Protein AF-0000000072983496 (afdb_homodimer)

Radius of gyration: 37.08 Å; Cα contacts (8 Å, |Δi|>4): 1806; chains: 2; bounding box: 84×117×84 Å

Nearest PDB structures (foldseek):
  6rah-assembly1_A  TM=8.069E-01  e=9.815E-28  Thermus thermophilus
  4ayx-assembly1_A  TM=7.684E-01  e=2.845E-24  Homo sapiens
  4k8o-assembly1_A-2  TM=8.943E-01  e=1.335E-17  Rattus norvegicus
  2ixg-assembly1_A  TM=8.931E-01  e=2.858E-17  Rattus norvegicus
  8wi2-assembly1_A  TM=6.973E-01  e=3.850E-21  Homo sapiens

Sequence (1216 aa):
MKKYGLFNNLRWYLTYLRKDEPSLAWTATGLAIDKAAAALLGVFTPALLVGAIVQHATLGEFAWLAGLTGLGLAITSEVDYLLMTHDNVKSTKLRTVIEMDFHQKQWDLDYDQISSGKVQGLAHTAFSKGLSWTYAGAEAIYIYGRGSLIDIATLLVFLATLSTVIPWVFALVLLSAAISYAGLSWYRKWYQTNNVNWNKLSRQQAYISRNAYALENGKDIRMFGMAGWYHTHLDRLLSLQDAWQCRNSLRHFLGTQVGELAGLCRDALVYGSLVIAVTQGSLSIAQFTLMFGMTSGFITLLDQLLKDFSGLQTASIDLQELREFMTLKPRTPARPLTTSEQTQLAQRPVTIHFDHVTFRYPEAKTASLKDVSFTLEAGQKLAIVGVNGAGKSTLARLMMGLLHPTSGTILINGLNADLLPLATRFSLFAPVFQETIVLALSLADNVALTNPPQHQRVESALKDAGLADFVATLPQKAHTPMTRYTRDDGIELSGGQSQKLMLARALYKDAPVLVLDEPTAALDAIAENEVYQEYAQLASGKTSLFISHRLASTRFCDTILFMDHGQVLESGTHDQLIANNGRYAQMYHIQSKYYQPEAKEVPANDNLMKKYGLFNNLRWYLTYLRKDEPSLAWTATGLAIDKAAAALLGVFTPALLVGAIVQHATLGEFAWLAGLTGLGLAITSEVDYLLMTHDNVKSTKLRTVIEMDFHQKQWDLDYDQISSGKVQGLAHTAFSKGLSWTYAGAEAIYIYGRGSLIDIATLLVFLATLSTVIPWVFALVLLSAAISYAGLSWYRKWYQTNNVNWNKLSRQQAYISRNAYALENGKDIRMFGMAGWYHTHLDRLLSLQDAWQCRNSLRHFLGTQVGELAGLCRDALVYGSLVIAVTQGSLSIAQFTLMFGMTSGFITLLDQLLKDFSGLQTASIDLQELREFMTLKPRTPARPLTTSEQTQLAQRPVTIHFDHVTFRYPEAKTASLKDVSFTLEAGQKLAIVGVNGAGKSTLARLMMGLLHPTSGTILINGLNADLLPLATRFSLFAPVFQETIVLALSLADNVALTNPPQHQRVESALKDAGLADFVATLPQKAHTPMTRYTRDDGIELSGGQSQKLMLARALYKDAPVLVLDEPTAALDAIAENEVYQEYAQLASGKTSLFISHRLASTRFCDTILFMDHGQVLESGTHDQLIANNGRYAQMYHIQSKYYQPEAKEVPANDNL

Secondary structure (DSSP, 8-state):
-----HHHHHHHHHHHHHHH-THHHHHHHHHHHHHHHHHHHHHHHHHHHHHHHHTT--HHHHHHHHHHHHHHHHHHHHHHHHHHHHHHHHHHHHHHHHHHHHHHHHHHS-HHHHTSHHHHHHHHHHHHHHTSSTTSHHHHHHHHHHHHHHHHHHHHHHHHHHTTT-HHHHHHHHHHHHHHHHHHHHHHHHHHHHHHHHHHHHHHHHHHHHHHT-HHHHHHHHHTT-HHHHHHHHHHHHHHHHHHHHHHHHHHHHHHHHHHHHHHHHHHHHHHHHHHHHHTTSS-HHHHHHHHHHHHHHHHHHHHHHHHHHHHHHHHHHHHHHHHHHTPPPSS--PPPPHHHHHHHH-SS--EEEEEEEE--TT-SS-SEEEEEEEE-TT-EEEEEESTTSSHHHHHHHHHTSS--SEEEEEETTEEGGGS-HHHHHHTEEEE-SS----SSBHHHHHH-SSS--HHHHHHHHHHTT-HHHHHHSTTGGGPBBSTTT-TTPBPPPHHHHHHHHHHHHHHHT-SEEEEESTTTTS-HHHHHHHHHHHHHHTTTSEEEEEES-GGGGTTSSEEEEEETTEEEEEE-HHHHHHTTSHHHHHHHHHHHTT-TT-------TT-/-----HHHHHHHHHHHHHHH-THHHHHHHHHHHHHHHHHHHHHHHHHHHHHHHHTT--HHHHHHHHHHHHHHHHHHHHHHHHHHHHHHHHHHHHHHHHHHHHHHHHHHS-HHHHTSHHHHHHHHHHHHHHTSSTTSHHHHHHHHHHHHHHHHHHHHHHHHHHTTT-HHHHHHHHHHHHHHHHHHHHHHHHHHHHHHHHHHHHHHHHHHHHHHT-HHHHHHHHHTT-HHHHHHHHHHHHHHHHHHHHHHHHHHHHHHHHHHHHHHHHHHHHHHHHHHHHHTTSS-HHHHHHHHHHHHHHHHHHHHHHHHHHHHHHHHHHHHHHHHHHTPPPSS--PPPPHHHHHHHH-SS--EEEEEEEE--TT-SS-SEEEEEEEE-TT-EEEEEESTTSSHHHHHHHHHTSS--SEEEEEETTEEGGGS-HHHHHHTEEEE-SS----SSBHHHHHH-SSS--HHHHHHHHHHTT-HHHHHHSTTGGGPBBSTTT-TTPBPPPHHHHHHHHHHHHHHHT-SEEEEESTTTTS-HHHHHHHHHHHHHHTTTSEEEEEES-GGGGTTSSEEEEEETTEEEEEE-HHHHHHTTSHHHHHHHHHHHTT-TT-------TT-

Structure (mmCIF, N/CA/C/O backbone):
data_AF-0000000072983496-model_v1
#
loop_
_entity.id
_entity.type
_entity.pdbx_description
1 polymer 'ABC-type multidrug transport system, ATPase and permease component'
#
loop_
_atom_site.group_PDB
_atom_site.id
_atom_site.type_symbol
_atom_site.label_atom_id
_atom_site.label_alt_id
_atom_site.label_comp_id
_atom_site.label_asym_id
_atom_site.label_entity_id
_atom_site.label_seq_id
_atom_site.pdbx_PDB_ins_code
_atom_site.Cartn_x
_atom_site.Cartn_y
_atom_site.Cartn_z
_atom_site.occupancy
_atom_site.B_iso_or_equiv
_atom_site.auth_seq_id
_atom_site.auth_comp_id
_atom_site.auth_asym_id
_atom_site.auth_atom_id
_atom_site.pdbx_PDB_model_num
ATOM 1 N N . MET A 1 1 ? -16.656 -17.844 17.344 1 38.38 1 MET A N 1
ATOM 2 C CA . MET A 1 1 ? -17.906 -17.906 16.578 1 38.38 1 MET A CA 1
ATOM 3 C C . MET A 1 1 ? -17.641 -18.328 15.141 1 38.38 1 MET A C 1
ATOM 5 O O . MET A 1 1 ? -16.781 -17.766 14.469 1 38.38 1 MET A O 1
ATOM 9 N N . LYS A 1 2 ? -18.234 -19.391 14.914 1 46.03 2 LYS A N 1
ATOM 10 C CA . LYS A 1 2 ? -17.938 -20.344 13.852 1 46.03 2 LYS A CA 1
ATOM 11 C C . LYS A 1 2 ? -18.203 -19.734 12.477 1 46.03 2 LYS A C 1
ATOM 13 O O . LYS A 1 2 ? -19.219 -19.094 12.258 1 46.03 2 LYS A O 1
ATOM 18 N N . LYS A 1 3 ? -17.047 -19.797 11.383 1 64.94 3 LYS A N 1
ATOM 19 C CA . LYS A 1 3 ? -16.469 -19.641 10.055 1 64.94 3 LYS A CA 1
ATOM 20 C C . LYS A 1 3 ? -17.281 -20.375 9 1 64.94 3 LYS A C 1
ATOM 22 O O . LYS A 1 3 ? -17.953 -21.359 9.305 1 64.94 3 LYS A O 1
ATOM 27 N N . TYR A 1 4 ? -17.688 -19.781 7.996 1 81.31 4 TYR A N 1
ATOM 28 C CA . TYR A 1 4 ? -18.422 -20.297 6.844 1 81.31 4 TYR A CA 1
ATOM 29 C C . TYR A 1 4 ? -17.812 -21.594 6.336 1 81.31 4 TYR A C 1
ATOM 31 O O . TYR A 1 4 ? -16.594 -21.719 6.219 1 81.31 4 TYR A O 1
ATOM 39 N N . GLY A 1 5 ? -18.719 -22.656 6.332 1 83.44 5 GLY A N 1
ATOM 40 C CA . GLY A 1 5 ? -18.266 -23.906 5.77 1 83.44 5 GLY A CA 1
ATOM 41 C C . GLY A 1 5 ? -17.859 -23.797 4.309 1 83.44 5 GLY A C 1
ATOM 42 O O . GLY A 1 5 ? -18.125 -22.781 3.664 1 83.44 5 GLY A O 1
ATOM 43 N N . LEU A 1 6 ? -17.203 -24.828 3.805 1 87.69 6 LEU A N 1
ATOM 44 C CA . LEU A 1 6 ? -16.75 -24.859 2.418 1 87.69 6 LEU A CA 1
ATOM 45 C C . LEU A 1 6 ? -17.922 -24.719 1.455 1 87.69 6 LEU A C 1
ATOM 47 O O . LEU A 1 6 ? -17.891 -23.906 0.534 1 87.69 6 LEU A O 1
ATOM 51 N N . PHE A 1 7 ? -18.969 -25.5 1.723 1 88.44 7 PHE A N 1
ATOM 52 C CA . PHE A 1 7 ? -20.125 -25.5 0.821 1 88.44 7 PHE A CA 1
ATOM 53 C C . PHE A 1 7 ? -20.844 -24.156 0.859 1 88.44 7 PHE A C 1
ATOM 55 O O . PHE A 1 7 ? -21.359 -23.703 -0.16 1 88.44 7 PHE A O 1
ATOM 62 N N . ASN A 1 8 ? -20.875 -23.625 2.002 1 89.75 8 ASN A N 1
ATOM 63 C CA . ASN A 1 8 ? -21.484 -22.312 2.133 1 89.75 8 ASN A CA 1
ATOM 64 C C . ASN A 1 8 ? -20.719 -21.234 1.36 1 89.75 8 ASN A C 1
ATOM 66 O O . ASN A 1 8 ? -21.328 -20.375 0.718 1 89.75 8 ASN A O 1
ATOM 70 N N . ASN A 1 9 ? -19.438 -21.344 1.424 1 90.75 9 ASN A N 1
ATOM 71 C CA . ASN A 1 9 ? -18.594 -20.391 0.699 1 90.75 9 ASN A CA 1
ATOM 72 C C . ASN A 1 9 ? -18.703 -20.594 -0.811 1 90.75 9 ASN A C 1
ATOM 74 O O . ASN A 1 9 ? -18.688 -19.625 -1.568 1 90.75 9 ASN A O 1
ATOM 78 N N . LEU A 1 10 ? -18.828 -21.812 -1.168 1 90.69 10 LEU A N 1
ATOM 79 C CA . LEU A 1 10 ? -18.984 -22.094 -2.588 1 90.69 10 LEU A CA 1
ATOM 80 C C . LEU A 1 10 ? -20.312 -21.562 -3.109 1 90.69 10 LEU A C 1
ATOM 82 O O . LEU A 1 10 ? -20.375 -21.016 -4.215 1 90.69 10 LEU A O 1
ATOM 86 N N . ARG A 1 11 ? -21.312 -21.75 -2.324 1 89.62 11 ARG A N 1
ATOM 87 C CA . ARG A 1 11 ? -22.625 -21.234 -2.711 1 89.62 11 ARG A CA 1
ATOM 88 C C . ARG A 1 11 ? -22.609 -19.719 -2.844 1 89.62 11 ARG A C 1
ATOM 90 O O . ARG A 1 11 ? -23.219 -19.156 -3.756 1 89.62 11 ARG A O 1
ATOM 97 N N . TRP A 1 12 ? -21.953 -19.156 -1.902 1 91.12 12 TRP A N 1
ATOM 98 C CA . TRP A 1 12 ? -21.812 -17.703 -1.935 1 91.12 12 TRP A CA 1
ATOM 99 C C . TRP A 1 12 ? -21.109 -17.25 -3.211 1 91.12 12 TRP A C 1
ATOM 101 O O . TRP A 1 12 ? -21.562 -16.312 -3.875 1 91.12 12 TRP A O 1
ATOM 111 N N . TYR A 1 13 ? -20.078 -17.875 -3.551 1 90.56 13 TYR A N 1
ATOM 112 C CA . TYR A 1 13 ? -19.328 -17.516 -4.75 1 90.56 13 TYR A CA 1
ATOM 113 C C . TYR A 1 13 ? -20.141 -17.797 -6.008 1 90.56 13 TYR A C 1
ATOM 115 O O . TYR A 1 13 ? -20.109 -17.031 -6.973 1 90.56 13 TYR A O 1
ATOM 123 N N . LEU A 1 14 ? -20.844 -18.906 -5.977 1 89.81 14 LEU A N 1
ATOM 124 C CA . LEU A 1 14 ? -21.656 -19.297 -7.129 1 89.81 14 LEU A CA 1
ATOM 125 C C . LEU A 1 14 ? -22.766 -18.297 -7.367 1 89.81 14 LEU A C 1
ATOM 127 O O . LEU A 1 14 ? -23.188 -18.078 -8.508 1 89.81 14 LEU A O 1
ATOM 131 N N . THR A 1 15 ? -23.219 -17.703 -6.324 1 89.88 15 THR A N 1
ATOM 132 C CA . THR A 1 15 ? -24.234 -16.656 -6.484 1 89.88 15 THR A CA 1
ATOM 133 C C . THR A 1 15 ? -23.672 -15.469 -7.258 1 89.88 15 THR A C 1
ATOM 135 O O . THR A 1 15 ? -24.359 -14.898 -8.109 1 89.88 15 THR A O 1
ATOM 138 N N . TYR A 1 16 ? -22.453 -15.094 -6.988 1 89.75 16 TYR A N 1
ATOM 139 C CA . TYR A 1 16 ? -21.797 -14.023 -7.723 1 89.75 16 TYR A CA 1
ATOM 140 C C . TYR A 1 16 ? -21.547 -14.438 -9.172 1 89.75 16 TYR A C 1
ATOM 142 O O . TYR A 1 16 ? -21.703 -13.625 -10.086 1 89.75 16 TYR A O 1
ATOM 150 N N . LEU A 1 17 ? -21.109 -15.695 -9.273 1 90.62 17 LEU A N 1
ATOM 151 C CA . LEU A 1 17 ? -20.812 -16.219 -10.602 1 90.62 17 LEU A CA 1
ATOM 152 C C . LEU A 1 17 ? -22.062 -16.219 -11.477 1 90.62 17 LEU A C 1
ATOM 154 O O . LEU A 1 17 ? -22 -15.844 -12.648 1 90.62 17 LEU A O 1
ATOM 158 N N . ARG A 1 18 ? -23.188 -16.609 -10.945 1 89.56 18 ARG A N 1
ATOM 159 C CA . ARG A 1 18 ? -24.438 -16.703 -11.688 1 89.56 18 ARG A CA 1
ATOM 160 C C . ARG A 1 18 ? -24.953 -15.312 -12.055 1 89.56 18 ARG A C 1
ATOM 162 O O . ARG A 1 18 ? -25.5 -15.117 -13.141 1 89.56 18 ARG A O 1
ATOM 169 N N . LYS A 1 19 ? -24.719 -14.367 -11.258 1 89.06 19 LYS A N 1
ATOM 170 C CA . LYS A 1 19 ? -25.25 -13.023 -11.445 1 89.06 19 LYS A CA 1
ATOM 171 C C . LYS A 1 19 ? -24.375 -12.227 -12.422 1 89.06 19 LYS A C 1
ATOM 173 O O . LYS A 1 19 ? -24.906 -11.57 -13.32 1 89.06 19 LYS A O 1
ATOM 178 N N . ASP A 1 20 ? -23.094 -12.312 -12.352 1 86.94 20 ASP A N 1
ATOM 179 C CA . ASP A 1 20 ? -22.234 -11.367 -13.055 1 86.94 20 ASP A CA 1
ATOM 180 C C . ASP A 1 20 ? -21.578 -12.016 -14.266 1 86.94 20 ASP A C 1
ATOM 182 O O . ASP A 1 20 ? -21.375 -11.367 -15.297 1 86.94 20 ASP A O 1
ATOM 186 N N . GLU A 1 21 ? -21.141 -13.297 -14.109 1 88.88 21 GLU A N 1
ATOM 187 C CA . GLU A 1 21 ? -20.453 -13.977 -15.203 1 88.88 21 GLU A CA 1
ATOM 188 C C . GLU A 1 21 ? -20.922 -15.422 -15.336 1 88.88 21 GLU A C 1
ATOM 190 O O . GLU A 1 21 ? -20.141 -16.344 -15.133 1 88.88 21 GLU A O 1
ATOM 195 N N . PRO A 1 22 ? -22.062 -15.68 -15.906 1 87.44 22 PRO A N 1
ATOM 196 C CA . PRO A 1 22 ? -22.562 -17.047 -16.016 1 87.44 22 PRO A CA 1
ATOM 197 C C . PRO A 1 22 ? -21.797 -17.875 -17.062 1 87.44 22 PRO A C 1
ATOM 199 O O . PRO A 1 22 ? -21.828 -19.109 -17.031 1 87.44 22 PRO A O 1
ATOM 202 N N . SER A 1 23 ? -21.125 -17.188 -17.938 1 88.44 23 SER A N 1
ATOM 203 C CA . SER A 1 23 ? -20.359 -17.891 -18.953 1 88.44 23 SER A CA 1
ATOM 204 C C . SER A 1 23 ? -19.281 -18.766 -18.328 1 88.44 23 SER A C 1
ATOM 206 O O . SER A 1 23 ? -18.828 -19.734 -18.938 1 88.44 23 SER A O 1
ATOM 208 N N . LEU A 1 24 ? -18.922 -18.469 -17.094 1 90.12 24 LEU A N 1
ATOM 209 C CA . LEU A 1 24 ? -17.875 -19.234 -16.422 1 90.12 24 LEU A CA 1
ATOM 210 C C . LEU A 1 24 ? -18.344 -20.656 -16.109 1 90.12 24 LEU A C 1
ATOM 212 O O . LEU A 1 24 ? -17.531 -21.578 -16.078 1 90.12 24 LEU A O 1
ATOM 216 N N . ALA A 1 25 ? -19.656 -20.812 -15.875 1 86.94 25 ALA A N 1
ATOM 217 C CA . ALA A 1 25 ? -20.172 -22.156 -15.641 1 86.94 25 ALA A CA 1
ATOM 218 C C . ALA A 1 25 ? -20.047 -23.016 -16.906 1 86.94 25 ALA A C 1
ATOM 220 O O . ALA A 1 25 ? -19.703 -24.203 -16.828 1 86.94 25 ALA A O 1
ATOM 221 N N . TRP A 1 26 ? -20.25 -22.359 -17.984 1 87.06 26 TRP A N 1
ATOM 222 C CA . TRP A 1 26 ? -20.188 -23.078 -19.266 1 87.06 26 TRP A CA 1
ATOM 223 C C . TRP A 1 26 ? -18.734 -23.391 -19.625 1 87.06 26 TRP A C 1
ATOM 225 O O . TRP A 1 26 ? -18.453 -24.469 -20.156 1 87.06 26 TRP A O 1
ATOM 235 N N . THR A 1 27 ? -17.953 -22.438 -19.359 1 89.44 27 THR A N 1
ATOM 236 C CA . THR A 1 27 ? -16.562 -22.688 -19.672 1 89.44 27 THR A CA 1
ATOM 237 C C . THR A 1 27 ? -15.977 -23.766 -18.766 1 89.44 27 THR A C 1
ATOM 239 O O . THR A 1 27 ? -15.172 -24.594 -19.203 1 89.44 27 THR A O 1
ATOM 242 N N . ALA A 1 28 ? -16.422 -23.781 -17.547 1 89.44 28 ALA A N 1
ATOM 243 C CA . ALA A 1 28 ? -15.938 -24.812 -16.625 1 89.44 28 ALA A CA 1
ATOM 244 C C . ALA A 1 28 ? -16.406 -26.203 -17.062 1 89.44 28 ALA A C 1
ATOM 246 O O . ALA A 1 28 ? -15.633 -27.156 -17.047 1 89.44 28 ALA A O 1
ATOM 247 N N . THR A 1 29 ? -17.672 -26.344 -17.5 1 88.38 29 THR A N 1
ATOM 248 C CA . THR A 1 29 ? -18.203 -27.609 -17.969 1 88.38 29 THR A CA 1
ATOM 249 C C . THR A 1 29 ? -17.547 -28.031 -19.266 1 88.38 29 THR A C 1
ATOM 251 O O . THR A 1 29 ? -17.234 -29.203 -19.469 1 88.38 29 THR A O 1
ATOM 254 N N . GLY A 1 30 ? -17.406 -27 -20.094 1 89.5 30 GLY A N 1
ATOM 255 C CA . GLY A 1 30 ? -16.719 -27.281 -21.344 1 89.5 30 GLY A CA 1
ATOM 256 C C . GLY A 1 30 ? -15.297 -27.781 -21.125 1 89.5 30 GLY A C 1
ATOM 257 O O . GLY A 1 30 ? -14.844 -28.703 -21.812 1 89.5 30 GLY A O 1
ATOM 258 N N . LEU A 1 31 ? -14.656 -27.219 -20.141 1 90.38 31 LEU A N 1
ATOM 259 C CA . LEU A 1 31 ? -13.297 -27.625 -19.828 1 90.38 31 LEU A CA 1
ATOM 260 C C . LEU A 1 31 ? -13.273 -29.031 -19.234 1 90.38 31 LEU A C 1
ATOM 262 O O . LEU A 1 31 ? -12.359 -29.812 -19.516 1 90.38 31 LEU A O 1
ATOM 266 N N . ALA A 1 32 ? -14.289 -29.297 -18.453 1 88.88 32 ALA A N 1
ATOM 267 C CA . ALA A 1 32 ? -14.367 -30.641 -17.859 1 88.88 32 ALA A CA 1
ATOM 268 C C . ALA A 1 32 ? -14.555 -31.703 -18.938 1 88.88 32 ALA A C 1
ATOM 270 O O . ALA A 1 32 ? -13.875 -32.719 -18.922 1 88.88 32 ALA A O 1
ATOM 271 N N . ILE A 1 33 ? -15.352 -31.422 -19.906 1 88.44 33 ILE A N 1
ATOM 272 C CA . ILE A 1 33 ? -15.633 -32.375 -20.984 1 88.44 33 ILE A CA 1
ATOM 273 C C . ILE A 1 33 ? -14.398 -32.5 -21.875 1 88.44 33 ILE A C 1
ATOM 275 O O . ILE A 1 33 ? -14.039 -33.625 -22.266 1 88.44 33 ILE A O 1
ATOM 279 N N . ASP A 1 34 ? -13.859 -31.406 -22.078 1 89.56 34 ASP A N 1
ATOM 280 C CA . ASP A 1 34 ? -12.688 -31.406 -22.953 1 89.56 34 ASP A CA 1
ATOM 281 C C . ASP A 1 34 ? -11.531 -32.188 -22.328 1 89.56 34 ASP A C 1
ATOM 283 O O . ASP A 1 34 ? -10.867 -32.969 -23.016 1 89.56 34 ASP A O 1
ATOM 287 N N . LYS A 1 35 ? -11.305 -31.969 -21.047 1 86.38 35 LYS A N 1
ATOM 288 C CA . LYS A 1 35 ? -10.188 -32.656 -20.391 1 86.38 35 LYS A CA 1
ATOM 289 C C . LYS A 1 35 ? -10.461 -34.125 -20.234 1 86.38 35 LYS A C 1
ATOM 291 O O . LYS A 1 35 ? -9.531 -34.938 -20.297 1 86.38 35 LYS A O 1
ATOM 296 N N . ALA A 1 36 ? -11.734 -34.469 -20.062 1 84.31 36 ALA A N 1
ATOM 297 C CA . ALA A 1 36 ? -12.102 -35.875 -20.031 1 84.31 36 ALA A CA 1
ATOM 298 C C . ALA A 1 36 ? -11.867 -36.562 -21.375 1 84.31 36 ALA A C 1
ATOM 300 O O . ALA A 1 36 ? -11.352 -37.688 -21.453 1 84.31 36 ALA A O 1
ATOM 301 N N . ALA A 1 37 ? -12.211 -35.812 -22.391 1 85.44 37 ALA A N 1
ATOM 302 C CA . ALA A 1 37 ? -12 -36.312 -23.734 1 85.44 37 ALA A CA 1
ATOM 303 C C . ALA A 1 37 ? -10.516 -36.469 -24.031 1 85.44 37 ALA A C 1
ATOM 305 O O . ALA A 1 37 ? -10.102 -37.469 -24.641 1 85.44 37 ALA A O 1
ATOM 306 N N . ALA A 1 38 ? -9.805 -35.531 -23.609 1 84.31 38 ALA A N 1
ATOM 307 C CA . ALA A 1 38 ? -8.367 -35.594 -23.828 1 84.31 38 ALA A CA 1
ATOM 308 C C . ALA A 1 38 ? -7.734 -36.75 -23.062 1 84.31 38 ALA A C 1
ATOM 310 O O . ALA A 1 38 ? -6.82 -37.406 -23.562 1 84.31 38 ALA A O 1
ATOM 311 N N . ALA A 1 39 ? -8.242 -36.906 -21.875 1 80.5 39 ALA A N 1
ATOM 312 C CA . ALA A 1 39 ? -7.719 -38 -21.062 1 80.5 39 ALA A CA 1
ATOM 313 C C . ALA A 1 39 ? -8.039 -39.375 -21.672 1 80.5 39 ALA A C 1
ATOM 315 O O . ALA A 1 39 ? -7.188 -40.25 -21.688 1 80.5 39 ALA A O 1
ATOM 316 N N . LEU A 1 40 ? -9.211 -39.531 -22.234 1 77.12 40 LEU A N 1
ATOM 317 C CA . LEU A 1 40 ? -9.617 -40.781 -22.875 1 77.12 40 LEU A CA 1
ATOM 318 C C . LEU A 1 40 ? -8.805 -41.062 -24.141 1 77.12 40 LEU A C 1
ATOM 320 O O . LEU A 1 40 ? -8.344 -42.156 -24.375 1 77.12 40 LEU A O 1
ATOM 324 N N . LEU A 1 41 ? -8.672 -39.969 -24.844 1 78.06 41 LEU A N 1
ATOM 325 C CA . LEU A 1 41 ? -7.891 -40.094 -26.078 1 78.06 41 LEU A CA 1
ATOM 326 C C . LEU A 1 41 ? -6.438 -40.438 -25.766 1 78.06 41 LEU A C 1
ATOM 328 O O . LEU A 1 41 ? -5.801 -41.188 -26.5 1 78.06 41 LEU A O 1
ATOM 332 N N . GLY A 1 42 ? -5.93 -39.875 -24.656 1 71.88 42 GLY A N 1
ATOM 333 C CA . GLY A 1 42 ? -4.555 -40.125 -24.25 1 71.88 42 GLY A CA 1
ATOM 334 C C . GLY A 1 42 ? -4.301 -41.562 -23.828 1 71.88 42 GLY A C 1
ATOM 335 O O . GLY A 1 42 ? -3.229 -42.094 -24.094 1 71.88 42 GLY A O 1
ATOM 336 N N . VAL A 1 43 ? -5.32 -42.188 -23.297 1 72 43 VAL A N 1
ATOM 337 C CA . VAL A 1 43 ? -5.168 -43.531 -22.766 1 72 43 VAL A CA 1
ATOM 338 C C . VAL A 1 43 ? -5.465 -44.562 -23.875 1 72 43 VAL A C 1
ATOM 340 O O . VAL A 1 43 ? -4.793 -45.594 -23.969 1 72 43 VAL A O 1
ATOM 343 N N . PHE A 1 44 ? -6.367 -44.25 -24.766 1 70.75 44 PHE A N 1
ATOM 344 C CA . PHE A 1 44 ? -6.832 -45.219 -25.734 1 70.75 44 PHE A CA 1
ATOM 345 C C . PHE A 1 44 ? -5.938 -45.219 -26.969 1 70.75 44 PHE A C 1
ATOM 347 O O . PHE A 1 44 ? -5.809 -46.25 -27.656 1 70.75 44 PHE A O 1
ATOM 354 N N . THR A 1 45 ? -5.324 -44.125 -27.188 1 74.44 45 THR A N 1
ATOM 355 C CA . THR A 1 45 ? -4.559 -44 -28.422 1 74.44 45 THR A CA 1
ATOM 356 C C . THR A 1 45 ? -3.402 -45 -28.438 1 74.44 45 THR A C 1
ATOM 358 O O . THR A 1 45 ? -3.254 -45.75 -29.391 1 74.44 45 THR A O 1
ATOM 361 N N . PRO A 1 46 ? -2.561 -45.031 -27.328 1 65.19 46 PRO A N 1
ATOM 362 C CA . PRO A 1 46 ? -1.47 -46 -27.344 1 65.19 46 PRO A CA 1
ATOM 363 C C . PRO A 1 46 ? -1.97 -47.438 -27.422 1 65.19 46 PRO A C 1
ATOM 365 O O . PRO A 1 46 ? -1.377 -48.281 -28.109 1 65.19 46 PRO A O 1
ATOM 368 N N . ALA A 1 47 ? -3.051 -47.75 -26.797 1 66.44 47 ALA A N 1
ATOM 369 C CA . ALA A 1 47 ? -3.6 -49.094 -26.797 1 66.44 47 ALA A CA 1
ATOM 370 C C . ALA A 1 47 ? -4.098 -49.5 -28.188 1 66.44 47 ALA A C 1
ATOM 372 O O . ALA A 1 47 ? -3.902 -50.625 -28.625 1 66.44 47 ALA A O 1
ATOM 373 N N . LEU A 1 48 ? -4.719 -48.562 -28.828 1 69.88 48 LEU A N 1
ATOM 374 C CA . LEU A 1 48 ? -5.238 -48.812 -30.172 1 69.88 48 LEU A CA 1
ATOM 375 C C . LEU A 1 48 ? -4.102 -48.969 -31.172 1 69.88 48 LEU A C 1
ATOM 377 O O . LEU A 1 48 ? -4.168 -49.844 -32.062 1 69.88 48 LEU A O 1
ATOM 381 N N . LEU A 1 49 ? -3.08 -48.281 -30.953 1 70.62 49 LEU A N 1
ATOM 382 C CA . LEU A 1 49 ? -1.947 -48.344 -31.875 1 70.62 49 LEU A CA 1
ATOM 383 C C . LEU A 1 49 ? -1.165 -49.656 -31.688 1 70.62 49 LEU A C 1
ATOM 385 O O . LEU A 1 49 ? -0.783 -50.281 -32.656 1 70.62 49 LEU A O 1
ATOM 389 N N . VAL A 1 50 ? -0.958 -50.031 -30.406 1 64.5 50 VAL A N 1
ATOM 390 C CA . VAL A 1 50 ? -0.247 -51.281 -30.109 1 64.5 50 VAL A CA 1
ATOM 391 C C . VAL A 1 50 ? -1.074 -52.469 -30.578 1 64.5 50 VAL A C 1
ATOM 393 O O . VAL A 1 50 ? -0.53 -53.438 -31.125 1 64.5 50 VAL A O 1
ATOM 396 N N . GLY A 1 51 ? -2.354 -52.375 -30.359 1 64.94 51 GLY A N 1
ATOM 397 C CA . GLY A 1 51 ? -3.227 -53.438 -30.828 1 64.94 51 GLY A CA 1
ATOM 398 C C . GLY A 1 51 ? -3.211 -53.594 -32.344 1 64.94 51 GLY A C 1
ATOM 399 O O . GLY A 1 51 ? -3.191 -54.719 -32.844 1 64.94 51 GLY A O 1
ATOM 400 N N . ALA A 1 52 ? -3.07 -52.5 -33 1 70.38 52 ALA A N 1
ATOM 401 C CA . ALA A 1 52 ? -3.035 -52.531 -34.469 1 70.38 52 ALA A CA 1
ATOM 402 C C . ALA A 1 52 ? -1.727 -53.156 -34.969 1 70.38 52 ALA A C 1
ATOM 404 O O . ALA A 1 52 ? -1.703 -53.812 -36 1 70.38 52 ALA A O 1
ATOM 405 N N . ILE A 1 53 ? -0.718 -53 -34.219 1 65.56 53 ILE A N 1
ATOM 406 C CA . ILE A 1 53 ? 0.579 -53.531 -34.594 1 65.56 53 ILE A CA 1
ATOM 407 C C . ILE A 1 53 ? 0.577 -55.062 -34.375 1 65.56 53 ILE A C 1
ATOM 409 O O . ILE A 1 53 ? 1.058 -55.781 -35.25 1 65.56 53 ILE A O 1
ATOM 413 N N . VAL A 1 54 ? -0.033 -55.406 -33.25 1 63 54 VAL A N 1
ATOM 414 C CA . VAL A 1 54 ? -0.04 -56.844 -32.938 1 63 54 VAL A CA 1
ATOM 415 C C . VAL A 1 54 ? -0.939 -57.594 -33.906 1 63 54 VAL A C 1
ATOM 417 O O . VAL A 1 54 ? -0.645 -58.719 -34.281 1 63 54 VAL A O 1
ATOM 420 N N . GLN A 1 55 ? -1.981 -56.875 -34.312 1 64.5 55 GLN A N 1
ATOM 421 C CA . GLN A 1 55 ? -2.92 -57.562 -35.219 1 64.5 55 GLN A CA 1
ATOM 422 C C . GLN A 1 55 ? -2.477 -57.438 -36.656 1 64.5 55 GLN A C 1
ATOM 424 O O . GLN A 1 55 ? -3.221 -57.781 -37.594 1 64.5 55 GLN A O 1
ATOM 429 N N . HIS A 1 56 ? -1.243 -56.969 -36.906 1 63.47 56 HIS A N 1
ATOM 430 C CA . HIS A 1 56 ? -0.639 -56.844 -38.219 1 63.47 56 HIS A CA 1
ATOM 431 C C . HIS A 1 56 ? -1.501 -56 -39.125 1 63.47 56 HIS A C 1
ATOM 433 O O . HIS A 1 56 ? -1.784 -56.406 -40.281 1 63.47 56 HIS A O 1
ATOM 439 N N . ALA A 1 57 ? -2.031 -55 -38.531 1 65.88 57 ALA A N 1
ATOM 440 C CA . ALA A 1 57 ? -2.834 -54.094 -39.344 1 65.88 57 ALA A CA 1
ATOM 441 C C . ALA A 1 57 ? -2.002 -53.469 -40.469 1 65.88 57 ALA A C 1
ATOM 443 O O . ALA A 1 57 ? -0.771 -53.438 -40.375 1 65.88 57 ALA A O 1
ATOM 444 N N . THR A 1 58 ? -2.674 -53.188 -41.656 1 68.94 58 THR A N 1
ATOM 445 C CA . THR A 1 58 ? -2.014 -52.562 -42.781 1 68.94 58 THR A CA 1
ATOM 446 C C . THR A 1 58 ? -1.527 -51.156 -42.438 1 68.94 58 THR A C 1
ATOM 448 O O . THR A 1 58 ? -1.982 -50.562 -41.438 1 68.94 58 THR A O 1
ATOM 451 N N . LEU A 1 59 ? -0.51 -50.75 -43.094 1 70.75 59 LEU A N 1
ATOM 452 C CA . LEU A 1 59 ? 0.085 -49.438 -42.906 1 70.75 59 LEU A CA 1
ATOM 453 C C . LEU A 1 59 ? -0.97 -48.344 -43 1 70.75 59 LEU A C 1
ATOM 455 O O . LEU A 1 59 ? -0.917 -47.344 -42.281 1 70.75 59 LEU A O 1
ATOM 459 N N . GLY A 1 60 ? -1.847 -48.562 -43.938 1 68.75 60 GLY A N 1
ATOM 460 C CA . GLY A 1 60 ? -2.898 -47.594 -44.125 1 68.75 60 GLY A CA 1
ATOM 461 C C . GLY A 1 60 ? -3.816 -47.469 -42.906 1 68.75 60 GLY A C 1
ATOM 462 O O . GLY A 1 60 ? -4.172 -46.344 -42.5 1 68.75 60 GLY A O 1
ATOM 463 N N . GLU A 1 61 ? -4.102 -48.562 -42.312 1 75.25 61 GLU A N 1
ATOM 464 C CA . GLU A 1 61 ? -4.984 -48.562 -41.156 1 75.25 61 GLU A CA 1
ATOM 465 C C . GLU A 1 61 ? -4.301 -47.938 -39.938 1 75.25 61 GLU A C 1
ATOM 467 O O . GLU A 1 61 ? -4.926 -47.219 -39.188 1 75.25 61 GLU A O 1
ATOM 472 N N . PHE A 1 62 ? -3.115 -48.188 -39.938 1 72.56 62 PHE A N 1
ATOM 473 C CA . PHE A 1 62 ? -2.34 -47.625 -38.844 1 72.56 62 PHE A CA 1
ATOM 474 C C . PHE A 1 62 ? -2.24 -46.094 -38.969 1 72.56 62 PHE A C 1
ATOM 476 O O . PHE A 1 62 ? -2.389 -45.375 -38 1 72.56 62 PHE A O 1
ATOM 483 N N . ALA A 1 63 ? -2.049 -45.656 -40.219 1 73.12 63 ALA A N 1
ATOM 484 C CA . ALA A 1 63 ? -1.922 -44.219 -40.469 1 73.12 63 ALA A CA 1
ATOM 485 C C . ALA A 1 63 ? -3.23 -43.5 -40.156 1 73.12 63 ALA A C 1
ATOM 487 O O . ALA A 1 63 ? -3.225 -42.406 -39.625 1 73.12 63 ALA A O 1
ATOM 488 N N . TRP A 1 64 ? -4.254 -44.156 -40.469 1 76.31 64 TRP A N 1
ATOM 489 C CA . TRP A 1 64 ? -5.559 -43.562 -40.219 1 76.31 64 TRP A CA 1
ATOM 490 C C . TRP A 1 64 ? -5.855 -43.469 -38.719 1 76.31 64 TRP A C 1
ATOM 492 O O . TRP A 1 64 ? -6.387 -42.469 -38.25 1 76.31 64 TRP A O 1
ATOM 502 N N . LEU A 1 65 ? -5.48 -44.438 -38.031 1 77.38 65 LEU A N 1
ATOM 503 C CA . LEU A 1 65 ? -5.734 -44.469 -36.594 1 77.38 65 LEU A CA 1
ATOM 504 C C . LEU A 1 65 ? -4.848 -43.469 -35.875 1 77.38 65 LEU A C 1
ATOM 506 O O . LEU A 1 65 ? -5.312 -42.719 -35 1 77.38 65 LEU A O 1
ATOM 510 N N . ALA A 1 66 ? -3.691 -43.406 -36.281 1 74.06 66 ALA A N 1
ATOM 511 C CA . ALA A 1 66 ? -2.764 -42.469 -35.656 1 74.06 66 ALA A CA 1
ATOM 512 C C . ALA A 1 66 ? -3.152 -41.031 -36 1 74.06 66 ALA A C 1
ATOM 514 O O . ALA A 1 66 ? -3.061 -40.125 -35.156 1 74.06 66 ALA A O 1
ATOM 515 N N . GLY A 1 67 ? -3.561 -40.812 -37.312 1 74.44 67 GLY A N 1
ATOM 516 C CA . GLY A 1 67 ? -3.971 -39.469 -37.719 1 74.44 67 GLY A CA 1
ATOM 517 C C . GLY A 1 67 ? -5.223 -38.969 -37.031 1 74.44 67 GLY A C 1
ATOM 518 O O . GLY A 1 67 ? -5.285 -37.844 -36.594 1 74.44 67 GLY A O 1
ATOM 519 N N . LEU A 1 68 ? -6.098 -39.906 -36.875 1 78.5 68 LEU A N 1
ATOM 520 C CA . LEU A 1 68 ? -7.363 -39.531 -36.25 1 78.5 68 LEU A CA 1
ATOM 521 C C . LEU A 1 68 ? -7.184 -39.25 -34.781 1 78.5 68 LEU A C 1
ATOM 523 O O . LEU A 1 68 ? -7.738 -38.281 -34.25 1 78.5 68 LEU A O 1
ATOM 527 N N . THR A 1 69 ? -6.43 -40.062 -34.094 1 78.69 69 THR A N 1
ATOM 528 C CA . THR A 1 69 ? -6.227 -39.844 -32.656 1 78.69 69 THR A CA 1
ATOM 529 C C . THR A 1 69 ? -5.336 -38.625 -32.438 1 78.69 69 THR A C 1
ATOM 531 O O . THR A 1 69 ? -5.539 -37.875 -31.469 1 78.69 69 THR A O 1
ATOM 534 N N . GLY A 1 70 ? -4.398 -38.438 -33.312 1 74.38 70 GLY A N 1
ATOM 535 C CA . GLY A 1 70 ? -3.574 -37.25 -33.188 1 74.38 70 GLY A CA 1
ATOM 536 C C . GLY A 1 70 ? -4.355 -35.969 -33.406 1 74.38 70 GLY A C 1
ATOM 537 O O . GLY A 1 70 ? -4.172 -35 -32.656 1 74.38 70 GLY A O 1
ATOM 538 N N . LEU A 1 71 ? -5.184 -36.062 -34.438 1 78.25 71 LEU A N 1
ATOM 539 C CA . LEU A 1 71 ? -6.035 -34.906 -34.688 1 78.25 71 LEU A CA 1
ATOM 540 C C . LEU A 1 71 ? -6.984 -34.656 -33.5 1 78.25 71 LEU A C 1
ATOM 542 O O . LEU A 1 71 ? -7.27 -33.5 -33.156 1 78.25 71 LEU A O 1
ATOM 546 N N . GLY A 1 72 ? -7.496 -35.719 -32.938 1 81.25 72 GLY A N 1
ATOM 547 C CA . GLY A 1 72 ? -8.344 -35.562 -31.781 1 81.25 72 GLY A CA 1
ATOM 548 C C . GLY A 1 72 ? -7.629 -34.906 -30.609 1 81.25 72 GLY A C 1
ATOM 549 O O . GLY A 1 72 ? -8.188 -34.031 -29.953 1 81.25 72 GLY A O 1
ATOM 550 N N . LEU A 1 73 ? -6.445 -35.281 -30.406 1 79.81 73 LEU A N 1
ATOM 551 C CA . LEU A 1 73 ? -5.672 -34.688 -29.312 1 79.81 73 LEU A CA 1
ATOM 552 C C . LEU A 1 73 ? -5.336 -33.25 -29.594 1 79.81 73 LEU A C 1
ATOM 554 O O . LEU A 1 73 ? -5.332 -32.406 -28.672 1 79.81 73 LEU A O 1
ATOM 558 N N . ALA A 1 74 ? -5.082 -32.938 -30.844 1 77 74 ALA A N 1
ATOM 559 C CA . ALA A 1 74 ? -4.793 -31.562 -31.219 1 77 74 ALA A CA 1
ATOM 560 C C . ALA A 1 74 ? -6.016 -30.672 -31.016 1 77 74 ALA A C 1
ATOM 562 O O . ALA A 1 74 ? -5.891 -29.547 -30.516 1 77 74 ALA A O 1
ATOM 563 N N . ILE A 1 75 ? -7.086 -31.219 -31.359 1 83.38 75 ILE A N 1
ATOM 564 C CA . ILE A 1 75 ? -8.32 -30.453 -31.219 1 83.38 75 ILE A CA 1
ATOM 565 C C . ILE A 1 75 ? -8.609 -30.203 -29.75 1 83.38 75 ILE A C 1
ATOM 567 O O . ILE A 1 75 ? -8.977 -29.094 -29.344 1 83.38 75 ILE A O 1
ATOM 571 N N . THR A 1 76 ? -8.445 -31.188 -28.953 1 85.81 76 THR A N 1
ATOM 572 C CA . THR A 1 76 ? -8.719 -31.016 -27.531 1 85.81 76 THR A CA 1
ATOM 573 C C . THR A 1 76 ? -7.754 -30.016 -26.906 1 85.81 76 THR A C 1
ATOM 575 O O . THR A 1 76 ? -8.125 -29.25 -26.016 1 85.81 76 THR A O 1
ATOM 578 N N . SER A 1 77 ? -6.59 -30 -27.375 1 79.94 77 SER A N 1
ATOM 579 C CA . SER A 1 77 ? -5.605 -29.062 -26.844 1 79.94 77 SER A CA 1
ATOM 580 C C . SER A 1 77 ? -5.961 -27.625 -27.203 1 79.94 77 SER A C 1
ATOM 582 O O . SER A 1 77 ? -5.809 -26.719 -26.391 1 79.94 77 SER A O 1
ATOM 584 N N . GLU A 1 78 ? -6.414 -27.469 -28.438 1 78.5 78 GLU A N 1
ATOM 585 C CA . GLU A 1 78 ? -6.805 -26.141 -28.875 1 78.5 78 GLU A CA 1
ATOM 586 C C . GLU A 1 78 ? -8.047 -25.656 -28.141 1 78.5 78 GLU A C 1
ATOM 588 O O . GLU A 1 78 ? -8.141 -24.484 -27.766 1 78.5 78 GLU A O 1
ATOM 593 N N . VAL A 1 79 ? -8.938 -26.578 -28 1 85.06 79 VAL A N 1
ATOM 594 C CA . VAL A 1 79 ? -10.164 -26.219 -27.281 1 85.06 79 VAL A CA 1
ATOM 595 C C . VAL A 1 79 ? -9.844 -25.891 -25.828 1 85.06 79 VAL A C 1
ATOM 597 O O . VAL A 1 79 ? -10.398 -24.938 -25.266 1 85.06 79 VAL A O 1
ATOM 600 N N . ASP A 1 80 ? -8.977 -26.594 -25.219 1 85.62 80 ASP A N 1
ATOM 601 C CA . ASP A 1 80 ? -8.562 -26.344 -23.844 1 85.62 80 ASP A CA 1
ATOM 602 C C . ASP A 1 80 ? -7.961 -24.938 -23.703 1 85.62 80 ASP A C 1
ATOM 604 O O . ASP A 1 80 ? -8.289 -24.219 -22.75 1 85.62 80 ASP A O 1
ATOM 608 N N . TYR A 1 81 ? -7.203 -24.688 -24.609 1 75.81 81 TYR A N 1
ATOM 609 C CA . TYR A 1 81 ? -6.527 -23.391 -24.562 1 75.81 81 TYR A CA 1
ATOM 610 C C . TYR A 1 81 ? -7.523 -22.25 -24.703 1 75.81 81 TYR A C 1
ATOM 612 O O . TYR A 1 81 ? -7.465 -21.266 -23.953 1 75.81 81 TYR A O 1
ATOM 620 N N . LEU A 1 82 ? -8.383 -22.406 -25.688 1 79.5 82 LEU A N 1
ATOM 621 C CA . LEU A 1 82 ? -9.367 -21.344 -25.922 1 79.5 82 LEU A CA 1
ATOM 622 C C . LEU A 1 82 ? -10.281 -21.188 -24.703 1 79.5 82 LEU A C 1
ATOM 624 O O . LEU A 1 82 ? -10.539 -20.062 -24.266 1 79.5 82 LEU A O 1
ATOM 628 N N . LEU A 1 83 ? -10.672 -22.266 -24.219 1 86.62 83 LEU A N 1
ATOM 629 C CA . LEU A 1 83 ? -11.57 -22.219 -23.078 1 86.62 83 LEU A CA 1
ATOM 630 C C . LEU A 1 83 ? -10.859 -21.672 -21.844 1 86.62 83 LEU A C 1
ATOM 632 O O . LEU A 1 83 ? -11.445 -20.906 -21.062 1 86.62 83 LEU A O 1
ATOM 636 N N . MET A 1 84 ? -9.641 -21.984 -21.656 1 84.19 84 MET A N 1
ATOM 637 C CA . MET A 1 84 ? -8.883 -21.547 -20.484 1 84.19 84 MET A CA 1
ATOM 638 C C . MET A 1 84 ? -8.602 -20.047 -20.547 1 84.19 84 MET A C 1
ATOM 640 O O . MET A 1 84 ? -8.625 -19.375 -19.516 1 84.19 84 MET A O 1
ATOM 644 N N . THR A 1 85 ? -8.336 -19.609 -21.75 1 77.81 85 THR A N 1
ATOM 645 C CA . THR A 1 85 ? -8.086 -18.172 -21.891 1 77.81 85 THR A CA 1
ATOM 646 C C . THR A 1 85 ? -9.328 -17.359 -21.547 1 77.81 85 THR A C 1
ATOM 648 O O . THR A 1 85 ? -9.258 -16.375 -20.828 1 77.81 85 THR A O 1
ATOM 651 N N . HIS A 1 86 ? -10.383 -17.844 -22.109 1 82.44 86 HIS A N 1
ATOM 652 C CA . HIS A 1 86 ? -11.641 -17.172 -21.781 1 82.44 86 HIS A CA 1
ATOM 653 C C . HIS A 1 86 ? -11.961 -17.281 -20.297 1 82.44 86 HIS A C 1
ATOM 655 O O . HIS A 1 86 ? -12.414 -16.297 -19.688 1 82.44 86 HIS A O 1
ATOM 661 N N . ASP A 1 87 ? -11.703 -18.375 -19.703 1 86.94 87 ASP A N 1
ATOM 662 C CA . ASP A 1 87 ? -12 -18.625 -18.297 1 86.94 87 ASP A CA 1
ATOM 663 C C . ASP A 1 87 ? -11.148 -17.75 -17.375 1 86.94 87 ASP A C 1
ATOM 665 O O . ASP A 1 87 ? -11.641 -17.219 -16.391 1 86.94 87 ASP A O 1
ATOM 669 N N . ASN A 1 88 ? -9.961 -17.594 -17.734 1 82.44 88 ASN A N 1
ATOM 670 C CA . ASN A 1 88 ? -9.062 -16.812 -16.906 1 82.44 88 ASN A CA 1
ATOM 671 C C . ASN A 1 88 ? -9.438 -15.328 -16.922 1 82.44 88 ASN A C 1
ATOM 673 O O . ASN A 1 88 ? -9.414 -14.672 -15.875 1 82.44 88 ASN A O 1
ATOM 677 N N . VAL A 1 89 ? -9.82 -14.859 -18.078 1 78.62 89 VAL A N 1
ATOM 678 C CA . VAL A 1 89 ? -10.203 -13.453 -18.219 1 78.62 89 VAL A CA 1
ATOM 679 C C . VAL A 1 89 ? -11.492 -13.195 -17.438 1 78.62 89 VAL A C 1
ATOM 681 O O . VAL A 1 89 ? -11.586 -12.219 -16.688 1 78.62 89 VAL A O 1
ATOM 684 N N . LYS A 1 90 ? -12.391 -14.07 -17.609 1 85.12 90 LYS A N 1
ATOM 685 C CA . LYS A 1 90 ? -13.695 -13.844 -16.984 1 85.12 90 LYS A CA 1
ATOM 686 C C . LYS A 1 90 ? -13.633 -14.078 -15.477 1 85.12 90 LYS A C 1
ATOM 688 O O . LYS A 1 90 ? -14.344 -13.422 -14.711 1 85.12 90 LYS A O 1
ATOM 693 N N . SER A 1 91 ? -12.812 -15.016 -15.07 1 88.25 91 SER A N 1
ATOM 694 C CA . SER A 1 91 ? -12.664 -15.242 -13.633 1 88.25 91 SER A CA 1
ATOM 695 C C . SER A 1 91 ? -12.047 -14.039 -12.938 1 88.25 91 SER A C 1
ATOM 697 O O . SER A 1 91 ? -12.43 -13.695 -11.82 1 88.25 91 SER A O 1
ATOM 699 N N . THR A 1 92 ? -11.141 -13.414 -13.594 1 83.06 92 THR A N 1
ATOM 700 C CA . THR A 1 92 ? -10.516 -12.219 -13.031 1 83.06 92 THR A CA 1
ATOM 701 C C . THR A 1 92 ? -11.523 -11.07 -12.977 1 83.06 92 THR A C 1
ATOM 703 O O . THR A 1 92 ? -11.508 -10.266 -12.039 1 83.06 92 THR A O 1
ATOM 706 N N . LYS A 1 93 ? -12.312 -11.008 -14.008 1 84.19 93 LYS A N 1
ATOM 707 C CA . LYS A 1 93 ? -13.352 -9.977 -14.016 1 84.19 93 LYS A CA 1
ATOM 708 C C . LYS A 1 93 ? -14.305 -10.156 -12.836 1 84.19 93 LYS A C 1
ATOM 710 O O . LYS A 1 93 ? -14.742 -9.172 -12.234 1 84.19 93 LYS A O 1
ATOM 715 N N . LEU A 1 94 ? -14.625 -11.359 -12.562 1 88.31 94 LEU A N 1
ATOM 716 C CA . LEU A 1 94 ? -15.508 -11.625 -11.438 1 88.31 94 LEU A CA 1
ATOM 717 C C . LEU A 1 94 ? -14.859 -11.203 -10.125 1 88.31 94 LEU A C 1
ATOM 719 O O . LEU A 1 94 ? -15.523 -10.68 -9.234 1 88.31 94 LEU A O 1
ATOM 723 N N . ARG A 1 95 ? -13.609 -11.492 -9.969 1 88.25 95 ARG A N 1
ATOM 724 C CA . ARG A 1 95 ? -12.898 -11.047 -8.773 1 88.25 95 ARG A CA 1
ATOM 725 C C . ARG A 1 95 ? -12.953 -9.531 -8.641 1 88.25 95 ARG A C 1
ATOM 727 O O . ARG A 1 95 ? -13.102 -9 -7.543 1 88.25 95 ARG A O 1
ATOM 734 N N . THR A 1 96 ? -12.898 -8.852 -9.75 1 84.5 96 THR A N 1
ATOM 735 C CA . THR A 1 96 ? -12.938 -7.391 -9.758 1 84.5 96 THR A CA 1
ATOM 736 C C . THR A 1 96 ? -14.312 -6.887 -9.32 1 84.5 96 THR A C 1
ATOM 738 O O . THR A 1 96 ? -14.414 -5.859 -8.648 1 84.5 96 THR A O 1
ATOM 741 N N . VAL A 1 97 ? -15.281 -7.594 -9.719 1 88.56 97 VAL A N 1
ATOM 742 C CA . VAL A 1 97 ? -16.625 -7.215 -9.312 1 88.56 97 VAL A CA 1
ATOM 743 C C . VAL A 1 97 ? -16.781 -7.359 -7.801 1 88.56 97 VAL A C 1
ATOM 745 O O . VAL A 1 97 ? -17.359 -6.496 -7.141 1 88.56 97 VAL A O 1
ATOM 748 N N . ILE A 1 98 ? -16.266 -8.406 -7.242 1 90.75 98 ILE A N 1
ATOM 749 C CA . ILE A 1 98 ? -16.328 -8.625 -5.801 1 90.75 98 ILE A CA 1
ATOM 750 C C . ILE A 1 98 ? -15.508 -7.562 -5.082 1 90.75 98 ILE A C 1
ATOM 752 O O . ILE A 1 98 ? -15.898 -7.086 -4.012 1 90.75 98 ILE A O 1
ATOM 756 N N . GLU A 1 99 ? -14.398 -7.254 -5.68 1 87.88 99 GLU A N 1
ATOM 757 C CA . GLU A 1 99 ? -13.555 -6.207 -5.117 1 87.88 99 GLU A CA 1
ATOM 758 C C . GLU A 1 99 ? -14.289 -4.867 -5.074 1 87.88 99 GLU A C 1
ATOM 760 O O . GLU A 1 99 ? -14.188 -4.129 -4.094 1 87.88 99 GLU A O 1
ATOM 765 N N . MET A 1 100 ? -15.023 -4.586 -6.121 1 86.75 100 MET A N 1
ATOM 766 C CA . MET A 1 100 ? -15.797 -3.346 -6.168 1 86.75 100 MET A CA 1
ATOM 767 C C . MET A 1 100 ? -16.891 -3.35 -5.105 1 86.75 100 MET A C 1
ATOM 769 O O . MET A 1 100 ? -17.156 -2.32 -4.484 1 86.75 100 MET A O 1
ATOM 773 N N . ASP A 1 101 ? -17.453 -4.477 -4.969 1 89.75 101 ASP A N 1
ATOM 774 C CA . ASP A 1 101 ? -18.469 -4.602 -3.924 1 89.75 101 ASP A CA 1
ATOM 775 C C . ASP A 1 101 ? -17.844 -4.426 -2.539 1 89.75 101 ASP A C 1
ATOM 777 O O . ASP A 1 101 ? -18.469 -3.859 -1.641 1 89.75 101 ASP A O 1
ATOM 781 N N . PHE A 1 102 ? -16.688 -4.969 -2.338 1 91.06 102 PHE A N 1
ATOM 782 C CA . PHE A 1 102 ? -15.961 -4.82 -1.086 1 91.06 102 PHE A CA 1
ATOM 783 C C . PHE A 1 102 ? -15.688 -3.354 -0.783 1 91.06 102 PHE A C 1
ATOM 785 O O . PHE A 1 102 ? -15.898 -2.896 0.343 1 91.06 102 PHE A O 1
ATOM 792 N N . HIS A 1 103 ? -15.336 -2.684 -1.809 1 85.88 103 HIS A N 1
ATOM 793 C CA . HIS A 1 103 ? -15.055 -1.26 -1.651 1 85.88 103 HIS A CA 1
ATOM 794 C C . HIS A 1 103 ? -16.328 -0.477 -1.368 1 85.88 103 HIS A C 1
ATOM 796 O O . HIS A 1 103 ? -16.328 0.45 -0.555 1 85.88 103 HIS A O 1
ATOM 802 N N . GLN A 1 104 ? -17.344 -0.836 -2.037 1 86.38 104 GLN A N 1
ATOM 803 C CA . GLN A 1 104 ? -18.625 -0.188 -1.792 1 86.38 104 GLN A CA 1
ATOM 804 C C . GLN A 1 104 ? -19.109 -0.44 -0.366 1 86.38 104 GLN A C 1
ATOM 806 O O . GLN A 1 104 ? -19.688 0.443 0.263 1 86.38 104 GLN A O 1
ATOM 811 N N . LYS A 1 105 ? -18.844 -1.617 0.109 1 89.31 105 LYS A N 1
ATOM 812 C CA . LYS A 1 105 ? -19.234 -1.961 1.474 1 89.31 105 LYS A CA 1
ATOM 813 C C . LYS A 1 105 ? -18.516 -1.081 2.488 1 89.31 105 LYS A C 1
ATOM 815 O O . LYS A 1 105 ? -19.078 -0.717 3.52 1 89.31 105 LYS A O 1
ATOM 820 N N . GLN A 1 106 ? -17.328 -0.771 2.234 1 87.5 106 GLN A N 1
ATOM 821 C CA . GLN A 1 106 ? -16.562 0.109 3.113 1 87.5 106 GLN A CA 1
ATOM 822 C C . GLN A 1 106 ? -17.203 1.487 3.209 1 87.5 106 GLN A C 1
ATOM 824 O O . GLN A 1 106 ? -17.172 2.123 4.262 1 87.5 106 GLN A O 1
ATOM 829 N N . TRP A 1 107 ? -17.844 1.869 2.139 1 85.19 107 TRP A N 1
ATOM 830 C CA . TRP A 1 107 ? -18.484 3.178 2.107 1 85.19 107 TRP A CA 1
ATOM 831 C C . TRP A 1 107 ? -19.875 3.119 2.748 1 85.19 107 TRP A C 1
ATOM 833 O O . TRP A 1 107 ? -20.391 4.133 3.23 1 85.19 107 TRP A O 1
ATOM 843 N N . ASP A 1 108 ? -20.406 1.949 2.74 1 85.56 108 ASP A N 1
ATOM 844 C CA . ASP A 1 108 ? -21.75 1.785 3.307 1 85.56 108 ASP A CA 1
ATOM 845 C C . ASP A 1 108 ? -21.688 1.718 4.832 1 85.56 108 ASP A C 1
ATOM 847 O O . ASP A 1 108 ? -22.672 2.039 5.508 1 85.56 108 ASP A O 1
ATOM 851 N N . LEU A 1 109 ? -20.562 1.322 5.367 1 88.75 109 LEU A N 1
ATOM 852 C CA . LEU A 1 109 ? -20.406 1.231 6.812 1 88.75 109 LEU A CA 1
ATOM 853 C C . LEU A 1 109 ? -20.203 2.613 7.426 1 88.75 109 LEU A C 1
ATOM 855 O O . LEU A 1 109 ? -19.672 3.516 6.77 1 88.75 109 LEU A O 1
ATOM 859 N N . ASP A 1 110 ? -20.672 2.727 8.633 1 89.44 110 ASP A N 1
ATOM 860 C CA . ASP A 1 110 ? -20.5 3.988 9.344 1 89.44 110 ASP A CA 1
ATOM 861 C C . ASP A 1 110 ? -19.031 4.297 9.586 1 89.44 110 ASP A C 1
ATOM 863 O O . ASP A 1 110 ? -18.219 3.387 9.789 1 89.44 110 ASP A O 1
ATOM 867 N N . TYR A 1 111 ? -18.75 5.531 9.523 1 87.38 111 TYR A N 1
ATOM 868 C CA . TYR A 1 111 ? -17.375 5.969 9.68 1 87.38 111 TYR A CA 1
ATOM 869 C C . TYR A 1 111 ? -16.797 5.488 11.008 1 87.38 111 TYR A C 1
ATOM 871 O O . TYR A 1 111 ? -15.625 5.102 11.078 1 87.38 111 TYR A O 1
ATOM 879 N N . ASP A 1 112 ? -17.578 5.555 12.031 1 85.81 112 ASP A N 1
ATOM 880 C CA . ASP A 1 112 ? -17.109 5.148 13.352 1 85.81 112 ASP A CA 1
ATOM 881 C C . ASP A 1 112 ? -16.797 3.654 13.391 1 85.81 112 ASP A C 1
ATOM 883 O O . ASP A 1 112 ? -15.906 3.219 14.117 1 85.81 112 ASP A O 1
ATOM 887 N N . GLN A 1 113 ? -17.547 2.896 12.641 1 84.88 113 GLN A N 1
ATOM 888 C CA . GLN A 1 113 ? -17.328 1.455 12.578 1 84.88 113 GLN A CA 1
ATOM 889 C C . GLN A 1 113 ? -16.031 1.126 11.859 1 84.88 113 GLN A C 1
ATOM 891 O O . GLN A 1 113 ? -15.242 0.297 12.328 1 84.88 113 GLN A O 1
ATOM 896 N N . ILE A 1 114 ? -15.844 1.779 10.766 1 84.5 114 ILE A N 1
ATOM 897 C CA . ILE A 1 114 ? -14.688 1.461 9.938 1 84.5 114 ILE A CA 1
ATOM 898 C C . ILE A 1 114 ? -13.422 2.012 10.594 1 84.5 114 ILE A C 1
ATOM 900 O O . ILE A 1 114 ? -12.32 1.515 10.344 1 84.5 114 ILE A O 1
ATOM 904 N N . SER A 1 115 ? -13.586 2.99 11.398 1 80.44 115 SER A N 1
ATOM 905 C CA . SER A 1 115 ? -12.43 3.607 12.047 1 80.44 115 SER A CA 1
ATOM 906 C C . SER A 1 115 ? -11.945 2.768 13.227 1 80.44 115 SER A C 1
ATOM 908 O O . SER A 1 115 ? -10.852 2.994 13.75 1 80.44 115 SER A O 1
ATOM 910 N N . SER A 1 116 ? -12.711 1.795 13.555 1 79.38 116 SER A N 1
ATOM 911 C CA . SER A 1 116 ? -12.297 0.913 14.641 1 79.38 116 SER A CA 1
ATOM 912 C C . SER A 1 116 ? -11.156 -0.003 14.211 1 79.38 116 SER A C 1
ATOM 914 O O . SER A 1 116 ? -11.086 -0.409 13.047 1 79.38 116 SER A O 1
ATOM 916 N N . GLY A 1 117 ? -10.219 -0.225 15.094 1 73.56 117 GLY A N 1
ATOM 917 C CA . GLY A 1 117 ? -9.078 -1.076 14.797 1 73.56 117 GLY A CA 1
ATOM 918 C C . GLY A 1 117 ? -9.477 -2.484 14.391 1 73.56 117 GLY A C 1
ATOM 919 O O . GLY A 1 117 ? -8.867 -3.072 13.5 1 73.56 117 GLY A O 1
ATOM 920 N N . LYS A 1 118 ? -10.461 -2.984 14.984 1 79.94 118 LYS A N 1
ATOM 921 C CA . LYS A 1 118 ? -10.898 -4.348 14.703 1 79.94 118 LYS A CA 1
ATOM 922 C C . LYS A 1 118 ? -11.438 -4.469 13.273 1 79.94 118 LYS A C 1
ATOM 924 O O . LYS A 1 118 ? -11.086 -5.406 12.555 1 79.94 118 LYS A O 1
ATOM 929 N N . VAL A 1 119 ? -12.289 -3.521 12.938 1 84.5 119 VAL A N 1
ATOM 930 C CA . VAL A 1 119 ? -12.891 -3.582 11.609 1 84.5 119 VAL A CA 1
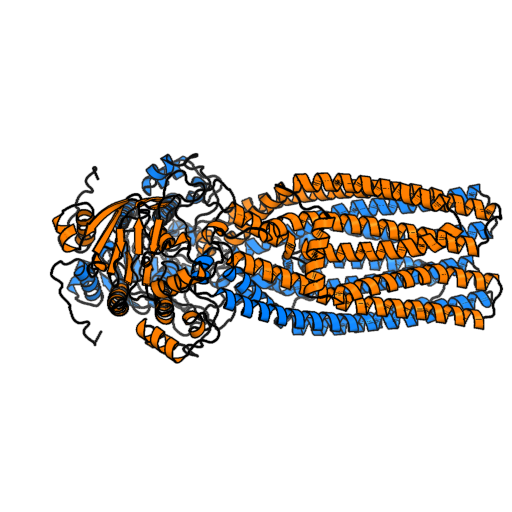ATOM 931 C C . VAL A 1 119 ? -11.844 -3.268 10.547 1 84.5 119 VAL A C 1
ATOM 933 O O . VAL A 1 119 ? -11.867 -3.834 9.453 1 84.5 119 VAL A O 1
ATOM 936 N N . GLN A 1 120 ? -10.922 -2.426 10.859 1 80.19 120 GLN A N 1
ATOM 937 C CA . GLN A 1 120 ? -9.836 -2.133 9.93 1 80.19 120 GLN A CA 1
ATOM 938 C C . GLN A 1 120 ? -8.953 -3.361 9.711 1 80.19 120 GLN A C 1
ATOM 940 O O . GLN A 1 120 ? -8.516 -3.621 8.586 1 80.19 120 GLN A O 1
ATOM 945 N N . GLY A 1 121 ? -8.688 -3.996 10.82 1 78.75 121 GLY A N 1
ATOM 946 C CA . GLY A 1 121 ? -7.922 -5.227 10.703 1 78.75 121 GLY A CA 1
ATOM 947 C C . GLY A 1 121 ? -8.625 -6.285 9.875 1 78.75 121 GLY A C 1
ATOM 948 O O . GLY A 1 121 ? -7.996 -6.957 9.047 1 78.75 121 GLY A O 1
ATOM 949 N N . LEU A 1 122 ? -9.875 -6.363 10.133 1 86 122 LEU A N 1
ATOM 950 C CA . LEU A 1 122 ? -10.68 -7.312 9.375 1 86 122 LEU A CA 1
ATOM 951 C C . LEU A 1 122 ? -10.695 -6.949 7.891 1 86 122 LEU A C 1
ATOM 953 O O . LEU A 1 122 ? -10.586 -7.824 7.031 1 86 122 LEU A O 1
ATOM 957 N N . ALA A 1 123 ? -10.859 -5.672 7.617 1 87.38 123 ALA A N 1
ATOM 958 C CA . ALA A 1 123 ? -10.891 -5.207 6.234 1 87.38 123 ALA A CA 1
ATOM 959 C C . ALA A 1 123 ? -9.562 -5.473 5.535 1 87.38 123 ALA A C 1
ATOM 961 O O . ALA A 1 123 ? -9.531 -5.891 4.375 1 87.38 123 ALA A O 1
ATOM 962 N N . HIS A 1 124 ? -8.555 -5.277 6.219 1 78.56 124 HIS A N 1
ATOM 963 C CA . HIS A 1 124 ? -7.23 -5.5 5.645 1 78.56 124 HIS A CA 1
ATOM 964 C C . HIS A 1 124 ? -7.008 -6.977 5.336 1 78.56 124 HIS A C 1
ATOM 966 O O . HIS A 1 124 ? -6.531 -7.324 4.254 1 78.56 124 HIS A O 1
ATOM 972 N N . THR A 1 125 ? -7.281 -7.809 6.262 1 83.38 125 THR A N 1
ATOM 973 C CA . THR A 1 125 ? -7.102 -9.242 6.074 1 83.38 125 THR A CA 1
ATOM 974 C C . THR A 1 125 ? -8.016 -9.766 4.973 1 83.38 125 THR A C 1
ATOM 976 O O . THR A 1 125 ? -7.613 -10.617 4.172 1 83.38 125 THR A O 1
ATOM 979 N N . ALA A 1 126 ? -9.227 -9.227 5.039 1 88.75 126 ALA A N 1
ATOM 980 C CA . ALA A 1 126 ? -10.195 -9.633 4.027 1 88.75 126 ALA A CA 1
ATOM 981 C C . ALA A 1 126 ? -9.688 -9.305 2.623 1 88.75 126 ALA A C 1
ATOM 983 O O . ALA A 1 126 ? -9.82 -10.125 1.706 1 88.75 126 ALA A O 1
ATOM 984 N N . PHE A 1 127 ? -9.117 -8.211 2.492 1 86.56 127 PHE A N 1
ATOM 985 C CA . PHE A 1 127 ? -8.633 -7.812 1.175 1 86.56 127 PHE A CA 1
ATOM 986 C C . PHE A 1 127 ? -7.367 -8.578 0.809 1 86.56 127 PHE A C 1
ATOM 988 O O . PHE A 1 127 ? -7.242 -9.086 -0.308 1 86.56 127 PHE A O 1
ATOM 995 N N . SER A 1 128 ? -6.41 -8.688 1.69 1 80.12 128 SER A N 1
ATOM 996 C CA . SER A 1 128 ? -5.109 -9.289 1.43 1 80.12 128 SER A CA 1
ATOM 997 C C . SER A 1 128 ? -5.238 -10.773 1.127 1 80.12 128 SER A C 1
ATOM 999 O O . SER A 1 128 ? -4.613 -11.281 0.191 1 80.12 128 SER A O 1
ATOM 1001 N N . LYS A 1 129 ? -6.102 -11.43 1.782 1 82.69 129 LYS A N 1
ATOM 1002 C CA . LYS A 1 129 ? -6.219 -12.875 1.63 1 82.69 129 LYS A CA 1
ATOM 1003 C C . LYS A 1 129 ? -7.336 -13.234 0.656 1 82.69 129 LYS A C 1
ATOM 1005 O O . LYS A 1 129 ? -7.293 -14.289 0.016 1 82.69 129 LYS A O 1
ATOM 1010 N N . GLY A 1 130 ? -8.273 -12.367 0.577 1 86.25 130 GLY A N 1
ATOM 1011 C CA . GLY A 1 130 ? -9.453 -12.734 -0.185 1 86.25 130 GLY A CA 1
ATOM 1012 C C . GLY A 1 130 ? -9.43 -12.219 -1.612 1 86.25 130 GLY A C 1
ATOM 1013 O O . GLY A 1 130 ? -9.945 -12.875 -2.521 1 86.25 130 GLY A O 1
ATOM 1014 N N . LEU A 1 131 ? -8.758 -11.047 -1.825 1 86.31 131 LEU A N 1
ATOM 1015 C CA . LEU A 1 131 ? -9.016 -10.406 -3.109 1 86.31 131 LEU A CA 1
ATOM 1016 C C . LEU A 1 131 ? -7.715 -9.914 -3.744 1 86.31 131 LEU A C 1
ATOM 1018 O O . LEU A 1 131 ? -7.703 -9.508 -4.906 1 86.31 131 LEU A O 1
ATOM 1022 N N . SER A 1 132 ? -6.543 -9.938 -3.141 1 76.69 132 SER A N 1
ATOM 1023 C CA . SER A 1 132 ? -5.336 -9.211 -3.537 1 76.69 132 SER A CA 1
ATOM 1024 C C . SER A 1 132 ? -4.691 -9.844 -4.766 1 76.69 132 SER A C 1
ATOM 1026 O O . SER A 1 132 ? -3.975 -9.172 -5.512 1 76.69 132 SER A O 1
ATOM 1028 N N . TRP A 1 133 ? -4.906 -11.141 -4.945 1 72.5 133 TRP A N 1
ATOM 1029 C CA . TRP A 1 133 ? -4.25 -11.789 -6.078 1 72.5 133 TRP A CA 1
ATOM 1030 C C . TRP A 1 133 ? -5.07 -12.977 -6.574 1 72.5 133 TRP A C 1
ATOM 1032 O O . TRP A 1 133 ? -6.094 -13.32 -5.98 1 72.5 133 TRP A O 1
ATOM 1042 N N . THR A 1 134 ? -4.664 -13.484 -7.652 1 72.62 134 THR A N 1
ATOM 1043 C CA . THR A 1 134 ? -5.414 -14.508 -8.375 1 72.62 134 THR A CA 1
ATOM 1044 C C . THR A 1 134 ? -5.617 -15.742 -7.504 1 72.62 134 THR A C 1
ATOM 1046 O O . THR A 1 134 ? -6.691 -16.359 -7.527 1 72.62 134 THR A O 1
ATOM 1049 N N . TYR A 1 135 ? -4.609 -16.031 -6.746 1 71.25 135 TYR A N 1
ATOM 1050 C CA . TYR A 1 135 ? -4.738 -17.266 -5.965 1 71.25 135 TYR A CA 1
ATOM 1051 C C . TYR A 1 135 ? -5.09 -16.953 -4.516 1 71.25 135 TYR A C 1
ATOM 1053 O O . TYR A 1 135 ? -4.812 -17.75 -3.615 1 71.25 135 TYR A O 1
ATOM 1061 N N . ALA A 1 136 ? -5.699 -15.758 -4.617 1 74.94 136 ALA A N 1
ATOM 1062 C CA . ALA A 1 136 ? -6.27 -15.391 -3.322 1 74.94 136 ALA A CA 1
ATOM 1063 C C . ALA A 1 136 ? -7.688 -15.93 -3.176 1 74.94 136 ALA A C 1
ATOM 1065 O O . ALA A 1 136 ? -8.344 -16.234 -4.172 1 74.94 136 ALA A O 1
ATOM 1066 N N . GLY A 1 137 ? -8.281 -16.188 -2.078 1 81.88 137 GLY A N 1
ATOM 1067 C CA . GLY A 1 137 ? -9.523 -16.719 -1.544 1 81.88 137 GLY A CA 1
ATOM 1068 C C . GLY A 1 137 ? -10.641 -16.75 -2.564 1 81.88 137 GLY A C 1
ATOM 1069 O O . GLY A 1 137 ? -11.062 -17.812 -3.002 1 81.88 137 GLY A O 1
ATOM 1070 N N . ALA A 1 138 ? -11.023 -15.516 -3.189 1 88.5 138 ALA A N 1
ATOM 1071 C CA . ALA A 1 138 ? -12.227 -15.445 -4.012 1 88.5 138 ALA A CA 1
ATOM 1072 C C . ALA A 1 138 ? -12.008 -16.109 -5.367 1 88.5 138 ALA A C 1
ATOM 1074 O O . ALA A 1 138 ? -12.789 -16.969 -5.777 1 88.5 138 ALA A O 1
ATOM 1075 N N . GLU A 1 139 ? -10.969 -15.758 -6.031 1 88.5 139 GLU A N 1
ATOM 1076 C CA . GLU A 1 139 ? -10.719 -16.359 -7.336 1 88.5 139 GLU A CA 1
ATOM 1077 C C . GLU A 1 139 ? -10.141 -17.766 -7.188 1 88.5 139 GLU A C 1
ATOM 1079 O O . GLU A 1 139 ? -10.359 -18.625 -8.039 1 88.5 139 GLU A O 1
ATOM 1084 N N . ALA A 1 140 ? -9.422 -17.953 -6.105 1 90.06 140 ALA A N 1
ATOM 1085 C CA . ALA A 1 140 ? -8.836 -19.266 -5.852 1 90.06 140 ALA A CA 1
ATOM 1086 C C . ALA A 1 140 ? -9.914 -20.328 -5.68 1 90.06 140 ALA A C 1
ATOM 1088 O O . ALA A 1 140 ? -9.742 -21.469 -6.117 1 90.06 140 ALA A O 1
ATOM 1089 N N . ILE A 1 141 ? -11 -19.984 -5.055 1 90.75 141 ILE A N 1
ATOM 1090 C CA . ILE A 1 141 ? -12.086 -20.938 -4.848 1 90.75 141 ILE A CA 1
ATOM 1091 C C . ILE A 1 141 ? -12.641 -21.391 -6.195 1 90.75 141 ILE A C 1
ATOM 1093 O O . ILE A 1 141 ? -13.023 -22.547 -6.359 1 90.75 141 ILE A O 1
ATOM 1097 N N . TYR A 1 142 ? -12.68 -20.5 -7.102 1 90.56 142 TYR A N 1
ATOM 1098 C CA . TYR A 1 142 ? -13.156 -20.859 -8.438 1 90.56 142 TYR A CA 1
ATOM 1099 C C . TYR A 1 142 ? -12.141 -21.734 -9.164 1 90.56 142 TYR A C 1
ATOM 1101 O O . TYR A 1 142 ? -12.508 -22.75 -9.758 1 90.56 142 TYR A O 1
ATOM 1109 N N . ILE A 1 143 ? -10.883 -21.328 -9.117 1 89.81 143 ILE A N 1
ATOM 1110 C CA . ILE A 1 143 ? -9.844 -22.031 -9.852 1 89.81 143 ILE A CA 1
ATOM 1111 C C . ILE A 1 143 ? -9.734 -23.469 -9.344 1 89.81 143 ILE A C 1
ATOM 1113 O O . ILE A 1 143 ? -9.766 -24.422 -10.125 1 89.81 143 ILE A O 1
ATOM 1117 N N . TYR A 1 144 ? -9.672 -23.578 -8.039 1 90.81 144 TYR A N 1
ATOM 1118 C CA . TYR A 1 144 ? -9.531 -24.922 -7.461 1 90.81 144 TYR A CA 1
ATOM 1119 C C . TYR A 1 144 ? -10.852 -25.688 -7.539 1 90.81 144 TYR A C 1
ATOM 1121 O O . TYR A 1 144 ? -10.852 -26.906 -7.656 1 90.81 144 TYR A O 1
ATOM 1129 N N . GLY A 1 145 ? -11.969 -24.938 -7.484 1 89.56 145 GLY A N 1
ATOM 1130 C CA . GLY A 1 145 ? -13.258 -25.578 -7.684 1 89.56 145 GLY A CA 1
ATOM 1131 C C . GLY A 1 145 ? -13.43 -26.156 -9.078 1 89.56 145 GLY A C 1
ATOM 1132 O O . GLY A 1 145 ? -13.883 -27.281 -9.242 1 89.56 145 GLY A O 1
ATOM 1133 N N . ARG A 1 146 ? -13.102 -25.344 -10 1 89.88 146 ARG A N 1
ATOM 1134 C CA . ARG A 1 146 ? -13.141 -25.812 -11.383 1 89.88 146 ARG A CA 1
ATOM 1135 C C . ARG A 1 146 ? -12.203 -27 -11.594 1 89.88 146 ARG A C 1
ATOM 1137 O O . ARG A 1 146 ? -12.57 -27.969 -12.258 1 89.88 146 ARG A O 1
ATOM 1144 N N . GLY A 1 147 ? -10.984 -26.828 -11.008 1 89.75 147 GLY A N 1
ATOM 1145 C CA . GLY A 1 147 ? -10.047 -27.938 -11.102 1 89.75 147 GLY A CA 1
ATOM 1146 C C . GLY A 1 147 ? -10.586 -29.219 -10.516 1 89.75 147 GLY A C 1
ATOM 1147 O O . GLY A 1 147 ? -10.445 -30.297 -11.117 1 89.75 147 GLY A O 1
ATOM 1148 N N . SER A 1 148 ? -11.242 -29.109 -9.422 1 89.69 148 SER A N 1
ATOM 1149 C CA . SER A 1 148 ? -11.836 -30.281 -8.773 1 89.69 148 SER A CA 1
ATOM 1150 C C . SER A 1 148 ? -12.953 -30.875 -9.625 1 89.69 148 SER A C 1
ATOM 1152 O O . SER A 1 148 ? -13.109 -32.094 -9.695 1 89.69 148 SER A O 1
ATOM 1154 N N . LEU A 1 149 ? -13.703 -30.016 -10.25 1 87.62 149 LEU A N 1
ATOM 1155 C CA . LEU A 1 149 ? -14.781 -30.469 -11.125 1 87.62 149 LEU A CA 1
ATOM 1156 C C . LEU A 1 149 ? -14.227 -31.234 -12.32 1 87.62 149 LEU A C 1
ATOM 1158 O O . LEU A 1 149 ? -14.75 -32.281 -12.672 1 87.62 149 LEU A O 1
ATOM 1162 N N . ILE A 1 150 ? -13.266 -30.703 -12.891 1 89.75 150 ILE A N 1
ATOM 1163 C CA . ILE A 1 150 ? -12.625 -31.344 -14.039 1 89.75 150 ILE A CA 1
ATOM 1164 C C . ILE A 1 150 ? -12.062 -32.688 -13.633 1 89.75 150 ILE A C 1
ATOM 1166 O O . ILE A 1 150 ? -12.258 -33.688 -14.328 1 89.75 150 ILE A O 1
ATOM 1170 N N . ASP A 1 151 ? -11.422 -32.688 -12.438 1 87.75 151 ASP A N 1
ATOM 1171 C CA . ASP A 1 151 ? -10.789 -33.906 -11.961 1 87.75 151 ASP A CA 1
ATOM 1172 C C . ASP A 1 151 ? -11.828 -34.969 -11.641 1 87.75 151 ASP A C 1
ATOM 1174 O O . ASP A 1 151 ? -11.656 -36.125 -11.977 1 87.75 151 ASP A O 1
ATOM 1178 N N . ILE A 1 152 ? -12.883 -34.594 -11.055 1 86.62 152 ILE A N 1
ATOM 1179 C CA . ILE A 1 152 ? -13.945 -35.5 -10.688 1 86.62 152 ILE A CA 1
ATOM 1180 C C . ILE A 1 152 ? -14.602 -36.062 -11.953 1 86.62 152 ILE A C 1
ATOM 1182 O O . ILE A 1 152 ? -14.852 -37.281 -12.055 1 86.62 152 ILE A O 1
ATOM 1186 N N . ALA A 1 153 ? -14.867 -35.219 -12.906 1 86.06 153 ALA A N 1
ATOM 1187 C CA . ALA A 1 153 ? -15.492 -35.656 -14.156 1 86.06 153 ALA A CA 1
ATOM 1188 C C . ALA A 1 153 ? -14.609 -36.625 -14.914 1 86.06 153 ALA A C 1
ATOM 1190 O O . ALA A 1 153 ? -15.086 -37.656 -15.422 1 86.06 153 ALA A O 1
ATOM 1191 N N . THR A 1 154 ? -13.383 -36.312 -14.945 1 83.75 154 THR A N 1
ATOM 1192 C CA . THR A 1 154 ? -12.445 -37.188 -15.648 1 83.75 154 THR A CA 1
ATOM 1193 C C . THR A 1 154 ? -12.281 -38.5 -14.914 1 83.75 154 THR A C 1
ATOM 1195 O O . THR A 1 154 ? -12.148 -39.562 -15.547 1 83.75 154 THR A O 1
ATOM 1198 N N . LEU A 1 155 ? -12.273 -38.406 -13.586 1 82.56 155 LEU A N 1
ATOM 1199 C CA . LEU A 1 155 ? -12.164 -39.594 -12.773 1 82.56 155 LEU A CA 1
ATOM 1200 C C . LEU A 1 155 ? -13.359 -40.531 -12.992 1 82.56 155 LEU A C 1
ATOM 1202 O O . LEU A 1 155 ? -13.203 -41.75 -13.039 1 82.56 155 LEU A O 1
ATOM 1206 N N . LEU A 1 156 ? -14.492 -39.938 -13.102 1 80.38 156 LEU A N 1
ATOM 1207 C CA . LEU A 1 156 ? -15.703 -40.719 -13.32 1 80.38 156 LEU A CA 1
ATOM 1208 C C . LEU A 1 156 ? -15.648 -41.438 -14.672 1 80.38 156 LEU A C 1
ATOM 1210 O O . LEU A 1 156 ? -16.078 -42.594 -14.789 1 80.38 156 LEU A O 1
ATOM 1214 N N . VAL A 1 157 ? -15.133 -40.75 -15.641 1 77.56 157 VAL A N 1
ATOM 1215 C CA . VAL A 1 157 ? -15.008 -41.344 -16.969 1 77.56 157 VAL A CA 1
ATOM 1216 C C . VAL A 1 157 ? -14.023 -42.5 -16.906 1 77.56 157 VAL A C 1
ATOM 1218 O O . VAL A 1 157 ? -14.258 -43.562 -17.516 1 77.56 157 VAL A O 1
ATOM 1221 N N . PHE A 1 158 ? -12.93 -42.312 -16.156 1 75.81 158 PHE A N 1
ATOM 1222 C CA . PHE A 1 158 ? -11.93 -43.375 -16.016 1 75.81 158 PHE A CA 1
ATOM 1223 C C . PHE A 1 158 ? -12.492 -44.562 -15.234 1 75.81 158 PHE A C 1
ATOM 1225 O O . PHE A 1 158 ? -12.211 -45.719 -15.555 1 75.81 158 PHE A O 1
ATOM 1232 N N . LEU A 1 159 ? -13.227 -44.188 -14.188 1 74.69 159 LEU A N 1
ATOM 1233 C CA . LEU A 1 159 ? -13.828 -45.219 -13.367 1 74.69 159 LEU A CA 1
ATOM 1234 C C . LEU A 1 159 ? -14.805 -46.062 -14.195 1 74.69 159 LEU A C 1
ATOM 1236 O O . LEU A 1 159 ? -14.883 -47.281 -14.023 1 74.69 159 LEU A O 1
ATOM 1240 N N . ALA A 1 160 ? -15.492 -45.438 -15.039 1 71.88 160 ALA A N 1
ATOM 1241 C CA . ALA A 1 160 ? -16.453 -46.125 -15.883 1 71.88 160 ALA A CA 1
ATOM 1242 C C . ALA A 1 160 ? -15.758 -47.062 -16.875 1 71.88 160 ALA A C 1
ATOM 1244 O O . ALA A 1 160 ? -16.266 -48.125 -17.188 1 71.88 160 ALA A O 1
ATOM 1245 N N . THR A 1 161 ? -14.555 -46.75 -17.172 1 68.31 161 THR A N 1
ATOM 1246 C CA . THR A 1 161 ? -13.82 -47.531 -18.156 1 68.31 161 THR A CA 1
ATOM 1247 C C . THR A 1 161 ? -13.031 -48.656 -17.469 1 68.31 161 THR A C 1
ATOM 1249 O O . THR A 1 161 ? -12.969 -49.781 -17.953 1 68.31 161 THR A O 1
ATOM 1252 N N . LEU A 1 162 ? -12.328 -48.281 -16.219 1 64.81 162 LEU A N 1
ATOM 1253 C CA . LEU A 1 162 ? -11.453 -49.219 -15.523 1 64.81 162 LEU A CA 1
ATOM 1254 C C . LEU A 1 162 ? -12.273 -50.281 -14.766 1 64.81 162 LEU A C 1
ATOM 1256 O O . LEU A 1 162 ? -11.828 -51.406 -14.578 1 64.81 162 LEU A O 1
ATOM 1260 N N . SER A 1 163 ? -13.383 -49.812 -14.148 1 60.91 163 SER A N 1
ATOM 1261 C CA . SER A 1 163 ? -14.188 -50.719 -13.336 1 60.91 163 SER A CA 1
ATOM 1262 C C . SER A 1 163 ? -14.547 -52 -14.117 1 60.91 163 SER A C 1
ATOM 1264 O O . SER A 1 163 ? -14.688 -53.062 -13.531 1 60.91 163 SER A O 1
ATOM 1266 N N . THR A 1 164 ? -14.484 -51.938 -15.367 1 58.53 164 THR A N 1
ATOM 1267 C CA . THR A 1 164 ? -14.836 -53.094 -16.172 1 58.53 164 THR A CA 1
ATOM 1268 C C . THR A 1 164 ? -13.672 -54.094 -16.219 1 58.53 164 THR A C 1
ATOM 1270 O O . THR A 1 164 ? -13.883 -55.281 -16.422 1 58.53 164 THR A O 1
ATOM 1273 N N . VAL A 1 165 ? -12.508 -53.531 -15.812 1 59.97 165 VAL A N 1
ATOM 1274 C CA . VAL A 1 165 ? -11.398 -54.438 -16.062 1 59.97 165 VAL A CA 1
ATOM 1275 C C . VAL A 1 165 ? -10.914 -55.062 -14.742 1 59.97 165 VAL A C 1
ATOM 1277 O O . VAL A 1 165 ? -10.797 -56.281 -14.617 1 59.97 165 VAL A O 1
ATOM 1280 N N . ILE A 1 166 ? -10.461 -54.219 -13.641 1 65.69 166 ILE A N 1
ATOM 1281 C CA . ILE A 1 166 ? -9.945 -54.781 -12.398 1 65.69 166 ILE A CA 1
ATOM 1282 C C . ILE A 1 166 ? -10.477 -53.969 -11.211 1 65.69 166 ILE A C 1
ATOM 1284 O O . ILE A 1 166 ? -9.914 -52.938 -10.852 1 65.69 166 ILE A O 1
ATOM 1288 N N . PRO A 1 167 ? -11.484 -54.438 -10.555 1 69.38 167 PRO A N 1
ATOM 1289 C CA . PRO A 1 167 ? -12.117 -53.688 -9.453 1 69.38 167 PRO A CA 1
ATOM 1290 C C . PRO A 1 167 ? -11.172 -53.469 -8.273 1 69.38 167 PRO A C 1
ATOM 1292 O O . PRO A 1 167 ? -11.281 -52.469 -7.574 1 69.38 167 PRO A O 1
ATOM 1295 N N . TRP A 1 168 ? -10.18 -54.375 -8.109 1 74.56 168 TRP A N 1
ATOM 1296 C CA . TRP A 1 168 ? -9.32 -54.25 -6.934 1 74.56 168 TRP A CA 1
ATOM 1297 C C . TRP A 1 168 ? -8.383 -53.062 -7.07 1 74.56 168 TRP A C 1
ATOM 1299 O O . TRP A 1 168 ? -7.961 -52.469 -6.07 1 74.56 168 TRP A O 1
ATOM 1309 N N . VAL A 1 169 ? -8.086 -52.656 -8.25 1 73.06 169 VAL A N 1
ATOM 1310 C CA . VAL A 1 169 ? -7.23 -51.5 -8.492 1 73.06 169 VAL A CA 1
ATOM 1311 C C . VAL A 1 169 ? -7.926 -50.25 -7.996 1 73.06 169 VAL A C 1
ATOM 1313 O O . VAL A 1 169 ? -7.289 -49.344 -7.41 1 73.06 169 VAL A O 1
ATOM 1316 N N . PHE A 1 170 ? -9.195 -50.25 -8.023 1 73.06 170 PHE A N 1
ATOM 1317 C CA . PHE A 1 170 ? -9.969 -49.094 -7.598 1 73.06 170 PHE A CA 1
ATOM 1318 C C . PHE A 1 170 ? -9.922 -48.938 -6.082 1 73.06 170 PHE A C 1
ATOM 1320 O O . PHE A 1 170 ? -9.797 -47.844 -5.57 1 73.06 170 PHE A O 1
ATOM 1327 N N . ALA A 1 171 ? -10.031 -50.031 -5.457 1 76.06 171 ALA A N 1
ATOM 1328 C CA . ALA A 1 171 ? -10.008 -49.969 -3.996 1 76.06 171 ALA A CA 1
ATOM 1329 C C . ALA A 1 171 ? -8.656 -49.5 -3.484 1 76.06 171 ALA A C 1
ATOM 1331 O O . ALA A 1 171 ? -8.594 -48.75 -2.508 1 76.06 171 ALA A O 1
ATOM 1332 N N . LEU A 1 172 ? -7.629 -49.844 -4.125 1 77.38 172 LEU A N 1
ATOM 1333 C CA . LEU A 1 172 ? -6.293 -49.438 -3.697 1 77.38 172 LEU A CA 1
ATOM 1334 C C . LEU A 1 172 ? -6.07 -47.969 -3.965 1 77.38 172 LEU A C 1
ATOM 1336 O O . LEU A 1 172 ? -5.406 -47.281 -3.182 1 77.38 172 LEU A O 1
ATOM 1340 N N . VAL A 1 173 ? -6.625 -47.5 -5 1 75.56 173 VAL A N 1
ATOM 1341 C CA . VAL A 1 173 ? -6.48 -46.094 -5.348 1 75.56 173 VAL A CA 1
ATOM 1342 C C . VAL A 1 173 ? -7.242 -45.25 -4.344 1 75.56 173 VAL A C 1
ATOM 1344 O O . VAL A 1 173 ? -6.754 -44.188 -3.928 1 75.56 173 VAL A O 1
ATOM 1347 N N . LEU A 1 174 ? -8.367 -45.688 -3.955 1 76.44 174 LEU A N 1
ATOM 1348 C CA . LEU A 1 174 ? -9.156 -44.938 -2.98 1 76.44 174 LEU A CA 1
ATOM 1349 C C . LEU A 1 174 ? -8.469 -44.906 -1.622 1 76.44 174 LEU A C 1
ATOM 1351 O O . LEU A 1 174 ? -8.531 -43.906 -0.909 1 76.44 174 LEU A O 1
ATOM 1355 N N . LEU A 1 175 ? -7.887 -46.062 -1.373 1 82.69 175 LEU A N 1
ATOM 1356 C CA . LEU A 1 175 ? -7.184 -46.125 -0.098 1 82.69 175 LEU A CA 1
ATOM 1357 C C . LEU A 1 175 ? -5.996 -45.156 -0.072 1 82.69 175 LEU A C 1
ATOM 1359 O O . LEU A 1 175 ? -5.77 -44.469 0.927 1 82.69 175 LEU A O 1
ATOM 1363 N N . SER A 1 176 ? -5.262 -45.156 -1.078 1 82.44 176 SER A N 1
ATOM 1364 C CA . SER A 1 176 ? -4.129 -44.25 -1.149 1 82.44 176 SER A CA 1
ATOM 1365 C C . SER A 1 176 ? -4.59 -42.812 -1.116 1 82.44 176 SER A C 1
ATOM 1367 O O . SER A 1 176 ? -3.914 -41.938 -0.544 1 82.44 176 SER A O 1
ATOM 1369 N N . ALA A 1 177 ? -5.695 -42.531 -1.733 1 80.56 177 ALA A N 1
ATOM 1370 C CA . ALA A 1 177 ? -6.258 -41.188 -1.733 1 80.56 177 ALA A CA 1
ATOM 1371 C C . ALA A 1 177 ? -6.684 -40.75 -0.328 1 80.56 177 ALA A C 1
ATOM 1373 O O . ALA A 1 177 ? -6.527 -39.594 0.055 1 80.56 177 ALA A O 1
ATOM 1374 N N . ALA A 1 178 ? -7.207 -41.688 0.299 1 84.56 178 ALA A N 1
ATOM 1375 C CA . ALA A 1 178 ? -7.645 -41.406 1.666 1 84.56 178 ALA A CA 1
ATOM 1376 C C . ALA A 1 178 ? -6.453 -41.094 2.566 1 84.56 178 ALA A C 1
ATOM 1378 O O . ALA A 1 178 ? -6.535 -40.219 3.416 1 84.56 178 ALA A O 1
ATOM 1379 N N . ILE A 1 179 ? -5.414 -41.812 2.389 1 86.75 179 ILE A N 1
ATOM 1380 C CA . ILE A 1 179 ? -4.211 -41.594 3.182 1 86.75 179 ILE A CA 1
ATOM 1381 C C . ILE A 1 179 ? -3.627 -40.219 2.836 1 86.75 179 ILE A C 1
ATOM 1383 O O . ILE A 1 179 ? -3.219 -39.469 3.725 1 86.75 179 ILE A O 1
ATOM 1387 N N . SER A 1 180 ? -3.629 -39.906 1.566 1 84.56 180 SER A N 1
ATOM 1388 C CA . SER A 1 180 ? -3.135 -38.625 1.124 1 84.56 180 SER A CA 1
ATOM 1389 C C . SER A 1 180 ? -3.986 -37.469 1.684 1 84.56 180 SER A C 1
ATOM 1391 O O . SER A 1 180 ? -3.459 -36.438 2.09 1 84.56 180 SER A O 1
ATOM 1393 N N . TYR A 1 181 ? -5.242 -37.688 1.698 1 83.75 181 TYR A N 1
ATOM 1394 C CA . TYR A 1 181 ? -6.152 -36.656 2.23 1 83.75 181 TYR A CA 1
ATOM 1395 C C . TYR A 1 181 ? -5.922 -36.469 3.721 1 83.75 181 TYR A C 1
ATOM 1397 O O . TYR A 1 181 ? -5.961 -35.312 4.207 1 83.75 181 TYR A O 1
ATOM 1405 N N . ALA A 1 182 ? -5.75 -37.594 4.34 1 86.88 182 ALA A N 1
ATOM 1406 C CA . ALA A 1 182 ? -5.516 -37.5 5.777 1 86.88 182 ALA A CA 1
ATOM 1407 C C . ALA A 1 182 ? -4.246 -36.719 6.082 1 86.88 182 ALA A C 1
ATOM 1409 O O . ALA A 1 182 ? -4.207 -35.938 7.031 1 86.88 182 ALA A O 1
ATOM 1410 N N . GLY A 1 183 ? -3.229 -37 5.344 1 86.19 183 GLY A N 1
ATOM 1411 C CA . GLY A 1 183 ? -2.004 -36.219 5.512 1 86.19 183 GLY A CA 1
ATOM 1412 C C . GLY A 1 183 ? -2.199 -34.75 5.289 1 86.19 183 GLY A C 1
ATOM 1413 O O . GLY A 1 183 ? -1.735 -33.938 6.086 1 86.19 183 GLY A O 1
ATOM 1414 N N . LEU A 1 184 ? -2.928 -34.375 4.328 1 84.81 184 LEU A N 1
ATOM 1415 C CA . LEU A 1 184 ? -3.146 -32.969 3.986 1 84.81 184 LEU A CA 1
ATOM 1416 C C . LEU A 1 184 ? -4.102 -32.312 4.973 1 84.81 184 LEU A C 1
ATOM 1418 O O . LEU A 1 184 ? -4 -31.109 5.238 1 84.81 184 LEU A O 1
ATOM 1422 N N . SER A 1 185 ? -5.02 -33.094 5.449 1 85.25 185 SER A N 1
ATOM 1423 C CA . SER A 1 185 ? -5.941 -32.562 6.449 1 85.25 185 SER A CA 1
ATOM 1424 C C . SER A 1 185 ? -5.207 -32.188 7.727 1 85.25 185 SER A C 1
ATOM 1426 O O . SER A 1 185 ? -5.566 -31.203 8.383 1 85.25 185 SER A O 1
ATOM 1428 N N . TRP A 1 186 ? -4.211 -33.062 7.988 1 86.94 186 TRP A N 1
ATOM 1429 C CA . TRP A 1 186 ? -3.379 -32.719 9.141 1 86.94 186 TRP A CA 1
ATOM 1430 C C . TRP A 1 186 ? -2.678 -31.391 8.945 1 86.94 186 TRP A C 1
ATOM 1432 O O . TRP A 1 186 ? -2.633 -30.562 9.867 1 86.94 186 TRP A O 1
ATOM 1442 N N . TYR A 1 187 ? -2.135 -31.047 7.855 1 86.19 187 TYR A N 1
ATOM 1443 C CA . TYR A 1 187 ? -1.504 -29.766 7.531 1 86.19 187 TYR A CA 1
ATOM 1444 C C . TYR A 1 187 ? -2.508 -28.625 7.613 1 86.19 187 TYR A C 1
ATOM 1446 O O . TYR A 1 187 ? -2.213 -27.562 8.18 1 86.19 187 TYR A O 1
ATOM 1454 N N . ARG A 1 188 ? -3.67 -28.906 7.117 1 80.75 188 ARG A N 1
ATOM 1455 C CA . ARG A 1 188 ? -4.676 -27.859 7.051 1 80.75 188 ARG A CA 1
ATOM 1456 C C . ARG A 1 188 ? -5.105 -27.422 8.445 1 80.75 188 ARG A C 1
ATOM 1458 O O . ARG A 1 188 ? -5.336 -26.234 8.695 1 80.75 188 ARG A O 1
ATOM 1465 N N . LYS A 1 189 ? -5.258 -28.359 9.234 1 84.69 189 LYS A N 1
ATOM 1466 C CA . LYS A 1 189 ? -5.625 -28.031 10.609 1 84.69 189 LYS A CA 1
ATOM 1467 C C . LYS A 1 189 ? -4.543 -27.188 11.281 1 84.69 189 LYS A C 1
ATOM 1469 O O . LYS A 1 189 ? -4.848 -26.25 12.008 1 84.69 189 LYS A O 1
ATOM 1474 N N . TRP A 1 190 ? -3.367 -27.562 11.016 1 85.19 190 TRP A N 1
ATOM 1475 C CA . TRP A 1 190 ? -2.252 -26.797 11.547 1 85.19 190 TRP A CA 1
ATOM 1476 C C . TRP A 1 190 ? -2.232 -25.391 10.953 1 85.19 190 TRP A C 1
ATOM 1478 O O . TRP A 1 190 ? -1.995 -24.406 11.664 1 85.19 190 TRP A O 1
ATOM 1488 N N . TYR A 1 191 ? -2.455 -25.297 9.688 1 81.12 191 TYR A N 1
ATOM 1489 C CA . TYR A 1 191 ? -2.449 -24.016 8.984 1 81.12 191 TYR A CA 1
ATOM 1490 C C . TYR A 1 191 ? -3.539 -23.094 9.523 1 81.12 191 TYR A C 1
ATOM 1492 O O . TYR A 1 191 ? -3.305 -21.906 9.727 1 81.12 191 TYR A O 1
ATOM 1500 N N . GLN A 1 192 ? -4.656 -23.625 9.734 1 78.62 192 GLN A N 1
ATOM 1501 C CA . GLN A 1 192 ? -5.789 -22.844 10.203 1 78.62 192 GLN A CA 1
ATOM 1502 C C . GLN A 1 192 ? -5.52 -22.25 11.586 1 78.62 192 GLN A C 1
ATOM 1504 O O . GLN A 1 192 ? -5.895 -21.125 11.875 1 78.62 192 GLN A O 1
ATOM 1509 N N . THR A 1 193 ? -4.832 -22.969 12.391 1 80.5 193 THR A N 1
ATOM 1510 C CA . THR A 1 193 ? -4.598 -22.516 13.758 1 80.5 193 THR A CA 1
ATOM 1511 C C . THR A 1 193 ? -3.445 -21.516 13.812 1 80.5 193 THR A C 1
ATOM 1513 O O . THR A 1 193 ? -3.465 -20.594 14.625 1 80.5 193 THR A O 1
ATOM 1516 N N . ASN A 1 194 ? -2.48 -21.688 12.953 1 80.94 194 ASN A N 1
ATOM 1517 C CA . ASN A 1 194 ? -1.27 -20.891 13.07 1 80.94 194 ASN A CA 1
ATOM 1518 C C . ASN A 1 194 ? -1.271 -19.719 12.07 1 80.94 194 ASN A C 1
ATOM 1520 O O . ASN A 1 194 ? -0.391 -18.859 12.117 1 80.94 194 ASN A O 1
ATOM 1524 N N . ASN A 1 195 ? -2.279 -19.672 11.281 1 78.75 195 ASN A N 1
ATOM 1525 C CA . ASN A 1 195 ? -2.354 -18.641 10.258 1 78.75 195 ASN A CA 1
ATOM 1526 C C . ASN A 1 195 ? -2.584 -17.266 10.875 1 78.75 195 ASN A C 1
ATOM 1528 O O . ASN A 1 195 ? -2.264 -16.234 10.266 1 78.75 195 ASN A O 1
ATOM 1532 N N . VAL A 1 196 ? -3.086 -17.188 12.047 1 75.56 196 VAL A N 1
ATOM 1533 C CA . VAL A 1 196 ? -3.355 -15.93 12.742 1 75.56 196 VAL A CA 1
ATOM 1534 C C . VAL A 1 196 ? -2.043 -15.219 13.047 1 75.56 196 VAL A C 1
ATOM 1536 O O . VAL A 1 196 ? -1.955 -13.992 12.945 1 75.56 196 VAL A O 1
ATOM 1539 N N . ASN A 1 197 ? -1.069 -16.016 13.328 1 76.19 197 ASN A N 1
ATOM 1540 C CA . ASN A 1 197 ? 0.23 -15.422 13.648 1 76.19 197 ASN A CA 1
ATOM 1541 C C . ASN A 1 197 ? 0.886 -14.805 12.414 1 76.19 197 ASN A C 1
ATOM 1543 O O . ASN A 1 197 ? 1.513 -13.75 12.508 1 76.19 197 ASN A O 1
ATOM 1547 N N . TRP A 1 198 ? 0.699 -15.43 11.289 1 77.69 198 TRP A N 1
ATOM 1548 C CA . TRP A 1 198 ? 1.237 -14.914 10.039 1 77.69 198 TRP A CA 1
ATOM 1549 C C . TRP A 1 198 ? 0.578 -13.594 9.672 1 77.69 198 TRP A C 1
ATOM 1551 O O . TRP A 1 198 ? 1.244 -12.672 9.188 1 77.69 198 TRP A O 1
ATOM 1561 N N . ASN A 1 199 ? -0.647 -13.547 9.992 1 74.5 199 ASN A N 1
ATOM 1562 C CA . ASN A 1 199 ? -1.387 -12.344 9.641 1 74.5 199 ASN A CA 1
ATOM 1563 C C . ASN A 1 199 ? -0.91 -11.141 10.453 1 74.5 199 ASN A C 1
ATOM 1565 O O . ASN A 1 199 ? -0.81 -10.031 9.922 1 74.5 199 ASN A O 1
ATOM 1569 N N . LYS A 1 200 ? -0.604 -11.422 11.672 1 76.25 200 LYS A N 1
ATOM 1570 C CA . LYS A 1 200 ? -0.109 -10.352 12.523 1 76.25 200 LYS A CA 1
ATOM 1571 C C . LYS A 1 200 ? 1.256 -9.852 12.055 1 76.25 200 LYS A C 1
ATOM 1573 O O . LYS A 1 200 ? 1.494 -8.648 11.992 1 76.25 200 LYS A O 1
ATOM 1578 N N . LEU A 1 201 ? 2.105 -10.805 11.719 1 79.12 201 LEU A N 1
ATOM 1579 C CA . LEU A 1 201 ? 3.443 -10.453 11.258 1 79.12 201 LEU A CA 1
ATOM 1580 C C . LEU A 1 201 ? 3.381 -9.719 9.922 1 79.12 201 LEU A C 1
ATOM 1582 O O . LEU A 1 201 ? 4.125 -8.766 9.695 1 79.12 201 LEU A O 1
ATOM 1586 N N . SER A 1 202 ? 2.467 -10.133 9.109 1 79.38 202 SER A N 1
ATOM 1587 C CA . SER A 1 202 ? 2.316 -9.523 7.793 1 79.38 202 SER A CA 1
ATOM 1588 C C . SER A 1 202 ? 1.816 -8.086 7.898 1 79.38 202 SER A C 1
ATOM 1590 O O . SER A 1 202 ? 2.244 -7.219 7.137 1 79.38 202 SER A O 1
ATOM 1592 N N . ARG A 1 203 ? 0.999 -7.875 8.852 1 75.69 203 ARG A N 1
ATOM 1593 C CA . ARG A 1 203 ? 0.479 -6.531 9.07 1 75.69 203 ARG A CA 1
ATOM 1594 C C . ARG A 1 203 ? 1.576 -5.59 9.562 1 75.69 203 ARG A C 1
ATOM 1596 O O . ARG A 1 203 ? 1.654 -4.441 9.125 1 75.69 203 ARG A O 1
ATOM 1603 N N . GLN A 1 204 ? 2.336 -6.102 10.445 1 78.31 204 GLN A N 1
ATOM 1604 C CA . GLN A 1 204 ? 3.438 -5.305 10.969 1 78.31 204 GLN A CA 1
ATOM 1605 C C . GLN A 1 204 ? 4.457 -4.984 9.883 1 78.31 204 GLN A C 1
ATOM 1607 O O . GLN A 1 204 ? 4.953 -3.859 9.805 1 78.31 204 GLN A O 1
ATOM 1612 N N . GLN A 1 205 ? 4.719 -5.953 9.086 1 80.12 205 GLN A N 1
ATOM 1613 C CA . GLN A 1 205 ? 5.66 -5.754 7.992 1 80.12 205 GLN A CA 1
ATOM 1614 C C . GLN A 1 205 ? 5.133 -4.727 6.996 1 80.12 205 GLN A C 1
ATOM 1616 O O . GLN A 1 205 ? 5.887 -3.875 6.516 1 80.12 205 GLN A O 1
ATOM 1621 N N . ALA A 1 206 ? 3.883 -4.84 6.75 1 75.12 206 ALA A N 1
ATOM 1622 C CA . ALA A 1 206 ? 3.275 -3.912 5.801 1 75.12 206 ALA A CA 1
ATOM 1623 C C . ALA A 1 206 ? 3.326 -2.48 6.324 1 75.12 206 ALA A C 1
ATOM 1625 O O . ALA A 1 206 ? 3.576 -1.541 5.566 1 75.12 206 ALA A O 1
ATOM 1626 N N . TYR A 1 207 ? 3.16 -2.361 7.578 1 76.25 207 TYR A N 1
ATOM 1627 C CA . TYR A 1 207 ? 3.205 -1.044 8.203 1 76.25 207 TYR A CA 1
ATOM 1628 C C . TYR A 1 207 ? 4.605 -0.448 8.117 1 76.25 207 TYR A C 1
ATOM 1630 O O . TYR A 1 207 ? 4.77 0.717 7.75 1 76.25 207 TYR A O 1
ATOM 1638 N N . ILE A 1 208 ? 5.555 -1.262 8.469 1 77.5 208 ILE A N 1
ATOM 1639 C CA . ILE A 1 208 ? 6.93 -0.772 8.5 1 77.5 208 ILE A CA 1
ATOM 1640 C C . ILE A 1 208 ? 7.395 -0.444 7.082 1 77.5 208 ILE A C 1
ATOM 1642 O O . ILE A 1 208 ? 8.039 0.582 6.855 1 77.5 208 ILE A O 1
ATOM 1646 N N . SER A 1 209 ? 7.008 -1.26 6.164 1 76.81 209 SER A N 1
ATOM 1647 C CA . SER A 1 209 ? 7.426 -1.046 4.781 1 76.81 209 SER A CA 1
ATOM 1648 C C . SER A 1 209 ? 6.773 0.202 4.191 1 76.81 209 SER A C 1
ATOM 1650 O O . SER A 1 209 ? 7.402 0.938 3.432 1 76.81 209 SER A O 1
ATOM 1652 N N . ARG A 1 210 ? 5.617 0.437 4.59 1 72.44 210 ARG A N 1
ATOM 1653 C CA . ARG A 1 210 ? 4.895 1.597 4.078 1 72.44 210 ARG A CA 1
ATOM 1654 C C . ARG A 1 210 ? 5.438 2.889 4.68 1 72.44 210 ARG A C 1
ATOM 1656 O O . ARG A 1 210 ? 5.602 3.887 3.973 1 72.44 210 ARG A O 1
ATOM 1663 N N . ASN A 1 211 ? 5.727 2.812 5.902 1 75.19 211 ASN A N 1
ATOM 1664 C CA . ASN A 1 211 ? 6.141 4.027 6.598 1 75.19 211 ASN A CA 1
ATOM 1665 C C . ASN A 1 211 ? 7.621 4.32 6.383 1 75.19 211 ASN A C 1
ATOM 1667 O O . ASN A 1 211 ? 8.023 5.48 6.289 1 75.19 211 ASN A O 1
ATOM 1671 N N . ALA A 1 212 ? 8.414 3.281 6.34 1 76.12 212 ALA A N 1
ATOM 1672 C CA . ALA A 1 212 ? 9.859 3.451 6.238 1 76.12 212 ALA A CA 1
ATOM 1673 C C . ALA A 1 212 ? 10.25 4.008 4.871 1 76.12 212 ALA A C 1
ATOM 1675 O O . ALA A 1 212 ? 11.242 4.73 4.75 1 76.12 212 ALA A O 1
ATOM 1676 N N . TYR A 1 213 ? 9.453 3.811 3.926 1 73.75 213 TYR A N 1
ATOM 1677 C CA . TYR A 1 213 ? 9.922 4.184 2.598 1 73.75 213 TYR A CA 1
ATOM 1678 C C . TYR A 1 213 ? 8.961 5.164 1.932 1 73.75 213 TYR A C 1
ATOM 1680 O O . TYR A 1 213 ? 9.047 5.402 0.725 1 73.75 213 TYR A O 1
ATOM 1688 N N . ALA A 1 214 ? 8.133 5.66 2.83 1 73.06 214 ALA A N 1
ATOM 1689 C CA . ALA A 1 214 ? 7.285 6.75 2.359 1 73.06 214 ALA A CA 1
ATOM 1690 C C . ALA A 1 214 ? 8.078 8.047 2.219 1 73.06 214 ALA A C 1
ATOM 1692 O O . ALA A 1 214 ? 8.93 8.352 3.061 1 73.06 214 ALA A O 1
ATOM 1693 N N . LEU A 1 215 ? 7.867 8.742 1.198 1 71.75 215 LEU A N 1
ATOM 1694 C CA . LEU A 1 215 ? 8.586 9.984 0.929 1 71.75 215 LEU A CA 1
ATOM 1695 C C . LEU A 1 215 ? 8.359 10.992 2.047 1 71.75 215 LEU A C 1
ATOM 1697 O O . LEU A 1 215 ? 9.273 11.734 2.412 1 71.75 215 LEU A O 1
ATOM 1701 N N . GLU A 1 216 ? 7.172 10.977 2.566 1 71 216 GLU A N 1
ATOM 1702 C CA . GLU A 1 216 ? 6.816 11.945 3.596 1 71 216 GLU A CA 1
ATOM 1703 C C . GLU A 1 216 ? 7.664 11.758 4.852 1 71 216 GLU A C 1
ATOM 1705 O O . GLU A 1 216 ? 7.934 12.719 5.574 1 71 216 GLU A O 1
ATOM 1710 N N . ASN A 1 217 ? 8.109 10.523 5.074 1 78.56 217 ASN A N 1
ATOM 1711 C CA . ASN A 1 217 ? 8.891 10.211 6.266 1 78.56 217 ASN A CA 1
ATOM 1712 C C . ASN A 1 217 ? 10.391 10.266 5.984 1 78.56 217 ASN A C 1
ATOM 1714 O O . ASN A 1 217 ? 11.203 10.156 6.902 1 78.56 217 ASN A O 1
ATOM 1718 N N . GLY A 1 218 ? 10.719 10.477 4.766 1 80.69 218 GLY A N 1
ATOM 1719 C CA . GLY A 1 218 ? 12.109 10.414 4.348 1 80.69 218 GLY A CA 1
ATOM 1720 C C . GLY A 1 218 ? 12.977 11.469 5.008 1 80.69 218 GLY A C 1
ATOM 1721 O O . GLY A 1 218 ? 14.125 11.203 5.363 1 80.69 218 GLY A O 1
ATOM 1722 N N . LYS A 1 219 ? 12.398 12.617 5.211 1 85.81 219 LYS A N 1
ATOM 1723 C CA . LYS A 1 219 ? 13.18 13.695 5.809 1 85.81 219 LYS A CA 1
ATOM 1724 C C . LYS A 1 219 ? 13.547 13.375 7.254 1 85.81 219 LYS A C 1
ATOM 1726 O O . LYS A 1 219 ? 14.695 13.562 7.664 1 85.81 219 LYS A O 1
ATOM 1731 N N . ASP A 1 220 ? 12.531 12.844 7.984 1 84.19 220 ASP A N 1
ATOM 1732 C CA . ASP A 1 220 ? 12.766 12.531 9.391 1 84.19 220 ASP A CA 1
ATOM 1733 C C . ASP A 1 220 ? 13.742 11.367 9.539 1 84.19 220 ASP A C 1
ATOM 1735 O O . ASP A 1 220 ? 14.625 11.398 10.398 1 84.19 220 ASP A O 1
ATOM 1739 N N . ILE A 1 221 ? 13.594 10.445 8.695 1 84.56 221 ILE A N 1
ATOM 1740 C CA . ILE A 1 221 ? 14.422 9.25 8.781 1 84.56 221 ILE A CA 1
ATOM 1741 C C . ILE A 1 221 ? 15.883 9.617 8.531 1 84.56 221 ILE A C 1
ATOM 1743 O O . ILE A 1 221 ? 16.781 9.109 9.211 1 84.56 221 ILE A O 1
ATOM 1747 N N . ARG A 1 222 ? 16.078 10.508 7.68 1 87.06 222 ARG A N 1
ATOM 1748 C CA . ARG A 1 222 ? 17.438 10.938 7.352 1 87.06 222 ARG A CA 1
ATOM 1749 C C . ARG A 1 222 ? 18.016 11.828 8.453 1 87.06 222 ARG A C 1
ATOM 1751 O O . ARG A 1 222 ? 19.156 11.648 8.867 1 87.06 222 ARG A O 1
ATOM 1758 N N . MET A 1 223 ? 17.188 12.695 8.891 1 88.25 223 MET A N 1
ATOM 1759 C CA . MET A 1 223 ? 17.641 13.672 9.875 1 88.25 223 MET A CA 1
ATOM 1760 C C . MET A 1 223 ? 17.969 13 11.203 1 88.25 223 MET A C 1
ATOM 1762 O O . MET A 1 223 ? 18.891 13.43 11.914 1 88.25 223 MET A O 1
ATOM 1766 N N . PHE A 1 224 ? 17.281 11.938 11.492 1 86.94 224 PHE A N 1
ATOM 1767 C CA . PHE A 1 224 ? 17.469 11.32 12.797 1 86.94 224 PHE A CA 1
ATOM 1768 C C . PHE A 1 224 ? 18.203 9.984 12.664 1 86.94 224 PHE A C 1
ATOM 1770 O O . PHE A 1 224 ? 18.359 9.258 13.648 1 86.94 224 PHE A O 1
ATOM 1777 N N . GLY A 1 225 ? 18.641 9.688 11.516 1 80.81 225 GLY A N 1
ATOM 1778 C CA . GLY A 1 225 ? 19.406 8.477 11.305 1 80.81 225 GLY A CA 1
ATOM 1779 C C . GLY A 1 225 ? 18.641 7.207 11.648 1 80.81 225 GLY A C 1
ATOM 1780 O O . GLY A 1 225 ? 19.172 6.328 12.336 1 80.81 225 GLY A O 1
ATOM 1781 N N . MET A 1 226 ? 17.375 7.184 11.242 1 82 226 MET A N 1
ATOM 1782 C CA . MET A 1 226 ? 16.5 6.074 11.609 1 82 226 MET A CA 1
ATOM 1783 C C . MET A 1 226 ? 16.609 4.938 10.602 1 82 226 MET A C 1
ATOM 1785 O O . MET A 1 226 ? 16 3.883 10.773 1 82 226 MET A O 1
ATOM 1789 N N . ALA A 1 227 ? 17.406 5.09 9.625 1 80.56 227 ALA A N 1
ATOM 1790 C CA . ALA A 1 227 ? 17.516 4.074 8.586 1 80.56 227 ALA A CA 1
ATOM 1791 C C . ALA A 1 227 ? 17.953 2.734 9.164 1 80.56 227 ALA A C 1
ATOM 1793 O O . ALA A 1 227 ? 17.422 1.684 8.797 1 80.56 227 ALA A O 1
ATOM 1794 N N . GLY A 1 228 ? 18.953 2.809 10.055 1 78.5 228 GLY A N 1
ATOM 1795 C CA . GLY A 1 228 ? 19.438 1.585 10.68 1 78.5 228 GLY A CA 1
ATOM 1796 C C . GLY A 1 228 ? 18.391 0.894 11.531 1 78.5 228 GLY A C 1
ATOM 1797 O O . GLY A 1 228 ? 18.297 -0.336 11.539 1 78.5 228 GLY A O 1
ATOM 1798 N N . TRP A 1 229 ? 17.641 1.701 12.125 1 78.62 229 TRP A N 1
ATOM 1799 C CA . TRP A 1 229 ? 16.562 1.156 12.953 1 78.62 229 TRP A CA 1
ATOM 1800 C C . TRP A 1 229 ? 15.539 0.428 12.102 1 78.62 229 TRP A C 1
ATOM 1802 O O . TRP A 1 229 ? 15.141 -0.697 12.422 1 78.62 229 TRP A O 1
ATOM 1812 N N . TYR A 1 230 ? 15.086 1.053 11.07 1 78.94 230 TYR A N 1
ATOM 1813 C CA . TYR A 1 230 ? 14.117 0.437 10.172 1 78.94 230 TYR A CA 1
ATOM 1814 C C . TYR A 1 230 ? 14.68 -0.833 9.547 1 78.94 230 TYR A C 1
ATOM 1816 O O . TYR A 1 230 ? 13.969 -1.827 9.398 1 78.94 230 TYR A O 1
ATOM 1824 N N . HIS A 1 231 ? 15.938 -0.774 9.266 1 80.56 231 HIS A N 1
ATOM 1825 C CA . HIS A 1 231 ? 16.578 -1.932 8.648 1 80.56 231 HIS A CA 1
ATOM 1826 C C . HIS A 1 231 ? 16.609 -3.119 9.609 1 80.56 231 HIS A C 1
ATOM 1828 O O . HIS A 1 231 ? 16.297 -4.246 9.211 1 80.56 231 HIS A O 1
ATOM 1834 N N . THR A 1 232 ? 16.938 -2.842 10.797 1 81.19 232 THR A N 1
ATOM 1835 C CA . THR A 1 232 ? 17.047 -3.912 11.781 1 81.19 232 THR A CA 1
ATOM 1836 C C . THR A 1 232 ? 15.672 -4.488 12.109 1 81.19 232 THR A C 1
ATOM 1838 O O . THR A 1 232 ? 15.508 -5.703 12.211 1 81.19 232 THR A O 1
ATOM 1841 N N . HIS A 1 233 ? 14.75 -3.607 12.273 1 80.12 233 HIS A N 1
ATOM 1842 C CA . HIS A 1 233 ? 13.406 -4.07 12.602 1 80.12 233 HIS A CA 1
ATOM 1843 C C . HIS A 1 233 ? 12.781 -4.824 11.43 1 80.12 233 HIS A C 1
ATOM 1845 O O . HIS A 1 233 ? 12.102 -5.832 11.625 1 80.12 233 HIS A O 1
ATOM 1851 N N . LEU A 1 234 ? 12.984 -4.344 10.273 1 83.12 234 LEU A N 1
ATOM 1852 C CA . LEU A 1 234 ? 12.461 -5.031 9.102 1 83.12 234 LEU A CA 1
ATOM 1853 C C . LEU A 1 234 ? 13.148 -6.379 8.914 1 83.12 234 LEU A C 1
ATOM 1855 O O . LEU A 1 234 ? 12.492 -7.367 8.57 1 83.12 234 LEU A O 1
ATOM 1859 N N . ASP A 1 235 ? 14.43 -6.383 9.109 1 82.5 235 ASP A N 1
ATOM 1860 C CA . ASP A 1 235 ? 15.18 -7.629 9 1 82.5 235 ASP A CA 1
ATOM 1861 C C . ASP A 1 235 ? 14.656 -8.672 9.984 1 82.5 235 ASP A C 1
ATOM 1863 O O . ASP A 1 235 ? 14.539 -9.852 9.648 1 82.5 235 ASP A O 1
ATOM 1867 N N . ARG A 1 236 ? 14.398 -8.211 11.117 1 83.12 236 ARG A N 1
ATOM 1868 C CA . ARG A 1 236 ? 13.875 -9.109 12.133 1 83.12 236 ARG A CA 1
ATOM 1869 C C . ARG A 1 236 ? 12.5 -9.648 11.734 1 83.12 236 ARG A C 1
ATOM 1871 O O . ARG A 1 236 ? 12.234 -10.844 11.867 1 83.12 236 ARG A O 1
ATOM 1878 N N . LEU A 1 237 ? 11.695 -8.781 11.305 1 83.81 237 LEU A N 1
ATOM 1879 C CA . LEU A 1 237 ? 10.352 -9.195 10.898 1 83.81 237 LEU A CA 1
ATOM 1880 C C . LEU A 1 237 ? 10.414 -10.156 9.719 1 83.81 237 LEU A C 1
ATOM 1882 O O . LEU A 1 237 ? 9.672 -11.141 9.672 1 83.81 237 LEU A O 1
ATOM 1886 N N . LEU A 1 238 ? 11.273 -9.906 8.805 1 82.62 238 LEU A N 1
ATOM 1887 C CA . LEU A 1 238 ? 11.438 -10.781 7.648 1 82.62 238 LEU A CA 1
ATOM 1888 C C . LEU A 1 238 ? 11.977 -12.141 8.07 1 82.62 238 LEU A C 1
ATOM 1890 O O . LEU A 1 238 ? 11.562 -13.172 7.531 1 82.62 238 LEU A O 1
ATOM 1894 N N . SER A 1 239 ? 12.859 -12.094 9.008 1 82.69 239 SER A N 1
ATOM 1895 C CA . SER A 1 239 ? 13.398 -13.352 9.5 1 82.69 239 SER A CA 1
ATOM 1896 C C . SER A 1 239 ? 12.328 -14.18 10.195 1 82.69 239 SER A C 1
ATOM 1898 O O . SER A 1 239 ? 12.305 -15.406 10.062 1 82.69 239 SER A O 1
ATOM 1900 N N . LEU A 1 240 ? 11.484 -13.531 10.906 1 85.12 240 LEU A N 1
ATOM 1901 C CA . LEU A 1 240 ? 10.391 -14.234 11.57 1 85.12 240 LEU A CA 1
ATOM 1902 C C . LEU A 1 240 ? 9.414 -14.797 10.539 1 85.12 240 LEU A C 1
ATOM 1904 O O . LEU A 1 240 ? 8.898 -15.906 10.703 1 85.12 240 LEU A O 1
ATOM 1908 N N . GLN A 1 241 ? 9.188 -14.055 9.562 1 82.69 241 GLN A N 1
ATOM 1909 C CA . GLN A 1 241 ? 8.297 -14.523 8.5 1 82.69 241 GLN A CA 1
ATOM 1910 C C . GLN A 1 241 ? 8.914 -15.703 7.754 1 82.69 241 GLN A C 1
ATOM 1912 O O . GLN A 1 241 ? 8.203 -16.641 7.383 1 82.69 241 GLN A O 1
ATOM 1917 N N . ASP A 1 242 ? 10.211 -15.602 7.562 1 76.88 242 ASP A N 1
ATOM 1918 C CA . ASP A 1 242 ? 10.906 -16.703 6.902 1 76.88 242 ASP A CA 1
ATOM 1919 C C . ASP A 1 242 ? 10.852 -17.969 7.742 1 76.88 242 ASP A C 1
ATOM 1921 O O . ASP A 1 242 ? 10.68 -19.062 7.207 1 76.88 242 ASP A O 1
ATOM 1925 N N . ALA A 1 243 ? 11.047 -17.781 8.969 1 81.62 243 ALA A N 1
ATOM 1926 C CA . ALA A 1 243 ? 10.977 -18.938 9.867 1 81.62 243 ALA A CA 1
ATOM 1927 C C . ALA A 1 243 ? 9.594 -19.578 9.828 1 81.62 243 ALA A C 1
ATOM 1929 O O . ALA A 1 243 ? 9.469 -20.812 9.836 1 81.62 243 ALA A O 1
ATOM 1930 N N . TRP A 1 244 ? 8.594 -18.734 9.836 1 82.81 244 TRP A N 1
ATOM 1931 C CA . TRP A 1 244 ? 7.23 -19.25 9.727 1 82.81 244 TRP A CA 1
ATOM 1932 C C . TRP A 1 244 ? 7.031 -19.969 8.391 1 82.81 244 TRP A C 1
ATOM 1934 O O . TRP A 1 244 ? 6.422 -21.031 8.336 1 82.81 244 TRP A O 1
ATOM 1944 N N . GLN A 1 245 ? 7.516 -19.406 7.379 1 77.62 245 GLN A N 1
ATOM 1945 C CA . GLN A 1 245 ? 7.367 -20 6.055 1 77.62 245 GLN A CA 1
ATOM 1946 C C . GLN A 1 245 ? 8.086 -21.344 5.973 1 77.62 245 GLN A C 1
ATOM 1948 O O . GLN A 1 245 ? 7.602 -22.281 5.32 1 77.62 245 GLN A O 1
ATOM 1953 N N . CYS A 1 246 ? 9.25 -21.391 6.547 1 77.62 246 CYS A N 1
ATOM 1954 C CA . CYS A 1 246 ? 9.984 -22.656 6.578 1 77.62 246 CYS A CA 1
ATOM 1955 C C . CYS A 1 246 ? 9.188 -23.734 7.316 1 77.62 246 CYS A C 1
ATOM 1957 O O . CYS A 1 246 ? 9.078 -24.859 6.844 1 77.62 246 CYS A O 1
ATOM 1959 N N . ARG A 1 247 ? 8.656 -23.375 8.43 1 82.5 247 ARG A N 1
ATOM 1960 C CA . ARG A 1 247 ? 7.855 -24.312 9.195 1 82.5 247 ARG A CA 1
ATOM 1961 C C . ARG A 1 247 ? 6.605 -24.734 8.43 1 82.5 247 ARG A C 1
ATOM 1963 O O . ARG A 1 247 ? 6.207 -25.891 8.453 1 82.5 247 ARG A O 1
ATOM 1970 N N . ASN A 1 248 ? 6 -23.734 7.801 1 82.19 248 ASN A N 1
ATOM 1971 C CA . ASN A 1 248 ? 4.82 -24 6.98 1 82.19 248 ASN A CA 1
ATOM 1972 C C . ASN A 1 248 ? 5.141 -24.938 5.824 1 82.19 248 ASN A C 1
ATOM 1974 O O . ASN A 1 248 ? 4.406 -25.891 5.57 1 82.19 248 ASN A O 1
ATOM 1978 N N . SER A 1 249 ? 6.219 -24.656 5.172 1 77.19 249 SER A N 1
ATOM 1979 C CA . SER A 1 249 ? 6.613 -25.469 4.027 1 77.19 249 SER A CA 1
ATOM 1980 C C . SER A 1 249 ? 6.977 -26.891 4.461 1 77.19 249 SER A C 1
ATOM 1982 O O . SER A 1 249 ? 6.66 -27.859 3.766 1 77.19 249 SER A O 1
ATOM 1984 N N . LEU A 1 250 ? 7.672 -27.016 5.562 1 79.06 250 LEU A N 1
ATOM 1985 C CA . LEU A 1 250 ? 8.039 -28.328 6.074 1 79.06 250 LEU A CA 1
ATOM 1986 C C . LEU A 1 250 ? 6.801 -29.141 6.438 1 79.06 250 LEU A C 1
ATOM 1988 O O . LEU A 1 250 ? 6.715 -30.328 6.121 1 79.06 250 LEU A O 1
ATOM 1992 N N . ARG A 1 251 ? 5.914 -28.516 7.137 1 82.88 251 ARG A N 1
ATOM 1993 C CA . ARG A 1 251 ? 4.688 -29.203 7.504 1 82.88 251 ARG A CA 1
ATOM 1994 C C . ARG A 1 251 ? 3.887 -29.594 6.27 1 82.88 251 ARG A C 1
ATOM 1996 O O . ARG A 1 251 ? 3.299 -30.672 6.215 1 82.88 251 ARG A O 1
ATOM 2003 N N . HIS A 1 252 ? 3.787 -28.734 5.297 1 81.81 252 HIS A N 1
ATOM 2004 C CA . HIS A 1 252 ? 3.125 -29.047 4.035 1 81.81 252 HIS A CA 1
ATOM 2005 C C . HIS A 1 252 ? 3.818 -30.203 3.32 1 81.81 252 HIS A C 1
ATOM 2007 O O . HIS A 1 252 ? 3.154 -31.094 2.783 1 81.81 252 HIS A O 1
ATOM 2013 N N . PHE A 1 253 ? 5.047 -30.203 3.406 1 77.81 253 PHE A N 1
ATOM 2014 C CA . PHE A 1 253 ? 5.852 -31.25 2.803 1 77.81 253 PHE A CA 1
ATOM 2015 C C . PHE A 1 253 ? 5.562 -32.594 3.459 1 77.81 253 PHE A C 1
ATOM 2017 O O . PHE A 1 253 ? 5.324 -33.594 2.77 1 77.81 253 PHE A O 1
ATOM 2024 N N . LEU A 1 254 ? 5.594 -32.562 4.703 1 82.75 254 LEU A N 1
ATOM 2025 C CA . LEU A 1 254 ? 5.355 -33.812 5.434 1 82.75 254 LEU A CA 1
ATOM 2026 C C . LEU A 1 254 ? 3.949 -34.344 5.172 1 82.75 254 LEU A C 1
ATOM 2028 O O . LEU A 1 254 ? 3.746 -35.531 5.039 1 82.75 254 LEU A O 1
ATOM 2032 N N . GLY A 1 255 ? 3.055 -33.406 5.16 1 82.31 255 GLY A N 1
ATOM 2033 C CA . GLY A 1 255 ? 1.694 -33.812 4.84 1 82.31 255 GLY A CA 1
ATOM 2034 C C . GLY A 1 255 ? 1.555 -34.406 3.445 1 82.31 255 GLY A C 1
ATOM 2035 O O . GLY A 1 255 ? 0.852 -35.375 3.248 1 82.31 255 GLY A O 1
ATOM 2036 N N . THR A 1 256 ? 2.238 -33.844 2.43 1 80.31 256 THR A N 1
ATOM 2037 C CA . THR A 1 256 ? 2.178 -34.312 1.048 1 80.31 256 THR A CA 1
ATOM 2038 C C . THR A 1 256 ? 2.963 -35.594 0.879 1 80.31 256 THR A C 1
ATOM 2040 O O . THR A 1 256 ? 2.58 -36.469 0.088 1 80.31 256 THR A O 1
ATOM 2043 N N . GLN A 1 257 ? 4.035 -35.781 1.643 1 79.75 257 GLN A N 1
ATOM 2044 C CA . GLN A 1 257 ? 4.898 -36.938 1.544 1 79.75 257 GLN A CA 1
ATOM 2045 C C . GLN A 1 257 ? 4.164 -38.219 1.982 1 79.75 257 GLN A C 1
ATOM 2047 O O . GLN A 1 257 ? 4.402 -39.281 1.44 1 79.75 257 GLN A O 1
ATOM 2052 N N . VAL A 1 258 ? 3.342 -38.062 2.941 1 83.81 258 VAL A N 1
ATOM 2053 C CA . VAL A 1 258 ? 2.564 -39.219 3.391 1 83.81 258 VAL A CA 1
ATOM 2054 C C . VAL A 1 258 ? 1.718 -39.75 2.236 1 83.81 258 VAL A C 1
ATOM 2056 O O . VAL A 1 258 ? 1.633 -40.938 2.029 1 83.81 258 VAL A O 1
ATOM 2059 N N . GLY A 1 259 ? 1.175 -38.844 1.536 1 79.25 259 GLY A N 1
ATOM 2060 C CA . GLY A 1 259 ? 0.38 -39.25 0.386 1 79.25 259 GLY A CA 1
ATOM 2061 C C . GLY A 1 259 ? 1.214 -39.812 -0.746 1 79.25 259 GLY A C 1
ATOM 2062 O O . GLY A 1 259 ? 0.808 -40.781 -1.399 1 79.25 259 GLY A O 1
ATOM 2063 N N . GLU A 1 260 ? 2.352 -39.219 -0.975 1 75.69 260 GLU A N 1
ATOM 2064 C CA . GLU A 1 260 ? 3.229 -39.688 -2.053 1 75.69 260 GLU A 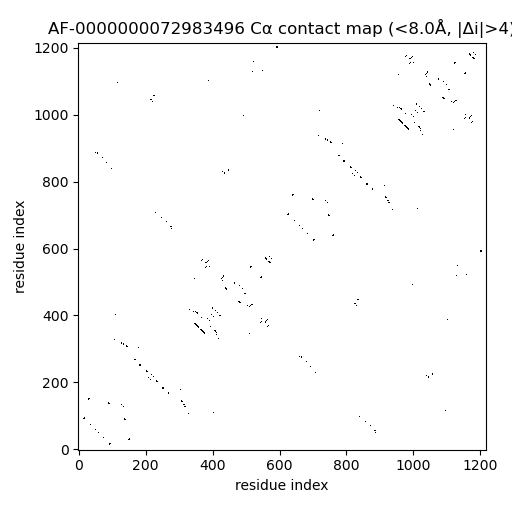CA 1
ATOM 2065 C C . GLU A 1 260 ? 3.762 -41.094 -1.779 1 75.69 260 GLU A C 1
ATOM 2067 O O . GLU A 1 260 ? 3.855 -41.906 -2.691 1 75.69 260 GLU A O 1
ATOM 2072 N N . LEU A 1 261 ? 4.121 -41.375 -0.528 1 78.31 261 LEU A N 1
ATOM 2073 C CA . LEU A 1 261 ? 4.609 -42.688 -0.155 1 78.31 261 LEU A CA 1
ATOM 2074 C C . LEU A 1 261 ? 3.508 -43.75 -0.29 1 78.31 261 LEU A C 1
ATOM 2076 O O . LEU A 1 261 ? 3.756 -44.844 -0.752 1 78.31 261 LEU A O 1
ATOM 2080 N N . ALA A 1 262 ? 2.391 -43.312 0.138 1 81 262 ALA A N 1
ATOM 2081 C CA . ALA A 1 262 ? 1.257 -44.219 -0.049 1 81 262 ALA A CA 1
ATOM 2082 C C . ALA A 1 262 ? 1.001 -44.469 -1.53 1 81 262 ALA A C 1
ATOM 2084 O O . ALA A 1 262 ? 0.613 -45.562 -1.915 1 81 262 ALA A O 1
ATOM 2085 N N . GLY A 1 263 ? 1.214 -43.438 -2.311 1 77.44 263 GLY A N 1
ATOM 2086 C CA . GLY A 1 263 ? 1.056 -43.594 -3.75 1 77.44 263 GLY A CA 1
ATOM 2087 C C . GLY A 1 263 ? 2.074 -44.531 -4.375 1 77.44 263 GLY A C 1
ATOM 2088 O O . GLY A 1 263 ? 1.742 -45.281 -5.273 1 77.44 263 GLY A O 1
ATOM 2089 N N . LEU A 1 264 ? 3.275 -44.5 -3.891 1 73.81 264 LEU A N 1
ATOM 2090 C CA . LEU A 1 264 ? 4.316 -45.375 -4.391 1 73.81 264 LEU A CA 1
ATOM 2091 C C . LEU A 1 264 ? 3.988 -46.844 -4.074 1 73.81 264 LEU A C 1
ATOM 2093 O O . LEU A 1 264 ? 4.18 -47.719 -4.914 1 73.81 264 LEU A O 1
ATOM 2097 N N . CYS A 1 265 ? 3.562 -47 -2.836 1 76.88 265 CYS A N 1
ATOM 2098 C CA . CYS A 1 265 ? 3.168 -48.344 -2.449 1 76.88 265 CYS A CA 1
ATOM 2099 C C . CYS A 1 265 ? 2.01 -48.844 -3.303 1 76.88 265 CYS A C 1
ATOM 2101 O O . CYS A 1 265 ? 2.01 -50 -3.752 1 76.88 265 CYS A O 1
ATOM 2103 N N . ARG A 1 266 ? 1.094 -47.969 -3.506 1 78.75 266 ARG A N 1
ATOM 2104 C CA . ARG A 1 266 ? -0.043 -48.312 -4.359 1 78.75 266 ARG A CA 1
ATOM 2105 C C . ARG A 1 266 ? 0.414 -48.656 -5.77 1 78.75 266 ARG A C 1
ATOM 2107 O O . ARG A 1 266 ? -0.014 -49.688 -6.332 1 78.75 266 ARG A O 1
ATOM 2114 N N . ASP A 1 267 ? 1.278 -47.844 -6.363 1 74.5 267 ASP A N 1
ATOM 2115 C CA . ASP A 1 267 ? 1.759 -48.062 -7.723 1 74.5 267 ASP A CA 1
ATOM 2116 C C . ASP A 1 267 ? 2.506 -49.375 -7.832 1 74.5 267 ASP A C 1
ATOM 2118 O O . ASP A 1 267 ? 2.334 -50.125 -8.805 1 74.5 267 ASP A O 1
ATOM 2122 N N . ALA A 1 268 ? 3.277 -49.656 -6.809 1 72.25 268 ALA A N 1
ATOM 2123 C CA . ALA A 1 268 ? 4.027 -50.906 -6.797 1 72.25 268 ALA A CA 1
ATOM 2124 C C . ALA A 1 268 ? 3.086 -52.094 -6.781 1 72.25 268 ALA A C 1
ATOM 2126 O O . ALA A 1 268 ? 3.305 -53.094 -7.5 1 72.25 268 ALA A O 1
ATOM 2127 N N . LEU A 1 269 ? 2.078 -52 -6.027 1 76.44 269 LEU A N 1
ATOM 2128 C CA . LEU A 1 269 ? 1.139 -53.125 -5.887 1 76.44 269 LEU A CA 1
ATOM 2129 C C . LEU A 1 269 ? 0.314 -53.281 -7.156 1 76.44 269 LEU A C 1
ATOM 2131 O O . LEU A 1 269 ? 0.082 -54.406 -7.598 1 76.44 269 LEU A O 1
ATOM 2135 N N . VAL A 1 270 ? -0.072 -52.188 -7.715 1 76.81 270 VAL A N 1
ATOM 2136 C CA . VAL A 1 270 ? -0.93 -52.25 -8.891 1 76.81 270 VAL A CA 1
ATOM 2137 C C . VAL A 1 270 ? -0.125 -52.75 -10.094 1 76.81 270 VAL A C 1
ATOM 2139 O O . VAL A 1 270 ? -0.545 -53.656 -10.797 1 76.81 270 VAL A O 1
ATOM 2142 N N . TYR A 1 271 ? 0.999 -52.125 -10.414 1 74.25 271 TYR A N 1
ATOM 2143 C CA . TYR A 1 271 ? 1.806 -52.531 -11.562 1 74.25 271 TYR A CA 1
ATOM 2144 C C . TYR A 1 271 ? 2.357 -53.938 -11.367 1 74.25 271 TYR A C 1
ATOM 2146 O O . TYR A 1 271 ? 2.475 -54.688 -12.336 1 74.25 271 TYR A O 1
ATOM 2154 N N . GLY A 1 272 ? 2.705 -54.312 -10.078 1 72.25 272 GLY A N 1
ATOM 2155 C CA . GLY A 1 272 ? 3.113 -55.656 -9.797 1 72.25 272 GLY A CA 1
ATOM 2156 C C . GLY A 1 272 ? 2.041 -56.688 -10.117 1 72.25 272 GLY A C 1
ATOM 2157 O O . GLY A 1 272 ? 2.328 -57.719 -10.719 1 72.25 272 GLY A O 1
ATOM 2158 N N . SER A 1 273 ? 0.836 -56.375 -9.812 1 75 273 SER A N 1
ATOM 2159 C CA . SER A 1 273 ? -0.274 -57.281 -10.078 1 75 273 SER A CA 1
ATOM 2160 C C . SER A 1 273 ? -0.546 -57.406 -11.57 1 75 273 SER A C 1
ATOM 2162 O O . SER A 1 273 ? -0.892 -58.5 -12.055 1 75 273 SER A O 1
ATOM 2164 N N . LEU A 1 274 ? -0.36 -56.344 -12.336 1 75.38 274 LEU A N 1
ATOM 2165 C CA . LEU A 1 274 ? -0.587 -56.375 -13.773 1 75.38 274 LEU A CA 1
ATOM 2166 C C . LEU A 1 274 ? 0.482 -57.219 -14.477 1 75.38 274 LEU A C 1
ATOM 2168 O O . LEU A 1 274 ? 0.184 -57.938 -15.43 1 75.38 274 LEU A O 1
ATOM 2172 N N . VAL A 1 275 ? 1.651 -57.094 -13.992 1 72.56 275 VAL A N 1
ATOM 2173 C CA . VAL A 1 275 ? 2.748 -57.844 -14.586 1 72.56 275 VAL A CA 1
ATOM 2174 C C . VAL A 1 275 ? 2.539 -59.344 -14.336 1 72.56 275 VAL A C 1
ATOM 2176 O O . VAL A 1 275 ? 2.771 -60.156 -15.227 1 72.56 275 VAL A O 1
ATOM 2179 N N . ILE A 1 276 ? 2.121 -59.688 -13.141 1 73.56 276 ILE A N 1
ATOM 2180 C CA . ILE A 1 276 ? 1.856 -61.094 -12.812 1 73.56 276 ILE A CA 1
ATOM 2181 C C . ILE A 1 276 ? 0.722 -61.625 -13.68 1 73.56 276 ILE A C 1
ATOM 2183 O O . ILE A 1 276 ? 0.775 -62.75 -14.156 1 73.56 276 ILE A O 1
ATOM 2187 N N . ALA A 1 277 ? -0.198 -60.75 -14 1 75.19 277 ALA A N 1
ATOM 2188 C CA . ALA A 1 277 ? -1.344 -61.156 -14.805 1 75.19 277 ALA A CA 1
ATOM 2189 C C . ALA A 1 277 ? -0.936 -61.406 -16.266 1 75.19 277 ALA A C 1
ATOM 2191 O O . ALA A 1 277 ? -1.472 -62.312 -16.922 1 75.19 277 ALA A O 1
ATOM 2192 N N . VAL A 1 278 ? -0.025 -60.781 -16.75 1 72.81 278 VAL A N 1
ATOM 2193 C CA . VAL A 1 278 ? 0.449 -60.938 -18.125 1 72.81 278 VAL A CA 1
ATOM 2194 C C . VAL A 1 278 ? 1.304 -62.219 -18.219 1 72.81 278 VAL A C 1
ATOM 2196 O O . VAL A 1 278 ? 1.21 -62.938 -19.188 1 72.81 278 VAL A O 1
ATOM 2199 N N . THR A 1 279 ? 2.164 -62.438 -17.172 1 72 279 THR A N 1
ATOM 2200 C CA . THR A 1 279 ? 3.047 -63.594 -17.203 1 72 279 THR A CA 1
ATOM 2201 C C . THR A 1 279 ? 2.248 -64.875 -17.047 1 72 279 THR A C 1
ATOM 2203 O O . THR A 1 279 ? 2.652 -65.938 -17.562 1 72 279 THR A O 1
ATOM 2206 N N . GLN A 1 280 ? 1.153 -64.688 -16.422 1 74.81 280 GLN A N 1
ATOM 2207 C CA . GLN A 1 280 ? 0.314 -65.875 -16.25 1 74.81 280 GLN A CA 1
ATOM 2208 C C . GLN A 1 280 ? -0.617 -66.062 -17.438 1 74.81 280 GLN A C 1
ATOM 2210 O O . GLN A 1 280 ? -1.32 -67.062 -17.516 1 74.81 280 GLN A O 1
ATOM 2215 N N . GLY A 1 281 ? -0.555 -65.188 -18.484 1 71.75 281 GLY A N 1
ATOM 2216 C CA . GLY A 1 281 ? -1.311 -65.312 -19.719 1 71.75 281 GLY A CA 1
ATOM 2217 C C . GLY A 1 281 ? -2.734 -64.812 -19.609 1 71.75 281 GLY A C 1
ATOM 2218 O O . GLY A 1 281 ? -3.547 -65 -20.516 1 71.75 281 GLY A O 1
ATOM 2219 N N . SER A 1 282 ? -3.043 -64.25 -18.594 1 73.88 282 SER A N 1
ATOM 2220 C CA . SER A 1 282 ? -4.426 -63.812 -18.406 1 73.88 282 SER A CA 1
ATOM 2221 C C . SER A 1 282 ? -4.68 -62.5 -19.094 1 73.88 282 SER A C 1
ATOM 2223 O O . SER A 1 282 ? -5.82 -62.156 -19.422 1 73.88 282 SER A O 1
ATOM 2225 N N . LEU A 1 283 ? -3.648 -61.719 -19.422 1 73.06 283 LEU A N 1
ATOM 2226 C CA . LEU A 1 283 ? -3.791 -60.406 -20.062 1 73.06 283 LEU A CA 1
ATOM 2227 C C . LEU A 1 283 ? -2.91 -60.312 -21.297 1 73.06 283 LEU A C 1
ATOM 2229 O O . LEU A 1 283 ? -1.762 -60.75 -21.297 1 73.06 283 LEU A O 1
ATOM 2233 N N . SER A 1 284 ? -3.57 -59.812 -22.359 1 69.75 284 SER A N 1
ATOM 2234 C CA . SER A 1 284 ? -2.787 -59.562 -23.562 1 69.75 284 SER A CA 1
ATOM 2235 C C . SER A 1 284 ? -1.893 -58.344 -23.391 1 69.75 284 SER A C 1
ATOM 2237 O O . SER A 1 284 ? -2.059 -57.562 -22.453 1 69.75 284 SER A O 1
ATOM 2239 N N . ILE A 1 285 ? -0.918 -58.219 -24.25 1 63.72 285 ILE A N 1
ATOM 2240 C CA . ILE A 1 285 ? 0.003 -57.094 -24.203 1 63.72 285 ILE A CA 1
ATOM 2241 C C . ILE A 1 285 ? -0.768 -55.781 -24.422 1 63.72 285 ILE A C 1
ATOM 2243 O O . ILE A 1 285 ? -0.471 -54.75 -23.797 1 63.72 285 ILE A O 1
ATOM 2247 N N . ALA A 1 286 ? -1.72 -55.875 -25.359 1 63.25 286 ALA A N 1
ATOM 2248 C CA . ALA A 1 286 ? -2.557 -54.688 -25.625 1 63.25 286 ALA A CA 1
ATOM 2249 C C . ALA A 1 286 ? -3.363 -54.312 -24.375 1 63.25 286 ALA A C 1
ATOM 2251 O O . ALA A 1 286 ? -3.469 -53.125 -24.031 1 63.25 286 ALA A O 1
ATOM 2252 N N . GLN A 1 287 ? -3.85 -55.344 -23.703 1 69.75 287 GLN A N 1
ATOM 2253 C CA . GLN A 1 287 ? -4.633 -55.094 -22.5 1 69.75 287 GLN A CA 1
ATOM 2254 C C . GLN A 1 287 ? -3.754 -54.594 -21.359 1 69.75 287 GLN A C 1
ATOM 2256 O O . GLN A 1 287 ? -4.18 -53.75 -20.578 1 69.75 287 GLN A O 1
ATOM 2261 N N . PHE A 1 288 ? -2.551 -55.094 -21.344 1 67.62 288 PHE A N 1
ATOM 2262 C CA . PHE A 1 288 ? -1.602 -54.625 -20.344 1 67.62 288 PHE A CA 1
ATOM 2263 C C . PHE A 1 288 ? -1.313 -53.125 -20.547 1 67.62 288 PHE A C 1
ATOM 2265 O O . PHE A 1 288 ? -1.322 -52.375 -19.578 1 67.62 288 PHE A O 1
ATOM 2272 N N . THR A 1 289 ? -1.087 -52.781 -21.781 1 64.25 289 THR A N 1
ATOM 2273 C CA . THR A 1 289 ? -0.766 -51.375 -22.078 1 64.25 289 THR A CA 1
ATOM 2274 C C . THR A 1 289 ? -1.941 -50.469 -21.734 1 64.25 289 THR A C 1
ATOM 2276 O O . THR A 1 289 ? -1.751 -49.375 -21.188 1 64.25 289 THR A O 1
ATOM 2279 N N . LEU A 1 290 ? -3.021 -50.906 -22.016 1 67.75 290 LEU A N 1
ATOM 2280 C CA . LEU A 1 290 ? -4.227 -50.156 -21.703 1 67.75 290 LEU A CA 1
ATOM 2281 C C . LEU A 1 290 ? -4.402 -49.969 -20.203 1 67.75 290 LEU A C 1
ATOM 2283 O O . LEU A 1 290 ? -4.703 -48.875 -19.719 1 67.75 290 LEU A O 1
ATOM 2287 N N . MET A 1 291 ? -4.211 -51.094 -19.547 1 69.62 291 MET A N 1
ATOM 2288 C CA . MET A 1 291 ? -4.41 -51.062 -18.109 1 69.62 291 MET A CA 1
ATOM 2289 C C . MET A 1 291 ? -3.334 -50.219 -17.422 1 69.62 291 MET A C 1
ATOM 2291 O O . MET A 1 291 ? -3.609 -49.531 -16.453 1 69.62 291 MET A O 1
ATOM 2295 N N . PHE A 1 292 ? -2.168 -50.25 -17.922 1 66.81 292 PHE A N 1
ATOM 2296 C CA . PHE A 1 292 ? -1.08 -49.438 -17.406 1 66.81 292 PHE A CA 1
ATOM 2297 C C . PHE A 1 292 ? -1.376 -47.938 -17.609 1 66.81 292 PHE A C 1
ATOM 2299 O O . PHE A 1 292 ? -1.222 -47.156 -16.688 1 66.81 292 PHE A O 1
ATOM 2306 N N . GLY A 1 293 ? -1.714 -47.562 -18.797 1 66.44 293 GLY A N 1
ATOM 2307 C CA . GLY A 1 293 ? -2.049 -46.188 -19.094 1 66.44 293 GLY A CA 1
ATOM 2308 C C . GLY A 1 293 ? -3.209 -45.656 -18.266 1 66.44 293 GLY A C 1
ATOM 2309 O O . GLY A 1 293 ? -3.164 -44.531 -17.766 1 66.44 293 GLY A O 1
ATOM 2310 N N . MET A 1 294 ? -4.148 -46.469 -18.109 1 70.94 294 MET A N 1
ATOM 2311 C CA . MET A 1 294 ? -5.332 -46.062 -17.359 1 70.94 294 MET A CA 1
ATOM 2312 C C . MET A 1 294 ? -4.996 -45.875 -15.883 1 70.94 294 MET A C 1
ATOM 2314 O O . MET A 1 294 ? -5.473 -44.938 -15.242 1 70.94 294 MET A O 1
ATOM 2318 N N . THR A 1 295 ? -4.254 -46.875 -15.398 1 71.31 295 THR A N 1
ATOM 2319 C CA . THR A 1 295 ? -3.871 -46.781 -14 1 71.31 295 THR A CA 1
ATOM 2320 C C . THR A 1 295 ? -3.012 -45.531 -13.758 1 71.31 295 THR A C 1
ATOM 2322 O O . THR A 1 295 ? -3.209 -44.812 -12.773 1 71.31 295 THR A O 1
ATOM 2325 N N . SER A 1 296 ? -2.055 -45.312 -14.625 1 70.94 296 SER A N 1
ATOM 2326 C CA . SER A 1 296 ? -1.218 -44.125 -14.508 1 70.94 296 SER A CA 1
ATOM 2327 C C . SER A 1 296 ? -2.053 -42.844 -14.594 1 70.94 296 SER A C 1
ATOM 2329 O O . SER A 1 296 ? -1.841 -41.906 -13.828 1 70.94 296 SER A O 1
ATOM 2331 N N . GLY A 1 297 ? -2.939 -42.812 -15.57 1 72.69 297 GLY A N 1
ATOM 2332 C CA . GLY A 1 297 ? -3.844 -41.688 -15.695 1 72.69 297 GLY A CA 1
ATOM 2333 C C . GLY A 1 297 ? -4.707 -41.469 -14.461 1 72.69 297 GLY A C 1
ATOM 2334 O O . GLY A 1 297 ? -4.898 -40.344 -14.023 1 72.69 297 GLY A O 1
ATOM 2335 N N . PHE A 1 298 ? -5.098 -42.531 -13.93 1 74 298 PHE A N 1
ATOM 2336 C CA . PHE A 1 298 ? -5.949 -42.5 -12.75 1 74 298 PHE A CA 1
ATOM 2337 C C . PHE A 1 298 ? -5.188 -41.938 -11.555 1 74 298 PHE A C 1
ATOM 2339 O O . PHE A 1 298 ? -5.711 -41.094 -10.812 1 74 298 PHE A O 1
ATOM 2346 N N . ILE A 1 299 ? -4.062 -42.438 -11.367 1 73.44 299 ILE A N 1
ATOM 2347 C CA . ILE A 1 299 ? -3.234 -42 -10.258 1 73.44 299 ILE A CA 1
ATOM 2348 C C . ILE A 1 299 ? -2.973 -40.5 -10.375 1 73.44 299 ILE A C 1
ATOM 2350 O O . ILE A 1 299 ? -3.121 -39.75 -9.398 1 73.44 299 ILE A O 1
ATOM 2354 N N . THR A 1 300 ? -2.605 -40.062 -11.531 1 74.12 300 THR A N 1
ATOM 2355 C CA . THR A 1 300 ? -2.34 -38.656 -11.781 1 74.12 300 THR A CA 1
ATOM 2356 C C . THR A 1 300 ? -3.584 -37.812 -11.5 1 74.12 300 THR A C 1
ATOM 2358 O O . THR A 1 300 ? -3.496 -36.75 -10.883 1 74.12 300 THR A O 1
ATOM 2361 N N . LEU A 1 301 ? -4.648 -38.25 -11.938 1 80.25 301 LEU A N 1
ATOM 2362 C CA . LEU A 1 301 ? -5.914 -37.531 -11.75 1 80.25 301 LEU A CA 1
ATOM 2363 C C . LEU A 1 301 ? -6.277 -37.469 -10.273 1 80.25 301 LEU A C 1
ATOM 2365 O O . LEU A 1 301 ? -6.789 -36.438 -9.812 1 80.25 301 LEU A O 1
ATOM 2369 N N . LEU A 1 302 ? -6.078 -38.5 -9.633 1 77.81 302 LEU A N 1
ATOM 2370 C CA . LEU A 1 302 ? -6.402 -38.531 -8.211 1 77.81 302 LEU A CA 1
ATOM 2371 C C . LEU A 1 302 ? -5.516 -37.562 -7.441 1 77.81 302 LEU A C 1
ATOM 2373 O O . LEU A 1 302 ? -5.988 -36.844 -6.539 1 77.81 302 LEU A O 1
ATOM 2377 N N . ASP A 1 303 ? -4.273 -37.594 -7.746 1 74.81 303 ASP A N 1
ATOM 2378 C CA . ASP A 1 303 ? -3.35 -36.656 -7.117 1 74.81 303 ASP A CA 1
ATOM 2379 C C . ASP A 1 303 ? -3.762 -35.219 -7.395 1 74.81 303 ASP A C 1
ATOM 2381 O O . ASP A 1 303 ? -3.715 -34.375 -6.496 1 74.81 303 ASP A O 1
ATOM 2385 N N . GLN A 1 304 ? -4.094 -34.969 -8.594 1 82.31 304 GLN A N 1
ATOM 2386 C CA . GLN A 1 304 ? -4.551 -33.625 -8.969 1 82.31 304 GLN A CA 1
ATOM 2387 C C . GLN A 1 304 ? -5.816 -33.25 -8.203 1 82.31 304 GLN A C 1
ATOM 2389 O O . GLN A 1 304 ? -5.965 -32.094 -7.773 1 82.31 304 GLN A O 1
ATOM 2394 N N . LEU A 1 305 ? -6.688 -34.156 -8.094 1 85.44 305 LEU A N 1
ATOM 2395 C CA . LEU A 1 305 ? -7.93 -33.906 -7.371 1 85.44 305 LEU A CA 1
ATOM 2396 C C . LEU A 1 305 ? -7.648 -33.562 -5.914 1 85.44 305 LEU A C 1
ATOM 2398 O O . LEU A 1 305 ? -8.258 -32.656 -5.367 1 85.44 305 LEU A O 1
ATOM 2402 N N . LEU A 1 306 ? -6.766 -34.344 -5.355 1 80.31 306 LEU A N 1
ATOM 2403 C CA . LEU A 1 306 ? -6.434 -34.062 -3.959 1 80.31 306 LEU A CA 1
ATOM 2404 C C . LEU A 1 306 ? -5.809 -32.688 -3.801 1 80.31 306 LEU A C 1
ATOM 2406 O O . LEU A 1 306 ? -6.113 -31.969 -2.846 1 80.31 306 LEU A O 1
ATOM 2410 N N . LYS A 1 307 ? -4.953 -32.344 -4.73 1 80.25 307 LYS A N 1
ATOM 2411 C CA . LYS A 1 307 ? -4.324 -31.031 -4.715 1 80.25 307 LYS A CA 1
ATOM 2412 C C . LYS A 1 307 ? -5.359 -29.922 -4.895 1 80.25 307 LYS A C 1
ATOM 2414 O O . LYS A 1 307 ? -5.367 -28.938 -4.152 1 80.25 307 LYS A O 1
ATOM 2419 N N . ASP A 1 308 ? -6.207 -30.062 -5.84 1 87.19 308 ASP A N 1
ATOM 2420 C CA . ASP A 1 308 ? -7.234 -29.062 -6.117 1 87.19 308 ASP A CA 1
ATOM 2421 C C . ASP A 1 308 ? -8.211 -28.938 -4.945 1 87.19 308 ASP A C 1
ATOM 2423 O O . ASP A 1 308 ? -8.641 -27.828 -4.602 1 87.19 308 ASP A O 1
ATOM 2427 N N . PHE A 1 309 ? -8.445 -30.094 -4.434 1 85.56 309 PHE A N 1
ATOM 2428 C CA . PHE A 1 309 ? -9.375 -30.078 -3.309 1 85.56 309 PHE A CA 1
ATOM 2429 C C . PHE A 1 309 ? -8.742 -29.391 -2.098 1 85.56 309 PHE A C 1
ATOM 2431 O O . PHE A 1 309 ? -9.414 -28.672 -1.37 1 85.56 309 PHE A O 1
ATOM 2438 N N . SER A 1 310 ? -7.559 -29.703 -1.857 1 82.19 310 SER A N 1
ATOM 2439 C CA . SER A 1 310 ? -6.848 -29.031 -0.777 1 82.19 310 SER A CA 1
ATOM 2440 C C . SER A 1 310 ? -6.781 -27.516 -1.015 1 82.19 310 SER A C 1
ATOM 2442 O O . SER A 1 310 ? -6.941 -26.734 -0.08 1 82.19 310 SER A O 1
ATOM 2444 N N . GLY A 1 311 ? -6.504 -27.188 -2.248 1 85 311 GLY A N 1
ATOM 2445 C CA . GLY A 1 311 ? -6.512 -25.766 -2.604 1 85 311 GLY A CA 1
ATOM 2446 C C . GLY A 1 311 ? -7.859 -25.109 -2.375 1 85 311 GLY A C 1
ATOM 2447 O O . GLY A 1 311 ? -7.922 -23.969 -1.894 1 85 311 GLY A O 1
ATOM 2448 N N . LEU A 1 312 ? -8.836 -25.844 -2.658 1 88.94 312 LEU A N 1
ATOM 2449 C CA . LEU A 1 312 ? -10.203 -25.359 -2.473 1 88.94 312 LEU A CA 1
ATOM 2450 C C . LEU A 1 312 ? -10.492 -25.109 -0.995 1 88.94 312 LEU A C 1
ATOM 2452 O O . LEU A 1 312 ? -11.109 -24.109 -0.636 1 88.94 312 LEU A O 1
ATOM 2456 N N . GLN A 1 313 ? -10.039 -25.984 -0.222 1 86 313 GLN A N 1
ATOM 2457 C CA . GLN A 1 313 ? -10.273 -25.844 1.212 1 86 313 GLN A CA 1
ATOM 2458 C C . GLN A 1 313 ? -9.5 -24.672 1.786 1 86 313 GLN A C 1
ATOM 2460 O O . GLN A 1 313 ? -10.023 -23.922 2.625 1 86 313 GLN A O 1
ATOM 2465 N N . THR A 1 314 ? -8.344 -24.547 1.349 1 81.75 314 THR A N 1
ATOM 2466 C CA . THR A 1 314 ? -7.535 -23.422 1.803 1 81.75 314 THR A CA 1
ATOM 2467 C C . THR A 1 314 ? -8.148 -22.094 1.354 1 81.75 314 THR A C 1
ATOM 2469 O O . THR A 1 314 ? -8.188 -21.125 2.119 1 81.75 314 THR A O 1
ATOM 2472 N N . ALA A 1 315 ? -8.602 -22.031 0.129 1 88.31 315 ALA A N 1
ATOM 2473 C CA . ALA A 1 315 ? -9.266 -20.844 -0.392 1 88.31 315 ALA A CA 1
ATOM 2474 C C . ALA A 1 315 ? -10.508 -20.5 0.425 1 88.31 315 ALA A C 1
ATOM 2476 O O . ALA A 1 315 ? -10.828 -19.328 0.623 1 88.31 315 ALA A O 1
ATOM 2477 N N . SER A 1 316 ? -11.156 -21.531 0.867 1 88.62 316 SER A N 1
ATOM 2478 C CA . SER A 1 316 ? -12.352 -21.328 1.673 1 88.62 316 SER A CA 1
ATOM 2479 C C . SER A 1 316 ? -12.023 -20.672 3.012 1 88.62 316 SER A C 1
ATOM 2481 O O . SER A 1 316 ? -12.781 -19.844 3.502 1 88.62 316 SER A O 1
ATOM 2483 N N . ILE A 1 317 ? -10.945 -21.062 3.545 1 83.25 317 ILE A N 1
ATOM 2484 C CA . ILE A 1 317 ? -10.516 -20.469 4.805 1 83.25 317 ILE A CA 1
ATOM 2485 C C . ILE A 1 317 ? -10.156 -19 4.594 1 83.25 317 ILE A C 1
ATOM 2487 O O . ILE A 1 317 ? -10.492 -18.156 5.418 1 83.25 317 ILE A O 1
ATOM 2491 N N . ASP A 1 318 ? -9.539 -18.719 3.473 1 85.31 318 ASP A N 1
ATOM 2492 C CA . ASP A 1 318 ? -9.094 -17.359 3.174 1 85.31 318 ASP A CA 1
ATOM 2493 C C . ASP A 1 318 ? -10.281 -16.438 2.898 1 85.31 318 ASP A C 1
ATOM 2495 O O . ASP A 1 318 ? -10.172 -15.219 3.018 1 85.31 318 ASP A O 1
ATOM 2499 N N . LEU A 1 319 ? -11.406 -17.016 2.615 1 89.81 319 LEU A N 1
ATOM 2500 C CA . LEU A 1 319 ? -12.586 -16.25 2.256 1 89.81 319 LEU A CA 1
ATOM 2501 C C . LEU A 1 319 ? -13.398 -15.883 3.496 1 89.81 319 LEU A C 1
ATOM 2503 O O . LEU A 1 319 ? -14.273 -15.016 3.441 1 89.81 319 LEU A O 1
ATOM 2507 N N . GLN A 1 320 ? -13.055 -16.469 4.59 1 88.25 320 GLN A N 1
ATOM 2508 C CA . GLN A 1 320 ? -13.867 -16.312 5.793 1 88.25 320 GLN A CA 1
ATOM 2509 C C . GLN A 1 320 ? -13.914 -14.844 6.234 1 88.25 320 GLN A C 1
ATOM 2511 O O . GLN A 1 320 ? -14.984 -14.328 6.555 1 88.25 320 GLN A O 1
ATOM 2516 N N . GLU A 1 321 ? -12.773 -14.203 6.246 1 88.19 321 GLU A N 1
ATOM 2517 C CA . GLU A 1 321 ? -12.727 -12.812 6.684 1 88.19 321 GLU A CA 1
ATOM 2518 C C . GLU A 1 321 ? -13.438 -11.891 5.695 1 88.19 321 GLU A C 1
ATOM 2520 O O . GLU A 1 321 ? -14.062 -10.906 6.094 1 88.19 321 GLU A O 1
ATOM 2525 N N . LEU A 1 322 ? -13.32 -12.18 4.465 1 92.44 322 LEU A N 1
ATOM 2526 C CA . LEU A 1 322 ? -14.023 -11.398 3.455 1 92.44 322 LEU A CA 1
ATOM 2527 C C . LEU A 1 322 ? -15.531 -11.508 3.643 1 92.44 322 LEU A C 1
ATOM 2529 O O . LEU A 1 322 ? -16.25 -10.508 3.58 1 92.44 322 LEU A O 1
ATOM 2533 N N . ARG A 1 323 ? -15.984 -12.68 3.912 1 92.69 323 ARG A N 1
ATOM 2534 C CA . ARG A 1 323 ? -17.406 -12.898 4.113 1 92.69 323 ARG A CA 1
ATOM 2535 C C . ARG A 1 323 ? -17.891 -12.219 5.391 1 92.69 323 ARG A C 1
ATOM 2537 O O . ARG A 1 323 ? -19 -11.68 5.434 1 92.69 323 ARG A O 1
ATOM 2544 N N . GLU A 1 324 ? -17.094 -12.359 6.379 1 91.5 324 GLU A N 1
ATOM 2545 C CA . GLU A 1 324 ? -17.422 -11.688 7.633 1 91.5 324 GLU A CA 1
ATOM 2546 C C . GLU A 1 324 ? -17.547 -10.18 7.434 1 91.5 324 GLU A C 1
ATOM 2548 O O . GLU A 1 324 ? -18.453 -9.547 7.961 1 91.5 324 GLU A O 1
ATOM 2553 N N . PHE A 1 325 ? -16.672 -9.609 6.711 1 92.88 325 PHE A N 1
ATOM 2554 C CA . PHE A 1 325 ? -16.688 -8.172 6.441 1 92.88 325 PHE A CA 1
ATOM 2555 C C . PHE A 1 325 ? -17.906 -7.793 5.613 1 92.88 325 PHE A C 1
ATOM 2557 O O . PHE A 1 325 ? -18.547 -6.777 5.883 1 92.88 325 PHE A O 1
ATOM 2564 N N . MET A 1 326 ? -18.219 -8.586 4.664 1 92.44 326 MET A N 1
ATOM 2565 C CA . MET A 1 326 ? -19.312 -8.289 3.748 1 92.44 326 MET A CA 1
ATOM 2566 C C . MET A 1 326 ? -20.656 -8.414 4.457 1 92.44 326 MET A C 1
ATOM 2568 O O . MET A 1 326 ? -21.656 -7.828 4.023 1 92.44 326 MET A O 1
ATOM 2572 N N . THR A 1 327 ? -20.703 -9.094 5.551 1 90.5 327 THR A N 1
ATOM 2573 C CA . THR A 1 327 ? -21.953 -9.312 6.254 1 90.5 327 THR A CA 1
ATOM 2574 C C . THR A 1 327 ? -22.156 -8.266 7.355 1 90.5 327 THR A C 1
ATOM 2576 O O . THR A 1 327 ? -23.203 -8.219 7.996 1 90.5 327 THR A O 1
ATOM 2579 N N . LEU A 1 328 ? -21.156 -7.457 7.512 1 91.12 328 LEU A N 1
ATOM 2580 C CA . LEU A 1 328 ? -21.297 -6.406 8.516 1 91.12 328 LEU A CA 1
ATOM 2581 C C . LEU A 1 328 ? -22.453 -5.48 8.172 1 91.12 328 LEU A C 1
ATOM 2583 O O . LEU A 1 328 ? -22.672 -5.152 7.004 1 91.12 328 LEU A O 1
ATOM 2587 N N . LYS A 1 329 ? -23.219 -5.168 9.172 1 89.44 329 LYS A N 1
ATOM 2588 C CA . LYS A 1 329 ? -24.344 -4.262 8.969 1 89.44 329 LYS A CA 1
ATOM 2589 C C . LYS A 1 329 ? -24.031 -2.857 9.461 1 89.44 329 LYS A C 1
ATOM 2591 O O . LYS A 1 329 ? -23.359 -2.693 10.492 1 89.44 329 LYS A O 1
ATOM 2596 N N . PRO A 1 330 ? -24.438 -1.939 8.617 1 88.62 330 PRO A N 1
ATOM 2597 C CA . PRO A 1 330 ? -24.266 -0.568 9.102 1 88.62 330 PRO A CA 1
ATOM 2598 C C . PRO A 1 330 ? -25.062 -0.28 10.367 1 88.62 330 PRO A C 1
ATOM 2600 O O . PRO A 1 330 ? -26.109 -0.895 10.594 1 88.62 330 PRO A O 1
ATOM 2603 N N . ARG A 1 331 ? -24.562 0.532 11.18 1 84.19 331 ARG A N 1
ATOM 2604 C CA . ARG A 1 331 ? -25.234 0.924 12.406 1 84.19 331 ARG A CA 1
ATOM 2605 C C . ARG A 1 331 ? -26.484 1.74 12.109 1 84.19 331 ARG A C 1
ATOM 2607 O O . ARG A 1 331 ? -27.516 1.587 12.781 1 84.19 331 ARG A O 1
ATOM 2614 N N . THR A 1 332 ? -26.359 2.609 11.109 1 84.38 332 THR A N 1
ATOM 2615 C CA . THR A 1 332 ? -27.484 3.465 10.742 1 84.38 332 THR A CA 1
ATOM 2616 C C . THR A 1 332 ? -28.344 2.793 9.68 1 84.38 332 THR A C 1
ATOM 2618 O O . THR A 1 332 ? -27.828 2.338 8.648 1 84.38 332 THR A O 1
ATOM 2621 N N . PRO A 1 333 ? -29.547 2.615 9.961 1 76.56 333 PRO A N 1
ATOM 2622 C CA . PRO A 1 333 ? -30.422 1.948 9 1 76.56 333 PRO A CA 1
ATOM 2623 C C . PRO A 1 333 ? -30.656 2.777 7.738 1 76.56 333 PRO A C 1
ATOM 2625 O O . PRO A 1 333 ? -30.672 4.008 7.801 1 76.56 333 PRO A O 1
ATOM 2628 N N . ALA A 1 334 ? -30.719 2.154 6.641 1 78.31 334 ALA A N 1
ATOM 2629 C CA . ALA A 1 334 ? -31 2.799 5.363 1 78.31 334 ALA A CA 1
ATOM 2630 C C . ALA A 1 334 ? -32.5 2.939 5.156 1 78.31 334 ALA A C 1
ATOM 2632 O O . ALA A 1 334 ? -33.125 2.096 4.512 1 78.31 334 ALA A O 1
ATOM 2633 N N . ARG A 1 335 ? -33.156 3.734 6.043 1 81.56 335 ARG A N 1
ATOM 2634 C CA . ARG A 1 335 ? -34.594 3.908 5.859 1 81.56 335 ARG A CA 1
ATOM 2635 C C . ARG A 1 335 ? -34.906 5.207 5.121 1 81.56 335 ARG A C 1
ATOM 2637 O O . ARG A 1 335 ? -34.219 6.203 5.297 1 81.56 335 ARG A O 1
ATOM 2644 N N . PRO A 1 336 ? -35.812 5.066 4.184 1 86.81 336 PRO A N 1
ATOM 2645 C CA . PRO A 1 336 ? -36.219 6.309 3.521 1 86.81 336 PRO A CA 1
ATOM 2646 C C . PRO A 1 336 ? -36.906 7.289 4.473 1 86.81 336 PRO A C 1
ATOM 2648 O O . PRO A 1 336 ? -37.531 6.875 5.445 1 86.81 336 PRO A O 1
ATOM 2651 N N . LEU A 1 337 ? -36.719 8.492 4.18 1 89.38 337 LEU A N 1
ATOM 2652 C CA . LEU A 1 337 ? -37.375 9.531 4.98 1 89.38 337 LEU A CA 1
ATOM 2653 C C . LEU A 1 337 ? -38.875 9.586 4.707 1 89.38 337 LEU A C 1
ATOM 2655 O O . LEU A 1 337 ? -39.312 9.414 3.564 1 89.38 337 LEU A O 1
ATOM 2659 N N . THR A 1 338 ? -39.594 9.797 5.75 1 90.94 338 THR A N 1
ATOM 2660 C CA . THR A 1 338 ? -41.031 10.062 5.574 1 90.94 338 THR A CA 1
ATOM 2661 C C . THR A 1 338 ? -41.25 11.469 5.016 1 90.94 338 THR A C 1
ATOM 2663 O O . THR A 1 338 ? -40.344 12.312 5.07 1 90.94 338 THR A O 1
ATOM 2666 N N . THR A 1 339 ? -42.375 11.703 4.457 1 92.25 339 THR A N 1
ATOM 2667 C CA . THR A 1 339 ? -42.688 13.008 3.877 1 92.25 339 THR A CA 1
ATOM 2668 C C . THR A 1 339 ? -42.625 14.102 4.938 1 92.25 339 THR A C 1
ATOM 2670 O O . THR A 1 339 ? -42.188 15.211 4.656 1 92.25 339 THR A O 1
ATOM 2673 N N . SER A 1 340 ? -43.031 13.734 6.078 1 92 340 SER A N 1
ATOM 2674 C CA . SER A 1 340 ? -43 14.703 7.172 1 92 340 SER A CA 1
ATOM 2675 C C . SER A 1 340 ? -41.562 15.039 7.562 1 92 340 SER A C 1
ATOM 2677 O O . SER A 1 340 ? -41.25 16.203 7.816 1 92 340 SER A O 1
ATOM 2679 N N . GLU A 1 341 ? -40.781 14.062 7.566 1 91.44 341 GLU A N 1
ATOM 2680 C CA . GLU A 1 341 ? -39.375 14.266 7.91 1 91.44 341 GLU A CA 1
ATOM 2681 C C . GLU A 1 341 ? -38.656 15.086 6.84 1 91.44 341 GLU A C 1
ATOM 2683 O O . GLU A 1 341 ? -37.812 15.914 7.156 1 91.44 341 GLU A O 1
ATOM 2688 N N . GLN A 1 342 ? -39.031 14.883 5.625 1 91.62 342 GLN A N 1
ATOM 2689 C CA . GLN A 1 342 ? -38.438 15.617 4.516 1 91.62 342 GLN A CA 1
ATOM 2690 C C . GLN A 1 342 ? -38.781 17.094 4.594 1 91.62 342 GLN A C 1
ATOM 2692 O O . GLN A 1 342 ? -37.906 17.953 4.363 1 91.62 342 GLN A O 1
ATOM 2697 N N . THR A 1 343 ? -40 17.328 4.934 1 91.69 343 THR A N 1
ATOM 2698 C CA . THR A 1 343 ? -40.469 18.719 5.035 1 91.69 343 THR A CA 1
ATOM 2699 C C . THR A 1 343 ? -39.781 19.422 6.207 1 91.69 343 THR A C 1
ATOM 2701 O O . THR A 1 343 ? -39.406 20.594 6.105 1 91.69 343 THR A O 1
ATOM 2704 N N . GLN A 1 344 ? -39.625 18.75 7.211 1 91.88 344 GLN A N 1
ATOM 2705 C CA . GLN A 1 344 ? -39 19.328 8.391 1 91.88 344 GLN A CA 1
ATOM 2706 C C . GLN A 1 344 ? -37.5 19.609 8.141 1 91.88 344 GLN A C 1
ATOM 2708 O O . GLN A 1 344 ? -37 20.625 8.57 1 91.88 344 GLN A O 1
ATOM 2713 N N . LEU A 1 345 ? -36.906 18.734 7.438 1 91.19 345 LEU A N 1
ATOM 2714 C CA . LEU A 1 345 ? -35.5 18.859 7.176 1 91.19 345 LEU A CA 1
ATOM 2715 C C . LEU A 1 345 ? -35.219 19.906 6.098 1 91.19 345 LEU A C 1
ATOM 2717 O O . LEU A 1 345 ? -34.125 20.422 5.98 1 91.19 345 LEU A O 1
ATOM 2721 N N . ALA A 1 346 ? -36.281 20.172 5.285 1 90.31 346 ALA A N 1
ATOM 2722 C CA . ALA A 1 346 ? -36.156 21.156 4.203 1 90.31 346 ALA A CA 1
ATOM 2723 C C . ALA A 1 346 ? -36.219 22.578 4.742 1 90.31 346 ALA A C 1
ATOM 2725 O O . ALA A 1 346 ? -35.812 23.516 4.059 1 90.31 346 ALA A O 1
ATOM 2726 N N . GLN A 1 347 ? -36.562 22.656 6.027 1 89.06 347 GLN A N 1
ATOM 2727 C CA . GLN A 1 347 ? -36.625 23.984 6.629 1 89.06 347 GLN A CA 1
ATOM 2728 C C . GLN A 1 347 ? -35.219 24.578 6.77 1 89.06 347 GLN A C 1
ATOM 2730 O O . GLN A 1 347 ? -34.312 23.922 7.27 1 89.06 347 GLN A O 1
ATOM 2735 N N . ARG A 1 348 ? -35.125 25.844 6.234 1 87.31 348 ARG A N 1
ATOM 2736 C CA . ARG A 1 348 ? -33.844 26.578 6.312 1 87.31 348 ARG A CA 1
ATOM 2737 C C . ARG A 1 348 ? -34.031 27.906 7.02 1 87.31 348 ARG A C 1
ATOM 2739 O O . ARG A 1 348 ? -35.094 28.562 6.871 1 87.31 348 ARG A O 1
ATOM 2746 N N . PRO A 1 349 ? -33.094 28.328 7.84 1 90.06 349 PRO A N 1
ATOM 2747 C CA . PRO A 1 349 ? -31.859 27.703 8.266 1 90.06 349 PRO A CA 1
ATOM 2748 C C . PRO A 1 349 ? -32.094 26.547 9.242 1 90.06 349 PRO A C 1
ATOM 2750 O O . PRO A 1 349 ? -33.188 26.406 9.789 1 90.06 349 PRO A O 1
ATOM 2753 N N . VAL A 1 350 ? -31.109 25.688 9.492 1 94.69 350 VAL A N 1
ATOM 2754 C CA . VAL A 1 350 ? -31.203 24.438 10.234 1 94.69 350 VAL A CA 1
ATOM 2755 C C . VAL A 1 350 ? -30.891 24.688 11.711 1 94.69 350 VAL A C 1
ATOM 2757 O O . VAL A 1 350 ? -30.016 25.5 12.039 1 94.69 350 VAL A O 1
ATOM 2760 N N . THR A 1 351 ? -31.672 24.062 12.602 1 96.75 351 THR A N 1
ATOM 2761 C CA . THR A 1 351 ? -31.422 24.094 14.039 1 96.75 351 THR A CA 1
ATOM 2762 C C . THR A 1 351 ? -30.844 22.766 14.508 1 96.75 351 THR A C 1
ATOM 2764 O O . THR A 1 351 ? -31.312 21.703 14.094 1 96.75 351 THR A O 1
ATOM 2767 N N . ILE A 1 352 ? -29.812 22.766 15.297 1 97.62 352 ILE A N 1
ATOM 2768 C CA . ILE A 1 352 ? -29.203 21.562 15.836 1 97.62 352 ILE A CA 1
ATOM 2769 C C . ILE A 1 352 ? -29.156 21.641 17.359 1 97.62 352 ILE A C 1
ATOM 2771 O O . ILE A 1 352 ? -28.672 22.609 17.922 1 97.62 352 ILE A O 1
ATOM 2775 N N . HIS A 1 353 ? -29.656 20.625 17.984 1 97.62 353 HIS A N 1
ATOM 2776 C CA . HIS A 1 353 ? -29.734 20.594 19.438 1 97.62 353 HIS A CA 1
ATOM 2777 C C . HIS A 1 353 ? -29 19.391 20 1 97.62 353 HIS A C 1
ATOM 2779 O O . HIS A 1 353 ? -29.266 18.25 19.625 1 97.62 353 HIS A O 1
ATOM 2785 N N . PHE A 1 354 ? -27.969 19.625 20.797 1 97.81 354 PHE A N 1
ATOM 2786 C CA . PHE A 1 354 ? -27.297 18.594 21.578 1 97.81 354 PHE A CA 1
ATOM 2787 C C . PHE A 1 354 ? -27.969 18.422 22.953 1 97.81 354 PHE A C 1
ATOM 2789 O O . PHE A 1 354 ? -28.078 19.391 23.703 1 97.81 354 PHE A O 1
ATOM 2796 N N . ASP A 1 355 ? -28.422 17.25 23.203 1 97.44 355 ASP A N 1
ATOM 2797 C CA . ASP A 1 355 ? -29.109 16.969 24.469 1 97.44 355 ASP A CA 1
ATOM 2798 C C . ASP A 1 355 ? -28.312 15.945 25.297 1 97.44 355 ASP A C 1
ATOM 2800 O O . ASP A 1 355 ? -28.469 14.734 25.094 1 97.44 355 ASP A O 1
ATOM 2804 N N . HIS A 1 356 ? -27.531 16.422 26.297 1 96.94 356 HIS A N 1
ATOM 2805 C CA . HIS A 1 356 ? -26.75 15.602 27.219 1 96.94 356 HIS A CA 1
ATOM 2806 C C . HIS A 1 356 ? -25.938 14.547 26.469 1 96.94 356 HIS A C 1
ATOM 2808 O O . HIS A 1 356 ? -26.016 13.359 26.781 1 96.94 356 HIS A O 1
ATOM 2814 N N . VAL A 1 357 ? -25.266 14.984 25.5 1 97.19 357 VAL A N 1
ATOM 2815 C CA . VAL A 1 357 ? -24.531 14.094 24.609 1 97.19 357 VAL A CA 1
ATOM 2816 C C . VAL A 1 357 ? -23.203 13.703 25.266 1 97.19 357 VAL A C 1
ATOM 2818 O O . VAL A 1 357 ? -22.438 14.562 25.719 1 97.19 357 VAL A O 1
ATOM 2821 N N . THR A 1 358 ? -22.969 12.445 25.375 1 96.75 358 THR A N 1
ATOM 2822 C CA . THR A 1 358 ? -21.703 11.859 25.828 1 96.75 358 THR A CA 1
ATOM 2823 C C . THR A 1 358 ? -21.141 10.922 24.766 1 96.75 358 THR A C 1
ATOM 2825 O O . THR A 1 358 ? -21.875 10.203 24.109 1 96.75 358 THR A O 1
ATOM 2828 N N . PHE A 1 359 ? -19.891 11.055 24.547 1 94.56 359 PHE A N 1
ATOM 2829 C CA . PHE A 1 359 ? -19.25 10.195 23.547 1 94.56 359 PHE A CA 1
ATOM 2830 C C . PHE A 1 359 ? -17.922 9.664 24.062 1 94.56 359 PHE A C 1
ATOM 2832 O O . PHE A 1 359 ? -17.094 10.422 24.578 1 94.56 359 PHE A O 1
ATOM 2839 N N . ARG A 1 360 ? -17.797 8.445 23.938 1 88.62 360 ARG A N 1
ATOM 2840 C CA . ARG A 1 360 ? -16.562 7.746 24.25 1 88.62 360 ARG A CA 1
ATOM 2841 C C . ARG A 1 360 ? -16.078 6.914 23.062 1 88.62 360 ARG A C 1
ATOM 2843 O O . ARG A 1 360 ? -16.828 6.09 22.531 1 88.62 360 ARG A O 1
ATOM 2850 N N . TYR A 1 361 ? -14.898 7.262 22.578 1 78.25 361 TYR A N 1
ATOM 2851 C CA . TYR A 1 361 ? -14.336 6.438 21.516 1 78.25 361 TYR A CA 1
ATOM 2852 C C . TYR A 1 361 ? -14.242 4.977 21.953 1 78.25 361 TYR A C 1
ATOM 2854 O O . TYR A 1 361 ? -14.055 4.684 23.141 1 78.25 361 TYR A O 1
ATOM 2862 N N . PRO A 1 362 ? -14.211 4.133 20.844 1 70.06 362 PRO A N 1
ATOM 2863 C CA . PRO A 1 362 ? -14.117 2.717 21.203 1 70.06 362 PRO A CA 1
ATOM 2864 C C . PRO A 1 362 ? -12.805 2.373 21.906 1 70.06 362 PRO A C 1
ATOM 2866 O O . PRO A 1 362 ? -11.742 2.877 21.531 1 70.06 362 PRO A O 1
ATOM 2869 N N . GLU A 1 363 ? -12.734 1.847 22.984 1 62.78 363 GLU A N 1
ATOM 2870 C CA . GLU A 1 363 ? -11.609 1.315 23.75 1 62.78 363 GLU A CA 1
ATOM 2871 C C . GLU A 1 363 ? -10.992 2.387 24.641 1 62.78 363 GLU A C 1
ATOM 2873 O O . GLU A 1 363 ? -10 2.135 25.328 1 62.78 363 GLU A O 1
ATOM 2878 N N . ALA A 1 364 ? -11.516 3.646 24.422 1 68.56 364 ALA A N 1
ATOM 2879 C CA . ALA A 1 364 ? -11.016 4.688 25.328 1 68.56 364 ALA A CA 1
ATOM 2880 C C . ALA A 1 364 ? -11.594 4.52 26.734 1 68.56 364 ALA A C 1
ATOM 2882 O O . ALA A 1 364 ? -12.719 4.055 26.891 1 68.56 364 ALA A O 1
ATOM 2883 N N . LYS A 1 365 ? -10.758 4.754 27.672 1 70.12 365 LYS A N 1
ATOM 2884 C CA . LYS A 1 365 ? -11.195 4.641 29.062 1 70.12 365 LYS A CA 1
ATOM 2885 C C . LYS A 1 365 ? -12.047 5.84 29.469 1 70.12 365 LYS A C 1
ATOM 2887 O O . LYS A 1 365 ? -12.969 5.707 30.281 1 70.12 365 LYS A O 1
ATOM 2892 N N . THR A 1 366 ? -11.711 7.008 28.906 1 77.69 366 THR A N 1
ATOM 2893 C CA . THR A 1 366 ? -12.422 8.227 29.281 1 77.69 366 THR A CA 1
ATOM 2894 C C . THR A 1 366 ? -13.219 8.781 28.109 1 77.69 366 THR A C 1
ATOM 2896 O O . THR A 1 366 ? -12.828 8.602 26.953 1 77.69 366 THR A O 1
ATOM 2899 N N . ALA A 1 367 ? -14.273 9.422 28.484 1 87.56 367 ALA A N 1
ATOM 2900 C CA . ALA A 1 367 ? -15.125 10.016 27.453 1 87.56 367 ALA A CA 1
ATOM 2901 C C . ALA A 1 367 ? -14.484 11.281 26.891 1 87.56 367 ALA A C 1
ATOM 2903 O O . ALA A 1 367 ? -13.883 12.062 27.609 1 87.56 367 ALA A O 1
ATOM 2904 N N . SER A 1 368 ? -14.57 11.422 25.609 1 87.56 368 SER A N 1
ATOM 2905 C CA . SER A 1 368 ? -14.07 12.617 24.938 1 87.56 368 SER A CA 1
ATOM 2906 C C . SER A 1 368 ? -15.039 13.781 25.094 1 87.56 368 SER A C 1
ATOM 2908 O O . SER A 1 368 ? -14.625 14.945 25.078 1 87.56 368 SER A O 1
ATOM 2910 N N . LEU A 1 369 ? -16.312 13.492 25.109 1 93.94 369 LEU A N 1
ATOM 2911 C CA . LEU A 1 369 ? -17.359 14.445 25.438 1 93.94 369 LEU A CA 1
ATOM 2912 C C . LEU A 1 369 ? -18.203 13.961 26.609 1 93.94 369 LEU A C 1
ATOM 2914 O O . LEU A 1 369 ? -18.562 12.781 26.672 1 93.94 369 LEU A O 1
ATOM 2918 N N . LYS A 1 370 ? -18.453 14.836 27.531 1 95.44 370 LYS A N 1
ATOM 2919 C CA . LYS A 1 370 ? -19.188 14.469 28.734 1 95.44 370 LYS A CA 1
ATOM 2920 C C . LYS A 1 370 ? -20.406 15.359 28.938 1 95.44 370 LYS A C 1
ATOM 2922 O O . LYS A 1 370 ? -20.281 16.516 29.359 1 95.44 370 LYS A O 1
ATOM 2927 N N . ASP A 1 371 ? -21.516 14.844 28.703 1 95.62 371 ASP A N 1
ATOM 2928 C CA . ASP A 1 371 ? -22.781 15.477 29.031 1 95.62 371 ASP A CA 1
ATOM 2929 C C . ASP A 1 371 ? -22.875 16.875 28.422 1 95.62 371 ASP A C 1
ATOM 2931 O O . ASP A 1 371 ? -23.125 17.844 29.125 1 95.62 371 ASP A O 1
ATOM 2935 N N . VAL A 1 372 ? -22.734 16.984 27.188 1 96.62 372 VAL A N 1
ATOM 2936 C CA . VAL A 1 372 ? -22.719 18.266 26.484 1 96.62 372 VAL A CA 1
ATOM 2937 C C . VAL A 1 372 ? -24.125 18.609 25.984 1 96.62 372 VAL A C 1
ATOM 2939 O O . VAL A 1 372 ? -24.766 17.797 25.328 1 96.62 372 VAL A O 1
ATOM 2942 N N . SER A 1 373 ? -24.578 19.75 26.391 1 96.88 373 SER A N 1
ATOM 2943 C CA . SER A 1 373 ? -25.875 20.219 25.938 1 96.88 373 SER A CA 1
ATOM 2944 C C . SER A 1 373 ? -25.797 21.672 25.438 1 96.88 373 SER A C 1
ATOM 2946 O O . SER A 1 373 ? -25.219 22.516 26.109 1 96.88 373 SER A O 1
ATOM 2948 N N . PHE A 1 374 ? -26.266 21.953 24.234 1 96.62 374 PHE A N 1
ATOM 2949 C CA . PHE A 1 374 ? -26.375 23.297 23.688 1 96.62 374 PHE A CA 1
ATOM 2950 C C . PHE A 1 374 ? -27.234 23.297 22.422 1 96.62 374 PHE A C 1
ATOM 2952 O O . PHE A 1 374 ? -27.609 22.234 21.922 1 96.62 374 PHE A O 1
ATOM 2959 N N . THR A 1 375 ? -27.641 24.438 22 1 96.56 375 THR A N 1
ATOM 2960 C CA . THR A 1 375 ? -28.453 24.562 20.797 1 96.56 375 THR A CA 1
ATOM 2961 C C . THR A 1 375 ? -27.797 25.516 19.797 1 96.56 375 THR A C 1
ATOM 2963 O O . THR A 1 375 ? -27.422 26.641 20.172 1 96.56 37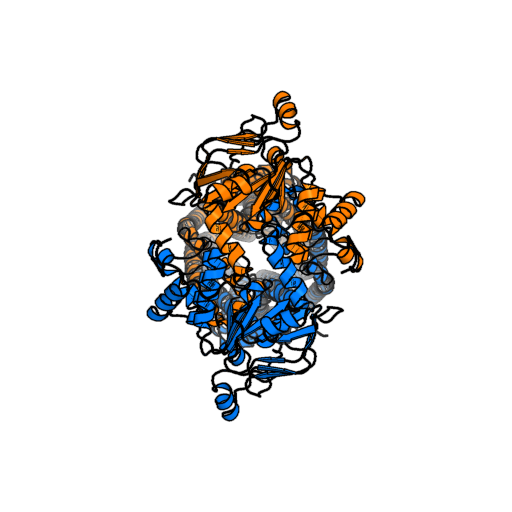5 THR A O 1
ATOM 2966 N N . LEU A 1 376 ? -27.516 25.047 18.656 1 96.75 376 LEU A N 1
ATOM 2967 C CA . LEU A 1 376 ? -27.188 25.891 17.516 1 96.75 376 LEU A CA 1
ATOM 2968 C C . LEU A 1 376 ? -28.453 26.312 16.766 1 96.75 376 LEU A C 1
ATOM 2970 O O . LEU A 1 376 ? -29.031 25.516 16.031 1 96.75 376 LEU A O 1
ATOM 2974 N N . GLU A 1 377 ? -28.797 27.547 16.984 1 95.06 377 GLU A N 1
ATOM 2975 C CA . GLU A 1 377 ? -30.062 28.062 16.453 1 95.06 377 GLU A CA 1
ATOM 2976 C C . GLU A 1 377 ? -29.969 28.281 14.938 1 95.06 377 GLU A C 1
ATOM 2978 O O . GLU A 1 377 ? -28.875 28.453 14.398 1 95.06 377 GLU A O 1
ATOM 2983 N N . ALA A 1 378 ? -31.156 28.328 14.312 1 94.44 378 ALA A N 1
ATOM 2984 C CA . ALA A 1 378 ? -31.25 28.547 12.867 1 94.44 378 ALA A CA 1
ATOM 2985 C C . ALA A 1 378 ? -30.641 29.875 12.477 1 94.44 378 ALA A C 1
ATOM 2987 O O . ALA A 1 378 ? -31.031 30.922 12.984 1 94.44 378 ALA A O 1
ATOM 2988 N N . GLY A 1 379 ? -29.578 29.766 11.633 1 92.69 379 GLY A N 1
ATOM 2989 C CA . GLY A 1 379 ? -28.953 30.969 11.109 1 92.69 379 GLY A CA 1
ATOM 2990 C C . GLY A 1 379 ? -27.906 31.547 12.039 1 92.69 379 GLY A C 1
ATOM 2991 O O . GLY A 1 379 ? -27.297 32.562 11.734 1 92.69 379 GLY A O 1
ATOM 2992 N N . GLN A 1 380 ? -27.703 30.875 13.133 1 93.81 380 GLN A N 1
ATOM 2993 C CA . GLN A 1 380 ? -26.766 31.344 14.148 1 93.81 380 GLN A CA 1
ATOM 2994 C C . GLN A 1 380 ? -25.328 30.984 13.773 1 93.81 380 GLN A C 1
ATOM 2996 O O . GLN A 1 380 ? -25.078 29.922 13.195 1 93.81 380 GLN A O 1
ATOM 3001 N N . LYS A 1 381 ? -24.469 31.891 14.07 1 93.5 381 LYS A N 1
ATOM 3002 C CA . LYS A 1 381 ? -23.031 31.625 13.992 1 93.5 381 LYS A CA 1
ATOM 3003 C C . LYS A 1 381 ? -22.469 31.234 15.367 1 93.5 381 LYS A C 1
ATOM 3005 O O . LYS A 1 381 ? -22.328 32.094 16.234 1 93.5 381 LYS A O 1
ATOM 3010 N N . LEU A 1 382 ? -22.172 29.984 15.492 1 94.88 382 LEU A N 1
ATOM 3011 C CA . LEU A 1 382 ? -21.672 29.453 16.766 1 94.88 382 LEU A CA 1
ATOM 3012 C C . LEU A 1 382 ? -20.172 29.156 16.672 1 94.88 382 LEU A C 1
ATOM 3014 O O . LEU A 1 382 ? -19.703 28.578 15.688 1 94.88 382 LEU A O 1
ATOM 3018 N N . ALA A 1 383 ? -19.438 29.609 17.656 1 93.81 383 ALA A N 1
ATOM 3019 C CA . ALA A 1 383 ? -18.016 29.281 17.75 1 93.81 383 ALA A CA 1
ATOM 3020 C C . ALA A 1 383 ? -17.75 28.312 18.906 1 93.81 383 ALA A C 1
ATOM 3022 O O . ALA A 1 383 ? -18.359 28.422 19.969 1 93.81 383 ALA A O 1
ATOM 3023 N N . ILE A 1 384 ? -17.016 27.344 18.625 1 93.88 384 ILE A N 1
ATOM 3024 C CA . ILE A 1 384 ? -16.5 26.469 19.656 1 93.88 384 ILE A CA 1
ATOM 3025 C C . ILE A 1 384 ? -15 26.688 19.844 1 93.88 384 ILE A C 1
ATOM 3027 O O . ILE A 1 384 ? -14.219 26.531 18.891 1 93.88 384 ILE A O 1
ATOM 3031 N N . VAL A 1 385 ? -14.672 27.109 21.031 1 90.19 385 VAL A N 1
ATOM 3032 C CA . VAL A 1 385 ? -13.273 27.391 21.328 1 90.19 385 VAL A CA 1
ATOM 3033 C C . VAL A 1 385 ? -12.836 26.609 22.562 1 90.19 385 VAL A C 1
ATOM 3035 O O . VAL A 1 385 ? -13.672 26.188 23.359 1 90.19 385 VAL A O 1
ATOM 3038 N N . GLY A 1 386 ? -11.641 26.391 22.656 1 84.31 386 GLY A N 1
ATOM 3039 C CA . GLY A 1 386 ? -11.094 25.656 23.781 1 84.31 386 GLY A CA 1
ATOM 3040 C C . GLY A 1 386 ? -9.672 25.188 23.562 1 84.31 386 GLY A C 1
ATOM 3041 O O . GLY A 1 386 ? -9.086 25.438 22.5 1 84.31 386 GLY A O 1
ATOM 3042 N N . VAL A 1 387 ? -9.164 24.578 24.562 1 77.38 387 VAL A N 1
ATOM 3043 C CA . VAL A 1 387 ? -7.785 24.109 24.516 1 77.38 387 VAL A CA 1
ATOM 3044 C C . VAL A 1 387 ? -7.707 22.859 23.641 1 77.38 387 VAL A C 1
ATOM 3046 O O . VAL A 1 387 ? -8.734 22.281 23.266 1 77.38 387 VAL A O 1
ATOM 3049 N N . ASN A 1 388 ? -6.508 22.531 23.25 1 73.06 388 ASN A N 1
ATOM 3050 C CA . ASN A 1 388 ? -6.312 21.312 22.484 1 73.06 388 ASN A CA 1
ATOM 3051 C C . ASN A 1 388 ? -6.801 20.078 23.25 1 73.06 388 ASN A C 1
ATOM 3053 O O . ASN A 1 388 ? -6.559 19.953 24.453 1 73.06 388 ASN A O 1
ATOM 3057 N N . GLY A 1 389 ? -7.504 19.234 22.547 1 74.06 389 GLY A N 1
ATOM 3058 C CA . GLY A 1 389 ? -7.996 18.016 23.172 1 74.06 389 GLY A CA 1
ATOM 3059 C C . GLY A 1 389 ? -9.305 18.219 23.922 1 74.06 389 GLY A C 1
ATOM 3060 O O . GLY A 1 389 ? -9.773 17.297 24.609 1 74.06 389 GLY A O 1
ATOM 3061 N N . ALA A 1 390 ? -9.844 19.375 23.781 1 79.56 390 ALA A N 1
ATOM 3062 C CA . ALA A 1 390 ? -11.055 19.688 24.531 1 79.56 390 ALA A CA 1
ATOM 3063 C C . ALA A 1 390 ? -12.258 18.953 23.953 1 79.56 390 ALA A C 1
ATOM 3065 O O . ALA A 1 390 ? -13.328 18.906 24.562 1 79.56 390 ALA A O 1
ATOM 3066 N N . GLY A 1 391 ? -12.141 18.312 22.797 1 86.19 391 GLY A N 1
ATOM 3067 C CA . GLY A 1 391 ? -13.234 17.562 22.203 1 86.19 391 GLY A CA 1
ATOM 3068 C C . GLY A 1 391 ? -13.93 18.312 21.094 1 86.19 391 GLY A C 1
ATOM 3069 O O . GLY A 1 391 ? -15.008 17.922 20.641 1 86.19 391 GLY A O 1
ATOM 3070 N N . LYS A 1 392 ? -13.422 19.391 20.609 1 89 392 LYS A N 1
ATOM 3071 C CA . LYS A 1 392 ? -14.039 20.266 19.625 1 89 392 LYS A CA 1
ATOM 3072 C C . LYS A 1 392 ? -14.297 19.516 18.312 1 89 392 LYS A C 1
ATOM 3074 O O . LYS A 1 392 ? -15.406 19.562 17.781 1 89 392 LYS A O 1
ATOM 3079 N N . SER A 1 393 ? -13.242 18.812 17.844 1 85.75 393 SER A N 1
ATOM 3080 C CA . SER A 1 393 ? -13.375 18.078 16.578 1 85.75 393 SER A CA 1
ATOM 3081 C C . SER A 1 393 ? -14.344 16.906 16.719 1 85.75 393 SER A C 1
ATOM 3083 O O . SER A 1 393 ? -15.055 16.562 15.781 1 85.75 393 SER A O 1
ATOM 3085 N N . THR A 1 394 ? -14.328 16.266 17.891 1 89.56 394 THR A N 1
ATOM 3086 C CA . THR A 1 394 ? -15.266 15.188 18.172 1 89.56 394 THR A CA 1
ATOM 3087 C C . THR A 1 394 ? -16.703 15.688 18.094 1 89.56 394 THR A C 1
ATOM 3089 O O . THR A 1 394 ? -17.578 15.016 17.547 1 89.56 394 THR A O 1
ATOM 3092 N N . LEU A 1 395 ? -16.859 16.844 18.672 1 94.12 395 LEU A N 1
ATOM 3093 C CA . LEU A 1 395 ? -18.188 17.453 18.656 1 94.12 395 LEU A CA 1
ATOM 3094 C C . LEU A 1 395 ? -18.656 17.703 17.234 1 94.12 395 LEU A C 1
ATOM 3096 O O . LEU A 1 395 ? -19.812 17.406 16.891 1 94.12 395 LEU A O 1
ATOM 3100 N N . ALA A 1 396 ? -17.812 18.25 16.422 1 93.19 396 ALA A N 1
ATOM 3101 C CA . ALA A 1 396 ? -18.156 18.516 15.023 1 93.19 396 ALA A CA 1
ATOM 3102 C C . ALA A 1 396 ? -18.484 17.219 14.281 1 93.19 396 ALA A C 1
ATOM 3104 O O . ALA A 1 396 ? -19.422 17.188 13.492 1 93.19 396 ALA A O 1
ATOM 3105 N N . ARG A 1 397 ? -17.766 16.188 14.523 1 92.75 397 ARG A N 1
ATOM 3106 C CA . ARG A 1 397 ? -17.969 14.914 13.852 1 92.75 397 ARG A CA 1
ATOM 3107 C C . ARG A 1 397 ? -19.297 14.281 14.281 1 92.75 397 ARG A C 1
ATOM 3109 O O . ARG A 1 397 ? -19.953 13.625 13.477 1 92.75 397 ARG A O 1
ATOM 3116 N N . LEU A 1 398 ? -19.625 14.469 15.547 1 95.25 398 LEU A N 1
ATOM 3117 C CA . LEU A 1 398 ? -20.906 14 16.047 1 95.25 398 LEU A CA 1
ATOM 3118 C C . LEU A 1 398 ? -22.062 14.766 15.383 1 95.25 398 LEU A C 1
ATOM 3120 O O . LEU A 1 398 ? -23.062 14.164 14.984 1 95.25 398 LEU A O 1
ATOM 3124 N N . MET A 1 399 ? -21.844 16.031 15.297 1 95.75 399 MET A N 1
ATOM 3125 C CA . MET A 1 399 ? -22.859 16.891 14.695 1 95.75 399 MET A CA 1
ATOM 3126 C C . MET A 1 399 ? -23.141 16.484 13.258 1 95.75 399 MET A C 1
ATOM 3128 O O . MET A 1 399 ? -24.297 16.406 12.844 1 95.75 399 MET A O 1
ATOM 3132 N N . MET A 1 400 ? -22.141 16.094 12.531 1 95.5 400 MET A N 1
ATOM 3133 C CA . MET A 1 400 ? -22.266 15.82 11.102 1 95.5 400 MET A CA 1
ATOM 3134 C C . MET A 1 400 ? -22.656 14.375 10.844 1 95.5 400 MET A C 1
ATOM 3136 O O . MET A 1 400 ? -23 14.008 9.719 1 95.5 400 MET A O 1
ATOM 3140 N N . GLY A 1 401 ? -22.547 13.531 11.812 1 93.56 401 GLY A N 1
ATOM 3141 C CA . GLY A 1 401 ? -22.984 12.148 11.672 1 93.56 401 GLY A CA 1
ATOM 3142 C C . GLY A 1 401 ? -21.844 11.188 11.383 1 93.56 401 GLY A C 1
ATOM 3143 O O . GLY A 1 401 ? -22.078 10.023 11.055 1 93.56 401 GLY A O 1
ATOM 3144 N N . LEU A 1 402 ? -20.656 11.656 11.477 1 92.31 402 LEU A N 1
ATOM 3145 C CA . LEU A 1 402 ? -19.5 10.789 11.289 1 92.31 402 LEU A CA 1
ATOM 3146 C C . LEU A 1 402 ? -19.297 9.875 12.5 1 92.31 402 LEU A C 1
ATOM 3148 O O . LEU A 1 402 ? -18.703 8.805 12.383 1 92.31 402 LEU A O 1
ATOM 3152 N N . LEU A 1 403 ? -19.703 10.359 13.68 1 92.5 403 LEU A N 1
ATOM 3153 C CA . LEU A 1 403 ? -19.703 9.594 14.922 1 92.5 403 LEU A CA 1
ATOM 3154 C C . LEU A 1 403 ? -21.109 9.508 15.508 1 92.5 403 LEU A C 1
ATOM 3156 O O . LEU A 1 403 ? -21.984 10.32 15.172 1 92.5 403 LEU A O 1
ATOM 3160 N N . HIS A 1 404 ? -21.281 8.547 16.359 1 92.88 404 HIS A N 1
ATOM 3161 C CA . HIS A 1 404 ? -22.547 8.383 17.062 1 92.88 404 HIS A CA 1
ATOM 3162 C C . HIS A 1 404 ? -22.359 8.484 18.578 1 92.88 404 HIS A C 1
ATOM 3164 O O . HIS A 1 404 ? -21.438 7.891 19.125 1 92.88 404 HIS A O 1
ATOM 3170 N N . PRO A 1 405 ? -23.219 9.227 19.125 1 94.69 405 PRO A N 1
ATOM 3171 C CA . PRO A 1 405 ? -23.094 9.414 20.578 1 94.69 405 PRO A CA 1
ATOM 3172 C C . PRO A 1 405 ? -23.25 8.117 21.359 1 94.69 405 PRO A C 1
ATOM 3174 O O . PRO A 1 405 ? -24.016 7.238 20.953 1 94.69 405 PRO A O 1
ATOM 3177 N N . THR A 1 406 ? -22.516 8.008 22.469 1 93.5 406 THR A N 1
ATOM 3178 C CA . THR A 1 406 ? -22.656 6.887 23.391 1 93.5 406 THR A CA 1
ATOM 3179 C C . THR A 1 406 ? -23.938 7.016 24.219 1 93.5 406 THR A C 1
ATOM 3181 O O . THR A 1 406 ? -24.641 6.027 24.453 1 93.5 406 THR A O 1
ATOM 3184 N N . SER A 1 407 ? -24.156 8.188 24.656 1 94.94 407 SER A N 1
ATOM 3185 C CA . SER A 1 407 ? -25.406 8.531 25.344 1 94.94 407 SER A CA 1
ATOM 3186 C C . SER A 1 407 ? -25.859 9.938 24.984 1 94.94 407 SER A C 1
ATOM 3188 O O . SER A 1 407 ? -25.062 10.75 24.5 1 94.94 407 SER A O 1
ATOM 3190 N N . GLY A 1 408 ? -27.125 10.164 25.094 1 96.25 408 GLY A N 1
ATOM 3191 C CA . GLY A 1 408 ? -27.688 11.445 24.688 1 96.25 408 GLY A CA 1
ATOM 3192 C C . GLY A 1 408 ? -28.203 11.445 23.25 1 96.25 408 GLY A C 1
ATOM 3193 O O . GLY A 1 408 ? -28.25 10.398 22.609 1 96.25 408 GLY A O 1
ATOM 3194 N N . THR A 1 409 ? -28.703 12.617 22.859 1 96.38 409 THR A N 1
ATOM 3195 C CA . THR A 1 409 ? -29.297 12.664 21.531 1 96.38 409 THR A CA 1
ATOM 3196 C C . THR A 1 409 ? -28.984 13.992 20.844 1 96.38 409 THR A C 1
ATOM 3198 O O . THR A 1 409 ? -28.844 15.016 21.516 1 96.38 409 THR A O 1
ATOM 3201 N N . ILE A 1 410 ? -28.859 13.953 19.609 1 97.12 410 ILE A N 1
ATOM 3202 C CA . ILE A 1 410 ? -28.703 15.141 18.766 1 97.12 410 ILE A CA 1
ATOM 3203 C C . ILE A 1 410 ? -29.938 15.305 17.875 1 97.12 410 ILE A C 1
ATOM 3205 O O . ILE A 1 410 ? -30.391 14.344 17.25 1 97.12 410 ILE A O 1
ATOM 3209 N N . LEU A 1 411 ? -30.484 16.453 17.922 1 97.31 411 LEU A N 1
ATOM 3210 C CA . LEU A 1 411 ? -31.672 16.734 17.109 1 97.31 411 LEU A CA 1
ATOM 3211 C C . LEU A 1 411 ? -31.344 17.75 16.016 1 97.31 411 LEU A C 1
ATOM 3213 O O . LEU A 1 411 ? -30.656 18.734 16.25 1 97.31 411 LEU A O 1
ATOM 3217 N N . ILE A 1 412 ? -31.812 17.484 14.828 1 96.69 412 ILE A N 1
ATOM 3218 C CA . ILE A 1 412 ? -31.719 18.406 13.695 1 96.69 412 ILE A CA 1
ATOM 3219 C C . ILE A 1 412 ? -33.125 18.812 13.242 1 96.69 412 ILE A C 1
ATOM 3221 O O . ILE A 1 412 ? -33.875 17.984 12.75 1 96.69 412 ILE A O 1
ATOM 3225 N N . ASN A 1 413 ? -33.375 20.047 13.406 1 96.31 413 ASN A N 1
ATOM 3226 C CA . ASN A 1 413 ? -34.75 20.531 13.156 1 96.31 413 ASN A CA 1
ATOM 3227 C C . ASN A 1 413 ? -35.781 19.703 13.906 1 96.31 413 ASN A C 1
ATOM 3229 O O . ASN A 1 413 ? -36.781 19.312 13.328 1 96.31 413 ASN A O 1
ATOM 3233 N N . GLY A 1 414 ? -35.344 19.266 15.07 1 93.94 414 GLY A N 1
ATOM 3234 C CA . GLY A 1 414 ? -36.281 18.547 15.945 1 93.94 414 GLY A CA 1
ATOM 3235 C C . GLY A 1 414 ? -36.281 17.047 15.703 1 93.94 414 GLY A C 1
ATOM 3236 O O . GLY A 1 414 ? -36.906 16.297 16.453 1 93.94 414 GLY A O 1
ATOM 3237 N N . LEU A 1 415 ? -35.688 16.609 14.695 1 94.31 415 LEU A N 1
ATOM 3238 C CA . LEU A 1 415 ? -35.625 15.18 14.375 1 94.31 415 LEU A CA 1
ATOM 3239 C C . LEU A 1 415 ? -34.406 14.523 14.984 1 94.31 415 LEU A C 1
ATOM 3241 O O . LEU A 1 415 ? -33.312 15.125 15.008 1 94.31 415 LEU A O 1
ATOM 3245 N N . ASN A 1 416 ? -34.594 13.328 15.398 1 93.19 416 ASN A N 1
ATOM 3246 C CA . ASN A 1 416 ? -33.438 12.578 15.938 1 93.19 416 ASN A CA 1
ATOM 3247 C C . ASN A 1 416 ? -32.438 12.258 14.852 1 93.19 416 ASN A C 1
ATOM 3249 O O . ASN A 1 416 ? -32.688 11.484 13.945 1 93.19 416 ASN A O 1
ATOM 3253 N N . ALA A 1 417 ? -31.25 12.805 15.008 1 93.06 417 ALA A N 1
ATOM 3254 C CA . ALA A 1 417 ? -30.203 12.703 13.992 1 93.06 417 ALA A CA 1
ATOM 3255 C C . ALA A 1 417 ? -29.781 11.25 13.781 1 93.06 417 ALA A C 1
ATOM 3257 O O . ALA A 1 417 ? -29.375 10.875 12.688 1 93.06 417 ALA A O 1
ATOM 3258 N N . ASP A 1 418 ? -29.891 10.43 14.805 1 88.38 418 ASP A N 1
ATOM 3259 C CA . ASP A 1 418 ? -29.453 9.047 14.742 1 88.38 418 ASP A CA 1
ATOM 3260 C C . ASP A 1 418 ? -30.359 8.219 13.836 1 88.38 418 ASP A C 1
ATOM 3262 O O . ASP A 1 418 ? -29.969 7.137 13.375 1 88.38 418 ASP A O 1
ATOM 3266 N N . LEU A 1 419 ? -31.516 8.758 13.609 1 85.94 419 LEU A N 1
ATOM 3267 C CA . LEU A 1 419 ? -32.5 8.016 12.812 1 85.94 419 LEU A CA 1
ATOM 3268 C C . LEU A 1 419 ? -32.5 8.492 11.367 1 85.94 419 LEU A C 1
ATOM 3270 O O . LEU A 1 419 ? -33.156 7.902 10.516 1 85.94 419 LEU A O 1
ATOM 3274 N N . LEU A 1 420 ? -31.75 9.516 11.062 1 89.81 420 LEU A N 1
ATOM 3275 C CA . LEU A 1 420 ? -31.656 10.016 9.695 1 89.81 420 LEU A CA 1
ATOM 3276 C C . LEU A 1 420 ? -30.672 9.188 8.883 1 89.81 420 LEU A C 1
ATOM 3278 O O . LEU A 1 420 ? -29.641 8.766 9.391 1 89.81 420 LEU A O 1
ATOM 3282 N N . PRO A 1 421 ? -31.062 8.961 7.652 1 89.44 421 PRO A N 1
ATOM 3283 C CA . PRO A 1 421 ? -30.047 8.352 6.785 1 89.44 421 PRO A CA 1
ATOM 3284 C C . PRO A 1 421 ? -28.781 9.188 6.691 1 89.44 421 PRO A C 1
ATOM 3286 O O . PRO A 1 421 ? -28.844 10.414 6.613 1 89.44 421 PRO A O 1
ATOM 3289 N N . LEU A 1 422 ? -27.688 8.531 6.668 1 90 422 LEU A N 1
ATOM 3290 C CA . LEU A 1 422 ? -26.391 9.219 6.734 1 90 422 LEU A CA 1
ATOM 3291 C C . LEU A 1 422 ? -26.188 10.117 5.523 1 90 422 LEU A C 1
ATOM 3293 O O . LEU A 1 422 ? -25.656 11.219 5.648 1 90 422 LEU A O 1
ATOM 3297 N N . ALA A 1 423 ? -26.641 9.625 4.402 1 87.44 423 ALA A N 1
ATOM 3298 C CA . ALA A 1 423 ? -26.484 10.422 3.191 1 87.44 423 ALA A CA 1
ATOM 3299 C C . ALA A 1 423 ? -27.219 11.758 3.316 1 87.44 423 ALA A C 1
ATOM 3301 O O . ALA A 1 423 ? -26.703 12.797 2.875 1 87.44 423 ALA A O 1
ATOM 3302 N N . THR A 1 424 ? -28.359 11.68 3.902 1 90 424 THR A N 1
ATOM 3303 C CA . THR A 1 424 ? -29.141 12.883 4.121 1 90 424 THR A CA 1
ATOM 3304 C C . THR A 1 424 ? -28.469 13.797 5.145 1 90 424 THR A C 1
ATOM 3306 O O . THR A 1 424 ? -28.422 15.016 4.957 1 90 424 THR A O 1
ATOM 3309 N N . ARG A 1 425 ? -28.031 13.25 6.141 1 92.31 425 ARG A N 1
ATOM 3310 C CA . ARG A 1 425 ? -27.359 14.023 7.172 1 92.31 425 ARG A CA 1
ATOM 3311 C C . ARG A 1 425 ? -26.094 14.68 6.625 1 92.31 425 ARG A C 1
ATOM 3313 O O . ARG A 1 425 ? -25.844 15.859 6.887 1 92.31 425 ARG A O 1
ATOM 3320 N N . PHE A 1 426 ? -25.391 13.938 5.871 1 92.94 426 PHE A N 1
ATOM 3321 C CA . PHE A 1 426 ? -24.156 14.461 5.285 1 92.94 426 PHE A CA 1
ATOM 3322 C C . PHE A 1 426 ? -24.453 15.609 4.332 1 92.94 426 PHE A C 1
ATOM 3324 O O . PHE A 1 426 ? -23.672 16.562 4.23 1 92.94 426 PHE A O 1
ATOM 3331 N N . SER A 1 427 ? -25.578 15.523 3.662 1 91.44 427 SER A N 1
ATOM 3332 C CA . SER A 1 427 ? -25.938 16.531 2.672 1 91.44 427 SER A CA 1
ATOM 3333 C C . SER A 1 427 ? -26.266 17.875 3.336 1 91.44 427 SER A C 1
ATOM 3335 O O . SER A 1 427 ? -26.25 18.906 2.682 1 91.44 427 SER A O 1
ATOM 3337 N N . LEU A 1 428 ? -26.469 17.859 4.605 1 94.06 428 LEU A N 1
ATOM 3338 C CA . LEU A 1 428 ? -26.844 19.062 5.332 1 94.06 428 LEU A CA 1
ATOM 3339 C C . LEU A 1 428 ? -25.625 19.906 5.672 1 94.06 428 LEU A C 1
ATOM 3341 O O . LEU A 1 428 ? -25.75 21.078 6.035 1 94.06 428 LEU A O 1
ATOM 3345 N N . PHE A 1 429 ? -24.484 19.328 5.516 1 95.38 429 PHE A N 1
ATOM 3346 C CA . PHE A 1 429 ? -23.297 19.984 6.039 1 95.38 429 PHE A CA 1
ATOM 3347 C C . PHE A 1 429 ? -22.281 20.219 4.934 1 95.38 429 PHE A C 1
ATOM 3349 O O . PHE A 1 429 ? -22.109 19.375 4.043 1 95.38 429 PHE A O 1
ATOM 3356 N N . ALA A 1 430 ? -21.641 21.312 4.93 1 93 430 ALA A N 1
ATOM 3357 C CA . ALA A 1 430 ? -20.469 21.641 4.129 1 93 430 ALA A CA 1
ATOM 3358 C C . ALA A 1 430 ? -19.25 21.906 5.02 1 93 430 ALA A C 1
ATOM 3360 O O . ALA A 1 430 ? -19.047 23.047 5.461 1 93 430 ALA A O 1
ATOM 3361 N N . PRO A 1 431 ? -18.453 20.891 5.215 1 92.44 431 PRO A N 1
ATOM 3362 C CA . PRO A 1 431 ? -17.344 21.062 6.156 1 92.44 431 PRO A CA 1
ATOM 3363 C C . PRO A 1 431 ? -16.047 21.5 5.477 1 92.44 431 PRO A C 1
ATOM 3365 O O . PRO A 1 431 ? -15.844 21.234 4.293 1 92.44 431 PRO A O 1
ATOM 3368 N N . VAL A 1 432 ? -15.305 22.234 6.188 1 89 432 VAL A N 1
ATOM 3369 C CA . VAL A 1 432 ? -13.891 22.484 5.91 1 89 432 VAL A CA 1
ATOM 3370 C C . VAL A 1 432 ? -13.039 21.938 7.055 1 89 432 VAL A C 1
ATOM 3372 O O . VAL A 1 432 ? -12.953 22.562 8.117 1 89 432 VAL A O 1
ATOM 3375 N N . PHE A 1 433 ? -12.461 20.812 6.754 1 85.19 433 PHE A N 1
ATOM 3376 C CA . PHE A 1 433 ? -11.695 20.141 7.793 1 85.19 433 PHE A CA 1
ATOM 3377 C C . PHE A 1 433 ? -10.297 20.734 7.906 1 85.19 433 PHE A C 1
ATOM 3379 O O . PHE A 1 433 ? -9.844 21.438 7.004 1 85.19 433 PHE A O 1
ATOM 3386 N N . GLN A 1 434 ? -9.727 20.391 9.039 1 73 434 GLN A N 1
ATOM 3387 C CA . GLN A 1 434 ? -8.344 20.797 9.266 1 73 434 GLN A CA 1
ATOM 3388 C C . GLN A 1 434 ? -7.402 20.141 8.266 1 73 434 GLN A C 1
ATOM 3390 O O . GLN A 1 434 ? -6.531 20.797 7.695 1 73 434 GLN A O 1
ATOM 3395 N N . GLU A 1 435 ? -7.605 18.859 8.086 1 72.81 435 GLU A N 1
ATOM 3396 C CA . GLU A 1 435 ? -6.793 18.109 7.133 1 72.81 435 GLU A CA 1
ATOM 3397 C C . GLU A 1 435 ? -7.312 18.297 5.707 1 72.81 435 GLU A C 1
ATOM 3399 O O . GLU A 1 435 ? -8.516 18.234 5.469 1 72.81 435 GLU A O 1
ATOM 3404 N N . THR A 1 436 ? -6.395 18.656 4.809 1 72.56 436 THR A N 1
ATOM 3405 C CA . THR A 1 436 ? -6.77 18.891 3.42 1 72.56 436 THR A CA 1
ATOM 3406 C C . THR A 1 436 ? -6.449 17.672 2.557 1 72.56 436 THR A C 1
ATOM 3408 O O . THR A 1 436 ? -5.41 17.031 2.742 1 72.56 436 THR A O 1
ATOM 3411 N N . ILE A 1 437 ? -7.352 17.281 1.73 1 76.12 437 ILE A N 1
ATOM 3412 C CA . ILE A 1 437 ? -7.109 16.188 0.8 1 76.12 437 ILE A CA 1
ATOM 3413 C C . ILE A 1 437 ? -7.258 16.688 -0.636 1 76.12 437 ILE A C 1
ATOM 3415 O O . ILE A 1 437 ? -8.344 17.109 -1.042 1 76.12 437 ILE A O 1
ATOM 3419 N N . VAL A 1 438 ? -6.18 16.734 -1.334 1 82.62 438 VAL A N 1
ATOM 3420 C CA . VAL A 1 438 ? -6.195 17.094 -2.746 1 82.62 438 VAL A CA 1
ATOM 3421 C C . VAL A 1 438 ? -6.094 15.844 -3.609 1 82.62 438 VAL A C 1
ATOM 3423 O O . VAL A 1 438 ? -5.156 15.055 -3.469 1 82.62 438 VAL A O 1
ATOM 3426 N N . LEU A 1 439 ? -7.062 15.625 -4.461 1 79.69 439 LEU A N 1
ATOM 3427 C CA . LEU A 1 439 ? -7.086 14.453 -5.324 1 79.69 439 LEU A CA 1
ATOM 3428 C C . LEU A 1 439 ? -6.281 14.695 -6.598 1 79.69 439 LEU A C 1
ATOM 3430 O O . LEU A 1 439 ? -6.148 15.836 -7.039 1 79.69 439 LEU A O 1
ATOM 3434 N N . ALA A 1 440 ? -5.68 13.617 -7.113 1 79.38 440 ALA A N 1
ATOM 3435 C CA . ALA A 1 440 ? -4.941 13.719 -8.367 1 79.38 440 ALA A CA 1
ATOM 3436 C C . ALA A 1 440 ? -5.895 13.852 -9.555 1 79.38 440 ALA A C 1
ATOM 3438 O O . ALA A 1 440 ? -5.957 12.969 -10.414 1 79.38 440 ALA A O 1
ATOM 3439 N N . LEU A 1 441 ? -6.605 14.891 -9.562 1 82.12 441 LEU A N 1
ATOM 3440 C CA . LEU A 1 441 ? -7.57 15.273 -10.586 1 82.12 441 LEU A CA 1
ATOM 3441 C C . LEU A 1 441 ? -7.418 16.75 -10.953 1 82.12 441 LEU A C 1
ATOM 3443 O O . LEU A 1 441 ? -6.566 17.438 -10.406 1 82.12 441 LEU A O 1
ATOM 3447 N N . SER A 1 442 ? -8.25 17.109 -11.844 1 88.06 442 SER A N 1
ATOM 3448 C CA . SER A 1 442 ? -8.234 18.516 -12.188 1 88.06 442 SER A CA 1
ATOM 3449 C C . SER A 1 442 ? -8.695 19.391 -11.023 1 88.06 442 SER A C 1
ATOM 3451 O O . SER A 1 442 ? -9.352 18.891 -10.102 1 88.06 442 SER A O 1
ATOM 3453 N N . LEU A 1 443 ? -8.305 20.578 -11.07 1 91.62 443 LEU A N 1
ATOM 3454 C CA . LEU A 1 443 ? -8.742 21.5 -10.039 1 91.62 443 LEU A CA 1
ATOM 3455 C C . LEU A 1 443 ? -10.266 21.562 -9.984 1 91.62 443 LEU A C 1
ATOM 3457 O O . LEU A 1 443 ? -10.852 21.609 -8.898 1 91.62 443 LEU A O 1
ATOM 3461 N N . ALA A 1 444 ? -10.852 21.562 -11.133 1 91.69 444 ALA A N 1
ATOM 3462 C CA . ALA A 1 444 ? -12.312 21.609 -11.227 1 91.69 444 ALA A CA 1
ATOM 3463 C C . ALA A 1 444 ? -12.938 20.391 -10.562 1 91.69 444 ALA A C 1
ATOM 3465 O O . ALA A 1 444 ? -13.938 20.5 -9.844 1 91.69 444 ALA A O 1
ATOM 3466 N N . ASP A 1 445 ? -12.359 19.297 -10.742 1 87.19 445 ASP A N 1
ATOM 3467 C CA . ASP A 1 445 ? -12.867 18.047 -10.172 1 87.19 445 ASP A CA 1
ATOM 3468 C C . ASP A 1 445 ? -12.664 18.016 -8.656 1 87.19 445 ASP A C 1
ATOM 3470 O O . ASP A 1 445 ? -13.477 17.453 -7.926 1 87.19 445 ASP A O 1
ATOM 3474 N N . ASN A 1 446 ? -11.594 18.625 -8.281 1 89 446 ASN A N 1
ATOM 3475 C CA . ASN A 1 446 ? -11.336 18.703 -6.848 1 89 446 ASN A CA 1
ATOM 3476 C C . ASN A 1 446 ? -12.375 19.562 -6.137 1 89 446 ASN A C 1
ATOM 3478 O O . ASN A 1 446 ? -12.68 19.344 -4.969 1 89 446 ASN A O 1
ATOM 3482 N N . VAL A 1 447 ? -12.875 20.484 -6.867 1 91.19 447 VAL A N 1
ATOM 3483 C CA . VAL A 1 447 ? -13.867 21.391 -6.289 1 91.19 447 VAL A CA 1
ATOM 3484 C C . VAL A 1 447 ? -15.242 20.719 -6.305 1 91.19 447 VAL A C 1
ATOM 3486 O O . VAL A 1 447 ? -15.93 20.672 -5.285 1 91.19 447 VAL A O 1
ATOM 3489 N N . ALA A 1 448 ? -15.617 20.203 -7.414 1 87.12 448 ALA A N 1
ATOM 3490 C CA . ALA A 1 448 ? -16.969 19.672 -7.602 1 87.12 448 ALA A CA 1
ATOM 3491 C C . ALA A 1 448 ? -17.109 18.312 -6.945 1 87.12 448 ALA A C 1
ATOM 3493 O O . ALA A 1 448 ? -18.156 17.984 -6.383 1 87.12 448 ALA A O 1
ATOM 3494 N N . LEU A 1 449 ? -16.109 17.469 -7 1 77.19 449 LEU A N 1
ATOM 3495 C CA . LEU A 1 449 ? -16.078 16.094 -6.531 1 77.19 449 LEU A CA 1
ATOM 3496 C C . LEU A 1 449 ? -17.281 15.305 -7.07 1 77.19 449 LEU A C 1
ATOM 3498 O O . LEU A 1 449 ? -17.844 14.477 -6.359 1 77.19 449 LEU A O 1
ATOM 3502 N N . THR A 1 450 ? -17.938 15.836 -8.109 1 71.88 450 THR A N 1
ATOM 3503 C CA . THR A 1 450 ? -19.062 15.211 -8.789 1 71.88 450 THR A CA 1
ATOM 3504 C C . THR A 1 450 ? -18.75 15.023 -10.273 1 71.88 450 THR A C 1
ATOM 3506 O O . THR A 1 450 ? -17.812 15.633 -10.805 1 71.88 450 THR A O 1
ATOM 3509 N N . ASN A 1 451 ? -19.266 14 -10.789 1 66.69 451 ASN A N 1
ATOM 3510 C CA . ASN A 1 451 ? -19.078 13.773 -12.219 1 66.69 451 ASN A CA 1
ATOM 3511 C C . ASN A 1 451 ? -20.391 13.977 -12.984 1 66.69 451 ASN A C 1
ATOM 3513 O O . ASN A 1 451 ? -21.344 13.219 -12.805 1 66.69 451 ASN A O 1
ATOM 3517 N N . PRO A 1 452 ? -20.375 15.195 -13.711 1 74.88 452 PRO A N 1
ATOM 3518 C CA . PRO A 1 452 ? -19.391 16.188 -14.148 1 74.88 452 PRO A CA 1
ATOM 3519 C C . PRO A 1 452 ? -19.453 17.484 -13.344 1 74.88 452 PRO A C 1
ATOM 3521 O O . PRO A 1 452 ? -20.531 17.875 -12.883 1 74.88 452 PRO A O 1
ATOM 3524 N N . PRO A 1 453 ? -18.375 18.141 -13.258 1 82.25 453 PRO A N 1
ATOM 3525 C CA . PRO A 1 453 ? -18.391 19.438 -12.555 1 82.25 453 PRO A CA 1
ATOM 3526 C C . PRO A 1 453 ? -19.156 20.516 -13.32 1 82.25 453 PRO A C 1
ATOM 3528 O O . PRO A 1 453 ? -19.109 20.547 -14.555 1 82.25 453 PRO A O 1
ATOM 3531 N N . GLN A 1 454 ? -20.031 21.203 -12.664 1 89.12 454 GLN A N 1
ATOM 3532 C CA . GLN A 1 454 ? -20.641 22.375 -13.266 1 89.12 454 GLN A CA 1
ATOM 3533 C C . GLN A 1 454 ? -19.641 23.531 -13.344 1 89.12 454 GLN A C 1
ATOM 3535 O O . GLN A 1 454 ? -19.391 24.203 -12.344 1 89.12 454 GLN A O 1
ATOM 3540 N N . HIS A 1 455 ? -19.281 23.859 -14.453 1 89.19 455 HIS A N 1
ATOM 3541 C CA . HIS A 1 455 ? -18.141 24.734 -14.688 1 89.19 455 HIS A CA 1
ATOM 3542 C C . HIS A 1 455 ? -18.391 26.125 -14.086 1 89.19 455 HIS A C 1
ATOM 3544 O O . HIS A 1 455 ? -17.5 26.688 -13.453 1 89.19 455 HIS A O 1
ATOM 3550 N N . GLN A 1 456 ? -19.562 26.641 -14.305 1 91.75 456 GLN A N 1
ATOM 3551 C CA . GLN A 1 456 ? -19.844 27.969 -13.812 1 91.75 456 GLN A CA 1
ATOM 3552 C C . GLN A 1 456 ? -19.797 28.031 -12.289 1 91.75 456 GLN A C 1
ATOM 3554 O O . GLN A 1 456 ? -19.281 28.984 -11.711 1 91.75 456 GLN A O 1
ATOM 3559 N N . ARG A 1 457 ? -20.312 27.047 -11.664 1 92.56 457 ARG A N 1
ATOM 3560 C CA . ARG A 1 457 ? -20.328 26.984 -10.203 1 92.56 457 ARG A CA 1
ATOM 3561 C C . ARG A 1 457 ? -18.922 26.797 -9.656 1 92.56 457 ARG A C 1
ATOM 3563 O O . ARG A 1 457 ? -18.578 27.312 -8.594 1 92.56 457 ARG A O 1
ATOM 3570 N N . VAL A 1 458 ? -18.172 26.047 -10.422 1 94.12 458 VAL A N 1
ATOM 3571 C CA . VAL A 1 458 ? -16.797 25.812 -10.023 1 94.12 458 VAL A CA 1
ATOM 3572 C C . VAL A 1 458 ? -16.016 27.125 -10.062 1 94.12 458 VAL A C 1
ATOM 3574 O O . VAL A 1 458 ? -15.281 27.438 -9.117 1 94.12 458 VAL A O 1
ATOM 3577 N N . GLU A 1 459 ? -16.219 27.812 -11.102 1 93 459 GLU A N 1
ATOM 3578 C CA . GLU A 1 459 ? -15.508 29.078 -11.258 1 93 459 GLU A CA 1
ATOM 3579 C C . GLU A 1 459 ? -15.906 30.078 -10.164 1 93 459 GLU A C 1
ATOM 3581 O O . GLU A 1 459 ? -15.055 30.781 -9.625 1 93 459 GLU A O 1
ATOM 3586 N N . SER A 1 460 ? -17.125 30.094 -9.898 1 91.44 460 SER A N 1
ATOM 3587 C CA . SER A 1 460 ? -17.625 30.984 -8.852 1 91.44 460 SER A CA 1
ATOM 3588 C C . SER A 1 460 ? -17.062 30.594 -7.484 1 91.44 460 SER A C 1
ATOM 3590 O O . SER A 1 460 ? -16.656 31.469 -6.707 1 91.44 460 SER A O 1
ATOM 3592 N N . ALA A 1 461 ? -17.094 29.344 -7.207 1 91.62 461 ALA A N 1
ATOM 3593 C CA . ALA A 1 461 ? -16.578 28.859 -5.926 1 91.62 461 ALA A CA 1
ATOM 3594 C C . ALA A 1 461 ? -15.094 29.172 -5.773 1 91.62 461 ALA A C 1
ATOM 3596 O O . ALA A 1 461 ? -14.641 29.562 -4.691 1 91.62 461 ALA A O 1
ATOM 3597 N N . LEU A 1 462 ? -14.391 29 -6.859 1 92.75 462 LEU A N 1
ATOM 3598 C CA . LEU A 1 462 ? -12.961 29.297 -6.84 1 92.75 462 LEU A CA 1
ATOM 3599 C C . LEU A 1 462 ? -12.711 30.781 -6.621 1 92.75 462 LEU A C 1
ATOM 3601 O O . LEU A 1 462 ? -11.805 31.156 -5.871 1 92.75 462 LEU A O 1
ATOM 3605 N N . LYS A 1 463 ? -13.492 31.531 -7.238 1 89.06 463 LYS A N 1
ATOM 3606 C CA . LYS A 1 463 ? -13.383 32.969 -7.082 1 89.06 463 LYS A CA 1
ATOM 3607 C C . LYS A 1 463 ? -13.719 33.406 -5.656 1 89.06 463 LYS A C 1
ATOM 3609 O O . LYS A 1 463 ? -12.969 34.156 -5.043 1 89.06 463 LYS A O 1
ATOM 3614 N N . ASP A 1 464 ? -14.758 32.844 -5.145 1 85.69 464 ASP A N 1
ATOM 3615 C CA . ASP A 1 464 ? -15.211 33.219 -3.803 1 85.69 464 ASP A CA 1
ATOM 3616 C C . ASP A 1 464 ? -14.211 32.75 -2.744 1 85.69 464 ASP A C 1
ATOM 3618 O O . ASP A 1 464 ? -14.102 33.375 -1.681 1 85.69 464 ASP A O 1
ATOM 3622 N N . ALA A 1 465 ? -13.508 31.719 -3.055 1 86.88 465 ALA A N 1
ATOM 3623 C CA . ALA A 1 465 ? -12.516 31.188 -2.119 1 86.88 465 ALA A CA 1
ATOM 3624 C C . ALA A 1 465 ? -11.188 31.922 -2.268 1 86.88 465 ALA A C 1
ATOM 3626 O O . ALA A 1 465 ? -10.219 31.609 -1.564 1 86.88 465 ALA A O 1
ATOM 3627 N N . GLY A 1 466 ? -11.094 32.812 -3.189 1 81.56 466 GLY A N 1
ATOM 3628 C CA . GLY A 1 466 ? -9.883 33.625 -3.359 1 81.56 466 GLY A CA 1
ATOM 3629 C C . GLY A 1 466 ? -8.828 32.938 -4.199 1 81.56 466 GLY A C 1
ATOM 3630 O O . GLY A 1 466 ? -7.633 33.188 -4.035 1 81.56 466 GLY A O 1
ATOM 3631 N N . LEU A 1 467 ? -9.195 32 -5.074 1 86.69 467 LEU A N 1
ATOM 3632 C CA . LEU A 1 467 ? -8.227 31.234 -5.855 1 86.69 467 LEU A CA 1
ATOM 3633 C C . LEU A 1 467 ? -8.242 31.672 -7.316 1 86.69 467 LEU A C 1
ATOM 3635 O O . LEU A 1 467 ? -7.551 31.078 -8.148 1 86.69 467 LEU A O 1
ATOM 3639 N N . ALA A 1 468 ? -8.945 32.688 -7.617 1 87.5 468 ALA A N 1
ATOM 3640 C CA . ALA A 1 468 ? -9.094 33.125 -9 1 87.5 468 ALA A CA 1
ATOM 3641 C C . ALA A 1 468 ? -7.742 33.469 -9.617 1 87.5 468 ALA A C 1
ATOM 3643 O O . ALA A 1 468 ? -7.449 33.062 -10.75 1 87.5 468 ALA A O 1
ATOM 3644 N N . ASP A 1 469 ? -6.961 34.188 -8.852 1 84.12 469 ASP A N 1
ATOM 3645 C CA . ASP A 1 469 ? -5.648 34.594 -9.344 1 84.12 469 ASP A CA 1
ATOM 3646 C C . ASP A 1 469 ? -4.734 33.375 -9.547 1 84.12 469 ASP A C 1
ATOM 3648 O O . ASP A 1 469 ? -3.979 33.344 -10.516 1 84.12 469 ASP A O 1
ATOM 3652 N N . PHE A 1 470 ? -4.785 32.5 -8.609 1 82.81 470 PHE A N 1
ATOM 3653 C CA . PHE A 1 470 ? -3.984 31.281 -8.719 1 82.81 470 PHE A CA 1
ATOM 3654 C C . PHE A 1 470 ? -4.398 30.469 -9.938 1 82.81 470 PHE A C 1
ATOM 3656 O O . PHE A 1 470 ? -3.545 29.984 -10.68 1 82.81 470 PHE A O 1
ATOM 3663 N N . VAL A 1 471 ? -5.688 30.359 -10.242 1 90 471 VAL A N 1
ATOM 3664 C CA . VAL A 1 471 ? -6.227 29.578 -11.359 1 90 471 VAL A CA 1
ATOM 3665 C C . VAL A 1 471 ? -5.75 30.188 -12.68 1 90 471 VAL A C 1
ATOM 3667 O O . VAL A 1 471 ? -5.473 29.453 -13.633 1 90 471 VAL A O 1
ATOM 3670 N N . ALA A 1 472 ? -5.645 31.453 -12.703 1 88.12 472 ALA A N 1
ATOM 3671 C CA . ALA A 1 472 ? -5.23 32.156 -13.906 1 88.12 472 ALA A CA 1
ATOM 3672 C C . ALA A 1 472 ? -3.779 31.844 -14.258 1 88.12 472 ALA A C 1
ATOM 3674 O O . ALA A 1 472 ? -3.387 31.906 -15.43 1 88.12 472 ALA A O 1
ATOM 3675 N N . THR A 1 473 ? -2.99 31.422 -13.297 1 83.75 473 THR A N 1
ATOM 3676 C CA . THR A 1 473 ? -1.578 31.125 -13.523 1 83.75 473 THR A CA 1
ATOM 3677 C C . THR A 1 473 ? -1.385 29.688 -13.984 1 83.75 473 THR A C 1
ATOM 3679 O O . THR A 1 473 ? -0.321 29.328 -14.492 1 83.75 473 THR A O 1
ATOM 3682 N N . LEU A 1 474 ? -2.344 28.922 -13.867 1 87.19 474 LEU A N 1
ATOM 3683 C CA . LEU A 1 474 ? -2.223 27.516 -14.195 1 87.19 474 LEU A CA 1
ATOM 3684 C C . LEU A 1 474 ? -2.318 27.281 -15.695 1 87.19 474 LEU A C 1
ATOM 3686 O O . LEU A 1 474 ? -3.094 27.953 -16.391 1 87.19 474 LEU A O 1
ATOM 3690 N N . PRO A 1 475 ? -1.53 26.375 -16.234 1 84.94 475 PRO A N 1
ATOM 3691 C CA . PRO A 1 475 ? -1.492 26.141 -17.672 1 84.94 475 PRO A CA 1
ATOM 3692 C C . PRO A 1 475 ? -2.863 25.797 -18.266 1 84.94 475 PRO A C 1
ATOM 3694 O O . PRO A 1 475 ? -3.205 26.266 -19.359 1 84.94 475 PRO A O 1
ATOM 3697 N N . GLN A 1 476 ? -3.656 25.031 -17.594 1 90.19 476 GLN A N 1
ATOM 3698 C CA . GLN A 1 476 ? -4.973 24.641 -18.078 1 90.19 476 GLN A CA 1
ATOM 3699 C C . GLN A 1 476 ? -6.074 25.156 -17.156 1 90.19 476 GLN A C 1
ATOM 3701 O O . GLN A 1 476 ? -7.137 24.531 -17.031 1 90.19 476 GLN A O 1
ATOM 3706 N N . LYS A 1 477 ? -5.707 26.141 -16.438 1 91.19 477 LYS A N 1
ATOM 3707 C CA . LYS A 1 477 ? -6.664 26.766 -15.531 1 91.19 477 LYS A CA 1
ATOM 3708 C C . LYS A 1 477 ? -7.336 25.719 -14.641 1 91.19 477 LYS A C 1
ATOM 3710 O O . LYS A 1 477 ? -6.656 24.906 -14.016 1 91.19 477 LYS A O 1
ATOM 3715 N N . ALA A 1 478 ? -8.695 25.672 -14.656 1 90.38 478 ALA A N 1
ATOM 3716 C CA . ALA A 1 478 ? -9.406 24.781 -13.742 1 90.38 478 ALA A CA 1
ATOM 3717 C C . ALA A 1 478 ? -9.25 23.328 -14.172 1 90.38 478 ALA A C 1
ATOM 3719 O O . ALA A 1 478 ? -9.523 22.422 -13.383 1 90.38 478 ALA A O 1
ATOM 3720 N N . HIS A 1 479 ? -8.68 23.141 -15.281 1 88.5 479 HIS A N 1
ATOM 3721 C CA . HIS A 1 479 ? -8.523 21.781 -15.781 1 88.5 479 HIS A CA 1
ATOM 3722 C C . HIS A 1 479 ? -7.117 21.25 -15.523 1 88.5 479 HIS A C 1
ATOM 3724 O O . HIS A 1 479 ? -6.812 20.109 -15.852 1 88.5 479 HIS A O 1
ATOM 3730 N N . THR A 1 480 ? -6.387 22.016 -14.875 1 89.38 480 THR A N 1
ATOM 3731 C CA . THR A 1 480 ? -5.023 21.594 -14.562 1 89.38 480 THR A CA 1
ATOM 3732 C C . THR A 1 480 ? -5.027 20.438 -13.57 1 89.38 480 THR A C 1
ATOM 3734 O O . THR A 1 480 ? -5.711 20.5 -12.539 1 89.38 480 THR A O 1
ATOM 3737 N N . PRO A 1 481 ? -4.305 19.375 -13.953 1 86.38 481 PRO A N 1
ATOM 3738 C CA . PRO A 1 481 ? -4.215 18.25 -13 1 86.38 481 PRO A CA 1
ATOM 3739 C C . PRO A 1 481 ? -3.447 18.609 -11.734 1 86.38 481 PRO A C 1
ATOM 3741 O O . PRO A 1 481 ? -2.457 19.344 -11.797 1 86.38 481 PRO A O 1
ATOM 3744 N N . MET A 1 482 ? -4.031 18.047 -10.641 1 85.56 482 MET A N 1
ATOM 3745 C CA . MET A 1 482 ? -3.389 18.312 -9.359 1 85.56 482 MET A CA 1
ATOM 3746 C C . MET A 1 482 ? -2.545 17.125 -8.914 1 85.56 482 MET A C 1
ATOM 3748 O O . MET A 1 482 ? -2.85 15.977 -9.258 1 85.56 482 MET A O 1
ATOM 3752 N N . THR A 1 483 ? -1.475 17.359 -8.242 1 76.19 483 THR A N 1
ATOM 3753 C CA . THR A 1 483 ? -0.536 16.406 -7.652 1 76.19 483 THR A CA 1
ATOM 3754 C C . THR A 1 483 ? 0.252 15.68 -8.734 1 76.19 483 THR A C 1
ATOM 3756 O O . THR A 1 483 ? -0.214 15.547 -9.867 1 76.19 483 THR A O 1
ATOM 3759 N N . ARG A 1 484 ? 1.407 15.172 -8.5 1 65.44 484 ARG A N 1
ATOM 3760 C CA . ARG A 1 484 ? 2.293 14.523 -9.461 1 65.44 484 ARG A CA 1
ATOM 3761 C C . ARG A 1 484 ? 2.25 13.008 -9.312 1 65.44 484 ARG A C 1
ATOM 3763 O O . ARG A 1 484 ? 3.078 12.297 -9.883 1 65.44 484 ARG A O 1
ATOM 3770 N N . TYR A 1 485 ? 1.286 12.555 -8.609 1 65 485 TYR A N 1
ATOM 3771 C CA . TYR A 1 485 ? 1.242 11.117 -8.344 1 65 485 TYR A CA 1
ATOM 3772 C C . TYR A 1 485 ? 0.841 10.344 -9.602 1 65 485 TYR A C 1
ATOM 3774 O O . TYR A 1 485 ? 1.324 9.234 -9.836 1 65 485 TYR A O 1
ATOM 3782 N N . THR A 1 486 ? -0.118 10.891 -10.352 1 69.25 486 THR A N 1
ATOM 3783 C CA . THR A 1 486 ? -0.669 10.18 -11.5 1 69.25 486 THR A CA 1
ATOM 3784 C C . THR A 1 486 ? -0.13 10.766 -12.805 1 69.25 486 THR A C 1
ATOM 3786 O O . THR A 1 486 ? -0.06 10.07 -13.812 1 69.25 486 THR A O 1
ATOM 3789 N N . ARG A 1 487 ? 0.113 12.117 -12.75 1 71.25 487 ARG A N 1
ATOM 3790 C CA . ARG A 1 487 ? 0.594 12.812 -13.938 1 71.25 487 ARG A CA 1
ATOM 3791 C C . ARG A 1 487 ? 1.857 13.609 -13.633 1 71.25 487 ARG A C 1
ATOM 3793 O O . ARG A 1 487 ? 1.941 14.281 -12.602 1 71.25 487 ARG A O 1
ATOM 3800 N N . ASP A 1 488 ? 2.748 13.438 -14.547 1 66.44 488 ASP A N 1
ATOM 3801 C CA . ASP A 1 488 ? 4.016 14.133 -14.359 1 66.44 488 ASP A CA 1
ATOM 3802 C C . ASP A 1 488 ? 3.82 15.648 -14.383 1 66.44 488 ASP A C 1
ATOM 3804 O O . ASP A 1 488 ? 4.609 16.391 -13.797 1 66.44 488 ASP A O 1
ATOM 3808 N N . ASP A 1 489 ? 2.742 16.047 -15 1 70.56 489 ASP A N 1
ATOM 3809 C CA . ASP A 1 489 ? 2.514 17.484 -15.156 1 70.56 489 ASP A CA 1
ATOM 3810 C C . ASP A 1 489 ? 1.591 18.016 -14.062 1 70.56 489 ASP A C 1
ATOM 3812 O O . ASP A 1 489 ? 1.098 19.141 -14.148 1 70.56 489 ASP A O 1
ATOM 3816 N N . GLY A 1 490 ? 1.377 17.219 -13.086 1 78.75 490 GLY A N 1
ATOM 3817 C CA . GLY A 1 490 ? 0.527 17.656 -11.992 1 78.75 490 GLY A CA 1
ATOM 3818 C C . GLY A 1 490 ? 1.173 18.719 -11.125 1 78.75 490 GLY A C 1
ATOM 3819 O O . GLY A 1 490 ? 2.389 18.719 -10.922 1 78.75 490 GLY A O 1
ATOM 3820 N N . ILE A 1 491 ? 0.299 19.688 -10.719 1 77.06 491 ILE A N 1
ATOM 3821 C CA . ILE A 1 491 ? 0.791 20.812 -9.922 1 77.06 491 ILE A CA 1
ATOM 3822 C C . ILE A 1 491 ? 0.502 20.547 -8.445 1 77.06 491 ILE A C 1
ATOM 3824 O O . ILE A 1 491 ? -0.575 20.062 -8.094 1 77.06 491 ILE A O 1
ATOM 3828 N N . GLU A 1 492 ? 1.438 20.812 -7.582 1 75.06 492 GLU A N 1
ATOM 3829 C CA . GLU A 1 492 ? 1.264 20.719 -6.133 1 75.06 492 GLU A CA 1
ATOM 3830 C C . GLU A 1 492 ? 0.841 22.062 -5.539 1 75.06 492 GLU A C 1
ATOM 3832 O O . GLU A 1 492 ? 1.393 23.094 -5.895 1 75.06 492 GLU A O 1
ATOM 3837 N N . LEU A 1 493 ? -0.189 22 -4.688 1 76.94 493 LEU A N 1
ATOM 3838 C CA . LEU A 1 493 ? -0.689 23.203 -4.043 1 76.94 493 LEU A CA 1
ATOM 3839 C C . LEU A 1 493 ? 0.078 23.5 -2.756 1 76.94 493 LEU A C 1
ATOM 3841 O O . LEU A 1 493 ? 0.543 22.578 -2.086 1 76.94 493 LEU A O 1
ATOM 3845 N N . SER A 1 494 ? 0.193 24.766 -2.486 1 67.31 494 SER A N 1
ATOM 3846 C CA . SER A 1 494 ? 0.7 25.156 -1.175 1 67.31 494 SER A CA 1
ATOM 3847 C C . SER A 1 494 ? -0.329 24.891 -0.082 1 67.31 494 SER A C 1
ATOM 3849 O O . SER A 1 494 ? -1.489 24.594 -0.375 1 67.31 494 SER A O 1
ATOM 3851 N N . GLY A 1 495 ? 0.077 24.906 1.185 1 68.88 495 GLY A N 1
ATOM 3852 C CA . GLY A 1 495 ? -0.845 24.719 2.293 1 68.88 495 GLY A CA 1
ATOM 3853 C C . GLY A 1 495 ? -2.031 25.656 2.254 1 68.88 495 GLY A C 1
ATOM 3854 O O . GLY A 1 495 ? -3.178 25.234 2.41 1 68.88 495 GLY A O 1
ATOM 3855 N N . GLY A 1 496 ? -1.738 26.969 2.033 1 70.75 496 GLY A N 1
ATOM 3856 C CA . GLY A 1 496 ? -2.797 27.969 1.946 1 70.75 496 GLY A CA 1
ATOM 3857 C C . GLY A 1 496 ? -3.732 27.734 0.773 1 70.75 496 GLY A C 1
ATOM 3858 O O . GLY A 1 496 ? -4.945 27.922 0.896 1 70.75 496 GLY A O 1
ATOM 3859 N N . GLN A 1 497 ? -3.105 27.359 -0.367 1 76.25 497 GLN A N 1
ATOM 3860 C CA . GLN A 1 497 ? -3.912 27.078 -1.548 1 76.25 497 GLN A CA 1
ATOM 3861 C C . GLN A 1 497 ? -4.809 25.859 -1.318 1 76.25 497 GLN A C 1
ATOM 3863 O O . GLN A 1 497 ? -5.957 25.844 -1.767 1 76.25 497 GLN A O 1
ATOM 3868 N N . SER A 1 498 ? -4.285 24.922 -0.611 1 83.06 498 SER A N 1
ATOM 3869 C CA . SER A 1 498 ? -5.059 23.719 -0.313 1 83.06 498 SER A CA 1
ATOM 3870 C C . SER A 1 498 ? -6.254 24.047 0.579 1 83.06 498 SER A C 1
ATOM 3872 O O . SER A 1 498 ? -7.336 23.484 0.395 1 83.06 498 SER A O 1
ATOM 3874 N N . GLN A 1 499 ? -6 24.906 1.503 1 80.56 499 GLN A N 1
ATOM 3875 C CA . GLN A 1 499 ? -7.086 25.312 2.395 1 80.56 499 GLN A CA 1
ATOM 3876 C C . GLN A 1 499 ? -8.172 26.062 1.636 1 80.56 499 GLN A C 1
ATOM 3878 O O . GLN A 1 499 ? -9.367 25.859 1.886 1 80.56 499 GLN A O 1
ATOM 3883 N N . LYS A 1 500 ? -7.73 26.984 0.782 1 82.5 500 LYS A N 1
ATOM 3884 C CA . LYS A 1 500 ? -8.688 27.719 -0.04 1 82.5 500 LYS A CA 1
ATOM 3885 C C . LYS A 1 500 ? -9.469 26.781 -0.954 1 82.5 500 LYS A C 1
ATOM 3887 O O . LYS A 1 500 ? -10.641 27.016 -1.236 1 82.5 500 LYS A O 1
ATOM 3892 N N . LEU A 1 501 ? -8.773 25.797 -1.395 1 89.5 501 LEU A N 1
ATOM 3893 C CA . LEU A 1 501 ? -9.445 24.797 -2.209 1 89.5 501 LEU A CA 1
ATOM 3894 C C . LEU A 1 501 ? -10.539 24.078 -1.409 1 89.5 501 LEU A C 1
ATOM 3896 O O . LEU A 1 501 ? -11.609 23.781 -1.938 1 89.5 501 LEU A O 1
ATOM 3900 N N . MET A 1 502 ? -10.234 23.781 -0.16 1 89.06 502 MET A N 1
ATOM 3901 C CA . MET A 1 502 ? -11.25 23.156 0.695 1 89.06 502 MET A CA 1
ATOM 3902 C C . MET A 1 502 ? -12.445 24.078 0.875 1 89.06 502 MET A C 1
ATOM 3904 O O . MET A 1 502 ? -13.586 23.625 0.938 1 89.06 502 MET A O 1
ATOM 3908 N N . LEU A 1 503 ? -12.133 25.312 0.989 1 87.06 503 LEU A N 1
ATOM 3909 C CA . LEU A 1 503 ? -13.211 26.281 1.094 1 87.06 503 LEU A CA 1
ATOM 3910 C C . LEU A 1 503 ? -14.055 26.297 -0.178 1 87.06 503 LEU A C 1
ATOM 3912 O O . LEU A 1 503 ? -15.281 26.375 -0.112 1 87.06 503 LEU A O 1
ATOM 3916 N N . ALA A 1 504 ? -13.367 26.297 -1.299 1 90.69 504 ALA A N 1
ATOM 3917 C CA . ALA A 1 504 ? -14.078 26.25 -2.572 1 90.69 504 ALA A CA 1
ATOM 3918 C C . ALA A 1 504 ? -15 25.047 -2.65 1 90.69 504 ALA A C 1
ATOM 3920 O O . ALA A 1 504 ? -16.109 25.125 -3.176 1 90.69 504 ALA A O 1
ATOM 3921 N N . ARG A 1 505 ? -14.539 24 -2.127 1 91.19 505 ARG A N 1
ATOM 3922 C CA . ARG A 1 505 ? -15.328 22.766 -2.088 1 91.19 505 ARG A CA 1
ATOM 3923 C C . ARG A 1 505 ? -16.594 22.953 -1.261 1 91.19 505 ARG A C 1
ATOM 3925 O O . ARG A 1 505 ? -17.672 22.516 -1.668 1 91.19 505 ARG A O 1
ATOM 3932 N N . ALA A 1 506 ? -16.422 23.5 -0.155 1 90.06 506 ALA A N 1
ATOM 3933 C CA . ALA A 1 506 ? -17.562 23.734 0.739 1 90.06 506 ALA A CA 1
ATOM 3934 C C . ALA A 1 506 ? -18.562 24.688 0.106 1 90.06 506 ALA A C 1
ATOM 3936 O O . ALA A 1 506 ? -19.781 24.484 0.239 1 90.06 506 ALA A O 1
ATOM 3937 N N . LEU A 1 507 ? -18.062 25.672 -0.578 1 89.06 507 LEU A N 1
ATOM 3938 C CA . LEU A 1 507 ? -18.922 26.641 -1.237 1 89.06 507 LEU A CA 1
ATOM 3939 C C . LEU A 1 507 ? -19.688 26 -2.393 1 89.06 507 LEU A C 1
ATOM 3941 O O . LEU A 1 507 ? -20.859 26.312 -2.621 1 89.06 507 LEU A O 1
ATOM 3945 N N . TYR A 1 508 ? -18.984 25.203 -3.084 1 91.81 508 TYR A N 1
ATOM 3946 C CA . TYR A 1 508 ? -19.625 24.516 -4.195 1 91.81 508 TYR A CA 1
ATOM 3947 C C . TYR A 1 508 ? -20.75 23.609 -3.703 1 91.81 508 TYR A C 1
ATOM 3949 O O . TYR A 1 508 ? -21.812 23.531 -4.328 1 91.81 508 TYR A O 1
ATOM 3957 N N . LYS A 1 509 ? -20.484 22.859 -2.611 1 89.81 509 LYS A N 1
ATOM 3958 C CA . LYS A 1 509 ? -21.5 21.984 -2.043 1 89.81 509 LYS A CA 1
ATOM 3959 C C . LYS A 1 509 ? -22.734 22.766 -1.612 1 89.81 509 LYS A C 1
ATOM 3961 O O . LYS A 1 509 ? -23.859 22.266 -1.728 1 89.81 509 LYS A O 1
ATOM 3966 N N . ASP A 1 510 ? -22.5 24 -1.081 1 89 510 ASP A N 1
ATOM 3967 C CA . ASP A 1 510 ? -23.562 24.922 -0.715 1 89 510 ASP A CA 1
ATOM 3968 C C . ASP A 1 510 ? -24.594 24.25 0.183 1 89 510 ASP A C 1
ATOM 3970 O O . ASP A 1 510 ? -25.797 24.297 -0.105 1 89 510 ASP A O 1
ATOM 3974 N N . ALA A 1 511 ? -24.203 23.641 1.291 1 92.44 511 ALA A N 1
ATOM 3975 C CA . ALA A 1 511 ? -25.094 23 2.256 1 92.44 511 ALA A CA 1
ATOM 3976 C C . ALA A 1 511 ? -25.625 24.016 3.26 1 92.44 511 ALA A C 1
ATOM 3978 O O . ALA A 1 511 ? -25.047 25.094 3.436 1 92.44 511 ALA A O 1
ATOM 3979 N N . PRO A 1 512 ? -26.719 23.672 3.895 1 93.25 512 PRO A N 1
ATOM 3980 C CA . PRO A 1 512 ? -27.359 24.609 4.812 1 93.25 512 PRO A CA 1
ATOM 3981 C C . PRO A 1 512 ? -26.516 24.891 6.055 1 93.25 512 PRO A C 1
ATOM 3983 O O . PRO A 1 512 ? -26.672 25.938 6.688 1 93.25 512 PRO A O 1
ATOM 3986 N N . VAL A 1 513 ? -25.688 24.016 6.414 1 95.44 513 VAL A N 1
ATOM 3987 C CA . VAL A 1 513 ? -24.875 24.203 7.602 1 95.44 513 VAL A CA 1
ATOM 3988 C C . VAL A 1 513 ? -23.391 24.234 7.219 1 95.44 513 VAL A C 1
ATOM 3990 O O . VAL A 1 513 ? -22.891 23.281 6.625 1 95.44 513 VAL A O 1
ATOM 3993 N N . LEU A 1 514 ? -22.75 25.281 7.527 1 93.81 514 LEU A N 1
ATOM 3994 C CA . LEU A 1 514 ? -21.328 25.438 7.262 1 93.81 514 LEU A CA 1
ATOM 3995 C C . LEU A 1 514 ? -20.5 25.109 8.508 1 93.81 514 LEU A C 1
ATOM 3997 O O . LEU A 1 514 ? -20.781 25.641 9.594 1 93.81 514 LEU A O 1
ATOM 4001 N N . VAL A 1 515 ? -19.578 24.188 8.359 1 93.56 515 VAL A N 1
ATOM 4002 C CA . VAL A 1 515 ? -18.75 23.797 9.484 1 93.56 515 VAL A CA 1
ATOM 4003 C C . VAL A 1 515 ? -17.281 24.062 9.148 1 93.56 515 VAL A C 1
ATOM 4005 O O . VAL A 1 515 ? -16.75 23.516 8.188 1 93.56 515 VAL A O 1
ATOM 4008 N N . LEU A 1 516 ? -16.656 24.875 9.93 1 90.25 516 LEU A N 1
ATOM 4009 C CA . LEU A 1 516 ? -15.227 25.156 9.781 1 90.25 516 LEU A CA 1
ATOM 4010 C C . LEU A 1 516 ? -14.438 24.594 10.953 1 90.25 516 LEU A C 1
ATOM 4012 O O . LEU A 1 516 ? -14.5 25.109 12.062 1 90.25 516 LEU A O 1
ATOM 4016 N N . ASP A 1 517 ? -13.727 23.547 10.68 1 87.88 517 ASP A N 1
ATOM 4017 C CA . ASP A 1 517 ? -12.938 22.891 11.727 1 87.88 517 ASP A CA 1
ATOM 4018 C C . ASP A 1 517 ? -11.461 23.266 11.602 1 87.88 517 ASP A C 1
ATOM 4020 O O . ASP A 1 517 ? -10.688 22.562 10.945 1 87.88 517 ASP A O 1
ATOM 4024 N N . GLU A 1 518 ? -11.023 24.281 12.273 1 79.81 518 GLU A N 1
ATOM 4025 C CA . GLU A 1 518 ? -9.672 24.828 12.297 1 79.81 518 GLU A CA 1
ATOM 4026 C C . GLU A 1 518 ? -9.109 24.969 10.883 1 79.81 518 GLU A C 1
ATOM 4028 O O . GLU A 1 518 ? -8 24.5 10.609 1 79.81 518 GLU A O 1
ATOM 4033 N N . PRO A 1 519 ? -9.75 25.594 9.992 1 72.19 519 PRO A N 1
ATOM 4034 C CA . PRO A 1 519 ? -9.367 25.641 8.578 1 72.19 519 PRO A CA 1
ATOM 4035 C C . PRO A 1 519 ? -8.133 26.5 8.32 1 72.19 519 PRO A C 1
ATOM 4037 O O . PRO A 1 519 ? -7.609 26.516 7.199 1 72.19 519 PRO A O 1
ATOM 4040 N N . THR A 1 520 ? -7.633 27.188 9.312 1 67.25 520 THR A N 1
ATOM 4041 C CA . THR A 1 520 ? -6.582 28.172 9.047 1 67.25 520 THR A CA 1
ATOM 4042 C C . THR A 1 520 ? -5.301 27.797 9.789 1 67.25 520 THR A C 1
ATOM 4044 O O . THR A 1 520 ? -4.422 28.641 9.977 1 67.25 520 THR A O 1
ATOM 4047 N N . ALA A 1 521 ? -5.281 26.547 10.18 1 64.06 521 ALA A N 1
ATOM 4048 C CA . ALA A 1 521 ? -4.152 26.125 11.008 1 64.06 521 ALA A CA 1
ATOM 4049 C C . ALA A 1 521 ? -2.832 26.312 10.266 1 64.06 521 ALA A C 1
ATOM 4051 O O . ALA A 1 521 ? -1.81 26.625 10.875 1 64.06 521 ALA A O 1
ATOM 4052 N N . ALA A 1 522 ? -2.957 26.266 8.922 1 62.53 522 ALA A N 1
ATOM 4053 C CA . ALA A 1 522 ? -1.727 26.312 8.141 1 62.53 522 ALA A CA 1
ATOM 4054 C C . ALA A 1 522 ? -1.539 27.688 7.504 1 62.53 522 ALA A C 1
ATOM 4056 O O . ALA A 1 522 ? -0.566 27.922 6.781 1 62.53 522 ALA A O 1
ATOM 4057 N N . LEU A 1 523 ? -2.451 28.625 7.883 1 69.56 523 LEU A N 1
ATOM 4058 C CA . LEU A 1 523 ? -2.43 29.938 7.223 1 69.56 523 LEU A CA 1
ATOM 4059 C C . LEU A 1 523 ? -1.748 30.969 8.102 1 69.56 523 LEU A C 1
ATOM 4061 O O . LEU A 1 523 ? -1.788 30.875 9.328 1 69.56 523 LEU A O 1
ATOM 4065 N N . ASP A 1 524 ? -1.115 31.844 7.43 1 65.94 524 ASP A N 1
ATOM 4066 C CA . ASP A 1 524 ? -0.581 33 8.156 1 65.94 524 ASP A CA 1
ATOM 4067 C C . ASP A 1 524 ? -1.7 33.938 8.602 1 65.94 524 ASP A C 1
ATOM 4069 O O . ASP A 1 524 ? -2.848 33.781 8.172 1 65.94 524 ASP A O 1
ATOM 4073 N N . ALA A 1 525 ? -1.357 34.812 9.438 1 63 525 ALA A N 1
ATOM 4074 C CA . ALA A 1 525 ? -2.342 35.656 10.102 1 63 525 ALA A CA 1
ATOM 4075 C C . ALA A 1 525 ? -3.129 36.469 9.086 1 63 525 ALA A C 1
ATOM 4077 O O . ALA A 1 525 ? -4.336 36.656 9.242 1 63 525 ALA A O 1
ATOM 4078 N N . ILE A 1 526 ? -2.4 36.906 8.07 1 63.94 526 ILE A N 1
ATOM 4079 C CA . ILE A 1 526 ? -3.064 37.75 7.078 1 63.94 526 ILE A CA 1
ATOM 4080 C C . ILE A 1 526 ? -4.062 36.906 6.285 1 63.94 526 ILE A C 1
ATOM 4082 O O . ILE A 1 526 ? -5.219 37.312 6.113 1 63.94 526 ILE A O 1
ATOM 4086 N N . ALA A 1 527 ? -3.566 35.844 5.859 1 69.38 527 ALA A N 1
ATOM 4087 C CA . ALA A 1 527 ? -4.434 34.938 5.102 1 69.38 527 ALA A CA 1
ATOM 4088 C C . ALA A 1 527 ? -5.59 34.438 5.965 1 69.38 527 ALA A C 1
ATOM 4090 O O . ALA A 1 527 ? -6.711 34.281 5.473 1 69.38 527 ALA A O 1
ATOM 4091 N N . GLU A 1 528 ? -5.254 34.156 7.172 1 71.75 528 GLU A N 1
ATOM 4092 C CA . GLU A 1 528 ? -6.281 33.688 8.102 1 71.75 528 GLU A CA 1
ATOM 4093 C C . GLU A 1 528 ? -7.41 34.719 8.227 1 71.75 528 GLU A C 1
ATOM 4095 O O . GLU A 1 528 ? -8.586 34.344 8.203 1 71.75 528 GLU A O 1
ATOM 4100 N N . ASN A 1 529 ? -7.004 35.938 8.344 1 66.75 529 ASN A N 1
ATOM 4101 C CA . ASN A 1 529 ? -8 36.969 8.469 1 66.75 529 ASN A CA 1
ATOM 4102 C C . ASN A 1 529 ? -8.867 37.094 7.219 1 66.75 529 ASN A C 1
ATOM 4104 O O . ASN A 1 529 ? -10.078 37.312 7.316 1 66.75 529 ASN A O 1
ATOM 4108 N N . GLU A 1 530 ? -8.211 37.031 6.168 1 70.56 530 GLU A N 1
ATOM 4109 C CA . GLU A 1 530 ? -8.945 37.094 4.906 1 70.56 530 GLU A CA 1
ATOM 4110 C C . GLU A 1 530 ? -9.953 35.938 4.801 1 70.56 530 GLU A C 1
ATOM 4112 O O . GLU A 1 530 ? -11.094 36.156 4.383 1 70.56 530 GLU A O 1
ATOM 4117 N N . VAL A 1 531 ? -9.484 34.875 5.215 1 73.69 531 VAL A N 1
ATOM 4118 C CA . VAL A 1 531 ? -10.328 33.688 5.109 1 73.69 531 VAL A CA 1
ATOM 4119 C C . VAL A 1 531 ? -11.516 33.812 6.059 1 73.69 531 VAL A C 1
ATOM 4121 O O . VAL A 1 531 ? -12.641 33.469 5.699 1 73.69 531 VAL A O 1
ATOM 4124 N N . TYR A 1 532 ? -11.297 34.312 7.25 1 73.12 532 TYR A N 1
ATOM 4125 C CA . TYR A 1 532 ? -12.383 34.406 8.211 1 73.12 532 TYR A CA 1
ATOM 4126 C C . TYR A 1 532 ? -13.391 35.469 7.793 1 73.12 532 TYR A C 1
ATOM 4128 O O . TYR A 1 532 ? -14.594 35.344 8.031 1 73.12 532 TYR A O 1
ATOM 4136 N N . GLN A 1 533 ? -12.836 36.562 7.223 1 72.06 533 GLN A N 1
ATOM 4137 C CA . GLN A 1 533 ? -13.75 37.562 6.699 1 72.06 533 GLN A CA 1
ATOM 4138 C C . GLN A 1 533 ? -14.609 37 5.574 1 72.06 533 GLN A C 1
ATOM 4140 O O . GLN A 1 533 ? -15.812 37.281 5.508 1 72.06 533 GLN A O 1
ATOM 4145 N N . GLU A 1 534 ? -13.93 36.344 4.777 1 74.81 534 GLU A N 1
ATOM 4146 C CA . GLU A 1 534 ? -14.648 35.688 3.686 1 74.81 534 GLU A CA 1
ATOM 4147 C C . GLU A 1 534 ? -15.656 34.656 4.215 1 74.81 534 GLU A C 1
ATOM 4149 O O . GLU A 1 534 ? -16.781 34.594 3.711 1 74.81 534 GLU A O 1
ATOM 4154 N N . TYR A 1 535 ? -15.273 34 5.215 1 77.25 535 TYR A N 1
ATOM 4155 C CA . TYR A 1 535 ? -16.156 33.031 5.832 1 77.25 535 TYR A CA 1
ATOM 4156 C C . TYR A 1 535 ? -17.375 33.688 6.453 1 77.25 535 TYR A C 1
ATOM 4158 O O . TYR A 1 535 ? -18.484 33.125 6.391 1 77.25 535 TYR A O 1
ATOM 4166 N N . ALA A 1 536 ? -17.109 34.812 7.066 1 76.69 536 ALA A N 1
ATOM 4167 C CA . ALA A 1 536 ? -18.203 35.531 7.695 1 76.69 536 ALA A CA 1
ATOM 4168 C C . ALA A 1 536 ? -19.25 35.906 6.66 1 76.69 536 ALA A C 1
ATOM 4170 O O . ALA A 1 536 ? -20.453 35.844 6.93 1 76.69 536 ALA A O 1
ATOM 4171 N N . GLN A 1 537 ? -18.719 36.25 5.582 1 77.12 537 GLN A N 1
ATOM 4172 C CA . GLN A 1 537 ? -19.625 36.625 4.504 1 77.12 537 GLN A CA 1
ATOM 4173 C C . GLN A 1 537 ? -20.375 35.406 3.951 1 77.12 537 GLN A C 1
ATOM 4175 O O . GLN A 1 537 ? -21.562 35.5 3.668 1 77.12 537 GLN A O 1
ATOM 4180 N N . LEU A 1 538 ? -19.641 34.375 3.887 1 77.19 538 LEU A N 1
ATOM 4181 C CA . LEU A 1 538 ? -20.219 33.156 3.33 1 77.19 538 LEU A CA 1
ATOM 4182 C C . LEU A 1 538 ? -21.25 32.562 4.277 1 77.19 538 LEU A C 1
ATOM 4184 O O . LEU A 1 538 ? -22.172 31.875 3.838 1 77.19 538 LEU A O 1
ATOM 4188 N N . ALA A 1 539 ? -21.047 32.781 5.496 1 80.44 539 ALA A N 1
ATOM 4189 C CA . ALA A 1 539 ? -21.922 32.219 6.523 1 80.44 539 ALA A CA 1
ATOM 4190 C C . ALA A 1 539 ? -23.219 33.031 6.621 1 80.44 539 ALA A C 1
ATOM 4192 O O . ALA A 1 539 ? -24.156 32.594 7.312 1 80.44 539 ALA A O 1
ATOM 4193 N N . SER A 1 540 ? -23.266 34.094 5.91 1 79.94 540 SER A N 1
ATOM 4194 C CA . SER A 1 540 ? -24.453 34.906 6.004 1 79.94 540 SER A CA 1
ATOM 4195 C C . SER A 1 540 ? -25.703 34.125 5.594 1 79.94 540 SER A C 1
ATOM 4197 O O . SER A 1 540 ? -25.75 33.562 4.504 1 79.94 540 SER A O 1
ATOM 4199 N N . GLY A 1 541 ? -26.688 34.031 6.434 1 80.81 541 GLY A N 1
ATOM 4200 C CA . GLY A 1 541 ? -27.953 33.375 6.172 1 80.81 541 GLY A CA 1
ATOM 4201 C C . GLY A 1 541 ? -27.891 31.859 6.414 1 80.81 541 GLY A C 1
ATOM 4202 O O . GLY A 1 541 ? -28.859 31.156 6.168 1 80.81 541 GLY A O 1
ATOM 4203 N N . LYS A 1 542 ? -26.766 31.375 6.797 1 89.56 542 LYS A N 1
ATOM 4204 C CA . LYS A 1 542 ? -26.594 29.953 7.059 1 89.56 542 LYS A CA 1
ATOM 4205 C C . LYS A 1 542 ? -26.266 29.703 8.523 1 89.56 542 LYS A C 1
ATOM 4207 O O . LYS A 1 542 ? -25.781 30.594 9.227 1 89.56 542 LYS A O 1
ATOM 4212 N N . THR A 1 543 ? -26.75 28.531 8.969 1 94.31 543 THR A N 1
ATOM 4213 C CA . THR A 1 543 ? -26.25 28.078 10.258 1 94.31 543 THR A CA 1
ATOM 4214 C C . THR A 1 543 ? -24.781 27.672 10.164 1 94.31 543 THR A C 1
ATOM 4216 O O . THR A 1 543 ? -24.391 26.938 9.258 1 94.31 543 THR A O 1
ATOM 4219 N N . SER A 1 544 ? -23.969 28.234 11.023 1 93.69 544 SER A N 1
ATOM 4220 C CA . SER A 1 544 ? -22.547 28.016 10.859 1 93.69 544 SER A CA 1
ATOM 4221 C C . SER A 1 544 ? -21.875 27.656 12.188 1 93.69 544 SER A C 1
ATOM 4223 O O . SER A 1 544 ? -22.266 28.188 13.234 1 93.69 544 SER A O 1
ATOM 4225 N N . LEU A 1 545 ? -20.984 26.703 12.109 1 94.06 545 LEU A N 1
ATOM 4226 C CA . LEU A 1 545 ? -20.156 26.297 13.242 1 94.06 545 LEU A CA 1
ATOM 4227 C C . LEU A 1 545 ? -18.688 26.578 12.977 1 94.06 545 LEU A C 1
ATOM 4229 O O . LEU A 1 545 ? -18.125 26.141 11.969 1 94.06 545 LEU A O 1
ATOM 4233 N N . PHE A 1 546 ? -18.125 27.375 13.867 1 91.19 546 PHE A N 1
ATOM 4234 C CA . PHE A 1 546 ? -16.703 27.719 13.766 1 91.19 546 PHE A CA 1
ATOM 4235 C C . PHE A 1 546 ? -15.922 27.125 14.922 1 91.19 546 PHE A C 1
ATOM 4237 O O . PHE A 1 546 ? -16.219 27.406 16.094 1 91.19 546 PHE A O 1
ATOM 4244 N N . ILE A 1 547 ? -15 26.266 14.562 1 90 547 ILE A N 1
ATOM 4245 C CA . ILE A 1 547 ? -14.125 25.703 15.578 1 90 547 ILE A CA 1
ATOM 4246 C C . ILE A 1 547 ? -12.727 26.312 15.445 1 90 547 ILE A C 1
ATOM 4248 O O . ILE A 1 547 ? -12.148 26.328 14.359 1 90 547 ILE A O 1
ATOM 4252 N N . SER A 1 548 ? -12.227 26.875 16.5 1 80.69 548 SER A N 1
ATOM 4253 C CA . SER A 1 548 ? -10.898 27.469 16.469 1 80.69 548 SER A CA 1
ATOM 4254 C C . SER A 1 548 ? -10.242 27.438 17.844 1 80.69 548 SER A C 1
ATOM 4256 O O . SER A 1 548 ? -10.938 27.359 18.859 1 80.69 548 SER A O 1
ATOM 4258 N N . HIS A 1 549 ? -9.023 27.438 17.859 1 74.06 549 HIS A N 1
ATOM 4259 C CA . HIS A 1 549 ? -8.289 27.641 19.094 1 74.06 549 HIS A CA 1
ATOM 4260 C C . HIS A 1 549 ? -7.805 29.078 19.219 1 74.06 549 HIS A C 1
ATOM 4262 O O . HIS A 1 549 ? -7.289 29.484 20.266 1 74.06 549 HIS A O 1
ATOM 4268 N N . ARG A 1 550 ? -8.078 29.781 18.203 1 73.31 550 ARG A N 1
ATOM 4269 C CA . ARG A 1 550 ? -7.754 31.203 18.203 1 73.31 550 ARG A CA 1
ATOM 4270 C C . ARG A 1 550 ? -8.992 32.062 18.469 1 73.31 550 ARG A C 1
ATOM 4272 O O . ARG A 1 550 ? -9.82 32.25 17.578 1 73.31 550 ARG A O 1
ATOM 4279 N N . LEU A 1 551 ? -9.008 32.688 19.562 1 77.31 551 LEU A N 1
ATOM 4280 C CA . LEU A 1 551 ? -10.211 33.312 20.078 1 77.31 551 LEU A CA 1
ATOM 4281 C C . LEU A 1 551 ? -10.539 34.562 19.281 1 77.31 551 LEU A C 1
ATOM 4283 O O . LEU A 1 551 ? -11.711 34.938 19.141 1 77.31 551 LEU A O 1
ATOM 4287 N N . ALA A 1 552 ? -9.562 35.219 18.734 1 72.44 552 ALA A N 1
ATOM 4288 C CA . ALA A 1 552 ? -9.773 36.469 18.016 1 72.44 552 ALA A CA 1
ATOM 4289 C C . ALA A 1 552 ? -10.57 36.219 16.734 1 72.44 552 ALA A C 1
ATOM 4291 O O . ALA A 1 552 ? -11.336 37.094 16.312 1 72.44 552 ALA A O 1
ATOM 4292 N N . SER A 1 553 ? -10.492 35.125 16.266 1 73.56 553 SER A N 1
ATOM 4293 C CA . SER A 1 553 ? -11.117 34.812 14.984 1 73.56 553 SER A CA 1
ATOM 4294 C C . SER A 1 553 ? -12.594 34.469 15.156 1 73.56 553 SER A C 1
ATOM 4296 O O . SER A 1 553 ? -13.336 34.375 14.172 1 73.56 553 SER A O 1
ATOM 4298 N N . THR A 1 554 ? -13.023 34.344 16.359 1 79.19 554 THR A N 1
ATOM 4299 C CA . THR A 1 554 ? -14.398 33.906 16.562 1 79.19 554 THR A CA 1
ATOM 4300 C C . THR A 1 554 ? -15.227 35.031 17.203 1 79.19 554 THR A C 1
ATOM 4302 O O . THR A 1 554 ? -16.359 34.812 17.625 1 79.19 554 THR A O 1
ATOM 4305 N N . ARG A 1 555 ? -14.688 36.188 17.219 1 82.38 555 ARG A N 1
ATOM 4306 C CA . ARG A 1 555 ? -15.352 37.312 17.875 1 82.38 555 ARG A CA 1
ATOM 4307 C C . ARG A 1 555 ? -16.641 37.688 17.156 1 82.38 555 ARG A C 1
ATOM 4309 O O . ARG A 1 555 ? -17.578 38.219 17.766 1 82.38 555 ARG A O 1
ATOM 4316 N N . PHE A 1 556 ? -16.734 37.375 15.875 1 80.75 556 PHE A N 1
ATOM 4317 C CA . PHE A 1 556 ? -17.875 37.781 15.062 1 80.75 556 PHE A CA 1
ATOM 4318 C C . PHE A 1 556 ? -19.047 36.844 15.25 1 80.75 556 PHE A C 1
ATOM 4320 O O . PHE A 1 556 ? -20.156 37.125 14.781 1 80.75 556 PHE A O 1
ATOM 4327 N N . CYS A 1 557 ? -18.828 35.812 15.969 1 90.38 557 CYS A N 1
ATOM 4328 C CA . CYS A 1 557 ? -19.891 34.812 16.141 1 90.38 557 CYS A CA 1
ATOM 4329 C C . CYS A 1 557 ? -20.922 35.312 17.141 1 90.38 557 CYS A C 1
ATOM 4331 O O . CYS A 1 557 ? -20.609 36.094 18.047 1 90.38 557 CYS A O 1
ATOM 4333 N N . ASP A 1 558 ? -22.172 34.812 16.984 1 92.62 558 ASP A N 1
ATOM 4334 C CA . ASP A 1 558 ? -23.281 35.188 17.844 1 92.62 558 ASP A CA 1
ATOM 4335 C C . ASP A 1 558 ? -23.109 34.562 19.234 1 92.62 558 ASP A C 1
ATOM 4337 O O . ASP A 1 558 ? -23.516 35.188 20.234 1 92.62 558 ASP A O 1
ATOM 4341 N N . THR A 1 559 ? -22.625 33.469 19.25 1 94.69 559 THR A N 1
ATOM 4342 C CA . THR A 1 559 ? -22.406 32.75 20.5 1 94.69 559 THR A CA 1
ATOM 4343 C C . THR A 1 559 ? -21.094 31.969 20.453 1 94.69 559 THR A C 1
ATOM 4345 O O . THR A 1 559 ? -20.719 31.438 19.406 1 94.69 559 THR A O 1
ATOM 4348 N N . ILE A 1 560 ? -20.406 31.984 21.562 1 95.38 560 ILE A N 1
ATOM 4349 C CA . ILE A 1 560 ? -19.156 31.25 21.703 1 95.38 560 ILE A CA 1
ATOM 4350 C C . ILE A 1 560 ? -19.266 30.234 22.828 1 95.38 560 ILE A C 1
ATOM 4352 O O . ILE A 1 560 ? -19.703 30.562 23.938 1 95.38 560 ILE A O 1
ATOM 4356 N N . LEU A 1 561 ? -18.969 29.031 22.516 1 95.56 561 LEU A N 1
ATOM 4357 C CA . LEU A 1 561 ? -18.891 27.969 23.516 1 95.56 561 LEU A CA 1
ATOM 4358 C C . LEU A 1 561 ? -17.438 27.672 23.875 1 95.56 561 LEU A C 1
ATOM 4360 O O . LEU A 1 561 ? -16.641 27.328 22.984 1 95.56 561 LEU A O 1
ATOM 4364 N N . PHE A 1 562 ? -17.109 27.812 25.109 1 94.69 562 PHE A N 1
ATOM 4365 C CA . PHE A 1 562 ? -15.781 27.453 25.578 1 94.69 562 PHE A CA 1
ATOM 4366 C C . PHE A 1 562 ? -15.789 26.031 26.156 1 94.69 562 PHE A C 1
ATOM 4368 O O . PHE A 1 562 ? -16.5 25.766 27.125 1 94.69 562 PHE A O 1
ATOM 4375 N N . MET A 1 563 ? -14.953 25.234 25.531 1 92.69 563 MET A N 1
ATOM 4376 C CA . MET A 1 563 ? -14.922 23.828 25.938 1 92.69 563 MET A CA 1
ATOM 4377 C C . MET A 1 563 ? -13.594 23.5 26.625 1 92.69 563 MET A C 1
ATOM 4379 O O . MET A 1 563 ? -12.539 23.984 26.203 1 92.69 563 MET A O 1
ATOM 4383 N N . ASP A 1 564 ? -13.727 22.688 27.609 1 89.44 564 ASP A N 1
ATOM 4384 C CA . ASP A 1 564 ? -12.57 22.156 28.328 1 89.44 564 ASP A CA 1
ATOM 4385 C C . ASP A 1 564 ? -12.836 20.734 28.812 1 89.44 564 ASP A C 1
ATOM 4387 O O . ASP A 1 564 ? -13.898 20.438 29.359 1 89.44 564 ASP A O 1
ATOM 4391 N N . HIS A 1 565 ? -11.891 19.875 28.594 1 87.06 565 HIS A N 1
ATOM 4392 C CA . HIS A 1 565 ? -11.922 18.484 29.031 1 87.06 565 HIS A CA 1
ATOM 4393 C C . HIS A 1 565 ? -13.25 17.828 28.672 1 87.06 565 HIS A C 1
ATOM 4395 O O . HIS A 1 565 ? -13.883 17.172 29.516 1 87.06 565 HIS A O 1
ATOM 4401 N N . GLY A 1 566 ? -13.789 18.156 27.547 1 91.31 566 GLY A N 1
ATOM 4402 C CA . GLY A 1 566 ? -14.953 17.484 27 1 91.31 566 GLY A CA 1
ATOM 4403 C C . GLY A 1 566 ? -16.266 18.078 27.484 1 91.31 566 GLY A C 1
ATOM 4404 O O . GLY A 1 566 ? -17.328 17.484 27.281 1 91.31 566 GLY A O 1
ATOM 4405 N N . GLN A 1 567 ? -16.188 19.203 28.172 1 94.06 567 GLN A N 1
ATOM 4406 C CA . GLN A 1 567 ? -17.391 19.844 28.703 1 94.06 567 GLN A CA 1
ATOM 4407 C C . GLN A 1 567 ? -17.453 21.297 28.266 1 94.06 567 GLN A C 1
ATOM 4409 O O . GLN A 1 567 ? -16.438 21.922 28.016 1 94.06 567 GLN A O 1
ATOM 4414 N N . VAL A 1 568 ? -18.672 21.75 28.172 1 94.5 568 VAL A N 1
ATOM 4415 C CA . VAL A 1 568 ? -18.875 23.172 27.922 1 94.5 568 VAL A CA 1
ATOM 4416 C C . VAL A 1 568 ? -18.828 23.938 29.234 1 94.5 568 VAL A C 1
ATOM 4418 O O . VAL A 1 568 ? -19.703 23.766 30.094 1 94.5 568 VAL A O 1
ATOM 4421 N N . LEU A 1 569 ? -17.922 24.812 29.359 1 93.75 569 LEU A N 1
ATOM 4422 C CA . LEU A 1 569 ? -17.719 25.531 30.609 1 93.75 569 LEU A CA 1
ATOM 4423 C C . LEU A 1 569 ? -18.422 26.875 30.594 1 93.75 569 LEU A C 1
ATOM 4425 O O . LEU A 1 569 ? -18.906 27.344 31.625 1 93.75 569 LEU A O 1
ATOM 4429 N N . GLU A 1 570 ? -18.219 27.562 29.484 1 94.94 570 GLU A N 1
ATOM 4430 C CA . GLU A 1 570 ? -18.781 28.891 29.328 1 94.94 570 GLU A CA 1
ATOM 4431 C C . GLU A 1 570 ? -19.5 29.047 27.984 1 94.94 570 GLU A C 1
ATOM 4433 O O . GLU A 1 570 ? -19.141 28.375 27.016 1 94.94 570 GLU A O 1
ATOM 4438 N N . SER A 1 571 ? -20.578 29.859 28 1 95 571 SER A N 1
ATOM 4439 C CA . SER A 1 571 ? -21.312 30.156 26.781 1 95 571 SER A CA 1
ATOM 4440 C C . SER A 1 571 ? -21.812 31.594 26.766 1 95 571 SER A C 1
ATOM 4442 O O . SER A 1 571 ? -22.234 32.125 27.781 1 95 571 SER A O 1
ATOM 4444 N N . GLY A 1 572 ? -21.609 32.25 25.672 1 94.38 572 GLY A N 1
ATOM 4445 C CA . GLY A 1 572 ? -22.062 33.625 25.516 1 94.38 572 GLY A CA 1
ATOM 4446 C C . GLY A 1 572 ? -21.375 34.375 24.391 1 94.38 572 GLY A C 1
ATOM 4447 O O . GLY A 1 572 ? -20.734 33.75 23.547 1 94.38 572 GLY A O 1
ATOM 4448 N N . THR A 1 573 ? -21.609 35.594 24.234 1 94.31 573 THR A N 1
ATOM 4449 C CA . THR A 1 573 ? -20.922 36.406 23.266 1 94.31 573 THR A CA 1
ATOM 4450 C C . THR A 1 573 ? -19.5 36.719 23.734 1 94.31 573 THR A C 1
ATOM 4452 O O . THR A 1 573 ? -19.172 36.531 24.906 1 94.31 573 THR A O 1
ATOM 4455 N N . HIS A 1 574 ? -18.734 37.219 22.844 1 91.5 574 HIS A N 1
ATOM 4456 C CA . HIS A 1 574 ? -17.359 37.594 23.188 1 91.5 574 HIS A CA 1
ATOM 4457 C C . HIS A 1 574 ? -17.344 38.562 24.359 1 91.5 574 HIS A C 1
ATOM 4459 O O . HIS A 1 574 ? -16.625 38.344 25.344 1 91.5 574 HIS A O 1
ATOM 4465 N N . ASP A 1 575 ? -18.219 39.531 24.312 1 92.25 575 ASP A N 1
ATOM 4466 C CA . ASP A 1 575 ? -18.25 40.594 25.328 1 92.25 575 ASP A CA 1
ATOM 4467 C C . ASP A 1 575 ? -18.719 40.062 26.672 1 92.25 575 ASP A C 1
ATOM 4469 O O . ASP A 1 575 ? -18.172 40.406 27.719 1 92.25 575 ASP A O 1
ATOM 4473 N N . GLN A 1 576 ? -19.641 39.188 26.578 1 94.5 576 GLN A N 1
ATOM 4474 C CA . GLN A 1 576 ? -20.172 38.562 27.797 1 94.5 576 GLN A CA 1
ATOM 4475 C C . GLN A 1 576 ? -19.125 37.688 28.469 1 94.5 576 GLN A C 1
ATOM 4477 O O . GLN A 1 576 ? -18.969 37.688 29.688 1 94.5 576 GLN A O 1
ATOM 4482 N N . LEU A 1 577 ? -18.422 37 27.656 1 93.94 577 LEU A N 1
ATOM 4483 C CA . LEU A 1 577 ? -17.438 36.031 28.188 1 93.94 577 LEU A CA 1
ATOM 4484 C C . LEU A 1 577 ? -16.234 36.781 28.75 1 93.94 577 LEU A C 1
ATOM 4486 O O . LEU A 1 577 ? -15.625 36.312 29.719 1 93.94 577 LEU A O 1
ATOM 4490 N N . ILE A 1 578 ? -15.891 37.875 28.125 1 91.94 578 ILE A N 1
ATOM 4491 C CA . ILE A 1 578 ? -14.797 38.688 28.641 1 91.94 578 ILE A CA 1
ATOM 4492 C C . ILE A 1 578 ? -15.203 39.312 29.984 1 91.94 578 ILE A C 1
ATOM 4494 O O . ILE A 1 578 ? -14.406 39.344 30.922 1 91.94 578 ILE A O 1
ATOM 4498 N N . ALA A 1 579 ? -16.422 39.719 30.062 1 93.31 579 ALA A N 1
ATOM 4499 C CA . ALA A 1 579 ? -16.938 40.375 31.266 1 93.31 579 ALA A CA 1
ATOM 4500 C C . ALA A 1 579 ? -17.016 39.375 32.406 1 93.31 579 ALA A C 1
ATOM 4502 O O . ALA A 1 579 ? -16.828 39.75 33.594 1 93.31 579 ALA A O 1
ATOM 4503 N N . ASN A 1 580 ? -17.25 38.219 32.094 1 93.38 580 ASN A N 1
ATOM 4504 C CA . ASN A 1 580 ? -17.375 37.156 33.094 1 93.38 580 ASN A CA 1
ATOM 4505 C C . ASN A 1 580 ? -16.031 36.781 33.688 1 93.38 580 ASN A C 1
ATOM 4507 O O . ASN A 1 580 ? -15.969 36.125 34.75 1 93.38 580 ASN A O 1
ATOM 4511 N N . ASN A 1 581 ? -14.93 37.125 33.125 1 90.25 581 ASN A N 1
ATOM 4512 C CA . ASN A 1 581 ? -13.555 36.906 33.594 1 90.25 581 ASN A CA 1
ATOM 4513 C C . ASN A 1 581 ? -13.297 35.438 33.938 1 90.25 581 ASN A C 1
ATOM 4515 O O . ASN A 1 581 ? -12.703 35.156 34.969 1 90.25 581 ASN A O 1
ATOM 4519 N N . GLY A 1 582 ? -13.867 34.656 33.188 1 91.25 582 GLY A N 1
ATOM 4520 C CA . GLY A 1 582 ? -13.648 33.219 33.375 1 91.25 582 GLY A CA 1
ATOM 4521 C C . GLY A 1 582 ? -12.461 32.688 32.594 1 91.25 582 GLY A C 1
ATOM 4522 O O . GLY A 1 582 ? -11.461 33.406 32.438 1 91.25 582 GLY A O 1
ATOM 4523 N N . ARG A 1 583 ? -12.531 31.438 32.219 1 88.75 583 ARG A N 1
ATOM 4524 C CA . ARG A 1 583 ? -11.43 30.781 31.516 1 88.75 583 ARG A CA 1
ATOM 4525 C C . ARG A 1 583 ? -11.258 31.359 30.109 1 88.75 583 ARG A C 1
ATOM 4527 O O . ARG A 1 583 ? -10.133 31.438 29.594 1 88.75 583 ARG A O 1
ATOM 4534 N N . TYR A 1 584 ? -12.32 31.656 29.531 1 90.25 584 TYR A N 1
ATOM 4535 C CA . TYR A 1 584 ? -12.273 32.281 28.203 1 90.25 584 TYR A CA 1
ATOM 4536 C C . TYR A 1 584 ? -11.477 33.562 28.25 1 90.25 584 TYR A C 1
ATOM 4538 O O . TYR A 1 584 ? -10.602 33.781 27.406 1 90.25 584 TYR A O 1
ATOM 4546 N N . ALA A 1 585 ? -11.859 34.406 29.156 1 89.06 585 ALA A N 1
ATOM 4547 C CA . ALA A 1 585 ? -11.18 35.688 29.297 1 89.06 585 ALA A CA 1
ATOM 4548 C C . ALA A 1 585 ? -9.695 35.5 29.562 1 89.06 585 ALA A C 1
ATOM 4550 O O . ALA A 1 585 ? -8.859 36.219 29.031 1 89.06 585 ALA A O 1
ATOM 4551 N N . GLN A 1 586 ? -9.461 34.562 30.375 1 84.75 586 GLN A N 1
ATOM 4552 C CA . GLN A 1 586 ? -8.062 34.25 30.688 1 84.75 586 GLN A CA 1
ATOM 4553 C C . GLN A 1 586 ? -7.293 33.875 29.422 1 84.75 586 GLN A C 1
ATOM 4555 O O . GLN A 1 586 ? -6.18 34.344 29.203 1 84.75 586 GLN A O 1
ATOM 4560 N N . MET A 1 587 ? -7.871 33 28.703 1 82.44 587 MET A N 1
ATOM 4561 C CA . MET A 1 587 ? -7.223 32.531 27.484 1 82.44 587 MET A CA 1
ATOM 4562 C C . MET A 1 587 ? -7.066 33.688 26.484 1 82.44 587 MET A C 1
ATOM 4564 O O . MET A 1 587 ? -6.051 33.781 25.797 1 82.44 587 MET A O 1
ATOM 4568 N N . TYR A 1 588 ? -8.07 34.438 26.391 1 82.62 588 TYR A N 1
ATOM 4569 C CA . TYR A 1 588 ? -8.031 35.594 25.484 1 82.62 588 TYR A CA 1
ATOM 4570 C C . TYR A 1 588 ? -6.914 36.531 25.859 1 82.62 588 TYR A C 1
ATOM 4572 O O . TYR A 1 588 ? -6.207 37.062 24.984 1 82.62 588 TYR A O 1
ATOM 4580 N N . HIS A 1 589 ? -6.824 36.812 27.125 1 78.62 589 HIS A N 1
ATOM 4581 C CA . HIS A 1 589 ? -5.793 37.719 27.594 1 78.62 589 HIS A CA 1
ATOM 4582 C C . HIS A 1 589 ? -4.398 37.156 27.344 1 78.62 589 HIS A C 1
ATOM 4584 O O . HIS A 1 589 ? -3.484 37.906 26.984 1 78.62 589 HIS A O 1
ATOM 4590 N N . ILE A 1 590 ? -4.309 35.938 27.5 1 73.62 590 ILE A N 1
ATOM 4591 C CA . ILE A 1 590 ? -3.023 35.312 27.234 1 73.62 590 ILE A CA 1
ATOM 4592 C C . ILE A 1 590 ? -2.668 35.469 25.75 1 73.62 590 ILE A C 1
ATOM 4594 O O . ILE A 1 590 ? -1.521 35.75 25.406 1 73.62 590 ILE A O 1
ATOM 4598 N N . GLN A 1 591 ? -3.623 35.281 24.906 1 73.69 591 GLN A N 1
ATOM 4599 C CA . GLN A 1 591 ? -3.402 35.375 23.469 1 73.69 591 GLN A CA 1
ATOM 4600 C C . GLN A 1 591 ? -3.121 36.812 23.031 1 73.69 591 GLN A C 1
ATOM 4602 O O . GLN A 1 591 ? -2.361 37.031 22.094 1 73.69 591 GLN A O 1
ATOM 4607 N N . SER A 1 592 ? -3.74 37.75 23.672 1 71.81 592 SER A N 1
ATOM 4608 C CA . SER A 1 592 ? -3.592 39.156 23.328 1 71.81 592 SER A CA 1
ATOM 4609 C C . SER A 1 592 ? -2.252 39.688 23.797 1 71.81 592 SER A C 1
ATOM 4611 O O . SER A 1 592 ? -1.698 40.625 23.203 1 71.81 592 SER A O 1
ATOM 4613 N N . LYS A 1 593 ? -1.817 39.219 24.906 1 65.19 593 LYS A N 1
ATOM 4614 C CA . LYS A 1 593 ? -0.561 39.719 25.469 1 65.19 593 LYS A CA 1
ATOM 4615 C C . LYS A 1 593 ? 0.598 39.5 24.5 1 65.19 593 LYS A C 1
ATOM 4617 O O . LYS A 1 593 ? 1.55 40.281 24.484 1 65.19 593 LYS A O 1
ATOM 4622 N N . TYR A 1 594 ? 0.519 38.562 23.75 1 60.97 594 TYR A N 1
ATOM 4623 C CA . TYR A 1 594 ? 1.601 38.281 22.812 1 60.97 594 TYR A CA 1
ATOM 4624 C C . TYR A 1 594 ? 1.701 39.375 21.75 1 60.97 594 TYR A C 1
ATOM 4626 O O . TYR A 1 594 ? 2.758 39.562 21.156 1 60.97 594 TYR A O 1
ATOM 4634 N N . TYR A 1 595 ? 0.722 40.125 21.594 1 59 595 TYR A N 1
ATOM 4635 C CA . TYR A 1 595 ? 0.739 41.188 20.578 1 59 595 TYR A CA 1
ATOM 4636 C C . TYR A 1 595 ? 0.79 42.562 21.234 1 59 595 TYR A C 1
ATOM 4638 O O . TYR A 1 595 ? 0.798 43.594 20.531 1 59 595 TYR A O 1
ATOM 4646 N N . GLN A 1 596 ? 0.772 42.656 22.594 1 54.16 596 GLN A N 1
ATOM 4647 C CA . GLN A 1 596 ? 0.868 43.938 23.25 1 54.16 596 GLN A CA 1
ATOM 4648 C C . GLN A 1 596 ? 2.324 44.344 23.469 1 54.16 596 GLN A C 1
ATOM 4650 O O . GLN A 1 596 ? 3.172 43.5 23.75 1 54.16 596 GLN A O 1
ATOM 4655 N N . PRO A 1 597 ? 2.799 45.531 22.938 1 48.25 597 PRO A N 1
ATOM 4656 C CA . PRO A 1 597 ? 4.172 46.031 23.047 1 48.25 597 PRO A CA 1
ATOM 4657 C C . PRO A 1 597 ? 4.785 45.812 24.422 1 48.25 597 PRO A C 1
ATOM 4659 O O . PRO A 1 597 ? 5.992 45.562 24.531 1 48.25 597 PRO A O 1
ATOM 4662 N N . GLU A 1 598 ? 4.168 46.25 25.578 1 44.16 598 GLU A N 1
ATOM 4663 C CA . GLU A 1 598 ? 4.781 46.406 26.891 1 44.16 598 GLU A CA 1
ATOM 4664 C C . GLU A 1 598 ? 4.957 45.031 27.578 1 44.16 598 GLU A C 1
ATOM 4666 O O . GLU A 1 598 ? 5.289 44.969 28.766 1 44.16 598 GLU A O 1
ATOM 4671 N N . ALA A 1 599 ? 4.5 44.031 27.031 1 44.41 599 ALA A N 1
ATOM 4672 C CA . ALA A 1 599 ? 4.469 42.844 27.875 1 44.41 599 ALA A CA 1
ATOM 4673 C C . ALA A 1 599 ? 5.883 42.312 28.125 1 44.41 599 ALA A C 1
ATOM 4675 O O . ALA A 1 599 ? 6.52 41.75 27.234 1 44.41 599 ALA A O 1
ATOM 4676 N N . LYS A 1 600 ? 6.625 42.969 28.938 1 42.56 600 LYS A N 1
ATOM 4677 C CA . LYS A 1 600 ? 7.75 42.406 29.656 1 42.56 600 LYS A CA 1
ATOM 4678 C C . LYS A 1 600 ? 7.43 41 30.141 1 42.56 600 LYS A C 1
ATOM 4680 O O . LYS A 1 600 ? 6.258 40.625 30.25 1 42.56 600 LYS A O 1
ATOM 4685 N N . GLU A 1 601 ? 8.445 40.219 30.75 1 39.72 601 GLU A N 1
ATOM 4686 C CA . GLU A 1 601 ? 8.586 38.875 31.312 1 39.72 601 GLU A CA 1
ATOM 4687 C C . GLU A 1 601 ? 7.414 38.531 32.219 1 39.72 601 GLU A C 1
ATOM 4689 O O . GLU A 1 601 ? 7.34 39.031 33.344 1 39.72 601 GLU A O 1
ATOM 4694 N N . VAL A 1 602 ? 6.203 38.438 31.922 1 38.28 602 VAL A N 1
ATOM 4695 C CA . VAL A 1 602 ? 5.367 38 33.031 1 38.28 602 VAL A CA 1
ATOM 4696 C C . VAL A 1 602 ? 5.793 36.594 33.469 1 38.28 602 VAL A C 1
ATOM 4698 O O . VAL A 1 602 ? 5.863 35.688 32.656 1 38.28 602 VAL A O 1
ATOM 4701 N N . PRO A 1 603 ? 6.281 36.375 34.688 1 34.97 603 PRO A N 1
ATOM 4702 C CA . PRO A 1 603 ? 6.617 35.062 35.25 1 34.97 603 PRO A CA 1
ATOM 4703 C C . PRO A 1 603 ? 5.449 34.094 35.219 1 34.97 603 PRO A C 1
ATOM 4705 O O . PRO A 1 603 ? 4.297 34.469 35.406 1 34.97 603 PRO A O 1
ATOM 4708 N N . ALA A 1 604 ? 5.441 33 34.375 1 38 604 ALA A N 1
ATOM 4709 C CA . ALA A 1 604 ? 4.539 31.859 34.469 1 38 604 ALA A CA 1
ATOM 4710 C C . ALA A 1 604 ? 4.109 31.625 35.906 1 38 604 ALA A C 1
ATOM 4712 O O . ALA A 1 604 ? 4.914 31.203 36.75 1 38 604 ALA A O 1
ATOM 4713 N N . ASN A 1 605 ? 3.287 32.25 36.5 1 29.64 605 ASN A N 1
ATOM 4714 C CA . ASN A 1 605 ? 2.764 31.844 37.812 1 29.64 605 ASN A CA 1
ATOM 4715 C C . ASN A 1 605 ? 2.297 30.391 37.781 1 29.64 605 ASN A C 1
ATOM 4717 O O . ASN A 1 605 ? 1.695 29.938 36.812 1 29.64 605 ASN A O 1
ATOM 4721 N N . ASP A 1 606 ? 2.812 29.484 38.781 1 32.44 606 ASP A N 1
ATOM 4722 C CA . ASP A 1 606 ? 2.73 28.094 39.219 1 32.44 606 ASP A CA 1
ATOM 4723 C C . ASP A 1 606 ? 1.307 27.562 39.062 1 32.44 606 ASP A C 1
ATOM 4725 O O . ASP A 1 606 ? 1.078 26.359 39.156 1 32.44 606 ASP A O 1
ATOM 4729 N N . ASN A 1 607 ? 0.134 28.359 39.438 1 28.89 607 ASN A N 1
ATOM 4730 C CA . ASN A 1 607 ? -1.089 27.734 39.938 1 28.89 607 ASN A CA 1
ATOM 4731 C C . ASN A 1 607 ? -2.047 27.391 38.781 1 28.89 607 ASN A C 1
ATOM 4733 O O . ASN A 1 607 ? -3.238 27.172 39.031 1 28.89 607 ASN A O 1
ATOM 4737 N N . LEU A 1 608 ? -1.999 27.828 37.562 1 27.22 608 LEU A N 1
ATOM 4738 C CA . LEU A 1 608 ? -3.195 27.406 36.844 1 27.22 608 LEU A CA 1
ATOM 4739 C C . LEU A 1 608 ? -3.049 25.984 36.344 1 27.22 608 LEU A C 1
ATOM 4741 O O . LEU A 1 608 ? -1.983 25.594 35.844 1 27.22 608 LEU A O 1
ATOM 4745 N N . MET B 1 1 ? 17.406 4.902 -22.969 1 40.53 1 MET B N 1
ATOM 4746 C CA . MET B 1 1 ? 18.172 4.477 -21.797 1 40.53 1 MET B CA 1
ATOM 4747 C C . MET B 1 1 ? 18.453 2.975 -21.844 1 40.53 1 MET B C 1
ATOM 4749 O O . MET B 1 1 ? 17.578 2.195 -22.234 1 40.53 1 MET B O 1
ATOM 4753 N N . LYS B 1 2 ? 19.75 2.658 -21.828 1 50 2 LYS B N 1
ATOM 4754 C CA . LYS B 1 2 ? 20.516 1.465 -22.188 1 50 2 LYS B CA 1
ATOM 4755 C C . LYS B 1 2 ? 20.062 0.261 -21.359 1 50 2 LYS B C 1
ATOM 4757 O O . LYS B 1 2 ? 20.172 0.27 -20.125 1 50 2 LYS B O 1
ATOM 4762 N N . LYS B 1 3 ? 19 -0.708 -21.844 1 66.69 3 LYS B N 1
ATOM 4763 C CA . LYS B 1 3 ? 18.359 -1.961 -21.453 1 66.69 3 LYS B CA 1
ATOM 4764 C C . LYS B 1 3 ? 19.391 -3.064 -21.25 1 66.69 3 LYS B C 1
ATOM 4766 O O . LYS B 1 3 ? 20.266 -3.27 -22.078 1 66.69 3 LYS B O 1
ATOM 4771 N N . TYR B 1 4 ? 19.734 -3.426 -19.922 1 81.44 4 TYR B N 1
ATOM 4772 C CA . TYR B 1 4 ? 20.609 -4.539 -19.578 1 81.44 4 TYR B CA 1
ATOM 4773 C C . TYR B 1 4 ? 20.203 -5.805 -20.312 1 81.44 4 TYR B C 1
ATOM 4775 O O . TYR B 1 4 ? 19.016 -6.105 -20.422 1 81.44 4 TYR B O 1
ATOM 4783 N N . GLY B 1 5 ? 21.203 -6.359 -21 1 83.25 5 GLY B N 1
ATOM 4784 C CA . GLY B 1 5 ? 20.938 -7.621 -21.672 1 83.25 5 GLY B CA 1
ATOM 4785 C C . GLY B 1 5 ? 20.609 -8.75 -20.719 1 83.25 5 GLY B C 1
ATOM 4786 O O . GLY B 1 5 ? 20.797 -8.617 -19.5 1 83.25 5 GLY B O 1
ATOM 4787 N N . LEU B 1 6 ? 20.125 -9.852 -21.234 1 87.5 6 LEU B N 1
ATOM 4788 C CA . LEU B 1 6 ? 19.766 -11.016 -20.438 1 87.5 6 LEU B CA 1
ATOM 4789 C C . LEU B 1 6 ? 20.969 -11.555 -19.672 1 87.5 6 LEU B C 1
ATOM 4791 O O . LEU B 1 6 ? 20.875 -11.797 -18.469 1 87.5 6 LEU B O 1
ATOM 4795 N N . PHE B 1 7 ? 22.078 -11.695 -20.375 1 88.19 7 PHE B N 1
ATOM 4796 C CA . PHE B 1 7 ? 23.266 -12.273 -19.766 1 88.19 7 PHE B CA 1
ATOM 4797 C C . PHE B 1 7 ? 23.828 -11.344 -18.688 1 88.19 7 PHE B C 1
ATOM 4799 O O . PHE B 1 7 ? 24.344 -11.812 -17.672 1 88.19 7 PHE B O 1
ATOM 4806 N N . ASN B 1 8 ? 23.703 -10.117 -18.938 1 89.5 8 ASN B N 1
ATOM 4807 C CA . ASN B 1 8 ? 24.156 -9.148 -17.953 1 89.5 8 ASN B CA 1
ATOM 4808 C C . ASN B 1 8 ? 23.312 -9.211 -16.688 1 89.5 8 ASN B C 1
ATOM 4810 O O . ASN B 1 8 ? 23.844 -9.125 -15.57 1 89.5 8 ASN B O 1
ATOM 4814 N N . ASN B 1 9 ? 22.047 -9.383 -16.875 1 90.5 9 ASN B N 1
ATOM 4815 C CA . ASN B 1 9 ? 21.141 -9.477 -15.742 1 90.5 9 ASN B CA 1
ATOM 4816 C C . ASN B 1 9 ? 21.359 -10.773 -14.969 1 90.5 9 ASN B C 1
ATOM 4818 O O . ASN B 1 9 ? 21.266 -10.789 -13.734 1 90.5 9 ASN B O 1
ATOM 4822 N N . LEU B 1 10 ? 21.656 -11.773 -15.695 1 90.31 10 LEU B N 1
ATOM 4823 C CA . LEU B 1 10 ? 21.938 -13.055 -15.055 1 90.31 10 LEU B CA 1
ATOM 4824 C C . LEU B 1 10 ? 23.219 -12.984 -14.227 1 90.31 10 LEU B C 1
ATOM 4826 O O . LEU B 1 10 ? 23.266 -13.523 -13.117 1 90.31 10 LEU B O 1
ATOM 4830 N N . ARG B 1 11 ? 24.188 -12.367 -14.797 1 89.44 11 ARG B N 1
ATOM 4831 C CA . ARG B 1 11 ? 25.438 -12.203 -14.078 1 89.44 11 ARG B CA 1
ATOM 4832 C C . ARG B 1 11 ? 25.25 -11.398 -12.797 1 89.44 11 ARG B C 1
ATOM 4834 O O . ARG B 1 11 ? 25.828 -11.711 -11.758 1 89.44 11 ARG B O 1
ATOM 4841 N N . TRP B 1 12 ? 24.469 -10.391 -12.969 1 91 12 TRP B N 1
ATOM 4842 C CA . TRP B 1 12 ? 24.156 -9.555 -11.812 1 91 12 TRP B CA 1
ATOM 4843 C C . TRP B 1 12 ? 23.484 -10.367 -10.711 1 91 12 TRP B C 1
ATOM 4845 O O . TRP B 1 12 ? 23.859 -10.273 -9.539 1 91 12 TRP B O 1
ATOM 4855 N N . TYR B 1 13 ? 22.562 -11.133 -11.062 1 90.38 13 TYR B N 1
ATOM 4856 C CA . TYR B 1 13 ? 21.844 -11.945 -10.086 1 90.38 13 TYR B CA 1
ATOM 4857 C C . TYR B 1 13 ? 22.75 -13.023 -9.5 1 90.38 13 TYR B C 1
ATOM 4859 O O . TYR B 1 13 ? 22.672 -13.32 -8.305 1 90.38 13 TYR B O 1
ATOM 4867 N N . LEU B 1 14 ? 23.578 -13.594 -10.352 1 89.75 14 LEU B N 1
ATOM 4868 C CA . LEU B 1 14 ? 24.484 -14.641 -9.898 1 89.75 14 LEU B CA 1
ATOM 4869 C C . LEU B 1 14 ? 25.5 -14.086 -8.898 1 89.75 14 LEU B C 1
ATOM 4871 O O . LEU B 1 14 ? 25.953 -14.805 -8.008 1 89.75 14 LEU B O 1
ATOM 4875 N N . THR B 1 15 ? 25.797 -12.859 -9.039 1 89.75 15 THR B N 1
ATOM 4876 C CA . THR B 1 15 ? 26.703 -12.242 -8.062 1 89.75 15 THR B CA 1
ATOM 4877 C C . THR B 1 15 ? 26.047 -12.195 -6.684 1 89.75 15 THR B C 1
ATOM 4879 O O . THR B 1 15 ? 26.703 -12.438 -5.672 1 89.75 15 THR B O 1
ATOM 4882 N N . TYR B 1 16 ? 24.781 -11.898 -6.629 1 89.69 16 TYR B N 1
ATOM 4883 C CA . TYR B 1 16 ? 24.031 -11.906 -5.371 1 89.69 16 TYR B CA 1
ATOM 4884 C C . TYR B 1 16 ? 23.906 -13.32 -4.824 1 89.69 16 TYR B C 1
ATOM 4886 O O . TYR B 1 16 ? 24.016 -13.539 -3.613 1 89.69 16 TYR B O 1
ATOM 4894 N N . LEU B 1 17 ? 23.641 -14.211 -5.781 1 90.62 17 LEU B N 1
ATOM 4895 C CA . LEU B 1 17 ? 23.469 -15.602 -5.391 1 90.62 17 LEU B CA 1
ATOM 4896 C C . LEU B 1 17 ? 24.766 -16.156 -4.781 1 90.62 17 LEU B C 1
ATOM 4898 O O . LEU B 1 17 ? 24.719 -16.859 -3.768 1 90.62 17 LEU B O 1
ATOM 4902 N N . ARG B 1 18 ? 25.891 -15.844 -5.352 1 89.44 18 ARG B N 1
ATOM 4903 C CA . ARG B 1 18 ? 27.188 -16.344 -4.891 1 89.44 18 ARG B CA 1
ATOM 4904 C C . ARG B 1 18 ? 27.562 -15.727 -3.545 1 89.44 18 ARG B C 1
ATOM 4906 O O . ARG B 1 18 ? 28.141 -16.406 -2.691 1 89.44 18 ARG B O 1
ATOM 4913 N N . LYS B 1 19 ? 27.172 -14.555 -3.301 1 88.88 19 LYS B N 1
ATOM 4914 C CA . LYS B 1 19 ? 27.562 -13.828 -2.094 1 88.88 19 LYS B CA 1
ATOM 4915 C C . LYS B 1 19 ? 26.672 -14.211 -0.917 1 88.88 19 LYS B C 1
ATOM 4917 O O . LYS B 1 19 ? 27.156 -14.453 0.187 1 88.88 19 LYS B O 1
ATOM 4922 N N . ASP B 1 20 ? 25.375 -14.352 -1.114 1 87 20 ASP B N 1
ATOM 4923 C CA . ASP B 1 20 ? 24.453 -14.422 0.013 1 87 20 ASP B CA 1
ATOM 4924 C C . ASP B 1 20 ? 23.953 -15.852 0.21 1 87 20 ASP B C 1
ATOM 4926 O O . ASP B 1 20 ? 23.734 -16.281 1.343 1 87 20 ASP B O 1
ATOM 4930 N N . GLU B 1 21 ? 23.656 -16.562 -0.914 1 88.75 21 GLU B N 1
ATOM 4931 C CA . GLU B 1 21 ? 23.109 -17.906 -0.81 1 88.75 21 GLU B CA 1
ATOM 4932 C C . GLU B 1 21 ? 23.75 -18.844 -1.839 1 88.75 21 GLU B C 1
ATOM 4934 O O . GLU B 1 21 ? 23.078 -19.328 -2.742 1 88.75 21 GLU B O 1
ATOM 4939 N N . PRO B 1 22 ? 24.953 -19.312 -1.631 1 87.44 22 PRO B N 1
ATOM 4940 C CA . PRO B 1 22 ? 25.625 -20.172 -2.611 1 87.44 22 PRO B CA 1
ATOM 4941 C C . PRO B 1 22 ? 25.016 -21.578 -2.666 1 87.44 22 PRO B C 1
ATOM 4943 O O . PRO B 1 22 ? 25.188 -22.281 -3.656 1 87.44 22 PRO B O 1
ATOM 4946 N N . SER B 1 23 ? 24.297 -21.906 -1.627 1 88.25 23 SER B N 1
ATOM 4947 C CA . SER B 1 23 ? 23.672 -23.234 -1.603 1 88.25 23 SER B CA 1
ATOM 4948 C C . SER B 1 23 ? 22.688 -23.391 -2.748 1 88.25 23 SER B C 1
ATOM 4950 O O . SER B 1 23 ? 22.375 -24.516 -3.154 1 88.25 23 SER B O 1
ATOM 4952 N N . LEU B 1 24 ? 22.234 -22.281 -3.285 1 90.12 24 LEU B N 1
ATOM 4953 C CA . LEU B 1 24 ? 21.234 -22.328 -4.355 1 90.12 24 LEU B CA 1
ATOM 4954 C C . LEU B 1 24 ? 21.859 -22.891 -5.637 1 90.12 24 LEU B C 1
ATOM 4956 O O . LEU B 1 24 ? 21.156 -23.516 -6.434 1 90.12 24 LEU B O 1
ATOM 4960 N N . ALA B 1 25 ? 23.156 -22.641 -5.84 1 87 25 ALA B N 1
ATOM 4961 C CA . ALA B 1 25 ? 23.812 -23.219 -7.012 1 87 25 ALA B CA 1
ATOM 4962 C C . ALA B 1 25 ? 23.875 -24.734 -6.918 1 87 25 ALA B C 1
ATOM 4964 O O . ALA B 1 25 ? 23.656 -25.438 -7.914 1 87 25 ALA B O 1
ATOM 4965 N N . TRP B 1 26 ? 24.062 -25.172 -5.73 1 87.06 26 TRP B N 1
ATOM 4966 C CA . TRP B 1 26 ? 24.156 -26.609 -5.508 1 87.06 26 TRP B CA 1
ATOM 4967 C C . TRP B 1 26 ? 22.781 -27.266 -5.609 1 87.06 26 TRP B C 1
ATOM 4969 O O . TRP B 1 26 ? 22.641 -28.359 -6.145 1 87.06 26 TRP B O 1
ATOM 4979 N N . THR B 1 27 ? 21.875 -26.562 -5.086 1 89.44 27 THR B N 1
ATOM 4980 C CA . THR B 1 27 ? 20.531 -27.125 -5.16 1 89.44 27 THR B CA 1
ATOM 4981 C C . THR B 1 27 ? 20.031 -27.141 -6.602 1 89.44 27 THR B C 1
ATOM 4983 O O . THR B 1 27 ? 19.344 -28.078 -7.02 1 89.44 27 THR B O 1
ATOM 4986 N N . ALA B 1 28 ? 20.406 -26.125 -7.328 1 89.38 28 ALA B N 1
ATOM 4987 C CA . ALA B 1 28 ? 20 -26.094 -8.727 1 89.38 28 ALA B CA 1
ATOM 4988 C C . ALA B 1 28 ? 20.656 -27.219 -9.523 1 89.38 28 ALA B C 1
ATOM 4990 O O . ALA B 1 28 ? 20 -27.891 -10.328 1 89.38 28 ALA B O 1
ATOM 4991 N N . THR B 1 29 ? 21.938 -27.5 -9.305 1 88.44 29 THR B N 1
ATOM 4992 C CA . THR B 1 29 ? 22.641 -28.578 -9.992 1 88.44 29 THR B CA 1
ATOM 4993 C C . THR B 1 29 ? 22.125 -29.938 -9.547 1 88.44 29 THR B C 1
ATOM 4995 O O . THR B 1 29 ? 21.953 -30.844 -10.375 1 88.44 29 THR B O 1
ATOM 4998 N N . GLY B 1 30 ? 21.906 -29.953 -8.234 1 89.5 30 GLY B N 1
ATOM 4999 C CA . GLY B 1 30 ? 21.328 -31.203 -7.734 1 89.5 30 GLY B CA 1
ATOM 5000 C C . GLY B 1 30 ? 19.953 -31.5 -8.328 1 89.5 30 GLY B C 1
ATOM 5001 O O . GLY B 1 30 ? 19.656 -32.656 -8.656 1 89.5 30 GLY B O 1
ATOM 5002 N N . LEU B 1 31 ? 19.219 -30.453 -8.531 1 90.31 31 LEU B N 1
ATOM 5003 C CA . LEU B 1 31 ? 17.891 -30.609 -9.125 1 90.31 31 LEU B CA 1
ATOM 5004 C C . LEU B 1 31 ? 18 -31 -10.594 1 90.31 31 LEU B C 1
ATOM 5006 O O . LEU B 1 31 ? 17.203 -31.797 -11.094 1 90.31 31 LEU B O 1
ATOM 5010 N N . ALA B 1 32 ? 19 -30.422 -11.234 1 88.69 32 ALA B N 1
ATOM 5011 C CA . ALA B 1 32 ? 19.203 -30.75 -12.641 1 88.69 32 ALA B CA 1
ATOM 5012 C C . ALA B 1 32 ? 19.562 -32.219 -12.805 1 88.69 32 ALA B C 1
ATOM 5014 O O . ALA B 1 32 ? 19.016 -32.906 -13.664 1 88.69 32 ALA B O 1
ATOM 5015 N N . ILE B 1 33 ? 20.391 -32.719 -11.945 1 88.25 33 ILE B N 1
ATOM 5016 C CA . ILE B 1 33 ? 20.828 -34.094 -12.008 1 88.25 33 ILE B CA 1
ATOM 5017 C C . ILE B 1 33 ? 19.672 -35.031 -11.648 1 88.25 33 ILE B C 1
ATOM 5019 O O . ILE B 1 33 ? 19.469 -36.062 -12.305 1 88.25 33 ILE B O 1
ATOM 5023 N N . ASP B 1 34 ? 19.031 -34.594 -10.672 1 89.44 34 ASP B N 1
ATOM 5024 C CA . ASP B 1 34 ? 17.922 -35.438 -10.203 1 89.44 34 ASP B CA 1
ATOM 5025 C C . ASP B 1 34 ? 16.828 -35.531 -11.258 1 89.44 34 ASP B C 1
ATOM 5027 O O . ASP B 1 34 ? 16.297 -36.625 -11.5 1 89.44 34 ASP B O 1
ATOM 5031 N N . LYS B 1 35 ? 16.5 -34.438 -11.891 1 86.19 35 LYS B N 1
ATOM 5032 C CA . LYS B 1 35 ? 15.438 -34.438 -12.891 1 86.19 35 LYS B CA 1
ATOM 5033 C C . LYS B 1 35 ? 15.867 -35.188 -14.148 1 86.19 35 LYS B C 1
ATOM 5035 O O . LYS B 1 35 ? 15.047 -35.812 -14.805 1 86.19 35 LYS B O 1
ATOM 5040 N N . ALA B 1 36 ? 17.172 -35.094 -14.453 1 84 36 ALA B N 1
ATOM 5041 C CA . ALA B 1 36 ? 17.703 -35.875 -15.57 1 84 36 ALA B CA 1
ATOM 5042 C C . ALA B 1 36 ? 17.625 -37.375 -15.273 1 84 36 ALA B C 1
ATOM 5044 O O . ALA B 1 36 ? 17.234 -38.156 -16.141 1 84 36 ALA B O 1
ATOM 5045 N N . ALA B 1 37 ? 17.938 -37.656 -14.031 1 85.25 37 ALA B N 1
ATOM 5046 C CA . ALA B 1 37 ? 17.859 -39.062 -13.625 1 85.25 37 ALA B CA 1
ATOM 5047 C C . ALA B 1 37 ? 16.422 -39.562 -13.656 1 85.25 37 ALA B C 1
ATOM 5049 O O . ALA B 1 37 ? 16.172 -40.688 -14.094 1 85.25 37 ALA B O 1
ATOM 5050 N N . ALA B 1 38 ? 15.594 -38.75 -13.211 1 84.06 38 ALA B N 1
ATOM 5051 C CA . ALA B 1 38 ? 14.18 -39.125 -13.195 1 84.06 38 ALA B CA 1
ATOM 5052 C C . ALA B 1 38 ? 13.648 -39.281 -14.617 1 84.06 38 ALA B C 1
ATOM 5054 O O . ALA B 1 38 ? 12.844 -40.188 -14.875 1 84.06 38 ALA B O 1
ATOM 5055 N N . ALA B 1 39 ? 14.109 -38.406 -15.445 1 80.12 39 ALA B N 1
ATOM 5056 C CA . ALA B 1 39 ? 13.664 -38.469 -16.844 1 80.12 39 ALA B CA 1
ATOM 5057 C C . ALA B 1 39 ? 14.18 -39.719 -17.516 1 80.12 39 ALA B C 1
ATOM 5059 O O . ALA B 1 39 ? 13.445 -40.375 -18.25 1 80.12 39 ALA B O 1
ATOM 5060 N N . LEU B 1 40 ? 15.391 -40.156 -17.234 1 76.94 40 LEU B N 1
ATOM 5061 C CA . LEU B 1 40 ? 15.977 -41.344 -17.812 1 76.94 40 LEU B CA 1
ATOM 5062 C C . LEU B 1 40 ? 15.273 -42.594 -17.281 1 76.94 40 LEU B C 1
ATOM 5064 O O . LEU B 1 40 ? 14.953 -43.5 -18.047 1 76.94 40 LEU B O 1
ATOM 5068 N N . LEU B 1 41 ? 15.055 -42.531 -16 1 77.88 41 LEU B N 1
ATOM 5069 C CA . LEU B 1 41 ? 14.367 -43.656 -15.406 1 77.88 41 LEU B CA 1
ATOM 5070 C C . LEU B 1 41 ? 12.945 -43.781 -15.945 1 77.88 41 LEU B C 1
ATOM 5072 O O . LEU B 1 41 ? 12.445 -44.906 -16.125 1 77.88 41 LEU B O 1
ATOM 5076 N N . GLY B 1 42 ? 12.32 -42.625 -16.219 1 71.62 42 GLY B N 1
ATOM 5077 C CA . GLY B 1 42 ? 10.969 -42.625 -16.734 1 71.62 42 GLY B CA 1
ATOM 5078 C C . GLY B 1 42 ? 10.867 -43.188 -18.141 1 71.62 42 GLY B C 1
ATOM 5079 O O . GLY B 1 42 ? 9.875 -43.844 -18.484 1 71.62 42 GLY B O 1
ATOM 5080 N N . VAL B 1 43 ? 11.914 -43.031 -18.906 1 71.5 43 VAL B N 1
ATOM 5081 C CA . VAL B 1 43 ? 11.898 -43.469 -20.297 1 71.5 43 VAL B CA 1
ATOM 5082 C C . VAL B 1 43 ? 12.375 -44.906 -20.406 1 71.5 43 VAL B C 1
ATOM 5084 O O . VAL B 1 43 ? 11.844 -45.688 -21.188 1 71.5 43 VAL B O 1
ATOM 5087 N N . PHE B 1 44 ? 13.297 -45.312 -19.562 1 70.5 44 PHE B N 1
ATOM 5088 C CA . PHE B 1 44 ? 13.938 -46.625 -19.688 1 70.5 44 PHE B CA 1
ATOM 5089 C C . PHE B 1 44 ? 13.117 -47.688 -18.984 1 70.5 44 PHE B C 1
ATOM 5091 O O . PHE B 1 44 ? 13.148 -48.844 -19.391 1 70.5 44 PHE B O 1
ATOM 5098 N N . THR B 1 45 ? 12.383 -47.25 -18.031 1 74.19 45 THR B N 1
ATOM 5099 C CA . THR B 1 45 ? 11.68 -48.25 -17.219 1 74.19 45 THR B CA 1
ATOM 5100 C C . THR B 1 45 ? 10.656 -49 -18.062 1 74.19 45 THR B C 1
ATOM 5102 O O . THR B 1 45 ? 10.648 -50.219 -18.078 1 74.19 45 THR B O 1
ATOM 5105 N N . PRO B 1 46 ? 9.766 -48.25 -18.828 1 65 46 PRO B N 1
ATOM 5106 C CA . PRO B 1 46 ? 8.805 -48.969 -19.641 1 65 46 PRO B CA 1
ATOM 5107 C C . PRO B 1 46 ? 9.477 -49.844 -20.703 1 65 46 PRO B C 1
ATOM 5109 O O . PRO B 1 46 ? 9.023 -50.969 -20.969 1 65 46 PRO B O 1
ATOM 5112 N N . ALA B 1 47 ? 10.555 -49.406 -21.266 1 66.31 47 ALA B N 1
ATOM 5113 C CA . ALA B 1 47 ? 11.258 -50.156 -22.297 1 66.31 47 ALA B CA 1
ATOM 5114 C C . ALA B 1 47 ? 11.875 -51.438 -21.719 1 66.31 47 ALA B C 1
ATOM 5116 O O . ALA B 1 47 ? 11.844 -52.5 -22.344 1 66.31 47 ALA B O 1
ATOM 5117 N N . LEU B 1 48 ? 12.422 -51.312 -20.531 1 69.19 48 LEU B N 1
ATOM 5118 C CA . LEU B 1 48 ? 13.047 -52.438 -19.891 1 69.19 48 LEU B CA 1
ATOM 5119 C C . LEU B 1 48 ? 11.992 -53.469 -19.469 1 69.19 48 LEU B C 1
ATOM 5121 O O . LEU B 1 48 ? 12.211 -54.688 -19.594 1 69.19 48 LEU B O 1
ATOM 5125 N N . LEU B 1 49 ? 10.891 -53 -19.109 1 70.5 49 LEU B N 1
ATOM 5126 C CA . LEU B 1 49 ? 9.828 -53.906 -18.656 1 70.5 49 LEU B CA 1
ATOM 5127 C C . LEU B 1 49 ? 9.188 -54.625 -19.844 1 70.5 49 LEU B C 1
ATOM 5129 O O . LEU B 1 49 ? 8.938 -55.812 -19.781 1 70.5 49 LEU B O 1
ATOM 5133 N N . VAL B 1 50 ? 8.953 -53.875 -20.938 1 64.19 50 VAL B N 1
ATOM 5134 C CA . VAL B 1 50 ? 8.375 -54.469 -22.141 1 64.19 50 VAL B CA 1
ATOM 5135 C C . VAL B 1 50 ? 9.359 -55.469 -22.75 1 64.19 50 VAL B C 1
ATOM 5137 O O . VAL B 1 50 ? 8.969 -56.531 -23.203 1 64.19 50 VAL B O 1
ATOM 5140 N N . GLY B 1 51 ? 10.609 -55.094 -22.734 1 64.62 51 GLY B N 1
ATOM 5141 C CA . GLY B 1 51 ? 11.625 -56 -23.234 1 64.62 51 GLY B CA 1
ATOM 5142 C C . GLY B 1 51 ? 11.711 -57.281 -22.438 1 64.62 51 GLY B C 1
ATOM 5143 O O . GLY B 1 51 ? 11.852 -58.375 -23 1 64.62 51 GLY B O 1
ATOM 5144 N N . ALA B 1 52 ? 11.484 -57.188 -21.172 1 69.94 52 ALA B N 1
ATOM 5145 C CA . ALA B 1 52 ? 11.539 -58.344 -20.312 1 69.94 52 ALA B CA 1
ATOM 5146 C C . ALA B 1 52 ? 10.336 -59.25 -20.562 1 69.94 52 ALA B C 1
ATOM 5148 O O . ALA B 1 52 ? 10.445 -60.5 -20.453 1 69.94 52 ALA B O 1
ATOM 5149 N N . ILE B 1 53 ? 9.273 -58.688 -20.938 1 65.38 53 ILE B N 1
ATOM 5150 C CA . ILE B 1 53 ? 8.07 -59.469 -21.219 1 65.38 53 ILE B CA 1
ATOM 5151 C C . ILE B 1 53 ? 8.242 -60.219 -22.531 1 65.38 53 ILE B C 1
ATOM 5153 O O . ILE B 1 53 ? 7.898 -61.406 -22.625 1 65.38 53 ILE B O 1
ATOM 5157 N N . VAL B 1 54 ? 8.82 -59.469 -23.484 1 62.81 54 VAL B N 1
ATOM 5158 C CA . VAL B 1 54 ? 8.977 -60.062 -24.812 1 62.81 54 VAL B CA 1
ATOM 5159 C C . VAL B 1 54 ? 10.008 -61.188 -24.75 1 62.81 54 VAL B C 1
ATOM 5161 O O . VAL B 1 54 ? 9.867 -62.219 -25.438 1 62.81 54 VAL B O 1
ATOM 5164 N N . GLN B 1 55 ? 10.984 -60.969 -23.875 1 64.38 55 GLN B N 1
ATOM 5165 C CA . GLN B 1 55 ? 12.039 -61.969 -23.797 1 64.38 55 GLN B CA 1
ATOM 5166 C C . GLN B 1 55 ? 11.664 -63.094 -22.828 1 64.38 55 GLN B C 1
ATOM 5168 O O . GLN B 1 55 ? 12.5 -63.938 -22.516 1 64.38 55 GLN B O 1
ATOM 5173 N N . HIS B 1 56 ? 10.406 -63.156 -22.406 1 63.16 56 HIS B N 1
ATOM 5174 C CA . HIS B 1 56 ? 9.867 -64.188 -21.531 1 63.16 56 HIS B CA 1
ATOM 5175 C C . HIS B 1 56 ? 10.68 -64.312 -20.25 1 63.16 56 HIS B C 1
ATOM 5177 O O . HIS B 1 56 ? 11.062 -65.375 -19.844 1 63.16 56 HIS B O 1
ATOM 5183 N N . ALA B 1 57 ? 11.047 -63.156 -19.812 1 65.62 57 ALA B N 1
ATOM 5184 C CA . ALA B 1 57 ? 11.781 -63.156 -18.547 1 65.62 57 ALA B CA 1
ATOM 5185 C C . ALA B 1 57 ? 10.945 -63.75 -17.422 1 65.62 57 ALA B C 1
ATOM 5187 O O . ALA B 1 57 ? 9.719 -63.781 -17.5 1 65.62 57 ALA B O 1
ATOM 5188 N N . THR B 1 58 ? 11.648 -64.438 -16.391 1 68.31 58 THR B N 1
ATOM 5189 C CA . THR B 1 58 ? 10.984 -65 -15.242 1 68.31 58 THR B CA 1
ATOM 5190 C C . THR B 1 58 ? 10.32 -63.938 -14.383 1 68.31 58 THR B C 1
ATOM 5192 O O . THR B 1 58 ? 10.648 -62.75 -14.492 1 68.31 58 THR B O 1
ATOM 5195 N N . LEU B 1 59 ? 9.289 -64.375 -13.734 1 70.69 59 LEU B N 1
ATOM 5196 C CA . LEU B 1 59 ? 8.539 -63.469 -12.852 1 70.69 59 LEU B CA 1
ATOM 5197 C C . LEU B 1 59 ? 9.461 -62.75 -11.859 1 70.69 59 LEU B C 1
ATOM 5199 O O . LEU B 1 59 ? 9.25 -61.594 -11.516 1 70.69 59 LEU B O 1
ATOM 5203 N N . GLY B 1 60 ? 10.422 -63.531 -11.445 1 68.5 60 GLY B N 1
ATOM 5204 C CA . GLY B 1 60 ? 11.359 -62.969 -10.492 1 68.5 60 GLY B CA 1
ATOM 5205 C C . GLY B 1 60 ? 12.188 -61.812 -11.078 1 68.5 60 GLY B C 1
ATOM 5206 O O . GLY B 1 60 ? 12.391 -60.812 -10.43 1 68.5 60 GLY B O 1
ATOM 5207 N N . GLU B 1 61 ? 12.57 -62 -12.297 1 74.94 61 GLU B N 1
ATOM 5208 C CA . GLU B 1 61 ? 13.375 -60.969 -12.953 1 74.94 61 GLU B CA 1
ATOM 5209 C C . GLU B 1 61 ? 12.555 -59.719 -13.242 1 74.94 61 GLU B C 1
ATOM 5211 O O . GLU B 1 61 ? 13.039 -58.594 -13.086 1 74.94 61 GLU B O 1
ATOM 5216 N N . PHE B 1 62 ? 11.398 -59.969 -13.516 1 72.44 62 PHE B N 1
ATOM 5217 C CA . PHE B 1 62 ? 10.5 -58.875 -13.773 1 72.44 62 PHE B CA 1
ATOM 5218 C C . PHE B 1 62 ? 10.234 -58.062 -12.5 1 72.44 62 PHE B C 1
ATOM 5220 O O . PHE B 1 62 ? 10.242 -56.844 -12.516 1 72.44 62 PHE B O 1
ATOM 5227 N N . ALA B 1 63 ? 10.078 -58.812 -11.414 1 73.25 63 ALA B N 1
ATOM 5228 C CA . ALA B 1 63 ? 9.797 -58.156 -10.141 1 73.25 63 ALA B CA 1
ATOM 5229 C C . ALA B 1 63 ? 10.992 -57.344 -9.672 1 73.25 63 ALA B C 1
ATOM 5231 O O . ALA B 1 63 ? 10.828 -56.25 -9.133 1 73.25 63 ALA B O 1
ATOM 5232 N N . TRP B 1 64 ? 12.094 -57.875 -9.953 1 76 64 TRP B N 1
ATOM 5233 C CA . TRP B 1 64 ? 13.305 -57.156 -9.547 1 76 64 TRP B CA 1
ATOM 5234 C C . TRP B 1 64 ? 13.5 -55.875 -10.383 1 76 64 TRP B C 1
ATOM 5236 O O . TRP B 1 64 ? 13.875 -54.844 -9.852 1 76 64 TRP B O 1
ATOM 5246 N N . LEU B 1 65 ? 13.203 -55.969 -11.609 1 77.12 65 LEU B N 1
ATOM 5247 C CA . LEU B 1 65 ? 13.375 -54.812 -12.484 1 77.12 65 LEU B CA 1
ATOM 5248 C C . LEU B 1 65 ? 12.336 -53.75 -12.172 1 77.12 65 LEU B C 1
ATOM 5250 O O . LEU B 1 65 ? 12.664 -52.562 -12.125 1 77.12 65 LEU B O 1
ATOM 5254 N N . ALA B 1 66 ? 11.203 -54.156 -11.961 1 74.06 66 ALA B N 1
ATOM 5255 C CA . ALA B 1 66 ? 10.141 -53.219 -11.625 1 74.06 66 ALA B CA 1
ATOM 5256 C C . ALA B 1 66 ? 10.383 -52.594 -10.266 1 74.06 66 ALA B C 1
ATOM 5258 O O . ALA B 1 66 ? 10.141 -51.375 -10.086 1 74.06 66 ALA B O 1
ATOM 5259 N N . GLY B 1 67 ? 10.828 -53.406 -9.297 1 74.38 67 GLY B N 1
ATOM 5260 C CA . GLY B 1 67 ? 11.109 -52.906 -7.961 1 74.38 67 GLY B CA 1
ATOM 5261 C C . GLY B 1 67 ? 12.25 -51.906 -7.934 1 74.38 67 GLY B C 1
ATOM 5262 O O . GLY B 1 67 ? 12.156 -50.875 -7.289 1 74.38 67 GLY B O 1
ATOM 5263 N N . LEU B 1 68 ? 13.219 -52.25 -8.719 1 78.19 68 LEU B N 1
ATOM 5264 C CA . LEU B 1 68 ? 14.391 -51.375 -8.727 1 78.19 68 LEU B CA 1
ATOM 5265 C C . LEU B 1 68 ? 14.086 -50.062 -9.438 1 78.19 68 LEU B C 1
ATOM 5267 O O . LEU B 1 68 ? 14.492 -49 -8.969 1 78.19 68 LEU B O 1
ATOM 5271 N N . THR B 1 69 ? 13.383 -50.125 -10.539 1 78.5 69 THR B N 1
ATOM 5272 C CA . THR B 1 69 ? 13.07 -48.875 -11.25 1 78.5 69 THR B CA 1
ATOM 5273 C C . THR B 1 69 ? 12.039 -48.062 -10.484 1 78.5 69 THR B C 1
ATOM 5275 O O . THR B 1 69 ? 12.102 -46.844 -10.477 1 78.5 69 THR B O 1
ATOM 5278 N N . GLY B 1 70 ? 11.141 -48.75 -9.859 1 74.12 70 GLY B N 1
ATOM 5279 C CA . GLY B 1 70 ? 10.188 -48.062 -9.023 1 74.12 70 GLY B CA 1
ATOM 5280 C C . GLY B 1 70 ? 10.828 -47.344 -7.844 1 74.12 70 GLY B C 1
ATOM 5281 O O . GLY B 1 70 ? 10.492 -46.188 -7.543 1 74.12 70 GLY B O 1
ATOM 5282 N N . LEU B 1 71 ? 11.719 -48.094 -7.234 1 78 71 LEU B N 1
ATOM 5283 C CA . LEU B 1 71 ? 12.445 -47.5 -6.121 1 78 71 LEU B CA 1
ATOM 5284 C C . LEU B 1 71 ? 13.289 -46.312 -6.594 1 78 71 LEU B C 1
ATOM 5286 O O . LEU B 1 71 ? 13.414 -45.312 -5.883 1 78 71 LEU B O 1
ATOM 5290 N N . GLY B 1 72 ? 13.875 -46.469 -7.754 1 80.88 72 GLY B N 1
ATOM 5291 C CA . GLY B 1 72 ? 14.633 -45.344 -8.312 1 80.88 72 GLY B CA 1
ATOM 5292 C C . GLY B 1 72 ? 13.781 -44.125 -8.555 1 80.88 72 GLY B C 1
ATOM 5293 O O . GLY B 1 72 ? 14.195 -43 -8.234 1 80.88 72 GLY B O 1
ATOM 5294 N N . LEU B 1 73 ? 12.625 -44.312 -9.023 1 79.38 73 LEU B N 1
ATOM 5295 C CA . LEU B 1 73 ? 11.727 -43.219 -9.281 1 79.38 73 LEU B CA 1
ATOM 5296 C C . LEU B 1 73 ? 11.242 -42.594 -7.977 1 79.38 73 LEU B C 1
ATOM 5298 O O . LEU B 1 73 ? 11.086 -41.375 -7.883 1 79.38 73 LEU B O 1
ATOM 5302 N N . ALA B 1 74 ? 11.031 -43.438 -7 1 76.75 74 ALA B N 1
ATOM 5303 C CA . ALA B 1 74 ? 10.609 -42.938 -5.695 1 76.75 74 ALA B CA 1
ATOM 5304 C C . ALA B 1 74 ? 11.703 -42.094 -5.055 1 76.75 74 ALA B C 1
ATOM 5306 O O . ALA B 1 74 ? 11.422 -41.031 -4.477 1 76.75 74 ALA B O 1
ATOM 5307 N N . ILE B 1 75 ? 12.844 -42.562 -5.215 1 83.19 75 ILE B N 1
ATOM 5308 C CA . ILE B 1 75 ? 13.969 -41.844 -4.621 1 83.19 75 ILE B CA 1
ATOM 5309 C C . ILE B 1 75 ? 14.148 -40.5 -5.324 1 83.19 75 ILE B C 1
ATOM 5311 O O . ILE B 1 75 ? 14.359 -39.469 -4.668 1 83.19 75 ILE B O 1
ATOM 5315 N N . THR B 1 76 ? 14.055 -40.5 -6.59 1 85.62 76 THR B N 1
ATOM 5316 C CA . THR B 1 76 ? 14.219 -39.25 -7.32 1 85.62 76 THR B CA 1
ATOM 5317 C C . THR B 1 76 ? 13.117 -38.25 -6.965 1 85.62 76 THR B C 1
ATOM 5319 O O . THR B 1 76 ? 13.352 -37.031 -6.906 1 85.62 76 THR B O 1
ATOM 5322 N N . SER B 1 77 ? 11.977 -38.75 -6.738 1 79.94 77 SER B N 1
ATOM 5323 C CA . SER B 1 77 ? 10.859 -37.875 -6.379 1 79.94 77 SER B CA 1
ATOM 5324 C C . SER B 1 77 ? 11.07 -37.25 -5.004 1 79.94 77 SER B C 1
ATOM 5326 O O . SER B 1 77 ? 10.766 -36.062 -4.801 1 79.94 77 SER B O 1
ATOM 5328 N N . GLU B 1 78 ? 11.57 -38.062 -4.113 1 78.44 78 GLU B N 1
ATOM 5329 C CA . GLU B 1 78 ? 11.828 -37.562 -2.768 1 78.44 78 GLU B CA 1
ATOM 5330 C C . GLU B 1 78 ? 12.961 -36.562 -2.768 1 78.44 78 GLU B C 1
ATOM 5332 O O . GLU B 1 78 ? 12.898 -35.531 -2.07 1 78.44 78 GLU B O 1
ATOM 5337 N N . VAL B 1 79 ? 13.93 -36.906 -3.523 1 85.06 79 VAL B N 1
ATOM 5338 C CA . VAL B 1 79 ? 15.07 -36 -3.607 1 85.06 79 VAL B CA 1
ATOM 5339 C C . VAL B 1 79 ? 14.641 -34.688 -4.262 1 85.06 79 VAL B C 1
ATOM 5341 O O . VAL B 1 79 ? 15.047 -33.594 -3.828 1 85.06 79 VAL B O 1
ATOM 5344 N N . ASP B 1 80 ? 13.82 -34.719 -5.246 1 85.56 80 ASP B N 1
ATOM 5345 C CA . ASP B 1 80 ? 13.305 -33.531 -5.918 1 85.56 80 ASP B CA 1
ATOM 5346 C C . ASP B 1 80 ? 12.531 -32.656 -4.945 1 85.56 80 ASP B C 1
ATOM 5348 O O . ASP B 1 80 ? 12.727 -31.422 -4.934 1 85.56 80 ASP B O 1
ATOM 5352 N N . TYR B 1 81 ? 11.805 -33.281 -4.219 1 75.88 81 TYR B N 1
ATOM 5353 C CA . TYR B 1 81 ? 10.984 -32.531 -3.271 1 75.88 81 TYR B CA 1
ATOM 5354 C C . TYR B 1 81 ? 11.844 -31.844 -2.229 1 75.88 81 TYR B C 1
ATOM 5356 O O . TYR B 1 81 ? 11.633 -30.672 -1.921 1 75.88 81 TYR B O 1
ATOM 5364 N N . LEU B 1 82 ? 12.773 -32.625 -1.698 1 79.56 82 LEU B N 1
ATOM 5365 C CA . LEU B 1 82 ? 13.641 -32.062 -0.675 1 79.56 82 LEU B CA 1
ATOM 5366 C C . LEU B 1 82 ? 14.453 -30.906 -1.236 1 79.56 82 LEU B C 1
ATOM 5368 O O . LEU B 1 82 ? 14.555 -29.844 -0.607 1 79.56 82 LEU B O 1
ATOM 5372 N N . LEU B 1 83 ? 14.938 -31.125 -2.359 1 86.75 83 LEU B N 1
ATOM 5373 C CA . LEU B 1 83 ? 15.766 -30.094 -2.975 1 86.75 83 LEU B CA 1
ATOM 5374 C C . LEU B 1 83 ? 14.922 -28.875 -3.348 1 86.75 83 LEU B C 1
ATOM 5376 O O . LEU B 1 83 ? 15.367 -27.734 -3.189 1 86.75 83 LEU B O 1
ATOM 5380 N N . MET B 1 84 ? 13.727 -29.062 -3.76 1 84.25 84 MET B N 1
ATOM 5381 C CA . MET B 1 84 ? 12.859 -27.969 -4.18 1 84.25 84 MET B CA 1
ATOM 5382 C C . MET B 1 84 ? 12.406 -27.141 -2.982 1 84.25 84 MET B C 1
ATOM 5384 O O . MET B 1 84 ? 12.289 -25.922 -3.076 1 84.25 84 MET B O 1
ATOM 5388 N N . THR B 1 85 ? 12.172 -27.844 -1.922 1 77.88 85 THR B N 1
ATOM 5389 C CA . THR B 1 85 ? 11.766 -27.125 -0.719 1 77.88 85 THR B CA 1
ATOM 5390 C C . THR B 1 85 ? 12.891 -26.219 -0.223 1 77.88 85 THR B C 1
ATOM 5392 O O . THR B 1 85 ? 12.656 -25.047 0.106 1 77.88 85 THR B O 1
ATOM 5395 N N . HIS B 1 86 ? 14.023 -26.828 -0.199 1 82.56 86 HIS B N 1
ATOM 5396 C CA . HIS B 1 86 ? 15.172 -26.031 0.2 1 82.56 86 HIS B CA 1
ATOM 5397 C C . HIS B 1 86 ? 15.406 -24.875 -0.772 1 82.56 86 HIS B C 1
ATOM 5399 O O . HIS B 1 86 ? 15.711 -23.766 -0.353 1 82.56 86 HIS B O 1
ATOM 5405 N N . ASP B 1 87 ? 15.227 -25.094 -2.016 1 87.12 87 ASP B N 1
ATOM 5406 C CA . ASP B 1 87 ? 15.461 -24.109 -3.066 1 87.12 87 ASP B CA 1
ATOM 5407 C C . ASP B 1 87 ? 14.461 -22.969 -2.979 1 87.12 87 ASP B C 1
ATOM 5409 O O . ASP B 1 87 ? 14.828 -21.797 -3.137 1 87.12 87 ASP B O 1
ATOM 5413 N N . ASN B 1 88 ? 13.289 -23.297 -2.699 1 82.56 88 ASN B N 1
ATOM 5414 C CA . ASN B 1 88 ? 12.25 -22.281 -2.629 1 82.56 88 ASN B CA 1
ATOM 5415 C C . ASN B 1 88 ? 12.453 -21.344 -1.44 1 82.56 88 ASN B C 1
ATOM 5417 O O . ASN B 1 88 ? 12.289 -20.125 -1.562 1 82.56 88 ASN B O 1
ATOM 5421 N N . VAL B 1 89 ? 12.859 -21.938 -0.345 1 78.75 89 VAL B N 1
ATOM 5422 C CA . VAL B 1 89 ? 13.078 -21.141 0.861 1 78.75 89 VAL B CA 1
ATOM 5423 C C . VAL B 1 89 ? 14.281 -20.219 0.664 1 78.75 89 VAL B C 1
ATOM 5425 O O . VAL B 1 89 ? 14.219 -19.031 0.969 1 78.75 89 VAL B O 1
ATOM 5428 N N . LYS B 1 90 ? 15.289 -20.781 0.136 1 85.25 90 LYS B N 1
ATOM 5429 C CA . LYS B 1 90 ? 16.516 -20 0.004 1 85.25 90 LYS B CA 1
ATOM 5430 C C . LYS B 1 90 ? 16.406 -18.969 -1.108 1 85.25 90 LYS B C 1
ATOM 5432 O O . LYS B 1 90 ? 16.984 -17.891 -1.021 1 85.25 90 LYS B O 1
ATOM 5437 N N . SER B 1 91 ? 15.664 -19.297 -2.145 1 88.31 91 SER B N 1
ATOM 5438 C CA . SER B 1 91 ? 15.469 -18.328 -3.217 1 88.31 91 SER B CA 1
ATOM 5439 C C . SER B 1 91 ? 14.672 -17.125 -2.73 1 88.31 91 SER B C 1
ATOM 5441 O O . SER B 1 91 ? 14.953 -15.992 -3.129 1 88.31 91 SER B O 1
ATOM 5443 N N . THR B 1 92 ? 13.75 -17.375 -1.889 1 83.25 92 THR B N 1
ATOM 5444 C CA . THR B 1 92 ? 12.961 -16.281 -1.325 1 83.25 92 THR B CA 1
ATOM 5445 C C . THR B 1 92 ? 13.82 -15.43 -0.394 1 83.25 92 THR B C 1
ATOM 5447 O O . THR B 1 92 ? 13.656 -14.203 -0.344 1 83.25 92 THR B O 1
ATOM 5450 N N . LYS B 1 93 ? 14.648 -16.109 0.325 1 84.31 93 LYS B N 1
ATOM 5451 C CA . LYS B 1 93 ? 15.562 -15.367 1.197 1 84.31 93 LYS B CA 1
ATOM 5452 C C . LYS B 1 93 ? 16.469 -14.438 0.39 1 84.31 93 LYS B C 1
ATOM 5454 O O . LYS B 1 93 ? 16.75 -13.32 0.817 1 84.31 93 LYS B O 1
ATOM 5459 N N . LEU B 1 94 ? 16.906 -14.922 -0.712 1 88.44 94 LEU B N 1
ATOM 5460 C CA . LEU B 1 94 ? 17.75 -14.086 -1.562 1 88.44 94 LEU B CA 1
ATOM 5461 C C . LEU B 1 94 ? 16.984 -12.875 -2.074 1 88.44 94 LEU B C 1
ATOM 5463 O O . LEU B 1 94 ? 17.531 -11.781 -2.166 1 88.44 94 LEU B O 1
ATOM 5467 N N . ARG B 1 95 ? 15.766 -13.078 -2.473 1 88.44 95 ARG B N 1
ATOM 5468 C CA . ARG B 1 95 ? 14.945 -11.953 -2.893 1 88.44 95 ARG B CA 1
ATOM 5469 C C . ARG B 1 95 ? 14.805 -10.93 -1.772 1 88.44 95 ARG B C 1
ATOM 5471 O O . ARG B 1 95 ? 14.836 -9.719 -2.021 1 88.44 95 ARG B O 1
ATOM 5478 N N . THR B 1 96 ? 14.734 -11.383 -0.558 1 84.75 96 THR B N 1
ATOM 5479 C CA . THR B 1 96 ? 14.609 -10.5 0.597 1 84.75 96 THR B CA 1
ATOM 5480 C C . THR B 1 96 ? 15.883 -9.695 0.806 1 84.75 96 THR B C 1
ATOM 5482 O O . THR B 1 96 ? 15.836 -8.523 1.202 1 84.75 96 THR B O 1
ATOM 5485 N N . VAL B 1 97 ? 16.953 -10.328 0.549 1 88.44 97 VAL B N 1
ATOM 5486 C CA . VAL B 1 97 ? 18.234 -9.625 0.676 1 88.44 97 VAL B CA 1
ATOM 5487 C C . VAL B 1 97 ? 18.312 -8.508 -0.36 1 88.44 97 VAL B C 1
ATOM 5489 O O . VAL B 1 97 ? 18.75 -7.395 -0.051 1 88.44 97 VAL B O 1
ATOM 5492 N N . ILE B 1 98 ? 17.891 -8.773 -1.555 1 90.81 98 ILE B N 1
ATOM 5493 C CA . ILE B 1 98 ? 17.906 -7.766 -2.609 1 90.81 98 ILE B CA 1
ATOM 5494 C C . ILE B 1 98 ? 16.922 -6.645 -2.26 1 90.81 98 ILE B C 1
ATOM 5496 O O . ILE B 1 98 ? 17.203 -5.473 -2.516 1 90.81 98 ILE B O 1
ATOM 5500 N N . GLU B 1 99 ? 15.82 -7.051 -1.707 1 87.94 99 GLU B N 1
ATOM 5501 C CA . GLU B 1 99 ? 14.828 -6.066 -1.275 1 87.94 99 GLU B CA 1
ATOM 5502 C C . GLU B 1 99 ? 15.398 -5.141 -0.207 1 87.94 99 GLU B C 1
ATOM 5504 O O . GLU B 1 99 ? 15.156 -3.932 -0.232 1 87.94 99 GLU B O 1
ATOM 5509 N N . MET B 1 100 ? 16.156 -5.707 0.695 1 86.75 100 MET B N 1
ATOM 5510 C CA . MET B 1 100 ? 16.781 -4.902 1.739 1 86.75 100 MET B CA 1
ATOM 5511 C C . MET B 1 100 ? 17.812 -3.945 1.146 1 86.75 100 MET B C 1
ATOM 5513 O O . MET B 1 100 ? 17.922 -2.801 1.589 1 86.75 100 MET B O 1
ATOM 5517 N N . ASP B 1 101 ? 18.484 -4.457 0.207 1 89.69 101 ASP B N 1
ATOM 5518 C CA . ASP B 1 101 ? 19.453 -3.594 -0.478 1 89.69 101 ASP B CA 1
ATOM 5519 C C . ASP B 1 101 ? 18.734 -2.467 -1.223 1 89.69 101 ASP B C 1
ATOM 5521 O O . ASP B 1 101 ? 19.234 -1.346 -1.296 1 89.69 101 ASP B O 1
ATOM 5525 N N . PHE B 1 102 ? 17.641 -2.773 -1.837 1 90.94 102 PHE B N 1
ATOM 5526 C CA . PHE B 1 102 ? 16.812 -1.785 -2.529 1 90.94 102 PHE B CA 1
ATOM 5527 C C . PHE B 1 102 ? 16.375 -0.687 -1.573 1 90.94 102 PHE B C 1
ATOM 5529 O O . PHE B 1 102 ? 16.469 0.5 -1.896 1 90.94 102 PHE B O 1
ATOM 5536 N N . HIS B 1 103 ? 16 -1.137 -0.443 1 85.81 103 HIS B N 1
ATOM 5537 C CA . HIS B 1 103 ? 15.555 -0.183 0.567 1 85.81 103 HIS B CA 1
ATOM 5538 C C . HIS B 1 103 ? 16.719 0.66 1.078 1 85.81 103 HIS B C 1
ATOM 5540 O O . HIS B 1 103 ? 16.562 1.861 1.312 1 85.81 103 HIS B O 1
ATOM 5546 N N . GLN B 1 104 ? 17.797 0.028 1.254 1 86.38 104 GLN B N 1
ATOM 5547 C CA . GLN B 1 104 ? 18.984 0.761 1.684 1 86.38 104 GLN B CA 1
ATOM 5548 C C . GLN B 1 104 ? 19.406 1.786 0.636 1 86.38 104 GLN B C 1
ATOM 5550 O O . GLN B 1 104 ? 19.859 2.883 0.978 1 86.38 104 GLN B O 1
ATOM 5555 N N . LYS B 1 105 ? 19.25 1.412 -0.598 1 89.25 105 LYS B N 1
ATOM 5556 C CA . LYS B 1 105 ? 19.594 2.322 -1.686 1 89.25 105 LYS B CA 1
ATOM 5557 C C . LYS B 1 105 ? 18.719 3.572 -1.653 1 89.25 105 LYS B C 1
ATOM 5559 O O . LYS B 1 105 ? 19.188 4.672 -1.968 1 89.25 105 LYS B O 1
ATOM 5564 N N . GLN B 1 106 ? 17.516 3.416 -1.311 1 87.5 106 GLN B N 1
ATOM 5565 C CA . GLN B 1 106 ? 16.609 4.555 -1.196 1 87.5 106 GLN B CA 1
ATOM 5566 C C . GLN B 1 106 ? 17.094 5.535 -0.132 1 87.5 106 GLN B C 1
ATOM 5568 O O . GLN B 1 106 ? 16.922 6.75 -0.277 1 87.5 106 GLN B O 1
ATOM 5573 N N . TRP B 1 107 ? 17.734 4.996 0.851 1 85.19 107 TRP B N 1
ATOM 5574 C CA . TRP B 1 107 ? 18.234 5.836 1.937 1 85.19 107 TRP B CA 1
ATOM 5575 C C . TRP B 1 107 ? 19.578 6.457 1.576 1 85.19 107 TRP B C 1
ATOM 5577 O O . TRP B 1 107 ? 19.938 7.508 2.111 1 85.19 107 TRP B O 1
ATOM 5587 N N . ASP B 1 108 ? 20.25 5.805 0.684 1 85.5 108 ASP B N 1
ATOM 5588 C CA . ASP B 1 108 ? 21.562 6.305 0.279 1 85.5 108 ASP B CA 1
ATOM 5589 C C . ASP B 1 108 ? 21.422 7.465 -0.706 1 85.5 108 ASP B C 1
ATOM 5591 O O . ASP B 1 108 ? 22.328 8.305 -0.813 1 85.5 108 ASP B O 1
ATOM 5595 N N . LEU B 1 109 ? 20.312 7.52 -1.398 1 88.75 109 LEU B N 1
ATOM 5596 C CA . LEU B 1 109 ? 20.094 8.594 -2.363 1 88.75 109 LEU B CA 1
ATOM 5597 C C . LEU B 1 109 ? 19.703 9.883 -1.657 1 88.75 109 LEU B C 1
ATOM 5599 O O . LEU B 1 109 ? 19.109 9.852 -0.571 1 88.75 109 LEU B O 1
ATOM 5603 N N . ASP B 1 110 ? 20.094 10.961 -2.275 1 89.44 110 ASP B N 1
ATOM 5604 C CA . ASP B 1 110 ? 19.75 12.266 -1.723 1 89.44 110 ASP B CA 1
ATOM 5605 C C . ASP B 1 110 ? 18.234 12.477 -1.71 1 89.44 110 ASP B C 1
ATOM 5607 O O . ASP B 1 110 ? 17.531 12 -2.6 1 89.44 110 ASP B O 1
ATOM 5611 N N . TYR B 1 111 ? 17.812 13.148 -0.709 1 87.38 111 TYR B N 1
ATOM 5612 C CA . TYR B 1 111 ? 16.375 13.391 -0.542 1 87.38 111 TYR B CA 1
ATOM 5613 C C . TYR B 1 111 ? 15.797 14.078 -1.769 1 87.38 111 TYR B C 1
ATOM 5615 O O . TYR B 1 111 ? 14.68 13.773 -2.186 1 87.38 111 TYR B O 1
ATOM 5623 N N . ASP B 1 112 ? 16.516 15 -2.305 1 85.69 112 ASP B N 1
ATOM 5624 C CA . ASP B 1 112 ? 16.031 15.75 -3.463 1 85.69 112 ASP B CA 1
ATOM 5625 C C . ASP B 1 112 ? 15.898 14.836 -4.684 1 85.69 112 ASP B C 1
ATOM 5627 O O . ASP B 1 112 ? 15.023 15.047 -5.527 1 85.69 112 ASP B O 1
ATOM 5631 N N . GLN B 1 113 ? 16.766 13.867 -4.77 1 84.94 113 GLN B N 1
ATOM 5632 C CA . GLN B 1 113 ? 16.719 12.922 -5.883 1 84.94 113 GLN B CA 1
ATOM 5633 C C . GLN B 1 113 ? 15.5 12.008 -5.773 1 84.94 113 GLN B C 1
ATOM 5635 O O . GLN B 1 113 ? 14.789 11.789 -6.762 1 84.94 113 GLN B O 1
ATOM 5640 N N . ILE B 1 114 ? 15.289 11.531 -4.598 1 84.5 114 ILE B N 1
ATOM 5641 C CA . ILE B 1 114 ? 14.219 10.555 -4.41 1 84.5 114 ILE B CA 1
ATOM 5642 C C . ILE B 1 114 ? 12.867 11.258 -4.453 1 84.5 114 ILE B C 1
ATOM 5644 O O . ILE B 1 114 ? 11.844 10.641 -4.754 1 84.5 114 ILE B O 1
ATOM 5648 N N . SER B 1 115 ? 12.883 12.508 -4.172 1 80.56 115 SER B N 1
ATOM 5649 C CA . SER B 1 115 ? 11.633 13.266 -4.156 1 80.56 115 SER B CA 1
ATOM 5650 C C . SER B 1 115 ? 11.188 13.633 -5.566 1 80.56 115 SER B C 1
ATOM 5652 O O . SER B 1 115 ? 10.055 14.062 -5.773 1 80.56 115 SER B O 1
ATOM 5654 N N . SER B 1 116 ? 12.047 13.375 -6.496 1 79.5 116 SER B N 1
ATOM 5655 C CA . SER B 1 116 ? 11.68 13.648 -7.883 1 79.5 116 SER B CA 1
ATOM 5656 C C . SER B 1 116 ? 10.68 12.625 -8.406 1 79.5 116 SER B C 1
ATOM 5658 O O . SER B 1 116 ? 10.719 11.461 -8.016 1 79.5 116 SER B O 1
ATOM 5660 N N . GLY B 1 117 ? 9.719 13.086 -9.172 1 73.75 117 GLY B N 1
ATOM 5661 C CA . GLY B 1 117 ? 8.703 12.211 -9.727 1 73.75 117 GLY B CA 1
ATOM 5662 C C . GLY B 1 117 ? 9.281 11.086 -10.562 1 73.75 117 GLY B C 1
ATOM 5663 O O . GLY B 1 117 ? 8.789 9.953 -10.516 1 73.75 117 GLY B O 1
ATOM 5664 N N . LYS B 1 118 ? 10.281 11.359 -11.266 1 80 118 LYS B N 1
ATOM 5665 C CA . LYS B 1 118 ? 10.891 10.359 -12.141 1 80 118 LYS B CA 1
ATOM 5666 C C . LYS B 1 118 ? 11.508 9.227 -11.32 1 80 118 LYS B C 1
ATOM 5668 O O . LYS B 1 118 ? 11.312 8.047 -11.633 1 80 118 LYS B O 1
ATOM 5673 N N . VAL B 1 119 ? 12.266 9.633 -10.32 1 84.5 119 VAL B N 1
ATOM 5674 C CA . VAL B 1 119 ? 12.945 8.617 -9.516 1 84.5 119 VAL B CA 1
ATOM 5675 C C . VAL B 1 119 ? 11.922 7.855 -8.672 1 84.5 119 VAL B C 1
ATOM 5677 O O . VAL B 1 119 ? 12.07 6.652 -8.445 1 84.5 119 VAL B O 1
ATOM 5680 N N . GLN B 1 120 ? 10.898 8.508 -8.258 1 80.38 120 GLN B N 1
ATOM 5681 C CA . GLN B 1 120 ? 9.836 7.828 -7.523 1 80.38 120 GLN B CA 1
ATOM 5682 C C . GLN B 1 120 ? 9.117 6.809 -8.406 1 80.38 120 GLN B C 1
ATOM 5684 O O . GLN B 1 120 ? 8.773 5.719 -7.945 1 80.38 120 GLN B O 1
ATOM 5689 N N . GLY B 1 121 ? 8.867 7.281 -9.609 1 78.88 121 GLY B N 1
ATOM 5690 C CA . GLY B 1 121 ? 8.258 6.348 -10.547 1 78.88 121 GLY B CA 1
ATOM 5691 C C . GLY B 1 121 ? 9.117 5.133 -10.828 1 78.88 121 GLY B C 1
ATOM 5692 O O . GLY B 1 121 ? 8.617 4.012 -10.883 1 78.88 121 GLY B O 1
ATOM 5693 N N . LEU B 1 122 ? 10.359 5.43 -10.977 1 86.06 122 LEU B N 1
ATOM 5694 C CA . LEU B 1 122 ? 11.305 4.348 -11.211 1 86.06 122 LEU B CA 1
ATOM 5695 C C . LEU B 1 122 ? 11.359 3.404 -10.016 1 86.06 122 LEU B C 1
ATOM 5697 O O . LEU B 1 122 ? 11.398 2.182 -10.18 1 86.06 122 LEU B O 1
ATOM 5701 N N . ALA B 1 123 ? 11.383 3.98 -8.828 1 87.31 123 ALA B N 1
ATOM 5702 C CA . ALA B 1 123 ? 11.438 3.174 -7.613 1 87.31 123 ALA B CA 1
ATOM 5703 C C . ALA B 1 123 ? 10.188 2.312 -7.469 1 87.31 123 ALA B C 1
ATOM 5705 O O . ALA B 1 123 ? 10.273 1.143 -7.086 1 87.31 123 ALA B O 1
ATOM 5706 N N . HIS B 1 124 ? 9.117 2.863 -7.793 1 78.62 124 HIS B N 1
ATOM 5707 C CA . HIS B 1 124 ? 7.863 2.125 -7.688 1 78.62 124 HIS B CA 1
ATOM 5708 C C . HIS B 1 124 ? 7.828 0.962 -8.672 1 78.62 124 HIS B C 1
ATOM 5710 O O . HIS B 1 124 ? 7.449 -0.153 -8.312 1 78.62 124 HIS B O 1
ATOM 5716 N N . THR B 1 125 ? 8.156 1.221 -9.883 1 83.44 125 THR B N 1
ATOM 5717 C CA . THR B 1 125 ? 8.148 0.183 -10.914 1 83.44 125 THR B CA 1
ATOM 5718 C C . THR B 1 125 ? 9.172 -0.899 -10.594 1 83.44 125 THR B C 1
ATOM 5720 O O . THR B 1 125 ? 8.914 -2.088 -10.789 1 83.44 125 THR B O 1
ATOM 5723 N N . ALA B 1 126 ? 10.32 -0.384 -10.133 1 88.62 126 ALA B N 1
ATOM 5724 C CA . ALA B 1 126 ? 11.375 -1.32 -9.773 1 88.62 126 ALA B CA 1
ATOM 5725 C C . ALA B 1 126 ? 10.914 -2.287 -8.688 1 88.62 126 ALA B C 1
ATOM 5727 O O . ALA B 1 126 ? 11.18 -3.488 -8.766 1 88.62 126 ALA B O 1
ATOM 5728 N N . PHE B 1 127 ? 10.234 -1.795 -7.781 1 86.56 127 PHE B N 1
ATOM 5729 C CA . PHE B 1 127 ? 9.781 -2.645 -6.684 1 86.56 127 PHE B CA 1
ATOM 5730 C C . PHE B 1 127 ? 8.633 -3.539 -7.133 1 86.56 127 PHE B C 1
ATOM 5732 O O . PHE B 1 127 ? 8.633 -4.742 -6.855 1 86.56 127 PHE B O 1
ATOM 5739 N N . SER B 1 128 ? 7.645 -3.014 -7.82 1 80.12 128 SER B N 1
ATOM 5740 C CA . SER B 1 128 ? 6.434 -3.73 -8.203 1 80.12 128 SER B CA 1
ATOM 5741 C C . SER B 1 128 ? 6.746 -4.855 -9.188 1 80.12 128 SER B C 1
ATOM 5743 O O . SER B 1 128 ? 6.234 -5.969 -9.039 1 80.12 128 SER B O 1
ATOM 5745 N N . LYS B 1 129 ? 7.641 -4.637 -10.055 1 82.69 129 LYS B N 1
ATOM 5746 C CA . LYS B 1 129 ? 7.93 -5.621 -11.094 1 82.69 129 LYS B CA 1
ATOM 5747 C C . LYS B 1 129 ? 9.133 -6.477 -10.719 1 82.69 129 LYS B C 1
ATOM 5749 O O . LYS B 1 129 ? 9.25 -7.621 -11.164 1 82.69 129 LYS B O 1
ATOM 5754 N N . GLY B 1 130 ? 9.969 -5.906 -9.938 1 86.25 130 GLY B N 1
ATOM 5755 C CA . GLY B 1 130 ? 11.227 -6.59 -9.695 1 86.25 130 GLY B CA 1
ATOM 5756 C C . GLY B 1 130 ? 11.227 -7.41 -8.422 1 86.25 130 GLY B C 1
ATOM 5757 O O . GLY B 1 130 ? 11.859 -8.461 -8.352 1 86.25 130 GLY B O 1
ATOM 5758 N N . LEU B 1 131 ? 10.43 -6.934 -7.398 1 86.44 131 LEU B N 1
ATOM 5759 C CA . LEU B 1 131 ? 10.688 -7.527 -6.09 1 86.44 131 LEU B CA 1
ATOM 5760 C C . LEU B 1 131 ? 9.375 -7.887 -5.391 1 86.44 131 LEU B C 1
ATOM 5762 O O . LEU B 1 131 ? 9.383 -8.562 -4.359 1 86.44 131 LEU B O 1
ATOM 5766 N N . SER B 1 132 ? 8.188 -7.543 -5.832 1 76.69 132 SER B N 1
ATOM 5767 C CA . SER B 1 132 ? 6.934 -7.559 -5.086 1 76.69 132 SER B CA 1
ATOM 5768 C C . SER B 1 132 ? 6.43 -8.984 -4.875 1 76.69 132 SER B C 1
ATOM 5770 O O . SER B 1 132 ? 5.688 -9.25 -3.93 1 76.69 132 SER B O 1
ATOM 5772 N N . TRP B 1 133 ? 6.789 -9.883 -5.777 1 72.12 133 TRP B N 1
ATOM 5773 C CA . TRP B 1 133 ? 6.277 -11.234 -5.637 1 72.12 133 TRP B CA 1
ATOM 5774 C C . TRP B 1 133 ? 7.254 -12.25 -6.219 1 72.12 133 TRP B C 1
ATOM 5776 O O . TRP B 1 133 ? 8.273 -11.883 -6.797 1 72.12 133 TRP B O 1
ATOM 5786 N N . THR B 1 134 ? 6.977 -13.453 -5.98 1 72.62 134 THR B N 1
ATOM 5787 C CA . THR B 1 134 ? 7.879 -14.555 -6.293 1 72.62 134 THR B CA 1
ATOM 5788 C C . THR B 1 134 ? 8.18 -14.602 -7.789 1 72.62 134 THR B C 1
ATOM 5790 O O . THR B 1 134 ? 9.312 -14.859 -8.195 1 72.62 134 THR B O 1
ATOM 5793 N N . TYR B 1 135 ? 7.172 -14.305 -8.547 1 70.75 135 TYR B N 1
ATOM 5794 C CA . TYR B 1 135 ? 7.398 -14.422 -9.984 1 70.75 135 TYR B CA 1
ATOM 5795 C C . TYR B 1 135 ? 7.625 -13.055 -10.617 1 70.75 135 TYR B C 1
ATOM 5797 O O . TYR B 1 135 ? 7.398 -12.867 -11.812 1 70.75 135 TYR B O 1
ATOM 5805 N N . ALA B 1 136 ? 8.094 -12.328 -9.562 1 74.44 136 ALA B N 1
ATOM 5806 C CA . ALA B 1 136 ? 8.531 -11.023 -10.039 1 74.44 136 ALA B CA 1
ATOM 5807 C C . ALA B 1 136 ? 10 -11.062 -10.469 1 74.44 136 ALA B C 1
ATOM 5809 O O . ALA B 1 136 ? 10.758 -11.922 -10.023 1 74.44 136 ALA B O 1
ATOM 5810 N N . GLY B 1 137 ? 10.539 -10.32 -11.336 1 81.75 137 GLY B N 1
ATOM 5811 C CA . GLY B 1 137 ? 11.805 -10.07 -12 1 81.75 137 GLY B CA 1
ATOM 5812 C C . GLY B 1 137 ? 12.977 -10.766 -11.344 1 81.75 137 GLY B C 1
ATOM 5813 O O . GLY B 1 137 ? 13.539 -11.711 -11.898 1 81.75 137 GLY B O 1
ATOM 5814 N N . ALA B 1 138 ? 13.258 -10.461 -9.961 1 88.5 138 ALA B N 1
ATOM 5815 C CA . ALA B 1 138 ? 14.492 -10.922 -9.336 1 88.5 138 ALA B CA 1
ATOM 5816 C C . ALA B 1 138 ? 14.43 -12.422 -9.039 1 88.5 138 ALA B C 1
ATOM 5818 O O . ALA B 1 138 ? 15.328 -13.172 -9.43 1 88.5 138 ALA B O 1
ATOM 5819 N N . GLU B 1 139 ? 13.398 -12.844 -8.406 1 88.5 139 GLU B N 1
ATOM 5820 C CA . GLU B 1 139 ? 13.297 -14.266 -8.102 1 88.5 139 GLU B CA 1
ATOM 5821 C C . GLU B 1 139 ? 12.875 -15.07 -9.328 1 88.5 139 GLU B C 1
ATOM 5823 O O . GLU B 1 139 ? 13.234 -16.234 -9.461 1 88.5 139 GLU B O 1
ATOM 5828 N N . ALA B 1 140 ? 12.133 -14.422 -10.18 1 90.06 140 ALA B N 1
ATOM 5829 C CA . ALA B 1 140 ? 11.688 -15.078 -11.406 1 90.06 140 ALA B CA 1
ATOM 5830 C C . ALA B 1 140 ? 12.867 -15.469 -12.281 1 90.06 140 ALA B C 1
ATOM 5832 O O . ALA B 1 140 ? 12.859 -16.531 -12.922 1 90.06 140 ALA B O 1
ATOM 5833 N N . ILE B 1 141 ? 13.867 -14.648 -12.328 1 90.5 141 ILE B N 1
ATOM 5834 C CA . ILE B 1 141 ? 15.047 -14.938 -13.141 1 90.5 141 ILE B CA 1
ATOM 5835 C C . ILE B 1 141 ? 15.719 -16.203 -12.633 1 90.5 141 ILE B C 1
ATOM 5837 O O . ILE B 1 141 ? 16.25 -17 -13.43 1 90.5 141 ILE B O 1
ATOM 5841 N N . TYR B 1 142 ? 15.711 -16.375 -11.375 1 90.44 142 TYR B N 1
ATOM 5842 C CA . TYR B 1 142 ? 16.297 -17.594 -10.812 1 90.44 142 TYR B CA 1
ATOM 5843 C C . TYR B 1 142 ? 15.438 -18.812 -11.109 1 90.44 142 TYR B C 1
ATOM 5845 O O . TYR B 1 142 ? 15.953 -19.844 -11.523 1 90.44 142 TYR B O 1
ATOM 5853 N N . ILE B 1 143 ? 14.148 -18.672 -10.898 1 89.81 143 ILE B N 1
ATOM 5854 C CA . ILE B 1 143 ? 13.234 -19.797 -11.062 1 89.81 143 ILE B CA 1
ATOM 5855 C C . ILE B 1 143 ? 13.266 -20.266 -12.516 1 89.81 143 ILE B C 1
ATOM 5857 O O . ILE B 1 143 ? 13.453 -21.453 -12.781 1 89.81 143 ILE B O 1
ATOM 5861 N N . TYR B 1 144 ? 13.156 -19.312 -13.406 1 90.62 144 TYR B N 1
ATOM 5862 C CA . TYR B 1 144 ? 13.148 -19.672 -14.82 1 90.62 144 TYR B CA 1
ATOM 5863 C C . TYR B 1 144 ? 14.547 -20.062 -15.289 1 90.62 144 TYR B C 1
ATOM 5865 O O . TYR B 1 144 ? 14.695 -20.891 -16.188 1 90.62 144 TYR B O 1
ATOM 5873 N N . GLY B 1 145 ? 15.562 -19.438 -14.688 1 89.25 145 GLY B N 1
ATOM 5874 C CA . GLY B 1 145 ? 16.922 -19.828 -14.992 1 89.25 145 GLY B CA 1
ATOM 5875 C C . GLY B 1 145 ? 17.234 -21.266 -14.57 1 89.25 145 GLY B C 1
ATOM 5876 O O . GLY B 1 145 ? 17.828 -22.016 -15.336 1 89.25 145 GLY B O 1
ATOM 5877 N N . ARG B 1 146 ? 16.859 -21.531 -13.391 1 89.75 146 ARG B N 1
ATOM 5878 C CA . ARG B 1 146 ? 17.031 -22.906 -12.898 1 89.75 146 ARG B CA 1
ATOM 5879 C C . ARG B 1 146 ? 16.25 -23.891 -13.758 1 89.75 146 ARG B C 1
ATOM 5881 O O . ARG B 1 146 ? 16.766 -24.953 -14.102 1 89.75 146 ARG B O 1
ATOM 5888 N N . GLY B 1 147 ? 15 -23.453 -14.062 1 89.62 147 GLY B N 1
ATOM 5889 C CA . GLY B 1 147 ? 14.203 -24.312 -14.93 1 89.62 147 GLY B CA 1
ATOM 5890 C C . GLY B 1 147 ? 14.867 -24.578 -16.266 1 89.62 147 GLY B C 1
ATOM 5891 O O . GLY B 1 147 ? 14.875 -25.703 -16.75 1 89.62 147 GLY B O 1
ATOM 5892 N N . SER B 1 148 ? 15.438 -23.562 -16.828 1 89.56 148 SER B N 1
ATOM 5893 C CA . SER B 1 148 ? 16.125 -23.688 -18.109 1 89.56 148 SER B CA 1
ATOM 5894 C C . SER B 1 148 ? 17.359 -24.578 -17.984 1 89.56 148 SER B C 1
ATOM 5896 O O . SER B 1 148 ? 17.656 -25.359 -18.891 1 89.56 148 SER B O 1
ATOM 5898 N N . LEU B 1 149 ? 18.031 -24.484 -16.875 1 87.38 149 LEU B N 1
ATOM 5899 C CA . LEU B 1 149 ? 19.203 -25.312 -16.641 1 87.38 149 LEU B CA 1
ATOM 5900 C C . LEU B 1 149 ? 18.812 -26.781 -16.547 1 87.38 149 LEU B C 1
ATOM 5902 O O . LEU B 1 149 ? 19.484 -27.641 -17.125 1 87.38 149 LEU B O 1
ATOM 5906 N N . ILE B 1 150 ? 17.812 -27.016 -15.828 1 89.69 150 ILE B N 1
ATOM 5907 C CA . ILE B 1 150 ? 17.328 -28.375 -15.664 1 89.69 150 ILE B CA 1
ATOM 5908 C C . ILE B 1 150 ? 16.891 -28.953 -17.016 1 89.69 150 ILE B C 1
ATOM 5910 O O . ILE B 1 150 ? 17.25 -30.078 -17.359 1 89.69 150 ILE B O 1
ATOM 5914 N N . ASP B 1 151 ? 16.203 -28.062 -17.75 1 87.62 151 ASP B N 1
ATOM 5915 C CA . ASP B 1 151 ? 15.688 -28.516 -19.047 1 87.62 151 ASP B CA 1
ATOM 5916 C C . ASP B 1 151 ? 16.828 -28.781 -20.016 1 87.62 151 ASP B C 1
ATOM 5918 O O . ASP B 1 151 ? 16.812 -29.781 -20.75 1 87.62 151 ASP B O 1
ATOM 5922 N N . ILE B 1 152 ? 17.797 -27.953 -20.016 1 86.5 152 ILE B N 1
ATOM 5923 C CA . ILE B 1 152 ? 18.938 -28.109 -20.922 1 86.5 152 ILE B CA 1
ATOM 5924 C C . ILE B 1 152 ? 19.719 -29.359 -20.531 1 86.5 152 ILE B C 1
ATOM 5926 O O . ILE B 1 152 ? 20.109 -30.141 -21.406 1 86.5 152 ILE B O 1
ATOM 5930 N N . ALA B 1 153 ? 19.938 -29.578 -19.266 1 85.88 153 ALA B N 1
ATOM 5931 C CA . ALA B 1 153 ? 20.688 -30.734 -18.797 1 85.88 153 ALA B CA 1
ATOM 5932 C C . ALA B 1 153 ? 19.969 -32.031 -19.156 1 85.88 153 ALA B C 1
ATOM 5934 O O . ALA B 1 153 ? 20.594 -33 -19.625 1 85.88 153 ALA B O 1
ATOM 5935 N N . THR B 1 154 ? 18.719 -32 -18.953 1 83.69 154 THR B N 1
ATOM 5936 C CA . THR B 1 154 ? 17.938 -33.188 -19.266 1 83.69 154 THR B CA 1
ATOM 5937 C C . THR B 1 154 ? 17.891 -33.438 -20.766 1 83.69 154 THR B C 1
ATOM 5939 O O . THR B 1 154 ? 17.906 -34.594 -21.203 1 83.69 154 THR B O 1
ATOM 5942 N N . LEU B 1 155 ? 17.797 -32.312 -21.484 1 82.56 155 LEU B N 1
ATOM 5943 C CA . LEU B 1 155 ? 17.766 -32.438 -22.938 1 82.56 155 LEU B CA 1
ATOM 5944 C C . LEU B 1 155 ? 19.078 -33.031 -23.469 1 82.56 155 LEU B C 1
ATOM 5946 O O . LEU B 1 155 ? 19.078 -33.812 -24.406 1 82.56 155 LEU B O 1
ATOM 5950 N N . LEU B 1 156 ? 20.141 -32.625 -22.875 1 80.38 156 LEU B N 1
ATOM 5951 C CA . LEU B 1 156 ? 21.453 -33.125 -23.297 1 80.38 156 LEU B CA 1
ATOM 5952 C C . LEU B 1 156 ? 21.562 -34.625 -23.016 1 80.38 156 LEU B C 1
ATOM 5954 O O . LEU B 1 156 ? 22.125 -35.375 -23.828 1 80.38 156 LEU B O 1
ATOM 5958 N N . VAL B 1 157 ? 21.031 -35.031 -21.906 1 77.5 157 VAL B N 1
ATOM 5959 C CA . VAL B 1 157 ? 21.062 -36.438 -21.578 1 77.5 157 VAL B CA 1
ATOM 5960 C C . VAL B 1 157 ? 20.203 -37.219 -22.578 1 77.5 157 VAL B C 1
ATOM 5962 O O . VAL B 1 157 ? 20.609 -38.312 -23.016 1 77.5 157 VAL B O 1
ATOM 5965 N N . PHE B 1 158 ? 19.062 -36.656 -22.953 1 75.81 158 PHE B N 1
ATOM 5966 C CA . PHE B 1 158 ? 18.188 -37.312 -23.922 1 75.81 158 PHE B CA 1
ATOM 5967 C C . PHE B 1 158 ? 18.828 -37.344 -25.297 1 75.81 158 PHE B C 1
ATOM 5969 O O . PHE B 1 158 ? 18.703 -38.312 -26.016 1 75.81 158 PHE B O 1
ATOM 5976 N N . LEU B 1 159 ? 19.453 -36.188 -25.609 1 74.44 159 LEU B N 1
ATOM 5977 C CA . LEU B 1 159 ? 20.125 -36.125 -26.891 1 74.44 159 LEU B CA 1
ATOM 5978 C C . LEU B 1 159 ? 21.234 -37.156 -26.984 1 74.44 159 LEU B C 1
ATOM 5980 O O . LEU B 1 159 ? 21.438 -37.781 -28.047 1 74.44 159 LEU B O 1
ATOM 5984 N N . ALA B 1 160 ? 21.906 -37.375 -25.938 1 71.62 160 ALA B N 1
ATOM 5985 C CA . ALA B 1 160 ? 23 -38.344 -25.906 1 71.62 160 ALA B CA 1
ATOM 5986 C C . ALA B 1 160 ? 22.469 -39.75 -26.062 1 71.62 160 ALA B C 1
ATOM 5988 O O . ALA B 1 160 ? 23.125 -40.594 -26.688 1 71.62 160 ALA B O 1
ATOM 5989 N N . THR B 1 161 ? 21.25 -39.938 -25.688 1 68.25 161 THR B N 1
ATOM 5990 C CA . THR B 1 161 ? 20.672 -41.281 -25.75 1 68.25 161 THR B CA 1
ATOM 5991 C C . THR B 1 161 ? 19.984 -41.5 -27.094 1 68.25 161 THR B C 1
ATOM 5993 O O . THR B 1 161 ? 20.078 -42.594 -27.672 1 68.25 161 THR B O 1
ATOM 5996 N N . LEU B 1 162 ? 19.188 -40.406 -27.641 1 64.81 162 LEU B N 1
ATOM 5997 C CA . LEU B 1 162 ? 18.406 -40.531 -28.859 1 64.81 162 LEU B CA 1
ATOM 5998 C C . LEU B 1 162 ? 19.297 -40.469 -30.094 1 64.81 162 LEU B C 1
ATOM 6000 O O . LEU B 1 162 ? 18.984 -41.062 -31.125 1 64.81 162 LEU B O 1
ATOM 6004 N N . SER B 1 163 ? 20.312 -39.594 -30.047 1 60.97 163 SER B N 1
ATOM 6005 C CA . SER B 1 163 ? 21.172 -39.406 -31.219 1 60.97 163 SER B CA 1
ATOM 6006 C C . SER B 1 163 ? 21.703 -40.75 -31.703 1 60.97 163 SER B C 1
ATOM 6008 O O . SER B 1 163 ? 21.953 -40.938 -32.906 1 60.97 163 SER B O 1
ATOM 6010 N N . THR B 1 164 ? 21.703 -41.688 -30.906 1 58.41 164 THR B N 1
ATOM 6011 C CA . THR B 1 164 ? 22.219 -43 -31.312 1 58.41 164 THR B CA 1
ATOM 6012 C C . THR B 1 164 ? 21.172 -43.75 -32.156 1 58.41 164 THR B C 1
ATOM 6014 O O . THR B 1 164 ? 21.531 -44.594 -32.969 1 58.41 164 THR B O 1
ATOM 6017 N N . VAL B 1 165 ? 19.938 -43.219 -32.031 1 59.91 165 VAL B N 1
ATOM 6018 C CA . VAL B 1 165 ? 18.953 -44.094 -32.688 1 59.91 165 VAL B CA 1
ATOM 6019 C C . VAL B 1 165 ? 18.469 -43.438 -33.969 1 59.91 165 VAL B C 1
ATOM 6021 O O . VAL B 1 165 ? 18.484 -44.094 -35.031 1 59.91 165 VAL B O 1
ATOM 6024 N N . ILE B 1 166 ? 17.891 -42.125 -34.031 1 65.31 166 ILE B N 1
ATOM 6025 C CA . ILE B 1 166 ? 17.359 -41.562 -35.25 1 65.31 166 ILE B CA 1
ATOM 6026 C C . ILE B 1 166 ? 17.719 -40.094 -35.312 1 65.31 166 ILE B C 1
ATOM 6028 O O . ILE B 1 166 ? 17.016 -39.25 -34.781 1 65.31 166 ILE B O 1
ATOM 6032 N N . PRO B 1 167 ? 18.766 -39.719 -36.031 1 69.12 167 PRO B N 1
ATOM 6033 C CA . PRO B 1 167 ? 19.234 -38.344 -36.094 1 69.12 167 PRO B CA 1
ATOM 6034 C C . PRO B 1 167 ? 18.203 -37.406 -36.688 1 69.12 167 PRO B C 1
ATOM 6036 O O . PRO B 1 167 ? 18.156 -36.219 -36.312 1 69.12 167 PRO B O 1
ATOM 6039 N N . TRP B 1 168 ? 17.297 -37.938 -37.562 1 74.5 168 TRP B N 1
ATOM 6040 C CA . TRP B 1 168 ? 16.375 -37.031 -38.219 1 74.5 168 TRP B CA 1
ATOM 6041 C C . TRP B 1 168 ? 15.312 -36.531 -37.25 1 74.5 168 TRP B C 1
ATOM 6043 O O . TRP B 1 168 ? 14.758 -35.438 -37.438 1 74.5 168 TRP B O 1
ATOM 6053 N N . VAL B 1 169 ? 15.047 -37.25 -36.25 1 72.94 169 VAL B N 1
ATOM 6054 C CA . VAL B 1 169 ? 14.078 -36.844 -35.25 1 72.94 169 VAL B CA 1
ATOM 6055 C C . VAL B 1 169 ? 14.586 -35.594 -34.5 1 72.94 169 VAL B C 1
ATOM 6057 O O . VAL B 1 169 ? 13.82 -34.688 -34.219 1 72.94 169 VAL B O 1
ATOM 6060 N N . PHE B 1 170 ? 15.844 -35.5 -34.438 1 72.94 170 PHE B N 1
ATOM 6061 C CA . PHE B 1 170 ? 16.453 -34.375 -33.75 1 72.94 170 PHE B CA 1
ATOM 6062 C C . PHE B 1 170 ? 16.297 -33.094 -34.562 1 72.94 170 PHE B C 1
ATOM 6064 O O . PHE B 1 170 ? 16.031 -32.031 -34 1 72.94 170 PHE B O 1
ATOM 6071 N N . ALA B 1 171 ? 16.516 -33.219 -35.781 1 76.19 171 ALA B N 1
ATOM 6072 C CA . ALA B 1 171 ? 16.391 -32.062 -36.656 1 76.19 171 ALA B CA 1
ATOM 6073 C C . ALA B 1 171 ? 14.969 -31.516 -36.656 1 76.19 171 ALA B C 1
ATOM 6075 O O . ALA B 1 171 ? 14.766 -30.312 -36.688 1 76.19 171 ALA B O 1
ATOM 6076 N N . LEU B 1 172 ? 14.023 -32.375 -36.625 1 77.38 172 LEU B N 1
ATOM 6077 C CA . LEU B 1 172 ? 12.625 -31.953 -36.625 1 77.38 172 LEU B CA 1
ATOM 6078 C C . LEU B 1 172 ? 12.25 -31.281 -35.312 1 77.38 172 LEU B C 1
ATOM 6080 O O . LEU B 1 172 ? 11.469 -30.328 -35.312 1 77.38 172 LEU B O 1
ATOM 6084 N N . VAL B 1 173 ? 12.805 -31.75 -34.281 1 75.56 173 VAL B N 1
ATOM 6085 C CA . VAL B 1 173 ? 12.516 -31.188 -32.969 1 75.56 173 VAL B CA 1
ATOM 6086 C C . VAL B 1 173 ? 13.117 -29.781 -32.875 1 75.56 173 VAL B C 1
ATOM 6088 O O . VAL B 1 173 ? 12.484 -28.875 -32.344 1 75.56 173 VAL B O 1
ATOM 6091 N N . LEU B 1 174 ? 14.258 -29.609 -33.375 1 76.56 174 LEU B N 1
ATOM 6092 C CA . LEU B 1 174 ? 14.906 -28.297 -33.375 1 76.56 174 LEU B CA 1
ATOM 6093 C C . LEU B 1 174 ? 14.133 -27.297 -34.219 1 76.56 174 LEU B C 1
ATOM 6095 O O . LEU B 1 174 ? 14.039 -26.125 -33.844 1 76.56 174 LEU B O 1
ATOM 6099 N N . LEU B 1 175 ? 13.68 -27.859 -35.312 1 82.69 175 LEU B N 1
ATOM 6100 C CA . LEU B 1 175 ? 12.914 -26.984 -36.188 1 82.69 175 LEU B CA 1
ATOM 6101 C C . LEU B 1 175 ? 11.633 -26.531 -35.5 1 82.69 175 LEU B C 1
ATOM 6103 O O . LEU B 1 175 ? 11.266 -25.344 -35.594 1 82.69 175 LEU B O 1
ATOM 6107 N N . SER B 1 176 ? 10.961 -27.406 -34.938 1 82.44 176 SER B N 1
ATOM 6108 C CA . SER B 1 176 ? 9.734 -27.031 -34.219 1 82.44 176 SER B CA 1
ATOM 6109 C C . SER B 1 176 ? 10.023 -26.078 -33.094 1 82.44 176 SER B C 1
ATOM 6111 O O . SER B 1 176 ? 9.219 -25.188 -32.781 1 82.44 176 SER B O 1
ATOM 6113 N N . ALA B 1 177 ? 11.117 -26.281 -32.438 1 80.88 177 ALA B N 1
ATOM 6114 C CA . ALA B 1 177 ? 11.516 -25.391 -31.344 1 80.88 177 ALA B CA 1
ATOM 6115 C C . ALA B 1 177 ? 11.812 -23.984 -31.859 1 80.88 177 ALA B C 1
ATOM 6117 O O . ALA B 1 177 ? 11.5 -23 -31.188 1 80.88 177 ALA B O 1
ATOM 6118 N N . ALA B 1 178 ? 12.406 -23.984 -32.938 1 84.62 178 ALA B N 1
ATOM 6119 C CA . ALA B 1 178 ? 12.734 -22.703 -33.531 1 84.62 178 ALA B CA 1
ATOM 6120 C C . ALA B 1 178 ? 11.469 -21.938 -33.906 1 84.62 178 ALA B C 1
ATOM 6122 O O . ALA B 1 178 ? 11.398 -20.719 -33.719 1 84.62 178 ALA B O 1
ATOM 6123 N N . ILE B 1 179 ? 10.531 -22.625 -34.406 1 86.94 179 ILE B N 1
ATOM 6124 C CA . ILE B 1 179 ? 9.266 -22 -34.781 1 86.94 179 ILE B CA 1
ATOM 6125 C C . ILE B 1 179 ? 8.547 -21.516 -33.531 1 86.94 179 ILE B C 1
ATOM 6127 O O . ILE B 1 179 ? 8.008 -20.406 -33.5 1 86.94 179 ILE B O 1
ATOM 6131 N N . SER B 1 180 ? 8.586 -22.328 -32.531 1 84.75 180 SER B N 1
ATOM 6132 C CA . SER B 1 180 ? 7.973 -21.953 -31.25 1 84.75 180 SER B CA 1
ATOM 6133 C C . SER B 1 180 ? 8.656 -20.719 -30.656 1 84.75 180 SER B C 1
ATOM 6135 O O . SER B 1 180 ? 7.992 -19.844 -30.109 1 84.75 180 SER B O 1
ATOM 6137 N N . TYR B 1 181 ? 9.922 -20.688 -30.734 1 84 181 TYR B N 1
ATOM 6138 C CA . TYR B 1 181 ? 10.68 -19.547 -30.219 1 84 181 TYR B CA 1
ATOM 6139 C C . TYR B 1 181 ? 10.344 -18.281 -30.984 1 84 181 TYR B C 1
ATOM 6141 O O . TYR B 1 181 ? 10.219 -17.203 -30.375 1 84 181 TYR B O 1
ATOM 6149 N N . ALA B 1 182 ? 10.258 -18.5 -32.281 1 86.94 182 ALA B N 1
ATOM 6150 C CA . ALA B 1 182 ? 9.938 -17.344 -33.094 1 86.94 182 ALA B CA 1
ATOM 6151 C C . ALA B 1 182 ? 8.562 -16.766 -32.75 1 86.94 182 ALA B C 1
ATOM 6153 O O . ALA B 1 182 ? 8.383 -15.547 -32.719 1 86.94 182 ALA B O 1
ATOM 6154 N N . GLY B 1 183 ? 7.625 -17.641 -32.562 1 86.19 183 GLY B N 1
ATOM 6155 C CA . GLY B 1 183 ? 6.316 -17.172 -32.125 1 86.19 183 GLY B CA 1
ATOM 6156 C C . GLY B 1 183 ? 6.352 -16.438 -30.797 1 86.19 183 GLY B C 1
ATOM 6157 O O . GLY B 1 183 ? 5.75 -15.367 -30.672 1 86.19 183 GLY B O 1
ATOM 6158 N N . LEU B 1 184 ? 7.086 -16.875 -29.875 1 85 184 LEU B N 1
ATOM 6159 C CA . LEU B 1 184 ? 7.164 -16.281 -28.547 1 85 184 LEU B CA 1
ATOM 6160 C C . LEU B 1 184 ? 7.98 -14.984 -28.578 1 85 184 LEU B C 1
ATOM 6162 O O . LEU B 1 184 ? 7.727 -14.062 -27.797 1 85 184 LEU B O 1
ATOM 6166 N N . SER B 1 185 ? 8.953 -14.984 -29.453 1 85.19 185 SER B N 1
ATOM 6167 C CA . SER B 1 185 ? 9.75 -13.773 -29.594 1 85.19 185 SER B CA 1
ATOM 6168 C C . SER B 1 185 ? 8.898 -12.617 -30.109 1 85.19 185 SER B C 1
ATOM 6170 O O . SER B 1 185 ? 9.109 -11.461 -29.719 1 85.19 185 SER B O 1
ATOM 6172 N N . TRP B 1 186 ? 7.988 -13.039 -31.016 1 86.94 186 TRP B N 1
ATOM 6173 C CA . TRP B 1 186 ? 7.059 -12.031 -31.5 1 86.94 186 TRP B CA 1
ATOM 6174 C C . TRP B 1 186 ? 6.223 -11.453 -30.375 1 86.94 186 TRP B C 1
ATOM 6176 O O . TRP B 1 186 ? 6.031 -10.242 -30.281 1 86.94 186 TRP B O 1
ATOM 6186 N N . TYR B 1 187 ? 5.719 -12.18 -29.469 1 86.12 187 TYR B N 1
ATOM 6187 C CA . TYR B 1 187 ? 4.965 -11.734 -28.297 1 86.12 187 TYR B CA 1
ATOM 6188 C C . TYR B 1 187 ? 5.828 -10.867 -27.391 1 86.12 187 TYR B C 1
ATOM 6190 O O . TYR B 1 187 ? 5.383 -9.812 -26.922 1 86.12 187 TYR B O 1
ATOM 6198 N N . ARG B 1 188 ? 7.035 -11.297 -27.234 1 80.75 188 ARG B N 1
ATOM 6199 C CA . ARG B 1 188 ? 7.918 -10.594 -26.312 1 80.75 188 ARG B CA 1
ATOM 6200 C C . ARG B 1 188 ? 8.211 -9.18 -26.812 1 80.75 188 ARG B C 1
ATOM 6202 O O . ARG B 1 188 ? 8.289 -8.242 -26.016 1 80.75 188 ARG B O 1
ATOM 6209 N N . LYS B 1 189 ? 8.422 -9.109 -28.016 1 84.69 189 LYS B N 1
ATOM 6210 C CA . LYS B 1 189 ? 8.664 -7.781 -28.594 1 84.69 189 LYS B CA 1
ATOM 6211 C C . LYS B 1 189 ? 7.453 -6.871 -28.391 1 84.69 189 LYS B C 1
ATOM 6213 O O . LYS B 1 189 ? 7.605 -5.688 -28.078 1 84.69 189 LYS B O 1
ATOM 6218 N N . TRP B 1 190 ? 6.348 -7.445 -28.594 1 85.38 190 TRP B N 1
ATOM 6219 C CA . TRP B 1 190 ? 5.121 -6.684 -28.375 1 85.38 190 TRP B CA 1
ATOM 6220 C C . TRP B 1 190 ? 4.977 -6.305 -26.906 1 85.38 190 TRP B C 1
ATOM 6222 O O . TRP B 1 190 ? 4.59 -5.18 -26.578 1 85.38 190 TRP B O 1
ATOM 6232 N N . TYR B 1 191 ? 5.254 -7.219 -26.031 1 81.31 191 TYR B N 1
ATOM 6233 C CA . TYR B 1 191 ? 5.145 -7.004 -24.594 1 81.31 191 TYR B CA 1
ATOM 6234 C C . TYR B 1 191 ? 6.086 -5.895 -24.141 1 81.31 191 TYR B C 1
ATOM 6236 O O . TYR B 1 191 ? 5.703 -5.035 -23.344 1 81.31 191 TYR B O 1
ATOM 6244 N N . GLN B 1 192 ? 7.25 -5.926 -24.625 1 78.81 192 GLN B N 1
ATOM 6245 C CA . GLN B 1 192 ? 8.258 -4.945 -24.234 1 78.81 192 GLN B CA 1
ATOM 6246 C C . GLN B 1 192 ? 7.844 -3.537 -24.641 1 78.81 192 GLN B C 1
ATOM 6248 O O . GLN B 1 192 ? 8.062 -2.578 -23.891 1 78.81 192 GLN B O 1
ATOM 6253 N N . THR B 1 193 ? 7.195 -3.408 -25.719 1 80.56 193 THR B N 1
ATOM 6254 C CA . THR B 1 193 ? 6.836 -2.088 -26.234 1 80.56 193 THR B CA 1
ATOM 6255 C C . THR B 1 193 ? 5.578 -1.566 -25.547 1 80.56 193 THR B C 1
ATOM 6257 O O . THR B 1 193 ? 5.449 -0.364 -25.297 1 80.56 193 THR B O 1
ATOM 6260 N N . ASN B 1 194 ? 4.695 -2.461 -25.188 1 81 194 ASN B N 1
ATOM 6261 C CA . ASN B 1 194 ? 3.396 -2.021 -24.688 1 81 194 ASN B CA 1
ATOM 6262 C C . ASN B 1 194 ? 3.326 -2.098 -23.172 1 81 194 ASN B C 1
ATOM 6264 O O . ASN B 1 194 ? 2.354 -1.646 -22.562 1 81 194 ASN B O 1
ATOM 6268 N N . ASN B 1 195 ? 4.363 -2.557 -22.594 1 78.62 195 ASN B N 1
ATOM 6269 C CA . ASN B 1 195 ? 4.387 -2.721 -21.141 1 78.62 195 ASN B CA 1
ATOM 6270 C C . ASN B 1 195 ? 4.41 -1.373 -20.438 1 78.62 195 ASN B C 1
ATOM 6272 O O . ASN B 1 195 ? 4.008 -1.273 -19.266 1 78.62 195 ASN B O 1
ATOM 6276 N N . VAL B 1 196 ? 4.82 -0.357 -21.062 1 75.56 196 VAL B N 1
ATOM 6277 C CA . VAL B 1 196 ? 4.895 0.984 -20.484 1 75.56 196 VAL B CA 1
ATOM 6278 C C . VAL B 1 196 ? 3.49 1.498 -20.188 1 75.56 196 VAL B C 1
ATOM 6280 O O . VAL B 1 196 ? 3.264 2.15 -19.172 1 75.56 196 VAL B O 1
ATOM 6283 N N . ASN B 1 197 ? 2.605 1.122 -21.047 1 76.19 197 ASN B N 1
ATOM 6284 C CA . ASN B 1 197 ? 1.229 1.571 -20.859 1 76.19 197 ASN B CA 1
ATOM 6285 C C . ASN B 1 197 ? 0.58 0.901 -19.641 1 76.19 197 ASN B C 1
ATOM 6287 O O . ASN B 1 197 ? -0.169 1.54 -18.906 1 76.19 197 ASN B O 1
ATOM 6291 N N . TRP B 1 198 ? 0.903 -0.333 -19.438 1 77.62 198 TRP B N 1
ATOM 6292 C CA . TRP B 1 198 ? 0.384 -1.066 -18.297 1 77.62 198 TRP B CA 1
ATOM 6293 C C . TRP B 1 198 ? 0.903 -0.472 -16.984 1 77.62 198 TRP B C 1
ATOM 6295 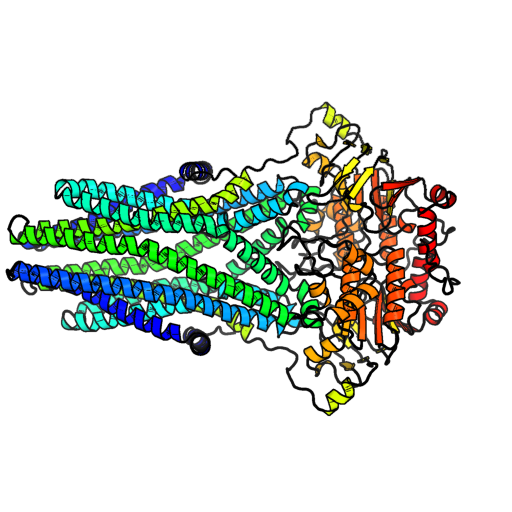O O . TRP B 1 198 ? 0.163 -0.372 -16 1 77.62 198 TRP B O 1
ATOM 6305 N N . ASN B 1 199 ? 2.082 -0.045 -17.078 1 74.62 199 ASN B N 1
ATOM 6306 C CA . ASN B 1 199 ? 2.693 0.5 -15.867 1 74.62 199 ASN B CA 1
ATOM 6307 C C . ASN B 1 199 ? 2.027 1.807 -15.445 1 74.62 199 ASN B C 1
ATOM 6309 O O . ASN B 1 199 ? 1.831 2.051 -14.258 1 74.62 199 ASN B O 1
ATOM 6313 N N . LYS B 1 200 ? 1.68 2.553 -16.438 1 76.25 200 LYS B N 1
ATOM 6314 C CA . LYS B 1 200 ? 1.01 3.816 -16.156 1 76.25 200 LYS B CA 1
ATOM 6315 C C . LYS B 1 200 ? -0.372 3.582 -15.547 1 76.25 200 LYS B C 1
ATOM 6317 O O . LYS B 1 200 ? -0.748 4.234 -14.57 1 76.25 200 LYS B O 1
ATOM 6322 N N . LEU B 1 201 ? -1.083 2.645 -16.141 1 79.06 201 LEU B N 1
ATOM 6323 C CA . LEU B 1 201 ? -2.422 2.336 -15.648 1 79.06 201 LEU B CA 1
ATOM 6324 C C . LEU B 1 201 ? -2.365 1.731 -14.242 1 79.06 201 LEU B C 1
ATOM 6326 O O . LEU B 1 201 ? -3.201 2.045 -13.398 1 79.06 201 LEU B O 1
ATOM 6330 N N . SER B 1 202 ? -1.366 0.957 -14.023 1 79.25 202 SER B N 1
ATOM 6331 C CA . SER B 1 202 ? -1.208 0.305 -12.727 1 79.25 202 SER B CA 1
ATOM 6332 C C . SER B 1 202 ? -0.888 1.318 -11.633 1 79.25 202 SER B C 1
ATOM 6334 O O . SER B 1 202 ? -1.366 1.192 -10.508 1 79.25 202 SER B O 1
ATOM 6336 N N . ARG B 1 203 ? -0.161 2.297 -12.008 1 75.94 203 ARG B N 1
ATOM 6337 C CA . ARG B 1 203 ? 0.181 3.348 -11.055 1 75.94 203 ARG B CA 1
ATOM 6338 C C . ARG B 1 203 ? -1.048 4.168 -10.68 1 75.94 203 ARG B C 1
ATOM 6340 O O . ARG B 1 203 ? -1.236 4.512 -9.508 1 75.94 203 ARG B O 1
ATOM 6347 N N . GLN B 1 204 ? -1.796 4.469 -11.672 1 78.38 204 GLN B N 1
ATOM 6348 C CA . GLN B 1 204 ? -3.014 5.234 -11.43 1 78.38 204 GLN B CA 1
ATOM 6349 C C . GLN B 1 204 ? -3.994 4.449 -10.562 1 78.38 204 GLN B C 1
ATOM 6351 O O . GLN B 1 204 ? -4.617 5.008 -9.656 1 78.38 204 GLN B O 1
ATOM 6356 N N . GLN B 1 205 ? -4.09 3.213 -10.844 1 80.06 205 GLN B N 1
ATOM 6357 C CA . GLN B 1 205 ? -4.98 2.359 -10.07 1 80.06 205 GLN B CA 1
ATOM 6358 C C . GLN B 1 205 ? -4.52 2.264 -8.617 1 80.06 205 GLN B C 1
ATOM 6360 O O . GLN B 1 205 ? -5.336 2.309 -7.695 1 80.06 205 GLN B O 1
ATOM 6365 N N . ALA B 1 206 ? -3.26 2.146 -8.484 1 75.12 206 ALA B N 1
ATOM 6366 C CA . ALA B 1 206 ? -2.711 2.037 -7.133 1 75.12 206 ALA B CA 1
ATOM 6367 C C . ALA B 1 206 ? -2.965 3.311 -6.336 1 75.12 206 ALA B C 1
ATOM 6369 O O . ALA B 1 206 ? -3.275 3.252 -5.141 1 75.12 206 ALA B O 1
ATOM 6370 N N . TYR B 1 207 ? -2.891 4.391 -7.008 1 76.06 207 TYR B N 1
ATOM 6371 C CA . TYR B 1 207 ? -3.131 5.676 -6.359 1 76.06 207 TYR B CA 1
ATOM 6372 C C . TYR B 1 207 ? -4.582 5.797 -5.914 1 76.06 207 TYR B C 1
ATOM 6374 O O . TYR B 1 207 ? -4.859 6.195 -4.777 1 76.06 207 TYR B O 1
ATOM 6382 N N . ILE B 1 208 ? -5.453 5.465 -6.809 1 77.44 208 ILE B N 1
ATOM 6383 C CA . ILE B 1 208 ? -6.871 5.621 -6.52 1 77.44 208 ILE B CA 1
ATOM 6384 C C . ILE B 1 208 ? -7.281 4.648 -5.414 1 77.44 208 ILE B C 1
ATOM 6386 O O . ILE B 1 208 ? -8.031 5.016 -4.504 1 77.44 208 ILE B O 1
ATOM 6390 N N . SER B 1 209 ? -6.742 3.48 -5.465 1 76.5 209 SER B N 1
ATOM 6391 C CA . SER B 1 209 ? -7.09 2.473 -4.469 1 76.5 209 SER B CA 1
ATOM 6392 C C . SER B 1 209 ? -6.555 2.848 -3.092 1 76.5 209 SER B C 1
ATOM 6394 O O . SER B 1 209 ? -7.219 2.613 -2.078 1 76.5 209 SER B O 1
ATOM 6396 N N . ARG B 1 210 ? -5.473 3.443 -3.094 1 72.25 210 ARG B N 1
ATOM 6397 C CA . ARG B 1 210 ? -4.859 3.834 -1.826 1 72.25 210 ARG B CA 1
ATOM 6398 C C . ARG B 1 210 ? -5.594 5.02 -1.208 1 72.25 210 ARG B C 1
ATOM 6400 O O . ARG B 1 210 ? -5.824 5.051 0.003 1 72.25 210 ARG B O 1
ATOM 6407 N N . ASN B 1 211 ? -5.965 5.898 -2.041 1 75.12 211 ASN B N 1
ATOM 6408 C CA . ASN B 1 211 ? -6.562 7.129 -1.535 1 75.12 211 ASN B CA 1
ATOM 6409 C C . ASN B 1 211 ? -8.055 6.953 -1.254 1 75.12 211 ASN B C 1
ATOM 6411 O O . ASN B 1 211 ? -8.578 7.527 -0.3 1 75.12 211 ASN B O 1
ATOM 6415 N N . ALA B 1 212 ? -8.703 6.191 -2.084 1 75.75 212 ALA B N 1
ATOM 6416 C CA . ALA B 1 212 ? -10.148 6.031 -1.967 1 75.75 212 ALA B CA 1
ATOM 6417 C C . ALA B 1 212 ? -10.516 5.246 -0.711 1 75.75 212 ALA B C 1
ATOM 6419 O O . ALA B 1 212 ? -11.578 5.461 -0.124 1 75.75 212 ALA B O 1
ATOM 6420 N N . TYR B 1 213 ? -9.625 4.496 -0.232 1 73.19 213 TYR B N 1
ATOM 6421 C CA . TYR B 1 213 ? -10.055 3.619 0.854 1 73.19 213 TYR B CA 1
ATOM 6422 C C . TYR B 1 213 ? -9.172 3.809 2.084 1 73.19 213 TYR B C 1
ATOM 6424 O O . TYR B 1 213 ? -9.195 2.99 3.006 1 73.19 213 TYR B O 1
ATOM 6432 N N . ALA B 1 214 ? -8.477 4.918 1.972 1 72.31 214 ALA B N 1
ATOM 6433 C CA . ALA B 1 214 ? -7.738 5.316 3.164 1 72.31 214 ALA B CA 1
ATOM 6434 C C . ALA B 1 214 ? -8.672 5.895 4.227 1 72.31 214 ALA B C 1
ATOM 6436 O O . ALA B 1 214 ? -9.602 6.637 3.904 1 72.31 214 ALA B O 1
ATOM 6437 N N . LEU B 1 215 ? -8.477 5.535 5.414 1 71.06 215 LEU B N 1
ATOM 6438 C CA . LEU B 1 215 ? -9.312 5.992 6.52 1 71.06 215 LEU B CA 1
ATOM 6439 C C . LEU B 1 215 ? -9.273 7.512 6.637 1 71.06 215 LEU B C 1
ATOM 6441 O O . LEU B 1 215 ? -10.289 8.141 6.949 1 71.06 215 LEU B O 1
ATOM 6445 N N . GLU B 1 216 ? -8.133 8.055 6.355 1 70.5 216 GLU B N 1
ATOM 6446 C CA . GLU B 1 216 ? -7.957 9.5 6.496 1 70.5 216 GLU B CA 1
ATOM 6447 C C . GLU B 1 216 ? -8.852 10.266 5.531 1 70.5 216 GLU B C 1
ATOM 6449 O O . GLU B 1 216 ? -9.281 11.383 5.824 1 70.5 216 GLU B O 1
ATOM 6454 N N . ASN B 1 217 ? -9.172 9.641 4.406 1 78.25 217 ASN B N 1
ATOM 6455 C CA . ASN B 1 217 ? -9.984 10.289 3.385 1 78.25 217 ASN B CA 1
ATOM 6456 C C . ASN B 1 217 ? -11.461 9.922 3.525 1 78.25 217 ASN B C 1
ATOM 6458 O O . ASN B 1 217 ? -12.312 10.477 2.832 1 78.25 217 ASN B O 1
ATOM 6462 N N . GLY B 1 218 ? -11.734 9.055 4.418 1 80.31 218 GLY B N 1
ATOM 6463 C CA . GLY B 1 218 ? -13.086 8.523 4.559 1 80.31 218 GLY B CA 1
ATOM 6464 C C . GLY B 1 218 ? -14.102 9.578 4.941 1 80.31 218 GLY B C 1
ATOM 6465 O O . GLY B 1 218 ? -15.234 9.562 4.457 1 80.31 218 GLY B O 1
ATOM 6466 N N . LYS B 1 219 ? -13.672 10.508 5.742 1 85.62 219 LYS B N 1
ATOM 6467 C CA . LYS B 1 219 ? -14.602 11.547 6.184 1 85.62 219 LYS B CA 1
ATOM 6468 C C . LYS B 1 219 ? -15.016 12.438 5.02 1 85.62 219 LYS B C 1
ATOM 6470 O O . LYS B 1 219 ? -16.203 12.742 4.855 1 85.62 219 LYS B O 1
ATOM 6475 N N . ASP B 1 220 ? -14 12.805 4.211 1 83.75 220 ASP B N 1
ATOM 6476 C CA . ASP B 1 220 ? -14.273 13.695 3.088 1 83.75 220 ASP B CA 1
ATOM 6477 C C . ASP B 1 220 ? -15.133 12.992 2.035 1 83.75 220 ASP B C 1
ATOM 6479 O O . ASP B 1 220 ? -16.062 13.594 1.484 1 83.75 220 ASP B O 1
ATOM 6483 N N . ILE B 1 221 ? -14.836 11.781 1.83 1 84.38 221 ILE B N 1
ATOM 6484 C CA . ILE B 1 221 ? -15.531 11.031 0.795 1 84.38 221 ILE B CA 1
ATOM 6485 C C . ILE B 1 221 ? -17 10.898 1.161 1 84.38 221 ILE B C 1
ATOM 6487 O O . ILE B 1 221 ? -17.875 11.023 0.3 1 84.38 221 ILE B O 1
ATOM 6491 N N . ARG B 1 222 ? -17.25 10.75 2.379 1 87 222 ARG B N 1
ATOM 6492 C CA . ARG B 1 222 ? -18.625 10.602 2.85 1 87 222 ARG B CA 1
ATOM 6493 C C . ARG B 1 222 ? -19.344 11.945 2.848 1 87 222 ARG B C 1
ATOM 6495 O O . ARG B 1 222 ? -20.484 12.031 2.393 1 87 222 ARG B O 1
ATOM 6502 N N . MET B 1 223 ? -18.656 12.906 3.295 1 88.12 223 MET B N 1
ATOM 6503 C CA . MET B 1 223 ? -19.266 14.227 3.439 1 88.12 223 MET B CA 1
ATOM 6504 C C . MET B 1 223 ? -19.609 14.828 2.076 1 88.12 223 MET B C 1
ATOM 6506 O O . MET B 1 223 ? -20.594 15.539 1.933 1 88.12 223 MET B O 1
ATOM 6510 N N . PHE B 1 224 ? -18.812 14.484 1.104 1 86.88 224 PHE B N 1
ATOM 6511 C CA . PHE B 1 224 ? -19 15.117 -0.196 1 86.88 224 PHE B CA 1
ATOM 6512 C C . PHE B 1 224 ? -19.562 14.125 -1.204 1 86.88 224 PHE B C 1
ATOM 6514 O O . PHE B 1 224 ? -19.703 14.438 -2.387 1 86.88 224 PHE B O 1
ATOM 6521 N N . GLY B 1 225 ? -19.891 12.984 -0.771 1 80.94 225 GLY B N 1
ATOM 6522 C CA . GLY B 1 225 ? -20.516 11.992 -1.636 1 80.94 225 GLY B CA 1
ATOM 6523 C C . GLY B 1 225 ? -19.641 11.586 -2.803 1 80.94 225 GLY B C 1
ATOM 6524 O O . GLY B 1 225 ? -20.094 11.547 -3.947 1 80.94 225 GLY B O 1
ATOM 6525 N N . MET B 1 226 ? -18.359 11.398 -2.51 1 82.19 226 MET B N 1
ATOM 6526 C CA . MET B 1 226 ? -17.391 11.117 -3.566 1 82.19 226 MET B CA 1
ATOM 6527 C C . MET B 1 226 ? -17.312 9.617 -3.848 1 82.19 226 MET B C 1
ATOM 6529 O O . MET B 1 226 ? -16.578 9.195 -4.75 1 82.19 226 MET B O 1
ATOM 6533 N N . ALA B 1 227 ? -18.047 8.852 -3.188 1 80.75 227 ALA B N 1
ATOM 6534 C CA . ALA B 1 227 ? -17.969 7.398 -3.352 1 80.75 227 ALA B CA 1
ATOM 6535 C C . ALA B 1 227 ? -18.281 6.992 -4.785 1 80.75 227 ALA B C 1
ATOM 6537 O O . ALA B 1 227 ? -17.609 6.133 -5.359 1 80.75 227 ALA B O 1
ATOM 6538 N N . GLY B 1 228 ? -19.328 7.625 -5.34 1 78.75 228 GLY B N 1
ATOM 6539 C CA . GLY B 1 228 ? -19.688 7.312 -6.711 1 78.75 228 GLY B CA 1
ATOM 6540 C C . GLY B 1 228 ? -18.625 7.691 -7.719 1 78.75 228 GLY B C 1
ATOM 6541 O O . GLY B 1 228 ? -18.391 6.957 -8.68 1 78.75 228 GLY B O 1
ATOM 6542 N N . TRP B 1 229 ? -18 8.734 -7.402 1 78.69 229 TRP B N 1
ATOM 6543 C CA . TRP B 1 229 ? -16.922 9.188 -8.281 1 78.69 229 TRP B CA 1
ATOM 6544 C C . TRP B 1 229 ? -15.766 8.195 -8.266 1 78.69 229 TRP B C 1
ATOM 6546 O O . TRP B 1 229 ? -15.258 7.809 -9.32 1 78.69 229 TRP B O 1
ATOM 6556 N N . TYR B 1 230 ? -15.328 7.805 -7.113 1 79.19 230 TYR B N 1
ATOM 6557 C CA . TYR B 1 230 ? -14.242 6.844 -6.988 1 79.19 230 TYR B CA 1
ATOM 6558 C C . TYR B 1 230 ? -14.617 5.516 -7.637 1 79.19 230 TYR B C 1
ATOM 6560 O O . TYR B 1 230 ? -13.781 4.879 -8.281 1 79.19 230 TYR B O 1
ATOM 6568 N N . HIS B 1 231 ? -15.852 5.184 -7.504 1 80.5 231 HIS B N 1
ATOM 6569 C CA . HIS B 1 231 ? -16.312 3.92 -8.07 1 80.5 231 HIS B CA 1
ATOM 6570 C C . HIS B 1 231 ? -16.25 3.947 -9.594 1 80.5 231 HIS B C 1
ATOM 6572 O O . HIS B 1 231 ? -15.789 2.992 -10.219 1 80.5 231 HIS B O 1
ATOM 6578 N N . THR B 1 232 ? -16.672 5.012 -10.125 1 81.19 232 THR B N 1
ATOM 6579 C CA . THR B 1 232 ? -16.703 5.129 -11.578 1 81.19 232 THR B CA 1
ATOM 6580 C C . THR B 1 232 ? -15.297 5.203 -12.148 1 81.19 232 THR B C 1
ATOM 6582 O O . THR B 1 232 ? -15 4.574 -13.172 1 81.19 232 THR B O 1
ATOM 6585 N N . HIS B 1 233 ? -14.5 5.969 -11.5 1 80.06 233 HIS B N 1
ATOM 6586 C CA . HIS B 1 233 ? -13.133 6.105 -11.992 1 80.06 233 HIS B CA 1
ATOM 6587 C C . HIS B 1 233 ? -12.359 4.805 -11.828 1 80.06 233 HIS B C 1
ATOM 6589 O O . HIS B 1 233 ? -11.578 4.426 -12.703 1 80.06 233 HIS B O 1
ATOM 6595 N N . LEU B 1 234 ? -12.555 4.152 -10.758 1 83.06 234 LEU B N 1
ATOM 6596 C CA . LEU B 1 234 ? -11.891 2.867 -10.547 1 83.06 234 LEU B CA 1
ATOM 6597 C C . LEU B 1 234 ? -12.398 1.826 -11.539 1 83.06 234 LEU B C 1
ATOM 6599 O O . LEU B 1 234 ? -11.617 1.037 -12.07 1 83.06 234 LEU B O 1
ATOM 6603 N N . ASP B 1 235 ? -13.672 1.835 -11.742 1 82.44 235 ASP B N 1
ATOM 6604 C CA . ASP B 1 235 ? -14.258 0.906 -12.703 1 82.44 235 ASP B CA 1
ATOM 6605 C C . ASP B 1 235 ? -13.68 1.119 -14.102 1 82.44 235 ASP B C 1
ATOM 6607 O O . ASP B 1 235 ? -13.398 0.154 -14.82 1 82.44 235 ASP B O 1
ATOM 6611 N N . ARG B 1 236 ? -13.539 2.322 -14.398 1 83.12 236 ARG B N 1
ATOM 6612 C CA . ARG B 1 236 ? -12.969 2.641 -15.703 1 83.12 236 ARG B CA 1
ATOM 6613 C C . ARG B 1 236 ? -11.523 2.16 -15.805 1 83.12 236 ARG B C 1
ATOM 6615 O O . ARG B 1 236 ? -11.125 1.57 -16.812 1 83.12 236 ARG B O 1
ATOM 6622 N N . LEU B 1 237 ? -10.789 2.432 -14.812 1 83.81 237 LEU B N 1
ATOM 6623 C CA . LEU B 1 237 ? -9.391 2.016 -14.812 1 83.81 237 LEU B CA 1
ATOM 6624 C C . LEU B 1 237 ? -9.273 0.495 -14.844 1 83.81 237 LEU B C 1
ATOM 6626 O O . LEU B 1 237 ? -8.422 -0.052 -15.547 1 83.81 237 LEU B O 1
ATOM 6630 N N . LEU B 1 238 ? -10.102 -0.165 -14.148 1 82.25 238 LEU B N 1
ATOM 6631 C CA . LEU B 1 238 ? -10.102 -1.624 -14.133 1 82.25 238 LEU B CA 1
ATOM 6632 C C . LEU B 1 238 ? -10.492 -2.178 -15.5 1 82.25 238 LEU B C 1
ATOM 6634 O O . LEU B 1 238 ? -9.93 -3.176 -15.953 1 82.25 238 LEU B O 1
ATOM 6638 N N . SER B 1 239 ? -11.422 -1.516 -16.094 1 82.44 239 SER B N 1
ATOM 6639 C CA . SER B 1 239 ? -11.844 -1.946 -17.422 1 82.44 239 SER B CA 1
ATOM 6640 C C . SER B 1 239 ? -10.719 -1.779 -18.438 1 82.44 239 SER B C 1
ATOM 6642 O O . SER B 1 239 ? -10.539 -2.625 -19.328 1 82.44 239 SER B O 1
ATOM 6644 N N . LEU B 1 240 ? -10.008 -0.728 -18.297 1 85.06 240 LEU B N 1
ATOM 6645 C CA . LEU B 1 240 ? -8.875 -0.509 -19.188 1 85.06 240 LEU B CA 1
ATOM 6646 C C . LEU B 1 240 ? -7.781 -1.54 -18.953 1 85.06 240 LEU B C 1
ATOM 6648 O O . LEU B 1 240 ? -7.152 -2.023 -19.891 1 85.06 240 LEU B O 1
ATOM 6652 N N . GLN B 1 241 ? -7.594 -1.839 -17.75 1 82.75 241 GLN B N 1
ATOM 6653 C CA . GLN B 1 241 ? -6.602 -2.854 -17.422 1 82.75 241 GLN B CA 1
ATOM 6654 C C . GLN B 1 241 ? -7.023 -4.227 -17.922 1 82.75 241 GLN B C 1
ATOM 6656 O O . GLN B 1 241 ? -6.191 -5.004 -18.391 1 82.75 241 GLN B O 1
ATOM 6661 N N . ASP B 1 242 ? -8.312 -4.465 -17.812 1 76.62 242 ASP B N 1
ATOM 6662 C CA . ASP B 1 242 ? -8.836 -5.73 -18.312 1 76.62 242 ASP B CA 1
ATOM 6663 C C . ASP B 1 242 ? -8.672 -5.828 -19.828 1 76.62 242 ASP B C 1
ATOM 6665 O O . ASP B 1 242 ? -8.352 -6.895 -20.359 1 76.62 242 ASP B O 1
ATOM 6669 N N . ALA B 1 243 ? -8.953 -4.773 -20.438 1 81.44 243 ALA B N 1
ATOM 6670 C CA . ALA B 1 243 ? -8.797 -4.75 -21.891 1 81.44 243 ALA B CA 1
ATOM 6671 C C . ALA B 1 243 ? -7.344 -5.008 -22.297 1 81.44 243 ALA B C 1
ATOM 6673 O O . ALA B 1 243 ? -7.078 -5.734 -23.25 1 81.44 243 ALA B O 1
ATOM 6674 N N . TRP B 1 244 ? -6.457 -4.375 -21.562 1 82.81 244 TRP B N 1
ATOM 6675 C CA . TRP B 1 244 ? -5.043 -4.617 -21.828 1 82.81 244 TRP B CA 1
ATOM 6676 C C . TRP B 1 244 ? -4.684 -6.074 -21.547 1 82.81 244 TRP B C 1
ATOM 6678 O O . TRP B 1 244 ? -3.949 -6.695 -22.328 1 82.81 244 TRP B O 1
ATOM 6688 N N . GLN B 1 245 ? -5.172 -6.602 -20.531 1 77.75 245 GLN B N 1
ATOM 6689 C CA . GLN B 1 245 ? -4.883 -7.988 -20.172 1 77.75 245 GLN B CA 1
ATOM 6690 C C . GLN B 1 245 ? -5.43 -8.945 -21.219 1 77.75 245 GLN B C 1
ATOM 6692 O O . GLN B 1 245 ? -4.809 -9.969 -21.531 1 77.75 245 GLN B O 1
ATOM 6697 N N . CYS B 1 246 ? -6.609 -8.664 -21.688 1 77.19 246 CYS B N 1
ATOM 6698 C CA . CYS B 1 246 ? -7.188 -9.492 -22.75 1 77.19 246 CYS B CA 1
ATOM 6699 C C . CYS B 1 246 ? -6.32 -9.461 -24 1 77.19 246 CYS B C 1
ATOM 6701 O O . CYS B 1 246 ? -6.059 -10.508 -24.594 1 77.19 246 CYS B O 1
ATOM 6703 N N . ARG B 1 247 ? -5.895 -8.305 -24.359 1 82.31 247 ARG B N 1
ATOM 6704 C CA . ARG B 1 247 ? -5.031 -8.18 -25.531 1 82.31 247 ARG B CA 1
ATOM 6705 C C . ARG B 1 247 ? -3.701 -8.891 -25.312 1 82.31 247 ARG B C 1
ATOM 6707 O O . ARG B 1 247 ? -3.176 -9.539 -26.219 1 82.31 247 ARG B O 1
ATOM 6714 N N . ASN B 1 248 ? -3.186 -8.727 -24.109 1 82.06 248 ASN B N 1
ATOM 6715 C CA . ASN B 1 248 ? -1.942 -9.391 -23.75 1 82.06 248 ASN B CA 1
ATOM 6716 C C . ASN B 1 248 ? -2.09 -10.914 -23.797 1 82.06 248 ASN B C 1
ATOM 6718 O O . ASN B 1 248 ? -1.236 -11.602 -24.359 1 82.06 248 ASN B O 1
ATOM 6722 N N . SER B 1 249 ? -3.152 -11.367 -23.234 1 77 249 SER B N 1
ATOM 6723 C CA . SER B 1 249 ? -3.389 -12.812 -23.203 1 77 249 SER B CA 1
ATOM 6724 C C . SER B 1 249 ? -3.613 -13.367 -24.609 1 77 249 SER B C 1
ATOM 6726 O O . SER B 1 249 ? -3.15 -14.461 -24.922 1 77 249 SER B O 1
ATOM 6728 N N . LEU B 1 250 ? -4.344 -12.656 -25.422 1 78.94 250 LEU B N 1
ATOM 6729 C CA . LEU B 1 250 ? -4.586 -13.094 -26.797 1 78.94 250 LEU B CA 1
ATOM 6730 C C . LEU B 1 250 ? -3.281 -13.156 -27.578 1 78.94 250 LEU B C 1
ATOM 6732 O O . LEU B 1 250 ? -3.043 -14.109 -28.312 1 78.94 250 LEU B O 1
ATOM 6736 N N . ARG B 1 251 ? -2.516 -12.125 -27.469 1 82.81 251 ARG B N 1
ATOM 6737 C CA . ARG B 1 251 ? -1.239 -12.117 -28.172 1 82.81 251 ARG B CA 1
ATOM 6738 C C . ARG B 1 251 ? -0.331 -13.242 -27.672 1 82.81 251 ARG B C 1
ATOM 6740 O O . ARG B 1 251 ? 0.379 -13.867 -28.453 1 82.81 251 ARG B O 1
ATOM 6747 N N . HIS B 1 252 ? -0.27 -13.461 -26.391 1 81.69 252 HIS B N 1
ATOM 6748 C CA . HIS B 1 252 ? 0.488 -14.57 -25.812 1 81.69 252 HIS B CA 1
ATOM 6749 C C . HIS B 1 252 ? -0.028 -15.914 -26.328 1 81.69 252 HIS B C 1
ATOM 6751 O O . HIS B 1 252 ? 0.761 -16.797 -26.672 1 81.69 252 HIS B O 1
ATOM 6757 N N . PHE B 1 253 ? -1.25 -15.984 -26.453 1 77.56 253 PHE B N 1
ATOM 6758 C CA . PHE B 1 253 ? -1.896 -17.188 -26.953 1 77.56 253 PHE B CA 1
ATOM 6759 C C . PHE B 1 253 ? -1.495 -17.453 -28.406 1 77.56 253 PHE B C 1
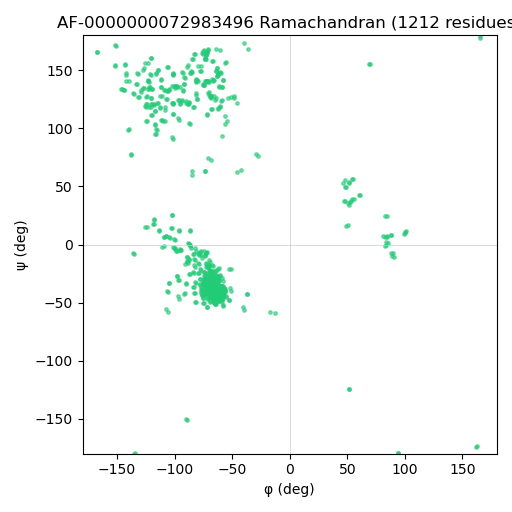ATOM 6761 O O . PHE B 1 253 ? -1.106 -18.562 -28.75 1 77.56 253 PHE B O 1
ATOM 6768 N N . LEU B 1 254 ? -1.6 -16.469 -29.156 1 82.81 254 LEU B N 1
ATOM 6769 C CA . LEU B 1 254 ? -1.266 -16.609 -30.562 1 82.81 254 LEU B CA 1
ATOM 6770 C C . LEU B 1 254 ? 0.205 -16.969 -30.75 1 82.81 254 LEU B C 1
ATOM 6772 O O . LEU B 1 254 ? 0.549 -17.797 -31.594 1 82.81 254 LEU B O 1
ATOM 6776 N N . GLY B 1 255 ? 0.991 -16.328 -29.953 1 82.44 255 GLY B N 1
ATOM 6777 C CA . GLY B 1 255 ? 2.404 -16.672 -30 1 82.44 255 GLY B CA 1
ATOM 6778 C C . GLY B 1 255 ? 2.689 -18.094 -29.594 1 82.44 255 GLY B C 1
ATOM 6779 O O . GLY B 1 255 ? 3.516 -18.766 -30.219 1 82.44 255 GLY B O 1
ATOM 6780 N N . THR B 1 256 ? 2.012 -18.641 -28.594 1 80.31 256 THR B N 1
ATOM 6781 C CA . THR B 1 256 ? 2.201 -20 -28.109 1 80.31 256 THR B CA 1
ATOM 6782 C C . THR B 1 256 ? 1.578 -21.016 -29.062 1 80.31 256 THR B C 1
ATOM 6784 O O . THR B 1 256 ? 2.1 -22.109 -29.25 1 80.31 256 THR B O 1
ATOM 6787 N N . GLN B 1 257 ? 0.5 -20.641 -29.719 1 79.75 257 GLN B N 1
ATOM 6788 C CA . GLN B 1 257 ? -0.218 -21.516 -30.641 1 79.75 257 GLN B CA 1
ATOM 6789 C C . GLN B 1 257 ? 0.63 -21.844 -31.859 1 79.75 257 GLN B C 1
ATOM 6791 O O . GLN B 1 257 ? 0.55 -22.953 -32.406 1 79.75 257 GLN B O 1
ATOM 6796 N N . VAL B 1 258 ? 1.37 -20.906 -32.281 1 83.94 258 VAL B N 1
ATOM 6797 C CA . VAL B 1 258 ? 2.248 -21.156 -33.438 1 83.94 258 VAL B CA 1
ATOM 6798 C C . VAL B 1 258 ? 3.217 -22.297 -33.094 1 83.94 258 VAL B C 1
ATOM 6800 O O . VAL B 1 258 ? 3.453 -23.172 -33.906 1 83.94 258 VAL B O 1
ATOM 6803 N N . GLY B 1 259 ? 3.695 -22.25 -31.938 1 79.31 259 GLY B N 1
ATOM 6804 C CA . GLY B 1 259 ? 4.594 -23.312 -31.5 1 79.31 259 GLY B CA 1
ATOM 6805 C C . GLY B 1 259 ? 3.895 -24.641 -31.312 1 79.31 259 GLY B C 1
ATOM 6806 O O . GLY B 1 259 ? 4.445 -25.688 -31.641 1 79.31 259 GLY B O 1
ATOM 6807 N N . GLU B 1 260 ? 2.719 -24.594 -30.766 1 75.75 260 GLU B N 1
ATOM 6808 C CA . GLU B 1 260 ? 1.96 -25.812 -30.516 1 75.75 260 GLU B CA 1
ATOM 6809 C C . GLU B 1 260 ? 1.578 -26.5 -31.812 1 75.75 260 GLU B C 1
ATOM 6811 O O . GLU B 1 260 ? 1.633 -27.734 -31.906 1 75.75 260 GLU B O 1
ATOM 6816 N N . LEU B 1 261 ? 1.181 -25.75 -32.844 1 78.38 261 LEU B N 1
ATOM 6817 C CA . LEU B 1 261 ? 0.831 -26.312 -34.125 1 78.38 261 LEU B CA 1
ATOM 6818 C C . LEU B 1 261 ? 2.055 -26.922 -34.812 1 78.38 261 LEU B C 1
ATOM 6820 O O . LEU B 1 261 ? 1.963 -27.984 -35.406 1 78.38 261 LEU B O 1
ATOM 6824 N N . ALA B 1 262 ? 3.088 -26.188 -34.656 1 81.25 262 ALA B N 1
ATOM 6825 C CA . ALA B 1 262 ? 4.328 -26.75 -35.188 1 81.25 262 ALA B CA 1
ATOM 6826 C C . ALA B 1 262 ? 4.691 -28.047 -34.469 1 81.25 262 ALA B C 1
ATOM 6828 O O . ALA B 1 262 ? 5.227 -28.969 -35.094 1 81.25 262 ALA B O 1
ATOM 6829 N N . GLY B 1 263 ? 4.402 -28.062 -33.188 1 77.56 263 GLY B N 1
ATOM 6830 C CA . GLY B 1 263 ? 4.656 -29.266 -32.406 1 77.56 263 GLY B CA 1
ATOM 6831 C C . GLY B 1 263 ? 3.789 -30.438 -32.844 1 77.56 263 GLY B C 1
ATOM 6832 O O . GLY B 1 263 ? 4.258 -31.578 -32.875 1 77.56 263 GLY B O 1
ATOM 6833 N N . LEU B 1 264 ? 2.572 -30.188 -33.188 1 73.94 264 LEU B N 1
ATOM 6834 C CA . LEU B 1 264 ? 1.671 -31.234 -33.656 1 73.94 264 LEU B CA 1
ATOM 6835 C C . LEU B 1 264 ? 2.152 -31.828 -34.969 1 73.94 264 LEU B C 1
ATOM 6837 O O . LEU B 1 264 ? 2.109 -33.031 -35.156 1 73.94 264 LEU B O 1
ATOM 6841 N N . CYS B 1 265 ? 2.521 -30.891 -35.812 1 76.94 265 CYS B N 1
ATOM 6842 C CA . CYS B 1 265 ? 3.049 -31.359 -37.094 1 76.94 265 CYS B CA 1
ATOM 6843 C C . CYS B 1 265 ? 4.305 -32.188 -36.875 1 76.94 265 CYS B C 1
ATOM 6845 O O . CYS B 1 265 ? 4.465 -33.25 -37.5 1 76.94 265 CYS B O 1
ATOM 6847 N N . ARG B 1 266 ? 5.129 -31.734 -36.031 1 79 266 ARG B N 1
ATOM 6848 C CA . ARG B 1 266 ? 6.344 -32.469 -35.688 1 79 266 ARG B CA 1
ATOM 6849 C C . ARG B 1 266 ? 6.012 -33.844 -35.125 1 79 266 ARG B C 1
ATOM 6851 O O . ARG B 1 266 ? 6.582 -34.844 -35.562 1 79 266 ARG B O 1
ATOM 6858 N N . ASP B 1 267 ? 5.082 -33.906 -34.188 1 74.62 267 ASP B N 1
ATOM 6859 C CA . ASP B 1 267 ? 4.711 -35.156 -33.531 1 74.62 267 ASP B CA 1
ATOM 6860 C C . ASP B 1 267 ? 4.129 -36.156 -34.562 1 74.62 267 ASP B C 1
ATOM 6862 O O . ASP B 1 267 ? 4.438 -37.344 -34.531 1 74.62 267 ASP B O 1
ATOM 6866 N N . ALA B 1 268 ? 3.342 -35.594 -35.438 1 72.31 268 ALA B N 1
ATOM 6867 C CA . ALA B 1 268 ? 2.746 -36.438 -36.5 1 72.31 268 ALA B CA 1
ATOM 6868 C C . ALA B 1 268 ? 3.82 -37.031 -37.375 1 72.31 268 ALA B C 1
ATOM 6870 O O . ALA B 1 268 ? 3.758 -38.219 -37.719 1 72.31 268 ALA B O 1
ATOM 6871 N N . LEU B 1 269 ? 4.766 -36.281 -37.719 1 76.5 269 LEU B N 1
ATOM 6872 C CA . LEU B 1 269 ? 5.82 -36.719 -38.594 1 76.5 269 LEU B CA 1
ATOM 6873 C C . LEU B 1 269 ? 6.73 -37.75 -37.906 1 76.5 269 LEU B C 1
ATOM 6875 O O . LEU B 1 269 ? 7.113 -38.75 -38.531 1 76.5 269 LEU B O 1
ATOM 6879 N N . VAL B 1 270 ? 7.016 -37.469 -36.688 1 76.94 270 VAL B N 1
ATOM 6880 C CA . VAL B 1 270 ? 7.938 -38.312 -35.969 1 76.94 270 VAL B CA 1
ATOM 6881 C C . VAL B 1 270 ? 7.266 -39.656 -35.656 1 76.94 270 VAL B C 1
ATOM 6883 O O . VAL B 1 270 ? 7.828 -40.719 -35.938 1 76.94 270 VAL B O 1
ATOM 6886 N N . TYR B 1 271 ? 6.098 -39.656 -35.031 1 74.12 271 TYR B N 1
ATOM 6887 C CA . TYR B 1 271 ? 5.41 -40.906 -34.688 1 74.12 271 TYR B CA 1
ATOM 6888 C C . TYR B 1 271 ? 5.008 -41.656 -35.938 1 74.12 271 TYR B C 1
ATOM 6890 O O . TYR B 1 271 ? 5.035 -42.906 -35.969 1 74.12 271 TYR B O 1
ATOM 6898 N N . GLY B 1 272 ? 4.637 -40.906 -37.031 1 72.25 272 GLY B N 1
ATOM 6899 C CA . GLY B 1 272 ? 4.367 -41.562 -38.312 1 72.25 272 GLY B CA 1
ATOM 6900 C C . GLY B 1 272 ? 5.566 -42.312 -38.875 1 72.25 272 GLY B C 1
ATOM 6901 O O . GLY B 1 272 ? 5.434 -43.438 -39.344 1 72.25 272 GLY B O 1
ATOM 6902 N N . SER B 1 273 ? 6.703 -41.75 -38.75 1 75.12 273 SER B N 1
ATOM 6903 C CA . SER B 1 273 ? 7.922 -42.375 -39.219 1 75.12 273 SER B CA 1
ATOM 6904 C C . SER B 1 273 ? 8.289 -43.594 -38.406 1 75.12 273 SER B C 1
ATOM 6906 O O . SER B 1 273 ? 8.781 -44.594 -38.938 1 75.12 273 SER B O 1
ATOM 6908 N N . LEU B 1 274 ? 8.031 -43.594 -37.125 1 75.25 274 LEU B N 1
ATOM 6909 C CA . LEU B 1 274 ? 8.344 -44.719 -36.25 1 75.25 274 LEU B CA 1
ATOM 6910 C C . LEU B 1 274 ? 7.414 -45.906 -36.531 1 75.25 274 LEU B C 1
ATOM 6912 O O . LEU B 1 274 ? 7.844 -47.062 -36.5 1 75.25 274 LEU B O 1
ATOM 6916 N N . VAL B 1 275 ? 6.227 -45.562 -36.75 1 72.44 275 VAL B N 1
ATOM 6917 C CA . VAL B 1 275 ? 5.254 -46.625 -37.062 1 72.44 275 VAL B CA 1
ATOM 6918 C C . VAL B 1 275 ? 5.621 -47.312 -38.375 1 72.44 275 VAL B C 1
ATOM 6920 O O . VAL B 1 275 ? 5.531 -48.531 -38.469 1 72.44 275 VAL B O 1
ATOM 6923 N N . ILE B 1 276 ? 6.008 -46.531 -39.344 1 73.5 276 ILE B N 1
ATOM 6924 C CA . ILE B 1 276 ? 6.41 -47.094 -40.656 1 73.5 276 ILE B CA 1
ATOM 6925 C C . ILE B 1 276 ? 7.645 -47.969 -40.469 1 73.5 276 ILE B C 1
ATOM 6927 O O . ILE B 1 276 ? 7.75 -49.031 -41.062 1 73.5 276 ILE B O 1
ATOM 6931 N N . ALA B 1 277 ? 8.484 -47.594 -39.562 1 75.31 277 ALA B N 1
ATOM 6932 C CA . ALA B 1 277 ? 9.719 -48.344 -39.312 1 75.31 277 ALA B CA 1
ATOM 6933 C C . ALA B 1 277 ? 9.422 -49.688 -38.625 1 75.31 277 ALA B C 1
ATOM 6935 O O . ALA B 1 277 ? 10.094 -50.688 -38.875 1 75.31 277 ALA B O 1
ATOM 6936 N N . VAL B 1 278 ? 8.469 -49.781 -37.875 1 72.81 278 VAL B N 1
ATOM 6937 C CA . VAL B 1 278 ? 8.102 -51 -37.188 1 72.81 278 VAL B CA 1
ATOM 6938 C C . VAL B 1 278 ? 7.402 -51.969 -38.156 1 72.81 278 VAL B C 1
ATOM 6940 O O . VAL B 1 278 ? 7.637 -53.156 -38.156 1 72.81 278 VAL B O 1
ATOM 6943 N N . THR B 1 279 ? 6.527 -51.375 -39.031 1 71.94 279 THR B N 1
ATOM 6944 C CA . THR B 1 279 ? 5.785 -52.188 -39.969 1 71.94 279 THR B CA 1
ATOM 6945 C C . THR B 1 279 ? 6.719 -52.75 -41.031 1 71.94 279 THR B C 1
ATOM 6947 O O . THR B 1 279 ? 6.465 -53.844 -41.562 1 71.94 279 THR B O 1
ATOM 6950 N N . GLN B 1 280 ? 7.746 -52.031 -41.219 1 74.88 280 GLN B N 1
ATOM 6951 C CA . GLN B 1 280 ? 8.703 -52.5 -42.219 1 74.88 280 GLN B CA 1
ATOM 6952 C C . GLN B 1 280 ? 9.719 -53.469 -41.594 1 74.88 280 GLN B C 1
ATOM 6954 O O . GLN B 1 280 ? 10.539 -54.062 -42.281 1 74.88 280 GLN B O 1
ATOM 6959 N N . GLY B 1 281 ? 9.609 -53.75 -40.25 1 71.69 281 GLY B N 1
ATOM 6960 C CA . GLY B 1 281 ? 10.445 -54.719 -39.562 1 71.69 281 GLY B CA 1
ATOM 6961 C C . GLY B 1 281 ? 11.789 -54.156 -39.156 1 71.69 281 GLY B C 1
ATOM 6962 O O . GLY B 1 281 ? 12.672 -54.906 -38.719 1 71.69 281 GLY B O 1
ATOM 6963 N N . SER B 1 282 ? 11.984 -53 -39.312 1 73.94 282 SER B N 1
ATOM 6964 C CA . SER B 1 282 ? 13.297 -52.438 -39 1 73.94 282 SER B CA 1
ATOM 6965 C C . SER B 1 282 ? 13.43 -52.125 -37.5 1 73.94 282 SER B C 1
ATOM 6967 O O . SER B 1 282 ? 14.539 -52.031 -37 1 73.94 282 SER B O 1
ATOM 6969 N N . LEU B 1 283 ? 12.32 -52.031 -36.75 1 73.19 283 LEU B N 1
ATOM 6970 C CA . LEU B 1 283 ? 12.344 -51.719 -35.344 1 73.19 283 LEU B CA 1
ATOM 6971 C C . LEU B 1 283 ? 11.523 -52.719 -34.531 1 73.19 283 LEU B C 1
ATOM 6973 O O . LEU B 1 283 ? 10.438 -53.125 -34.969 1 73.19 283 LEU B O 1
ATOM 6977 N N . SER B 1 284 ? 12.195 -53.188 -33.469 1 69.69 284 SER B N 1
ATOM 6978 C CA . SER B 1 284 ? 11.453 -54.062 -32.594 1 69.69 284 SER B CA 1
ATOM 6979 C C . SER B 1 284 ? 10.414 -53.312 -31.766 1 69.69 284 SER B C 1
ATOM 6981 O O . SER B 1 284 ? 10.445 -52.062 -31.719 1 69.69 284 SER B O 1
ATOM 6983 N N . ILE B 1 285 ? 9.477 -54 -31.203 1 63.47 285 ILE B N 1
ATOM 6984 C CA . ILE B 1 285 ? 8.438 -53.406 -30.391 1 63.47 285 ILE B CA 1
ATOM 6985 C C . ILE B 1 285 ? 9.062 -52.688 -29.188 1 63.47 285 ILE B C 1
ATOM 6987 O O . ILE B 1 285 ? 8.617 -51.625 -28.781 1 63.47 285 ILE B O 1
ATOM 6991 N N . ALA B 1 286 ? 10.07 -53.375 -28.625 1 63 286 ALA B N 1
ATOM 6992 C CA . ALA B 1 286 ? 10.781 -52.781 -27.5 1 63 286 ALA B CA 1
ATOM 6993 C C . ALA B 1 286 ? 11.469 -51.469 -27.922 1 63 286 ALA B C 1
ATOM 6995 O O . ALA B 1 286 ? 11.414 -50.5 -27.203 1 63 286 ALA B O 1
ATOM 6996 N N . GLN B 1 287 ? 12.031 -51.531 -29.094 1 69.81 287 GLN B N 1
ATOM 6997 C CA . GLN B 1 287 ? 12.711 -50.344 -29.609 1 69.81 287 GLN B CA 1
ATOM 6998 C C . GLN B 1 287 ? 11.719 -49.219 -29.953 1 69.81 287 GLN B C 1
ATOM 7000 O O . GLN B 1 287 ? 12 -48.031 -29.75 1 69.81 287 GLN B O 1
ATOM 7005 N N . PHE B 1 288 ? 10.57 -49.656 -30.422 1 67.38 288 PHE B N 1
ATOM 7006 C CA . PHE B 1 288 ? 9.516 -48.688 -30.719 1 67.38 288 PHE B CA 1
ATOM 7007 C C . PHE B 1 288 ? 9.07 -47.969 -29.438 1 67.38 288 PHE B C 1
ATOM 7009 O O . PHE B 1 288 ? 8.93 -46.75 -29.422 1 67.38 288 PHE B O 1
ATOM 7016 N N . THR B 1 289 ? 8.867 -48.75 -28.422 1 64.25 289 THR B N 1
ATOM 7017 C CA . THR B 1 289 ? 8.406 -48.188 -27.172 1 64.25 289 THR B CA 1
ATOM 7018 C C . THR B 1 289 ? 9.445 -47.219 -26.594 1 64.25 289 THR B C 1
ATOM 7020 O O . THR B 1 289 ? 9.102 -46.156 -26.078 1 64.25 289 THR B O 1
ATOM 7023 N N . LEU B 1 290 ? 10.586 -47.594 -26.703 1 67.75 290 LEU B N 1
ATOM 7024 C CA . LEU B 1 290 ? 11.672 -46.75 -26.219 1 67.75 290 LEU B CA 1
ATOM 7025 C C . LEU B 1 290 ? 11.742 -45.438 -27 1 67.75 290 LEU B C 1
ATOM 7027 O O . LEU B 1 290 ? 11.883 -44.375 -26.422 1 67.75 290 LEU B O 1
ATOM 7031 N N . MET B 1 291 ? 11.648 -45.625 -28.312 1 69.62 291 MET B N 1
ATOM 7032 C CA . MET B 1 291 ? 11.758 -44.438 -29.156 1 69.62 291 MET B CA 1
ATOM 7033 C C . MET B 1 291 ? 10.555 -43.531 -28.969 1 69.62 291 MET B C 1
ATOM 7035 O O . MET B 1 291 ? 10.695 -42.312 -29 1 69.62 291 MET B O 1
ATOM 7039 N N . PHE B 1 292 ? 9.422 -44.062 -28.75 1 66.62 292 PHE B N 1
ATOM 7040 C CA . PHE B 1 292 ? 8.219 -43.281 -28.484 1 66.62 292 PHE B CA 1
ATOM 7041 C C . PHE B 1 292 ? 8.352 -42.5 -27.172 1 66.62 292 PHE B C 1
ATOM 7043 O O . PHE B 1 292 ? 8.055 -41.312 -27.125 1 66.62 292 PHE B O 1
ATOM 7050 N N . GLY B 1 293 ? 8.711 -43.188 -26.125 1 66.25 293 GLY B N 1
ATOM 7051 C CA . GLY B 1 293 ? 8.898 -42.531 -24.844 1 66.25 293 GLY B CA 1
ATOM 7052 C C . GLY B 1 293 ? 9.945 -41.438 -24.875 1 66.25 293 GLY B C 1
ATOM 7053 O O . GLY B 1 293 ? 9.742 -40.375 -24.297 1 66.25 293 GLY B O 1
ATOM 7054 N N . MET B 1 294 ? 10.961 -41.719 -25.547 1 70.81 294 MET B N 1
ATOM 7055 C CA . MET B 1 294 ? 12.047 -40.75 -25.625 1 70.81 294 MET B CA 1
ATOM 7056 C C . MET B 1 294 ? 11.609 -39.5 -26.406 1 70.81 294 MET B C 1
ATOM 7058 O O . MET B 1 294 ? 11.938 -38.375 -26.031 1 70.81 294 MET B O 1
ATOM 7062 N N . THR B 1 295 ? 10.945 -39.812 -27.516 1 71.25 295 THR B N 1
ATOM 7063 C CA . THR B 1 295 ? 10.477 -38.688 -28.328 1 71.25 295 THR B CA 1
ATOM 7064 C C . THR B 1 295 ? 9.469 -37.844 -27.547 1 71.25 295 THR B C 1
ATOM 7066 O O . THR B 1 295 ? 9.523 -36.594 -27.578 1 71.25 295 THR B O 1
ATOM 7069 N N . SER B 1 296 ? 8.547 -38.5 -26.906 1 70.69 296 SER B N 1
ATOM 7070 C CA . SER B 1 296 ? 7.566 -37.781 -26.078 1 70.69 296 SER B CA 1
ATOM 7071 C C . SER B 1 296 ? 8.25 -37 -24.984 1 70.69 296 SER B C 1
ATOM 7073 O O . SER B 1 296 ? 7.887 -35.844 -24.719 1 70.69 296 SER B O 1
ATOM 7075 N N . GLY B 1 297 ? 9.172 -37.625 -24.312 1 72.5 297 GLY B N 1
ATOM 7076 C CA . GLY B 1 297 ? 9.945 -36.938 -23.281 1 72.5 297 GLY B CA 1
ATOM 7077 C C . GLY B 1 297 ? 10.703 -35.75 -23.812 1 72.5 297 GLY B C 1
ATOM 7078 O O . GLY B 1 297 ? 10.742 -34.688 -23.188 1 72.5 297 GLY B O 1
ATOM 7079 N N . PHE B 1 298 ? 11.203 -35.938 -24.969 1 74 298 PHE B N 1
ATOM 7080 C CA . PHE B 1 298 ? 11.977 -34.875 -25.594 1 74 298 PHE B CA 1
ATOM 7081 C C . PHE B 1 298 ? 11.094 -33.688 -25.938 1 74 298 PHE B C 1
ATOM 7083 O O . PHE B 1 298 ? 11.469 -32.531 -25.703 1 74 298 PHE B O 1
ATOM 7090 N N . ILE B 1 299 ? 10.023 -33.969 -26.516 1 73.5 299 ILE B N 1
ATOM 7091 C CA . ILE B 1 299 ? 9.086 -32.906 -26.891 1 73.5 299 ILE B CA 1
ATOM 7092 C C . ILE B 1 299 ? 8.656 -32.125 -25.656 1 73.5 299 ILE B C 1
ATOM 7094 O O . ILE B 1 299 ? 8.656 -30.906 -25.656 1 73.5 299 ILE B O 1
ATOM 7098 N N . THR B 1 300 ? 8.305 -32.812 -24.641 1 74.25 300 THR B N 1
ATOM 7099 C CA . THR B 1 300 ? 7.887 -32.188 -23.391 1 74.25 300 THR B CA 1
ATOM 7100 C C . THR B 1 300 ? 9 -31.328 -22.828 1 74.25 300 THR B C 1
ATOM 7102 O O . THR B 1 300 ? 8.758 -30.203 -22.375 1 74.25 300 THR B O 1
ATOM 7105 N N . LEU B 1 301 ? 10.133 -31.812 -22.828 1 80.19 301 LEU B N 1
ATOM 7106 C CA . LEU B 1 301 ? 11.289 -31.094 -22.312 1 80.19 301 LEU B CA 1
ATOM 7107 C C . LEU B 1 301 ? 11.562 -29.828 -23.141 1 80.19 301 LEU B C 1
ATOM 7109 O O . LEU B 1 301 ? 11.922 -28.797 -22.578 1 80.19 301 LEU B O 1
ATOM 7113 N N . LEU B 1 302 ? 11.453 -29.984 -24.375 1 77.62 302 LEU B N 1
ATOM 7114 C CA . LEU B 1 302 ? 11.695 -28.844 -25.25 1 77.62 302 LEU B CA 1
ATOM 7115 C C . LEU B 1 302 ? 10.656 -27.75 -25 1 77.62 302 LEU B C 1
ATOM 7117 O O . LEU B 1 302 ? 11 -26.562 -24.984 1 77.62 302 LEU B O 1
ATOM 7121 N N . ASP B 1 303 ? 9.445 -28.156 -24.906 1 75.06 303 ASP B N 1
ATOM 7122 C CA . ASP B 1 303 ? 8.383 -27.203 -24.609 1 75.06 303 ASP B CA 1
ATOM 7123 C C . ASP B 1 303 ? 8.641 -26.5 -23.281 1 75.06 303 ASP B C 1
ATOM 7125 O O . ASP B 1 303 ? 8.453 -25.281 -23.172 1 75.06 303 ASP B O 1
ATOM 7129 N N . GLN B 1 304 ? 9 -27.25 -22.344 1 82.44 304 GLN B N 1
ATOM 7130 C CA . GLN B 1 304 ? 9.32 -26.688 -21.031 1 82.44 304 GLN B CA 1
ATOM 7131 C C . GLN B 1 304 ? 10.492 -25.703 -21.125 1 82.44 304 GLN B C 1
ATOM 7133 O O . GLN B 1 304 ? 10.477 -24.656 -20.484 1 82.44 304 GLN B O 1
ATOM 7138 N N . LEU B 1 305 ? 11.453 -26.078 -21.875 1 85.31 305 LEU B N 1
ATOM 7139 C CA . LEU B 1 305 ? 12.609 -25.219 -22.047 1 85.31 305 LEU B CA 1
ATOM 7140 C C . LEU B 1 305 ? 12.211 -23.891 -22.688 1 85.31 305 LEU B C 1
ATOM 7142 O O . LEU B 1 305 ? 12.672 -22.828 -22.266 1 85.31 305 LEU B O 1
ATOM 7146 N N . LEU B 1 306 ? 11.391 -24.016 -23.688 1 80.31 306 LEU B N 1
ATOM 7147 C CA . LEU B 1 306 ? 10.953 -22.797 -24.359 1 80.31 306 LEU B CA 1
ATOM 7148 C C . LEU B 1 306 ? 10.164 -21.906 -23.406 1 80.31 306 LEU B C 1
ATOM 7150 O O . LEU B 1 306 ? 10.328 -20.688 -23.422 1 80.31 306 LEU B O 1
ATOM 7154 N N . LYS B 1 307 ? 9.336 -22.531 -22.609 1 80.56 307 LYS B N 1
ATOM 7155 C CA . LYS B 1 307 ? 8.555 -21.781 -21.625 1 80.56 307 LYS B CA 1
ATOM 7156 C C . LYS B 1 307 ? 9.461 -21.141 -20.578 1 80.56 307 LYS B C 1
ATOM 7158 O O . LYS B 1 307 ? 9.312 -19.953 -20.266 1 80.56 307 LYS B O 1
ATOM 7163 N N . ASP B 1 308 ? 10.367 -21.875 -20.062 1 87.19 308 ASP B N 1
ATOM 7164 C CA . ASP B 1 308 ? 11.281 -21.359 -19.047 1 87.19 308 ASP B CA 1
ATOM 7165 C C . ASP B 1 308 ? 12.164 -20.266 -19.609 1 87.19 308 ASP B C 1
ATOM 7167 O O . ASP B 1 308 ? 12.438 -19.266 -18.938 1 87.19 308 ASP B O 1
ATOM 7171 N N . PHE B 1 309 ? 12.5 -20.531 -20.812 1 85.62 309 PHE B N 1
ATOM 7172 C CA . PHE B 1 309 ? 13.359 -19.516 -21.438 1 85.62 309 PHE B CA 1
ATOM 7173 C C . PHE B 1 309 ? 12.594 -18.234 -21.688 1 85.62 309 PHE B C 1
ATOM 7175 O O . PHE B 1 309 ? 13.133 -17.141 -21.516 1 85.62 309 PHE B O 1
ATOM 7182 N N . SER B 1 310 ? 11.445 -18.375 -22.141 1 82 310 SER B N 1
ATOM 7183 C CA . SER B 1 310 ? 10.594 -17.188 -22.328 1 82 310 SER B CA 1
ATOM 7184 C C . SER B 1 310 ? 10.359 -16.469 -21 1 82 310 SER B C 1
ATOM 7186 O O . SER B 1 310 ? 10.375 -15.242 -20.938 1 82 310 SER B O 1
ATOM 7188 N N . GLY B 1 311 ? 10.117 -17.266 -20 1 85 311 GLY B N 1
ATOM 7189 C CA . GLY B 1 311 ? 9.977 -16.703 -18.672 1 85 311 GLY B CA 1
ATOM 7190 C C . GLY B 1 311 ? 11.211 -15.961 -18.203 1 85 311 GLY B C 1
ATOM 7191 O O . GLY B 1 311 ? 11.117 -14.891 -17.609 1 85 311 GLY B O 1
ATOM 7192 N N . LEU B 1 312 ? 12.289 -16.531 -18.547 1 88.75 312 LEU B N 1
ATOM 7193 C CA . LEU B 1 312 ? 13.57 -15.93 -18.188 1 88.75 312 LEU B CA 1
ATOM 7194 C C . LEU B 1 312 ? 13.758 -14.586 -18.891 1 88.75 312 LEU B C 1
ATOM 7196 O O . LEU B 1 312 ? 14.227 -13.617 -18.281 1 88.75 312 LEU B O 1
ATOM 7200 N N . GLN B 1 313 ? 13.375 -14.555 -20.078 1 86 313 GLN B N 1
ATOM 7201 C CA . GLN B 1 313 ? 13.508 -13.312 -20.844 1 86 313 GLN B CA 1
ATOM 7202 C C . GLN B 1 313 ? 12.57 -12.234 -20.312 1 86 313 GLN B C 1
ATOM 7204 O O . GLN B 1 313 ? 12.953 -11.07 -20.203 1 86 313 GLN B O 1
ATOM 7209 N N . THR B 1 314 ? 11.43 -12.641 -20.016 1 81.62 314 THR B N 1
ATOM 7210 C CA . THR B 1 314 ? 10.469 -11.695 -19.453 1 81.62 314 THR B CA 1
ATOM 7211 C C . THR B 1 314 ? 10.945 -11.172 -18.094 1 81.62 314 THR B C 1
ATOM 7213 O O . THR B 1 314 ? 10.82 -9.984 -17.812 1 81.62 314 THR B O 1
ATOM 7216 N N . ALA B 1 315 ? 11.445 -12.055 -17.281 1 88.12 315 ALA B N 1
ATOM 7217 C CA . ALA B 1 315 ? 11.984 -11.672 -15.977 1 88.12 315 ALA B CA 1
ATOM 7218 C C . ALA B 1 315 ? 13.133 -10.68 -16.125 1 88.12 315 ALA B C 1
ATOM 7220 O O . ALA B 1 315 ? 13.297 -9.781 -15.305 1 88.12 315 ALA B O 1
ATOM 7221 N N . SER B 1 316 ? 13.883 -10.883 -17.172 1 88.5 316 SER B N 1
ATOM 7222 C CA . SER B 1 316 ? 15.008 -9.992 -17.422 1 88.5 316 SER B CA 1
ATOM 7223 C C . SER B 1 316 ? 14.531 -8.586 -17.75 1 88.5 316 SER B C 1
ATOM 7225 O O . SER B 1 316 ? 15.156 -7.602 -17.344 1 88.5 316 SER B O 1
ATOM 7227 N N . ILE B 1 317 ? 13.469 -8.516 -18.453 1 83.12 317 ILE B N 1
ATOM 7228 C CA . ILE B 1 317 ? 12.906 -7.215 -18.781 1 83.12 317 ILE B CA 1
ATOM 7229 C C . ILE B 1 317 ? 12.391 -6.535 -17.516 1 83.12 317 ILE B C 1
ATOM 7231 O O . ILE B 1 317 ? 12.578 -5.332 -17.328 1 83.12 317 ILE B O 1
ATOM 7235 N N . ASP B 1 318 ? 11.797 -7.316 -16.641 1 85.25 318 ASP B N 1
ATOM 7236 C CA . ASP B 1 318 ? 11.211 -6.785 -15.414 1 85.25 318 ASP B CA 1
ATOM 7237 C C . ASP B 1 318 ? 12.297 -6.312 -14.453 1 85.25 318 ASP B C 1
ATOM 7239 O O . ASP B 1 318 ? 12.031 -5.492 -13.57 1 85.25 318 ASP B O 1
ATOM 7243 N N . LEU B 1 319 ? 13.492 -6.758 -14.672 1 89.69 319 LEU B N 1
ATOM 7244 C CA . LEU B 1 319 ? 14.594 -6.438 -13.766 1 89.69 319 LEU B CA 1
ATOM 7245 C C . LEU B 1 319 ? 15.289 -5.145 -14.195 1 89.69 319 LEU B C 1
ATOM 7247 O O . LEU B 1 319 ? 16.047 -4.566 -13.422 1 89.69 319 LEU B O 1
ATOM 7251 N N . GLN B 1 320 ? 14.961 -4.68 -15.344 1 88.06 320 GLN B N 1
ATOM 7252 C CA . GLN B 1 320 ? 15.68 -3.545 -15.914 1 88.06 320 GLN B CA 1
ATOM 7253 C C . GLN B 1 320 ? 15.539 -2.309 -15.031 1 88.06 320 GLN B C 1
ATOM 7255 O O . GLN B 1 320 ? 16.516 -1.619 -14.75 1 88.06 320 GLN B O 1
ATOM 7260 N N . GLU B 1 321 ? 14.336 -2.039 -14.586 1 88.19 321 GLU B N 1
ATOM 7261 C CA . GLU B 1 321 ? 14.102 -0.854 -13.766 1 88.19 321 GLU B CA 1
ATOM 7262 C C . GLU B 1 321 ? 14.758 -0.997 -12.398 1 88.19 321 GLU B C 1
ATOM 7264 O O . GLU B 1 321 ? 15.234 -0.015 -11.828 1 88.19 321 GLU B O 1
ATOM 7269 N N . LEU B 1 322 ? 14.734 -2.156 -11.883 1 92.25 322 LEU B N 1
ATOM 7270 C CA . LEU B 1 322 ? 15.398 -2.396 -10.602 1 92.25 322 LEU B CA 1
ATOM 7271 C C . LEU B 1 322 ? 16.906 -2.145 -10.719 1 92.25 322 LEU B C 1
ATOM 7273 O O . LEU B 1 322 ? 17.484 -1.501 -9.844 1 92.25 322 LEU B O 1
ATOM 7277 N N . ARG B 1 323 ? 17.469 -2.598 -11.781 1 92.56 323 ARG B N 1
ATOM 7278 C CA . ARG B 1 323 ? 18.906 -2.406 -11.992 1 92.56 323 ARG B CA 1
ATOM 7279 C C . ARG B 1 323 ? 19.234 -0.933 -12.211 1 92.56 323 ARG B C 1
ATOM 7281 O O . ARG B 1 323 ? 20.266 -0.447 -11.75 1 92.56 323 ARG B O 1
ATOM 7288 N N . GLU B 1 324 ? 18.406 -0.33 -12.977 1 91.44 324 GLU B N 1
ATOM 7289 C CA . GLU B 1 324 ? 18.578 1.103 -13.195 1 91.44 324 GLU B CA 1
ATOM 7290 C C . GLU B 1 324 ? 18.531 1.873 -11.875 1 91.44 324 GLU B C 1
ATOM 7292 O O . GLU B 1 324 ? 19.344 2.773 -11.648 1 91.44 324 GLU B O 1
ATOM 7297 N N . PHE B 1 325 ? 17.641 1.542 -11.039 1 92.88 325 PHE B N 1
ATOM 7298 C CA . PHE B 1 325 ? 17.5 2.199 -9.75 1 92.88 325 PHE B CA 1
ATOM 7299 C C . PHE B 1 325 ? 18.719 1.915 -8.867 1 92.88 325 PHE B C 1
ATOM 7301 O O . PHE B 1 325 ? 19.219 2.812 -8.188 1 92.88 325 PHE B O 1
ATOM 7308 N N . MET B 1 326 ? 19.172 0.716 -8.891 1 92.38 326 MET B N 1
ATOM 7309 C CA . MET B 1 326 ? 20.266 0.3 -8.031 1 92.38 326 MET B CA 1
ATOM 7310 C C . MET B 1 326 ? 21.578 0.933 -8.484 1 92.38 326 MET B C 1
ATOM 7312 O O . MET B 1 326 ? 22.531 1.054 -7.703 1 92.38 326 MET B O 1
ATOM 7316 N N . THR B 1 327 ? 21.641 1.389 -9.695 1 90.44 327 THR B N 1
ATOM 7317 C CA . THR B 1 327 ? 22.875 1.955 -10.227 1 90.44 327 THR B CA 1
ATOM 7318 C C . THR B 1 327 ? 22.891 3.473 -10.07 1 90.44 327 THR B C 1
ATOM 7320 O O . THR B 1 327 ? 23.891 4.125 -10.359 1 90.44 327 THR B O 1
ATOM 7323 N N . LEU B 1 328 ? 21.797 3.977 -9.578 1 91.12 328 LEU B N 1
ATOM 7324 C CA . LEU B 1 328 ? 21.766 5.418 -9.359 1 91.12 328 LEU B CA 1
ATOM 7325 C C . LEU B 1 328 ? 22.828 5.84 -8.352 1 91.12 328 LEU B C 1
ATOM 7327 O O . LEU B 1 328 ? 23.062 5.141 -7.359 1 91.12 328 LEU B O 1
ATOM 7331 N N . LYS B 1 329 ? 23.516 6.891 -8.672 1 89.25 329 LYS B N 1
ATOM 7332 C CA . LYS B 1 329 ? 24.531 7.402 -7.77 1 89.25 329 LYS B CA 1
ATOM 7333 C C . LYS B 1 329 ? 24.031 8.609 -6.98 1 89.25 329 LYS B C 1
ATOM 7335 O O . LYS B 1 329 ? 23.297 9.445 -7.52 1 89.25 329 LYS B O 1
ATOM 7340 N N . PRO B 1 330 ? 24.375 8.539 -5.715 1 88.56 330 PRO B N 1
ATOM 7341 C CA . PRO B 1 330 ? 24.016 9.734 -4.938 1 88.56 330 PRO B CA 1
ATOM 7342 C C . PRO B 1 330 ? 24.719 10.992 -5.438 1 88.56 330 PRO B C 1
ATOM 7344 O O . PRO B 1 330 ? 25.812 10.922 -5.996 1 88.56 330 PRO B O 1
ATOM 7347 N N . ARG B 1 331 ? 24.062 12.055 -5.328 1 84.19 331 ARG B N 1
ATOM 7348 C CA . ARG B 1 331 ? 24.625 13.336 -5.738 1 84.19 331 ARG B CA 1
ATOM 7349 C C . ARG B 1 331 ? 25.797 13.734 -4.836 1 84.19 331 ARG B C 1
ATOM 7351 O O . ARG B 1 331 ? 26.797 14.281 -5.305 1 84.19 331 ARG B O 1
ATOM 7358 N N . THR B 1 332 ? 25.609 13.445 -3.547 1 84.06 332 THR B N 1
ATOM 7359 C CA . THR B 1 332 ? 26.641 13.805 -2.58 1 84.06 332 THR B CA 1
ATOM 7360 C C . THR B 1 332 ? 27.641 12.664 -2.404 1 84.06 332 THR B C 1
ATOM 7362 O O . THR B 1 332 ? 27.234 11.516 -2.184 1 84.06 332 THR B O 1
ATOM 7365 N N . PRO B 1 333 ? 28.828 12.938 -2.623 1 76.31 333 PRO B N 1
ATOM 7366 C CA . PRO B 1 333 ? 29.844 11.883 -2.502 1 76.31 333 PRO B CA 1
ATOM 7367 C C . PRO B 1 333 ? 30.016 11.398 -1.064 1 76.31 333 PRO B C 1
ATOM 7369 O O . PRO B 1 333 ? 29.875 1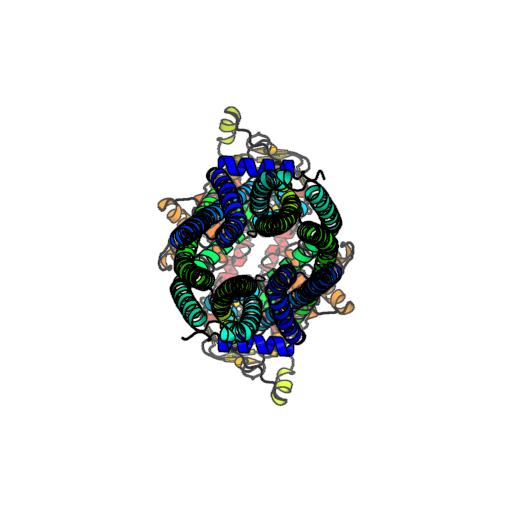2.18 -0.122 1 76.31 333 PRO B O 1
ATOM 7372 N N . ALA B 1 334 ? 30.203 10.164 -0.892 1 78.12 334 ALA B N 1
ATOM 7373 C CA . ALA B 1 334 ? 30.469 9.57 0.413 1 78.12 334 ALA B CA 1
ATOM 7374 C C . ALA B 1 334 ? 31.953 9.641 0.757 1 78.12 334 ALA B C 1
ATOM 7376 O O . ALA B 1 334 ? 32.688 8.648 0.627 1 78.12 334 ALA B O 1
ATOM 7377 N N . ARG B 1 335 ? 32.5 10.883 0.819 1 81.19 335 ARG B N 1
ATOM 7378 C CA . ARG B 1 335 ? 33.906 10.984 1.159 1 81.19 335 ARG B CA 1
ATOM 7379 C C . ARG B 1 335 ? 34.094 11.234 2.652 1 81.19 335 ARG B C 1
ATOM 7381 O O . ARG B 1 335 ? 33.281 11.914 3.279 1 81.19 335 ARG B O 1
ATOM 7388 N N . PRO B 1 336 ? 35.031 10.508 3.188 1 86.62 336 PRO B N 1
ATOM 7389 C CA . PRO B 1 336 ? 35.312 10.781 4.598 1 86.62 336 PRO B CA 1
ATOM 7390 C C . PRO B 1 336 ? 35.844 12.195 4.828 1 86.62 336 PRO B C 1
ATOM 7392 O O . PRO B 1 336 ? 36.469 12.781 3.939 1 86.62 336 PRO B O 1
ATOM 7395 N N . LEU B 1 337 ? 35.531 12.68 5.938 1 89.31 337 LEU B N 1
ATOM 7396 C CA . LEU B 1 337 ? 36.031 14.008 6.301 1 89.31 337 LEU B CA 1
ATOM 7397 C C . LEU B 1 337 ? 37.531 13.984 6.594 1 89.31 337 LEU B C 1
ATOM 7399 O O . LEU B 1 337 ? 38.031 13.023 7.18 1 89.31 337 LEU B O 1
ATOM 7403 N N . THR B 1 338 ? 38.188 15 6.152 1 90.94 338 THR B N 1
ATOM 7404 C CA . THR B 1 338 ? 39.594 15.18 6.547 1 90.94 338 THR B CA 1
ATOM 7405 C C . THR B 1 338 ? 39.688 15.609 8.008 1 90.94 338 THR B C 1
ATOM 7407 O O . THR B 1 338 ? 38.688 16.078 8.594 1 90.94 338 THR B O 1
ATOM 7410 N N . THR B 1 339 ? 40.781 15.43 8.602 1 92.31 339 THR B N 1
ATOM 7411 C CA . THR B 1 339 ? 41 15.797 10 1 92.31 339 THR B CA 1
ATOM 7412 C C . THR B 1 339 ? 40.75 17.297 10.211 1 92.31 339 THR B C 1
ATOM 7414 O O . THR B 1 339 ? 40.188 17.688 11.227 1 92.31 339 THR B O 1
ATOM 7417 N N . SER B 1 340 ? 41.125 18.016 9.234 1 92 340 SER B N 1
ATOM 7418 C CA . SER B 1 340 ? 40.938 19.453 9.32 1 92 340 SER B CA 1
ATOM 7419 C C . SER B 1 340 ? 39.469 19.812 9.273 1 92 340 SER B C 1
ATOM 7421 O O . SER B 1 340 ? 39 20.688 10.016 1 92 340 SER B O 1
ATOM 7423 N N . GLU B 1 341 ? 38.781 19.141 8.461 1 91.44 341 GLU B N 1
ATOM 7424 C CA . GLU B 1 341 ? 37.344 19.391 8.328 1 91.44 341 GLU B CA 1
ATOM 7425 C C . GLU B 1 341 ? 36.594 18.953 9.594 1 91.44 341 GLU B C 1
ATOM 7427 O O . GLU B 1 341 ? 35.656 19.625 10.008 1 91.44 341 GLU B O 1
ATOM 7432 N N . GLN B 1 342 ? 37.062 17.922 10.188 1 91.69 342 GLN B N 1
ATOM 7433 C CA . GLN B 1 342 ? 36.469 17.422 11.414 1 91.69 342 GLN B CA 1
ATOM 7434 C C . GLN B 1 342 ? 36.625 18.422 12.555 1 91.69 342 GLN B C 1
ATOM 7436 O O . GLN B 1 342 ? 35.688 18.656 13.32 1 91.69 342 GLN B O 1
ATOM 7441 N N . THR B 1 343 ? 37.781 18.953 12.609 1 91.69 343 THR B N 1
ATOM 7442 C CA . THR B 1 343 ? 38.062 19.922 13.664 1 91.69 343 THR B CA 1
ATOM 7443 C C . THR B 1 343 ? 37.25 21.203 13.461 1 91.69 343 THR B C 1
ATOM 7445 O O . THR B 1 343 ? 36.75 21.781 14.422 1 91.69 343 THR B O 1
ATOM 7448 N N . GLN B 1 344 ? 37.156 21.562 12.305 1 91.94 344 GLN B N 1
ATOM 7449 C CA . GLN B 1 344 ? 36.406 22.781 11.992 1 91.94 344 GLN B CA 1
ATOM 7450 C C . GLN B 1 344 ? 34.906 22.578 12.281 1 91.94 344 GLN B C 1
ATOM 7452 O O . GLN B 1 344 ? 34.25 23.484 12.797 1 91.94 344 GLN B O 1
ATOM 7457 N N . LEU B 1 345 ? 34.438 21.453 11.992 1 91.25 345 LEU B N 1
ATOM 7458 C CA . LEU B 1 345 ? 33.031 21.172 12.172 1 91.25 345 LEU B CA 1
ATOM 7459 C C . LEU B 1 345 ? 32.688 20.906 13.648 1 91.25 345 LEU B C 1
ATOM 7461 O O . LEU B 1 345 ? 31.547 21.016 14.055 1 91.25 345 LEU B O 1
ATOM 7465 N N . ALA B 1 346 ? 33.75 20.547 14.406 1 90.38 346 ALA B N 1
ATOM 7466 C CA . ALA B 1 346 ? 33.594 20.25 15.828 1 90.38 346 ALA B CA 1
ATOM 7467 C C . ALA B 1 346 ? 33.438 21.547 16.625 1 90.38 346 ALA B C 1
ATOM 7469 O O . ALA B 1 346 ? 32.969 21.531 17.766 1 90.38 346 ALA B O 1
ATOM 7470 N N . GLN B 1 347 ? 33.719 22.641 15.922 1 89.12 347 GLN B N 1
ATOM 7471 C CA . GLN B 1 347 ? 33.594 23.922 16.609 1 89.12 347 GLN B CA 1
ATOM 7472 C C . GLN B 1 347 ? 32.156 24.25 16.922 1 89.12 347 GLN B C 1
ATOM 7474 O O . GLN B 1 347 ? 31.281 24.141 16.047 1 89.12 347 GLN B O 1
ATOM 7479 N N . ARG B 1 348 ? 31.922 24.578 18.234 1 87.25 348 ARG B N 1
ATOM 7480 C CA . ARG B 1 348 ? 30.578 24.938 18.703 1 87.25 348 ARG B CA 1
ATOM 7481 C C . ARG B 1 348 ? 30.578 26.312 19.344 1 87.25 348 ARG B C 1
ATOM 7483 O O . ARG B 1 348 ? 31.547 26.703 20 1 87.25 348 ARG B O 1
ATOM 7490 N N . PRO B 1 349 ? 29.547 27.125 19.125 1 89.94 349 PRO B N 1
ATOM 7491 C CA . PRO B 1 349 ? 28.359 26.938 18.281 1 89.94 349 PRO B CA 1
ATOM 7492 C C . PRO B 1 349 ? 28.672 27.031 16.797 1 89.94 349 PRO B C 1
ATOM 7494 O O . PRO B 1 349 ? 29.75 27.484 16.406 1 89.94 349 PRO B O 1
ATOM 7497 N N . VAL B 1 350 ? 27.797 26.609 15.898 1 94.62 350 VAL B N 1
ATOM 7498 C CA . VAL B 1 350 ? 28 26.453 14.461 1 94.62 350 VAL B CA 1
ATOM 7499 C C . VAL B 1 350 ? 27.594 27.734 13.742 1 94.62 350 VAL B C 1
ATOM 7501 O O . VAL B 1 350 ? 26.609 28.375 14.125 1 94.62 350 VAL B O 1
ATOM 7504 N N . THR B 1 351 ? 28.391 28.156 12.75 1 96.75 351 THR B N 1
ATOM 7505 C CA . THR B 1 351 ? 28.062 29.266 11.883 1 96.75 351 THR B CA 1
ATOM 7506 C C . THR B 1 351 ? 27.625 28.781 10.508 1 96.75 351 THR B C 1
ATOM 7508 O O . THR B 1 351 ? 28.219 27.859 9.945 1 96.75 351 THR B O 1
ATOM 7511 N N . ILE B 1 352 ? 26.547 29.297 9.977 1 97.62 352 ILE B N 1
ATOM 7512 C CA . ILE B 1 352 ? 26.047 28.906 8.656 1 97.62 352 ILE B CA 1
ATOM 7513 C C . ILE B 1 352 ? 25.906 30.156 7.777 1 97.62 352 ILE B C 1
ATOM 7515 O O . ILE B 1 352 ? 25.281 31.141 8.172 1 97.62 352 ILE B O 1
ATOM 7519 N N . HIS B 1 353 ? 26.5 30.109 6.641 1 97.62 353 HIS B N 1
ATOM 7520 C CA . HIS B 1 353 ? 26.5 31.25 5.73 1 97.62 353 HIS B CA 1
ATOM 7521 C C . HIS B 1 353 ? 25.875 30.891 4.387 1 97.62 353 HIS B C 1
ATOM 7523 O O . HIS B 1 353 ? 26.297 29.922 3.742 1 97.62 353 HIS B O 1
ATOM 7529 N N . PHE B 1 354 ? 24.781 31.547 4.023 1 97.81 354 PHE B N 1
ATOM 7530 C CA . PHE B 1 354 ? 24.203 31.469 2.689 1 97.81 354 PHE B CA 1
ATOM 7531 C C . PHE B 1 354 ? 24.812 32.531 1.769 1 97.81 354 PHE B C 1
ATOM 7533 O O . PHE B 1 354 ? 24.766 33.719 2.07 1 97.81 354 PHE B O 1
ATOM 7540 N N . ASP B 1 355 ? 25.391 32.062 0.719 1 97.44 355 ASP B N 1
ATOM 7541 C CA . ASP B 1 355 ? 26.031 32.969 -0.239 1 97.44 355 ASP B CA 1
ATOM 7542 C C . ASP B 1 355 ? 25.328 32.938 -1.591 1 97.44 355 ASP B C 1
ATOM 7544 O O . ASP B 1 355 ? 25.625 32.062 -2.422 1 97.44 355 ASP B O 1
ATOM 7548 N N . HIS B 1 356 ? 24.438 33.906 -1.872 1 96.94 356 HIS B N 1
ATOM 7549 C CA . HIS B 1 356 ? 23.703 34.062 -3.125 1 96.94 356 HIS B CA 1
ATOM 7550 C C . HIS B 1 356 ? 23.062 32.75 -3.551 1 96.94 356 HIS B C 1
ATOM 7552 O O . HIS B 1 356 ? 23.25 32.312 -4.68 1 96.94 356 HIS B O 1
ATOM 7558 N N . VAL B 1 357 ? 22.391 32.156 -2.652 1 97.19 357 VAL B N 1
ATOM 7559 C CA . VAL B 1 357 ? 21.812 30.859 -2.865 1 97.19 357 VAL B CA 1
ATOM 7560 C C . VAL B 1 357 ? 20.5 30.984 -3.646 1 97.19 357 VAL B C 1
ATOM 7562 O O . VAL B 1 357 ? 19.641 31.781 -3.287 1 97.19 357 VAL B O 1
ATOM 7565 N N . THR B 1 358 ? 20.406 30.297 -4.723 1 96.75 358 THR B N 1
ATOM 7566 C CA . THR B 1 358 ? 19.188 30.172 -5.531 1 96.75 358 THR B CA 1
ATOM 7567 C C . THR B 1 358 ? 18.781 28.703 -5.652 1 96.75 358 THR B C 1
ATOM 7569 O O . THR B 1 358 ? 19.641 27.812 -5.766 1 96.75 358 THR B O 1
ATOM 7572 N N . PHE B 1 359 ? 17.547 28.453 -5.484 1 94.56 359 PHE B N 1
ATOM 7573 C CA . PHE B 1 359 ? 17.062 27.094 -5.59 1 94.56 359 PHE B CA 1
ATOM 7574 C C . PHE B 1 359 ? 15.773 27.031 -6.406 1 94.56 359 PHE B C 1
ATOM 7576 O O . PHE B 1 359 ? 14.844 27.812 -6.172 1 94.56 359 PHE B O 1
ATOM 7583 N N . ARG B 1 360 ? 15.797 26.188 -7.297 1 88.81 360 ARG B N 1
ATOM 7584 C CA . ARG B 1 360 ? 14.625 25.875 -8.109 1 88.81 360 ARG B CA 1
ATOM 7585 C C . ARG B 1 360 ? 14.312 24.375 -8.07 1 88.81 360 ARG B C 1
ATOM 7587 O O . ARG B 1 360 ? 15.18 23.547 -8.352 1 88.81 360 ARG B O 1
ATOM 7594 N N . TYR B 1 361 ? 13.109 24.078 -7.57 1 78.44 361 TYR B N 1
ATOM 7595 C CA . TYR B 1 361 ? 12.695 22.672 -7.602 1 78.44 361 TYR B CA 1
ATOM 7596 C C . TYR B 1 361 ? 12.75 22.125 -9.023 1 78.44 361 TYR B C 1
ATOM 7598 O O . TYR B 1 361 ? 12.539 22.859 -9.992 1 78.44 361 TYR B O 1
ATOM 7606 N N . PRO B 1 362 ? 12.891 20.75 -9.008 1 70.31 362 PRO B N 1
ATOM 7607 C CA . PRO B 1 362 ? 12.938 20.172 -10.352 1 70.31 362 PRO B CA 1
ATOM 7608 C C . PRO B 1 362 ? 11.641 20.375 -11.125 1 70.31 362 PRO B C 1
ATOM 7610 O O . PRO B 1 362 ? 10.547 20.25 -10.562 1 70.31 362 PRO B O 1
ATOM 7613 N N . GLU B 1 363 ? 11.578 20.875 -12.219 1 62.78 363 GLU B N 1
ATOM 7614 C CA . GLU B 1 363 ? 10.477 21.031 -13.164 1 62.78 363 GLU B CA 1
ATOM 7615 C C . GLU B 1 363 ? 9.695 22.312 -12.898 1 62.78 363 GLU B C 1
ATOM 7617 O O . GLU B 1 363 ? 8.703 22.594 -13.578 1 62.78 363 GLU B O 1
ATOM 7622 N N . ALA B 1 364 ? 10.078 22.953 -11.742 1 68.5 364 ALA B N 1
ATOM 7623 C CA . ALA B 1 364 ? 9.422 24.234 -11.5 1 68.5 364 ALA B CA 1
ATOM 7624 C C . ALA B 1 364 ? 9.93 25.312 -12.453 1 68.5 364 ALA B C 1
ATOM 7626 O O . ALA B 1 364 ? 11.094 25.281 -12.859 1 68.5 364 ALA B O 1
ATOM 7627 N N . LYS B 1 365 ? 9.031 26.094 -12.898 1 70 365 LYS B N 1
ATOM 7628 C CA . LYS B 1 365 ? 9.398 27.172 -13.812 1 70 365 LYS B CA 1
ATOM 7629 C C . LYS B 1 365 ? 10.094 28.312 -13.062 1 70 365 LYS B C 1
ATOM 7631 O O . LYS B 1 365 ? 10.984 28.969 -13.609 1 70 365 LYS B O 1
ATOM 7636 N N . THR B 1 366 ? 9.664 28.547 -11.82 1 77.88 366 THR B N 1
ATOM 7637 C CA . THR B 1 366 ? 10.211 29.656 -11.055 1 77.88 366 THR B CA 1
ATOM 7638 C C . THR B 1 366 ? 11 29.156 -9.852 1 77.88 366 THR B C 1
ATOM 7640 O O . THR B 1 366 ? 10.695 28.094 -9.305 1 77.88 366 THR B O 1
ATOM 7643 N N . ALA B 1 367 ? 11.961 29.953 -9.508 1 87.75 367 ALA B N 1
ATOM 7644 C CA . ALA B 1 367 ? 12.789 29.609 -8.359 1 87.75 367 ALA B CA 1
ATOM 7645 C C . ALA B 1 367 ? 12.047 29.844 -7.051 1 87.75 367 ALA B C 1
ATOM 7647 O O . ALA B 1 367 ? 11.312 30.828 -6.918 1 87.75 367 ALA B O 1
ATOM 7648 N N . SER B 1 368 ? 12.18 28.938 -6.152 1 87.62 368 SER B N 1
ATOM 7649 C CA . SER B 1 368 ? 11.578 29.078 -4.828 1 87.62 368 SER B CA 1
ATOM 7650 C C . SER B 1 368 ? 12.406 30.016 -3.945 1 87.62 368 SER B C 1
ATOM 7652 O O . SER B 1 368 ? 11.867 30.656 -3.045 1 87.62 368 SER B O 1
ATOM 7654 N N . LEU B 1 369 ? 13.703 29.984 -4.121 1 94.06 369 LEU B N 1
ATOM 7655 C CA . LEU B 1 369 ? 14.617 30.938 -3.5 1 94.06 369 LEU B CA 1
ATOM 7656 C C . LEU B 1 369 ? 15.453 31.656 -4.555 1 94.06 369 LEU B C 1
ATOM 7658 O O . LEU B 1 369 ? 15.922 31.047 -5.512 1 94.06 369 LEU B O 1
ATOM 7662 N N . LYS B 1 370 ? 15.547 32.969 -4.41 1 95.56 370 LYS B N 1
ATOM 7663 C CA . LYS B 1 370 ? 16.25 33.781 -5.398 1 95.56 370 LYS B CA 1
ATOM 7664 C C . LYS B 1 370 ? 17.359 34.594 -4.742 1 95.56 370 LYS B C 1
ATOM 7666 O O . LYS B 1 370 ? 17.078 35.625 -4.105 1 95.56 370 LYS B O 1
ATOM 7671 N N . ASP B 1 371 ? 18.516 34.219 -4.941 1 95.69 371 ASP B N 1
ATOM 7672 C CA . ASP B 1 371 ? 19.703 35 -4.566 1 95.69 371 ASP B CA 1
ATOM 7673 C C . ASP B 1 371 ? 19.672 35.375 -3.086 1 95.69 371 ASP B C 1
ATOM 7675 O O . ASP B 1 371 ? 19.781 36.531 -2.736 1 95.69 371 ASP B O 1
ATOM 7679 N N . VAL B 1 372 ? 19.578 34.438 -2.252 1 96.62 372 VAL B N 1
ATOM 7680 C CA . VAL B 1 372 ? 19.453 34.656 -0.813 1 96.62 372 VAL B CA 1
ATOM 7681 C C . VAL B 1 372 ? 20.828 34.625 -0.162 1 96.62 372 VAL B C 1
ATOM 7683 O O . VAL B 1 372 ? 21.594 33.656 -0.358 1 96.62 372 VAL B O 1
ATOM 7686 N N . SER B 1 373 ? 21.125 35.656 0.518 1 96.88 373 SER B N 1
ATOM 7687 C CA . SER B 1 373 ? 22.391 35.75 1.25 1 96.88 373 SER B CA 1
ATOM 7688 C C . SER B 1 373 ? 22.172 36.219 2.686 1 96.88 373 SER B C 1
ATOM 7690 O O . SER B 1 373 ? 21.453 37.188 2.926 1 96.88 373 SER B O 1
ATOM 7692 N N . PHE B 1 374 ? 22.672 35.5 3.676 1 96.62 374 PHE B N 1
ATOM 7693 C CA . PHE B 1 374 ? 22.656 35.875 5.086 1 96.62 374 PHE B CA 1
ATOM 7694 C C . PHE B 1 374 ? 23.578 34.969 5.895 1 96.62 374 PHE B C 1
ATOM 7696 O O . PHE B 1 374 ? 24.094 33.969 5.383 1 96.62 374 PHE B O 1
ATOM 7703 N N . THR B 1 375 ? 23.875 35.344 7.078 1 96.62 375 THR B N 1
ATOM 7704 C CA . THR B 1 375 ? 24.719 34.562 7.957 1 96.62 375 THR B CA 1
ATOM 7705 C C . THR B 1 375 ? 24.016 34.281 9.289 1 96.62 375 THR B C 1
ATOM 7707 O O . THR B 1 375 ? 23.5 35.219 9.922 1 96.62 375 THR B O 1
ATOM 7710 N N . LEU B 1 376 ? 23.844 33.062 9.594 1 96.75 376 LEU B N 1
ATOM 7711 C CA . LEU B 1 376 ? 23.469 32.625 10.938 1 96.75 376 LEU B CA 1
ATOM 7712 C C . LEU B 1 376 ? 24.719 32.438 11.805 1 96.75 376 LEU B C 1
ATOM 7714 O O . LEU B 1 376 ? 25.422 31.438 11.664 1 96.75 376 LEU B O 1
ATOM 7718 N N . GLU B 1 377 ? 24.906 33.406 12.656 1 95.06 377 GLU B N 1
ATOM 7719 C CA . GLU B 1 377 ? 26.125 33.406 13.461 1 95.06 377 GLU B CA 1
ATOM 7720 C C . GLU B 1 377 ? 26.094 32.344 14.555 1 95.06 377 GLU B C 1
ATOM 7722 O O . GLU B 1 377 ? 25.016 31.922 14.969 1 95.06 377 GLU B O 1
ATOM 7727 N N . ALA B 1 378 ? 27.297 32 15.039 1 94.38 378 ALA B N 1
ATOM 7728 C CA . ALA B 1 378 ? 27.438 31 16.094 1 94.38 378 ALA B CA 1
ATOM 7729 C C . ALA B 1 378 ? 26.703 31.438 17.359 1 94.38 378 ALA B C 1
ATOM 7731 O O . ALA B 1 378 ? 26.969 32.5 17.891 1 94.38 378 ALA B O 1
ATOM 7732 N N . GLY B 1 379 ? 25.719 30.578 17.734 1 92.56 379 GLY B N 1
ATOM 7733 C CA . GLY B 1 379 ? 24.984 30.828 18.969 1 92.56 379 GLY B CA 1
ATOM 7734 C C . GLY B 1 379 ? 23.844 31.812 18.797 1 92.56 379 GLY B C 1
ATOM 7735 O O . GLY B 1 379 ? 23.141 32.125 19.766 1 92.56 379 GLY B O 1
ATOM 7736 N N . GLN B 1 380 ? 23.656 32.25 17.578 1 93.75 380 GLN B N 1
ATOM 7737 C CA . GLN B 1 380 ? 22.625 33.219 17.281 1 93.75 380 GLN B CA 1
ATOM 7738 C C . GLN B 1 380 ? 21.25 32.562 17.141 1 93.75 380 GLN B C 1
ATOM 7740 O O . GLN B 1 380 ? 21.156 31.438 16.641 1 93.75 380 GLN B O 1
ATOM 7745 N N . LYS B 1 381 ? 20.266 33.25 17.641 1 93.38 381 LYS B N 1
ATOM 7746 C CA . LYS B 1 381 ? 18.891 32.844 17.375 1 93.38 381 LYS B CA 1
ATOM 7747 C C . LYS B 1 381 ? 18.312 33.656 16.203 1 93.38 381 LYS B C 1
ATOM 7749 O O . LYS B 1 381 ? 18.031 34.844 16.344 1 93.38 381 LYS B O 1
ATOM 7754 N N . LEU B 1 382 ? 18.156 32.969 15.109 1 94.81 382 LEU B N 1
ATOM 7755 C CA . LEU B 1 382 ? 17.656 33.594 13.891 1 94.81 382 LEU B CA 1
ATOM 7756 C C . LEU B 1 382 ? 16.203 33.188 13.617 1 94.81 382 LEU B C 1
ATOM 7758 O O . LEU B 1 382 ? 15.859 32 13.734 1 94.81 382 LEU B O 1
ATOM 7762 N N . ALA B 1 383 ? 15.367 34.156 13.328 1 93.75 383 ALA B N 1
ATOM 7763 C CA . ALA B 1 383 ? 13.984 33.875 12.93 1 93.75 383 ALA B CA 1
ATOM 7764 C C . ALA B 1 383 ? 13.781 34.156 11.445 1 93.75 383 ALA B C 1
ATOM 7766 O O . ALA B 1 383 ? 14.312 35.156 10.922 1 93.75 383 ALA B O 1
ATOM 7767 N N . ILE B 1 384 ? 13.188 33.281 10.82 1 93.88 384 ILE B N 1
ATOM 7768 C CA . ILE B 1 384 ? 12.727 33.5 9.453 1 93.88 384 ILE B CA 1
ATOM 7769 C C . ILE B 1 384 ? 11.203 33.625 9.438 1 93.88 384 ILE B C 1
ATOM 7771 O O . ILE B 1 384 ? 10.5 32.688 9.836 1 93.88 384 ILE B O 1
ATOM 7775 N N . VAL B 1 385 ? 10.758 34.812 9.047 1 90.25 385 VAL B N 1
ATOM 7776 C CA . VAL B 1 385 ? 9.32 35.062 9.008 1 90.25 385 VAL B CA 1
ATOM 7777 C C . VAL B 1 385 ? 8.914 35.5 7.609 1 90.25 385 VAL B C 1
ATOM 7779 O O . VAL B 1 385 ? 9.75 35.938 6.824 1 90.25 385 VAL B O 1
ATOM 7782 N N . GLY B 1 386 ? 7.742 35.312 7.305 1 84.31 386 GLY B N 1
ATOM 7783 C CA . GLY B 1 386 ? 7.215 35.719 6.008 1 84.31 386 GLY B CA 1
ATOM 7784 C C . GLY B 1 386 ? 5.867 35.094 5.699 1 84.31 386 GLY B C 1
ATOM 7785 O O . GLY B 1 386 ? 5.316 34.344 6.516 1 84.31 386 GLY B O 1
ATOM 7786 N N . VAL B 1 387 ? 5.379 35.438 4.586 1 77.38 387 VAL B N 1
ATOM 7787 C CA . VAL B 1 387 ? 4.07 34.969 4.168 1 77.38 387 VAL B CA 1
ATOM 7788 C C . VAL B 1 387 ? 4.18 33.5 3.717 1 77.38 387 VAL B C 1
ATOM 7790 O O . VAL B 1 387 ? 5.285 33 3.547 1 77.38 387 VAL B O 1
ATOM 7793 N N . ASN B 1 388 ? 3.047 32.875 3.623 1 73.06 388 ASN B N 1
ATOM 7794 C CA . ASN B 1 388 ? 3.033 31.516 3.119 1 73.06 388 ASN B CA 1
ATOM 7795 C C . ASN B 1 388 ? 3.607 31.422 1.707 1 73.06 388 ASN B C 1
ATOM 7797 O O . ASN B 1 388 ? 3.305 32.281 0.859 1 73.06 388 ASN B O 1
ATOM 7801 N N . GLY B 1 389 ? 4.445 30.438 1.486 1 74.06 389 GLY B N 1
ATOM 7802 C CA . GLY B 1 389 ? 5.031 30.25 0.169 1 74.06 389 GLY B CA 1
ATOM 7803 C C . GLY B 1 389 ? 6.266 31.109 -0.061 1 74.06 389 GLY B C 1
ATOM 7804 O O . GLY B 1 389 ? 6.793 31.156 -1.173 1 74.06 389 GLY B O 1
ATOM 7805 N N . ALA B 1 390 ? 6.676 31.75 0.985 1 79.56 390 ALA B N 1
ATOM 7806 C CA . ALA B 1 390 ? 7.805 32.688 0.838 1 79.56 390 ALA B CA 1
ATOM 7807 C C . ALA B 1 390 ? 9.117 31.906 0.675 1 79.56 390 ALA B C 1
ATOM 7809 O O . ALA B 1 390 ? 10.141 32.5 0.324 1 79.56 390 ALA B O 1
ATOM 7810 N N . GLY B 1 391 ? 9.125 30.609 0.855 1 86.31 391 GLY B N 1
ATOM 7811 C CA . GLY B 1 391 ? 10.328 29.797 0.689 1 86.31 391 GLY B CA 1
ATOM 7812 C C . GLY B 1 391 ? 11 29.453 2.004 1 86.31 391 GLY B C 1
ATOM 7813 O O . GLY B 1 391 ? 12.141 28.984 2.021 1 86.31 391 GLY B O 1
ATOM 7814 N N . LYS B 1 392 ? 10.398 29.688 3.121 1 89.12 392 LYS B N 1
ATOM 7815 C CA . LYS B 1 392 ? 10.977 29.484 4.449 1 89.12 392 LYS B CA 1
ATOM 7816 C C . LYS B 1 392 ? 11.375 28.031 4.672 1 89.12 392 LYS B C 1
ATOM 7818 O O . LYS B 1 392 ? 12.5 27.75 5.09 1 89.12 392 LYS B O 1
ATOM 7823 N N . SER B 1 393 ? 10.43 27.109 4.34 1 85.75 393 SER B N 1
ATOM 7824 C CA . SER B 1 393 ? 10.711 25.688 4.535 1 85.75 393 SER B CA 1
ATOM 7825 C C . SER B 1 393 ? 11.789 25.203 3.58 1 85.75 393 SER B C 1
ATOM 7827 O O . SER B 1 393 ? 12.586 24.328 3.93 1 85.75 393 SER B O 1
ATOM 7829 N N . THR B 1 394 ? 11.781 25.734 2.357 1 89.69 394 THR B N 1
ATOM 7830 C CA . THR B 1 394 ? 12.82 25.406 1.387 1 89.69 394 THR B CA 1
ATOM 7831 C C . THR B 1 394 ? 14.203 25.812 1.911 1 89.69 394 THR B C 1
ATOM 7833 O O . THR B 1 394 ? 15.164 25.062 1.775 1 89.69 394 THR B O 1
ATOM 7836 N N . LEU B 1 395 ? 14.195 26.984 2.488 1 94.19 395 LEU B N 1
ATOM 7837 C CA . LEU B 1 395 ? 15.445 27.484 3.043 1 94.19 395 LEU B CA 1
ATOM 7838 C C . LEU B 1 395 ? 15.961 26.562 4.148 1 94.19 395 LEU B C 1
ATOM 7840 O O . LEU B 1 395 ? 17.141 26.25 4.195 1 94.19 395 LEU B O 1
ATOM 7844 N N . ALA B 1 396 ? 15.094 26.156 5.02 1 93.25 396 ALA B N 1
ATOM 7845 C CA . ALA B 1 396 ? 15.469 25.25 6.105 1 93.25 396 ALA B CA 1
ATOM 7846 C C . ALA B 1 396 ? 15.984 23.922 5.562 1 93.25 396 ALA B C 1
ATOM 7848 O O . ALA B 1 396 ? 16.969 23.375 6.07 1 93.25 396 ALA B O 1
ATOM 7849 N N . ARG B 1 397 ? 15.367 23.406 4.559 1 92.81 397 ARG B N 1
ATOM 7850 C CA . ARG B 1 397 ? 15.758 22.125 3.973 1 92.81 397 ARG B CA 1
ATOM 7851 C C . ARG B 1 397 ? 17.125 22.234 3.293 1 92.81 397 ARG B C 1
ATOM 7853 O O . ARG B 1 397 ? 17.891 21.281 3.305 1 92.81 397 ARG B O 1
ATOM 7860 N N . LEU B 1 398 ? 17.359 23.391 2.672 1 95.31 398 LEU B N 1
ATOM 7861 C CA . LEU B 1 398 ? 18.672 23.641 2.074 1 95.31 398 LEU B CA 1
ATOM 7862 C C . LEU B 1 398 ? 19.75 23.719 3.145 1 95.31 398 LEU B C 1
ATOM 7864 O O . LEU B 1 398 ? 20.828 23.141 2.979 1 95.31 398 LEU B O 1
ATOM 7868 N N . MET B 1 399 ? 19.391 24.391 4.191 1 95.81 399 MET B N 1
ATOM 7869 C CA . MET B 1 399 ? 20.328 24.547 5.297 1 95.81 399 MET B CA 1
ATOM 7870 C C . MET B 1 399 ? 20.734 23.188 5.863 1 95.81 399 MET B C 1
ATOM 7872 O O . MET B 1 399 ? 21.922 22.953 6.129 1 95.81 399 MET B O 1
ATOM 7876 N N . MET B 1 400 ? 19.828 22.281 5.945 1 95.56 400 MET B N 1
ATOM 7877 C CA . MET B 1 400 ? 20.047 21 6.613 1 95.56 400 MET B CA 1
ATOM 7878 C C . MET B 1 400 ? 20.625 19.969 5.652 1 95.56 400 MET B C 1
ATOM 7880 O O . MET B 1 400 ? 21.062 18.891 6.07 1 95.56 400 MET B O 1
ATOM 7884 N N . GLY B 1 401 ? 20.547 20.203 4.391 1 93.56 401 GLY B N 1
ATOM 7885 C CA . GLY B 1 401 ? 21.141 19.312 3.408 1 93.56 401 GLY B CA 1
ATOM 7886 C C . GLY B 1 401 ? 20.141 18.375 2.768 1 93.56 401 GLY B C 1
ATOM 7887 O O . GLY B 1 401 ? 20.516 17.438 2.061 1 93.56 401 GLY B O 1
ATOM 7888 N N . LEU B 1 402 ? 18.891 18.609 3.016 1 92.31 402 LEU B N 1
ATOM 7889 C CA . LEU B 1 402 ? 17.859 17.797 2.379 1 92.31 402 LEU B CA 1
ATOM 7890 C C . LEU B 1 402 ? 17.703 18.188 0.909 1 92.31 402 LEU B C 1
ATOM 7892 O O . LEU B 1 402 ? 17.234 17.375 0.101 1 92.31 402 LEU B O 1
ATOM 7896 N N . LEU B 1 403 ? 17.984 19.453 0.597 1 92.44 403 LEU B N 1
ATOM 7897 C CA . LEU B 1 403 ? 18.016 19.969 -0.768 1 92.44 403 LEU B CA 1
ATOM 7898 C C . LEU B 1 403 ? 19.391 20.531 -1.11 1 92.44 403 LEU B C 1
ATOM 7900 O O . LEU B 1 403 ? 20.172 20.859 -0.215 1 92.44 403 LEU B O 1
ATOM 7904 N N . HIS B 1 404 ? 19.625 20.641 -2.385 1 92.81 404 HIS B N 1
ATOM 7905 C CA . HIS B 1 404 ? 20.859 21.234 -2.869 1 92.81 404 HIS B CA 1
ATOM 7906 C C . HIS B 1 404 ? 20.594 22.469 -3.723 1 92.81 404 HIS B C 1
ATOM 7908 O O . HIS B 1 404 ? 19.703 22.453 -4.586 1 92.81 404 HIS B O 1
ATOM 7914 N N . PRO B 1 405 ? 21.328 23.453 -3.428 1 94.69 405 PRO B N 1
ATOM 7915 C CA . PRO B 1 405 ? 21.094 24.703 -4.172 1 94.69 405 PRO B CA 1
ATOM 7916 C C . PRO B 1 405 ? 21.359 24.547 -5.668 1 94.69 405 PRO B C 1
ATOM 7918 O O . PRO B 1 405 ? 22.234 23.766 -6.07 1 94.69 405 PRO B O 1
ATOM 7921 N N . THR B 1 406 ? 20.609 25.281 -6.48 1 93.56 406 THR B N 1
ATOM 7922 C CA . THR B 1 406 ? 20.828 25.344 -7.918 1 93.56 406 THR B CA 1
ATOM 7923 C C . THR B 1 406 ? 22.031 26.219 -8.242 1 93.56 406 THR B C 1
ATOM 7925 O O . THR B 1 406 ? 22.828 25.875 -9.125 1 93.56 406 THR B O 1
ATOM 7928 N N . SER B 1 407 ? 22.094 27.297 -7.578 1 95 407 SER B N 1
ATOM 7929 C CA . SER B 1 407 ? 23.266 28.172 -7.648 1 95 407 SER B CA 1
ATOM 7930 C C . SER B 1 407 ? 23.562 28.797 -6.285 1 95 407 SER B C 1
ATOM 7932 O O . SER B 1 407 ? 22.719 28.812 -5.402 1 95 407 SER B O 1
ATOM 7934 N N . GLY B 1 408 ? 24.797 29.156 -6.098 1 96.31 408 GLY B N 1
ATOM 7935 C CA . GLY B 1 408 ? 25.234 29.672 -4.809 1 96.31 408 GLY B CA 1
ATOM 7936 C C . GLY B 1 408 ? 25.812 28.609 -3.908 1 96.31 408 GLY B C 1
ATOM 7937 O O . GLY B 1 408 ? 26.016 27.469 -4.34 1 96.31 408 GLY B O 1
ATOM 7938 N N . THR B 1 409 ? 26.203 29.047 -2.723 1 96.38 409 THR B N 1
ATOM 7939 C CA . THR B 1 409 ? 26.859 28.094 -1.839 1 96.38 409 THR B CA 1
ATOM 7940 C C . THR B 1 409 ? 26.438 28.312 -0.39 1 96.38 409 THR B C 1
ATOM 7942 O O . THR B 1 409 ? 26.141 29.453 0.009 1 96.38 409 THR B O 1
ATOM 7945 N N . ILE B 1 410 ? 26.359 27.281 0.332 1 97.19 410 ILE B N 1
ATOM 7946 C CA . ILE B 1 410 ? 26.125 27.312 1.771 1 97.19 410 ILE B CA 1
ATOM 7947 C C . ILE B 1 410 ? 27.391 26.859 2.51 1 97.19 410 ILE B C 1
ATOM 7949 O O . ILE B 1 410 ? 27.969 25.828 2.16 1 97.19 410 ILE B O 1
ATOM 7953 N N . LEU B 1 411 ? 27.797 27.656 3.422 1 97.38 411 LEU B N 1
ATOM 7954 C CA . LEU B 1 411 ? 28.969 27.312 4.207 1 97.38 411 LEU B CA 1
ATOM 7955 C C . LEU B 1 411 ? 28.594 27.016 5.656 1 97.38 411 LEU B C 1
ATOM 7957 O O . LEU B 1 411 ? 27.797 27.734 6.25 1 97.38 411 LEU B O 1
ATOM 7961 N N . ILE B 1 412 ? 29.141 25.969 6.211 1 96.69 412 ILE B N 1
ATOM 7962 C CA . ILE B 1 412 ? 29 25.625 7.617 1 96.69 412 ILE B CA 1
ATOM 7963 C C . ILE B 1 412 ? 30.359 25.656 8.305 1 96.69 412 ILE B C 1
ATOM 7965 O O . ILE B 1 412 ? 31.25 24.859 7.992 1 96.69 412 ILE B O 1
ATOM 7969 N N . ASN B 1 413 ? 30.5 26.547 9.203 1 96.31 413 ASN B N 1
ATOM 7970 C CA . ASN B 1 413 ? 31.797 26.797 9.812 1 96.31 413 ASN B CA 1
ATOM 7971 C C . ASN B 1 413 ? 32.875 27 8.766 1 96.31 413 ASN B C 1
ATOM 7973 O O . ASN B 1 413 ? 33.969 26.422 8.867 1 96.31 413 ASN B O 1
ATOM 7977 N N . GLY B 1 414 ? 32.469 27.625 7.68 1 94 414 GLY B N 1
ATOM 7978 C CA . GLY B 1 414 ? 33.406 27.969 6.641 1 94 414 GLY B CA 1
ATOM 7979 C C . GLY B 1 414 ? 33.594 26.891 5.598 1 94 414 GLY B C 1
ATOM 7980 O O . GLY B 1 414 ? 34.25 27.094 4.582 1 94 414 GLY B O 1
ATOM 7981 N N . LEU B 1 415 ? 33.094 25.75 5.82 1 94.38 415 LEU B N 1
ATOM 7982 C CA . LEU B 1 415 ? 33.219 24.641 4.891 1 94.38 415 LEU B CA 1
ATOM 7983 C C . LEU B 1 415 ? 32.031 24.594 3.926 1 94.38 415 LEU B C 1
ATOM 7985 O O . LEU B 1 415 ? 30.906 24.844 4.32 1 94.38 415 LEU B O 1
ATOM 7989 N N . ASN B 1 416 ? 32.344 24.219 2.744 1 93.25 416 ASN B N 1
ATOM 7990 C CA . ASN B 1 416 ? 31.266 24.078 1.758 1 93.25 416 ASN B CA 1
ATOM 7991 C C . ASN B 1 416 ? 30.344 22.922 2.107 1 93.25 416 ASN B C 1
ATOM 7993 O O . ASN B 1 416 ? 30.75 21.75 2.07 1 93.25 416 ASN B O 1
ATOM 7997 N N . ALA B 1 417 ? 29.109 23.234 2.383 1 93.06 417 ALA B N 1
ATOM 7998 C CA . ALA B 1 417 ? 28.125 22.266 2.861 1 93.06 417 ALA B CA 1
ATOM 7999 C C . ALA B 1 417 ? 27.875 21.172 1.819 1 93.06 417 ALA B C 1
ATOM 8001 O O . ALA B 1 417 ? 27.562 20.031 2.166 1 93.06 417 ALA B O 1
ATOM 8002 N N . ASP B 1 418 ? 28.031 21.5 0.545 1 88.38 418 ASP B N 1
ATOM 8003 C CA . ASP B 1 418 ? 27.75 20.562 -0.537 1 88.38 418 ASP B CA 1
ATOM 8004 C C . ASP B 1 418 ? 28.797 19.453 -0.578 1 88.38 418 ASP B C 1
ATOM 8006 O O . ASP B 1 418 ? 28.562 18.391 -1.176 1 88.38 418 ASP B O 1
ATOM 8010 N N . LEU B 1 419 ? 29.906 19.734 0.05 1 85.88 419 LEU B N 1
ATOM 8011 C CA . LEU B 1 419 ? 31 18.766 0.007 1 85.88 419 LEU B CA 1
ATOM 8012 C C . LEU B 1 419 ? 31.016 17.906 1.271 1 85.88 419 LEU B C 1
ATOM 8014 O O . LEU B 1 419 ? 31.797 16.953 1.369 1 85.88 419 LEU B O 1
ATOM 8018 N N . LEU B 1 420 ? 30.172 18.203 2.217 1 89.88 420 LEU B N 1
ATOM 8019 C CA . LEU B 1 420 ? 30.094 17.422 3.443 1 89.88 420 LEU B CA 1
ATOM 8020 C C . LEU B 1 420 ? 29.25 16.156 3.23 1 89.88 420 LEU B C 1
ATOM 8022 O O . LEU B 1 420 ? 28.25 16.188 2.523 1 89.88 420 LEU B O 1
ATOM 8026 N N . PRO B 1 421 ? 29.734 15.102 3.828 1 89.44 421 PRO B N 1
ATOM 8027 C CA . PRO B 1 421 ? 28.844 13.938 3.816 1 89.44 421 PRO B CA 1
ATOM 8028 C C . PRO B 1 421 ? 27.484 14.227 4.461 1 89.44 421 PRO B C 1
ATOM 8030 O O . PRO B 1 421 ? 27.422 14.922 5.48 1 89.44 421 PRO B O 1
ATOM 8033 N N . LEU B 1 422 ? 26.469 13.703 3.9 1 89.94 422 LEU B N 1
ATOM 8034 C CA . LEU B 1 422 ? 25.109 14.023 4.324 1 89.94 422 LEU B CA 1
ATOM 8035 C C . LEU B 1 422 ? 24.875 13.586 5.766 1 89.94 422 LEU B C 1
ATOM 8037 O O . LEU B 1 422 ? 24.203 14.289 6.527 1 89.94 422 LEU B O 1
ATOM 8041 N N . ALA B 1 423 ? 25.438 12.453 6.082 1 87.31 423 ALA B N 1
ATOM 8042 C CA . ALA B 1 423 ? 25.25 11.961 7.445 1 87.31 423 ALA B CA 1
ATOM 8043 C C . ALA B 1 423 ? 25.812 12.945 8.469 1 87.31 423 ALA B C 1
ATOM 8045 O O . ALA B 1 423 ? 25.219 13.164 9.523 1 87.31 423 ALA B O 1
ATOM 8046 N N . THR B 1 424 ? 26.938 13.484 8.109 1 90 424 THR B N 1
ATOM 8047 C CA . THR B 1 424 ? 27.578 14.469 8.977 1 90 424 THR B CA 1
ATOM 8048 C C . THR B 1 424 ? 26.75 15.75 9.031 1 90 424 THR B C 1
ATOM 8050 O O . THR B 1 424 ? 26.562 16.328 10.109 1 90 424 THR B O 1
ATOM 8053 N N . ARG B 1 425 ? 26.328 16.172 7.965 1 92.31 425 ARG B N 1
ATOM 8054 C CA . ARG B 1 425 ? 25.516 17.375 7.906 1 92.31 425 ARG B CA 1
ATOM 8055 C C . ARG B 1 425 ? 24.219 17.203 8.688 1 92.31 425 ARG B C 1
ATOM 8057 O O . ARG B 1 425 ? 23.812 18.094 9.445 1 92.31 425 ARG B O 1
ATOM 8064 N N . PHE B 1 426 ? 23.625 16.078 8.516 1 92.88 426 PHE B N 1
ATOM 8065 C CA . PHE B 1 426 ? 22.375 15.797 9.219 1 92.88 426 PHE B CA 1
ATOM 8066 C C . PHE B 1 426 ? 22.594 15.766 10.727 1 92.88 426 PHE B C 1
ATOM 8068 O O . PHE B 1 426 ? 21.719 16.172 11.492 1 92.88 426 PHE B O 1
ATOM 8075 N N . SER B 1 427 ? 23.75 15.305 11.133 1 91.38 427 SER B N 1
ATOM 8076 C CA . SER B 1 427 ? 24.031 15.172 12.555 1 91.38 427 SER B CA 1
ATOM 8077 C C . SER B 1 427 ? 24.188 16.531 13.219 1 91.38 427 SER B C 1
ATOM 8079 O O . SER B 1 427 ? 24.078 16.641 14.445 1 91.38 427 SER B O 1
ATOM 8081 N N . LEU B 1 428 ? 24.328 17.562 12.445 1 94 428 LEU B N 1
ATOM 8082 C CA . LEU B 1 428 ? 24.531 18.906 12.977 1 94 428 LEU B CA 1
ATOM 8083 C C . LEU B 1 428 ? 23.203 19.547 13.352 1 94 428 LEU B C 1
ATOM 8085 O O . LEU B 1 428 ? 23.172 20.547 14.07 1 94 428 LEU B O 1
ATOM 8089 N N . PHE B 1 429 ? 22.141 18.938 12.922 1 95.31 429 PHE B N 1
ATOM 8090 C CA . PHE B 1 429 ? 20.859 19.625 13.055 1 95.31 429 PHE B CA 1
ATOM 8091 C C . PHE B 1 429 ? 19.875 18.781 13.852 1 95.31 429 PHE B C 1
ATOM 8093 O O . PHE B 1 429 ? 19.844 17.547 13.719 1 95.31 429 PHE B O 1
ATOM 8100 N N . ALA B 1 430 ? 19.109 19.359 14.672 1 92.75 430 ALA B N 1
ATOM 8101 C CA . ALA B 1 430 ? 17.953 18.797 15.352 1 92.75 430 ALA B CA 1
ATOM 8102 C C . ALA B 1 430 ? 16.672 19.531 14.953 1 92.75 430 ALA B C 1
ATOM 8104 O O . ALA B 1 430 ? 16.312 20.531 15.578 1 92.75 430 ALA B O 1
ATOM 8105 N N . PRO B 1 431 ? 15.984 19 13.984 1 92.38 431 PRO B N 1
ATOM 8106 C CA . PRO B 1 431 ? 14.812 19.719 13.469 1 92.38 431 PRO B CA 1
ATOM 8107 C C . PRO B 1 431 ? 13.516 19.297 14.156 1 92.38 431 PRO B C 1
ATOM 8109 O O . PRO B 1 431 ? 13.406 18.172 14.641 1 92.38 431 PRO B O 1
ATOM 8112 N N . VAL B 1 432 ? 12.648 20.219 14.273 1 88.88 432 VAL B N 1
ATOM 8113 C CA . VAL B 1 432 ? 11.234 19.984 14.547 1 88.88 432 VAL B CA 1
ATOM 8114 C C . VAL B 1 432 ? 10.391 20.484 13.375 1 88.88 432 VAL B C 1
ATOM 8116 O O . VAL B 1 432 ? 10.18 21.688 13.211 1 88.88 432 VAL B O 1
ATOM 8119 N N . PHE B 1 433 ? 9.961 19.484 12.633 1 85.62 433 PHE B N 1
ATOM 8120 C CA . PHE B 1 433 ? 9.227 19.828 11.422 1 85.62 433 PHE B CA 1
ATOM 8121 C C . PHE B 1 433 ? 7.758 20.109 11.742 1 85.62 433 PHE B C 1
ATOM 8123 O O . PHE B 1 433 ? 7.281 19.766 12.828 1 85.62 433 PHE B O 1
ATOM 8130 N N . GLN B 1 434 ? 7.172 20.734 10.758 1 73.44 434 GLN B N 1
ATOM 8131 C CA . GLN B 1 434 ? 5.742 21.016 10.867 1 73.44 434 GLN B CA 1
ATOM 8132 C C . GLN B 1 434 ? 4.938 19.719 10.898 1 73.44 434 GLN B C 1
ATOM 8134 O O . GLN B 1 434 ? 4.035 19.562 11.719 1 73.44 434 GLN B O 1
ATOM 8139 N N . GLU B 1 435 ? 5.297 18.828 10 1 73.38 435 GLU B N 1
ATOM 8140 C CA . GLU B 1 435 ? 4.637 17.531 9.938 1 73.38 435 GLU B CA 1
ATOM 8141 C C . GLU B 1 435 ? 5.211 16.562 10.977 1 73.38 435 GLU B C 1
ATOM 8143 O O . GLU B 1 435 ? 6.43 16.5 11.156 1 73.38 435 GLU B O 1
ATOM 8148 N N . THR B 1 436 ? 4.312 15.945 11.734 1 73.25 436 THR B N 1
ATOM 8149 C CA . THR B 1 436 ? 4.742 15.031 12.781 1 73.25 436 THR B CA 1
ATOM 8150 C C . THR B 1 436 ? 4.629 13.578 12.32 1 73.25 436 THR B C 1
ATOM 8152 O O . THR B 1 436 ? 3.688 13.227 11.609 1 73.25 436 THR B O 1
ATOM 8155 N N . ILE B 1 437 ? 5.605 12.797 12.609 1 76.75 437 ILE B N 1
ATOM 8156 C CA . ILE B 1 437 ? 5.562 11.375 12.297 1 76.75 437 ILE B CA 1
ATOM 8157 C C . ILE B 1 437 ? 5.703 10.562 13.586 1 76.75 437 ILE B C 1
ATOM 8159 O O . ILE B 1 437 ? 6.734 10.625 14.258 1 76.75 437 ILE B O 1
ATOM 8163 N N . VAL B 1 438 ? 4.66 9.914 13.953 1 83.12 438 VAL B N 1
ATOM 8164 C CA . VAL B 1 438 ? 4.688 9.023 15.109 1 83.12 438 VAL B CA 1
ATOM 8165 C C . VAL B 1 438 ? 4.777 7.574 14.648 1 83.12 438 VAL B C 1
ATOM 8167 O O . VAL B 1 438 ? 3.938 7.109 13.875 1 83.12 438 VAL B O 1
ATOM 8170 N N . LEU B 1 439 ? 5.809 6.879 15.07 1 79.81 439 LEU B N 1
ATOM 8171 C CA . LEU B 1 439 ? 6.004 5.488 14.672 1 79.81 439 LEU B CA 1
ATOM 8172 C C . LEU B 1 439 ? 5.246 4.547 15.602 1 79.81 439 LEU B C 1
ATOM 8174 O O . LEU B 1 439 ? 5 4.875 16.766 1 79.81 439 LEU B O 1
ATOM 8178 N N . ALA B 1 440 ? 4.805 3.418 15.039 1 79.56 440 ALA B N 1
ATOM 8179 C CA . ALA B 1 440 ? 4.121 2.406 15.836 1 79.56 440 ALA B CA 1
ATOM 8180 C C . ALA B 1 440 ? 5.105 1.664 16.734 1 79.56 440 ALA B C 1
ATOM 8182 O O . ALA B 1 440 ? 5.32 0.46 16.578 1 79.56 440 ALA B O 1
ATOM 8183 N N . LEU B 1 441 ? 5.695 2.371 17.609 1 82.25 441 LEU B N 1
ATOM 8184 C CA . LEU B 1 441 ? 6.656 1.904 18.594 1 82.25 441 LEU B CA 1
ATOM 8185 C C . LEU B 1 441 ? 6.348 2.486 19.969 1 82.25 441 LEU B C 1
ATOM 8187 O O . LEU B 1 441 ? 5.387 3.246 20.125 1 82.25 441 LEU B O 1
ATOM 8191 N N . SER B 1 442 ? 7.184 2.1 20.859 1 88.12 442 SER B N 1
ATOM 8192 C CA . SER B 1 442 ? 7.008 2.682 22.188 1 88.12 442 SER B CA 1
ATOM 8193 C C . SER B 1 442 ? 7.312 4.176 22.172 1 88.12 442 SER B C 1
ATOM 8195 O O . SER B 1 442 ? 7.973 4.676 21.25 1 88.12 442 SER B O 1
ATOM 8197 N N . LEU B 1 443 ? 6.777 4.82 23.109 1 91.62 443 LEU B N 1
ATOM 8198 C CA . LEU B 1 443 ? 7.055 6.246 23.219 1 91.62 443 LEU B CA 1
ATOM 8199 C C . LEU B 1 443 ? 8.555 6.5 23.344 1 91.62 443 LEU B C 1
ATOM 8201 O O . LEU B 1 443 ? 9.078 7.441 22.734 1 91.62 443 LEU B O 1
ATOM 8205 N N . ALA B 1 444 ? 9.195 5.664 24.078 1 91.69 444 ALA B N 1
ATOM 8206 C CA . ALA B 1 444 ? 10.641 5.781 24.266 1 91.69 444 ALA B CA 1
ATOM 8207 C C . ALA B 1 444 ? 11.375 5.629 22.938 1 91.69 444 ALA B C 1
ATOM 8209 O O . ALA B 1 444 ? 12.312 6.371 22.656 1 91.69 444 ALA B O 1
ATOM 8210 N N . ASP B 1 445 ? 10.93 4.75 22.156 1 87.19 445 ASP B N 1
ATOM 8211 C CA . ASP B 1 445 ? 11.555 4.504 20.859 1 87.19 445 ASP B CA 1
ATOM 8212 C C . ASP B 1 445 ? 11.281 5.656 19.891 1 87.19 445 ASP B C 1
ATOM 8214 O O . ASP B 1 445 ? 12.117 5.969 19.047 1 87.19 445 ASP B O 1
ATOM 8218 N N . ASN B 1 446 ? 10.125 6.195 20.062 1 89.12 446 ASN B N 1
ATOM 8219 C CA . ASN B 1 446 ? 9.789 7.344 19.234 1 89.12 446 ASN B CA 1
ATOM 8220 C C . ASN B 1 446 ? 10.672 8.547 19.547 1 89.12 446 ASN B C 1
ATOM 8222 O O . ASN B 1 446 ? 10.945 9.367 18.656 1 89.12 446 ASN B O 1
ATOM 8226 N N . VAL B 1 447 ? 11.109 8.586 20.734 1 91.31 447 VAL B N 1
ATOM 8227 C CA . VAL B 1 447 ? 11.961 9.703 21.141 1 91.31 447 VAL B CA 1
ATOM 8228 C C . VAL B 1 447 ? 13.398 9.445 20.719 1 91.31 447 VAL B C 1
ATOM 8230 O O . VAL B 1 447 ? 14.039 10.305 20.109 1 91.31 447 VAL B O 1
ATOM 8233 N N . ALA B 1 448 ? 13.891 8.297 21.031 1 87.12 448 ALA B N 1
ATOM 8234 C CA . ALA B 1 448 ? 15.305 7.98 20.812 1 87.12 448 ALA B CA 1
ATOM 8235 C C . ALA B 1 448 ? 15.578 7.672 19.344 1 87.12 448 ALA B C 1
ATOM 8237 O O . ALA B 1 448 ? 16.641 8.031 18.812 1 87.12 448 ALA B O 1
ATOM 8238 N N . LEU B 1 449 ? 14.695 7.035 18.656 1 77.25 449 LEU B N 1
ATOM 8239 C CA . LEU B 1 449 ? 14.812 6.562 17.281 1 77.25 449 LEU B CA 1
ATOM 8240 C C . LEU B 1 449 ? 16.109 5.801 17.078 1 77.25 449 LEU B C 1
ATOM 8242 O O . LEU B 1 449 ? 16.766 5.938 16.031 1 77.25 449 LEU B O 1
ATOM 8246 N N . THR B 1 450 ? 16.766 5.379 18.172 1 71.31 450 THR B N 1
ATOM 8247 C CA . THR B 1 450 ? 18 4.586 18.172 1 71.31 450 THR B CA 1
ATOM 8248 C C . THR B 1 450 ? 17.781 3.271 18.906 1 71.31 450 THR B C 1
ATOM 8250 O O . THR B 1 450 ? 16.812 3.117 19.656 1 71.31 450 THR B O 1
ATOM 8253 N N . ASN B 1 451 ? 18.438 2.287 18.438 1 66.31 451 ASN B N 1
ATOM 8254 C CA . ASN B 1 451 ? 18.359 1.004 19.141 1 66.31 451 ASN B CA 1
ATOM 8255 C C . ASN B 1 451 ? 19.672 0.677 19.859 1 66.31 451 ASN B C 1
ATOM 8257 O O . ASN B 1 451 ? 20.703 0.469 19.219 1 66.31 451 ASN B O 1
ATOM 8261 N N . PRO B 1 452 ? 19.531 0.845 21.25 1 74.75 452 PRO B N 1
ATOM 8262 C CA . PRO B 1 452 ? 18.453 0.987 22.234 1 74.75 452 PRO B CA 1
ATOM 8263 C C . PRO B 1 452 ? 18.328 2.414 22.766 1 74.75 452 PRO B C 1
ATOM 8265 O O . PRO B 1 452 ? 19.312 3.135 22.875 1 74.75 452 PRO B O 1
ATOM 8268 N N . PRO B 1 453 ? 17.172 2.764 23.172 1 82.19 453 PRO B N 1
ATOM 8269 C CA . PRO B 1 453 ? 17 4.098 23.75 1 82.19 453 PRO B CA 1
ATOM 8270 C C . PRO B 1 453 ? 17.656 4.242 25.125 1 82.19 453 PRO B C 1
ATOM 8272 O O . PRO B 1 453 ? 17.672 3.291 25.906 1 82.19 453 PRO B O 1
ATOM 8275 N N . GLN B 1 454 ? 18.422 5.27 25.312 1 88.94 454 GLN B N 1
ATOM 8276 C CA . GLN B 1 454 ? 18.922 5.59 26.656 1 88.94 454 GLN B CA 1
ATOM 8277 C C . GLN B 1 454 ? 17.797 6.117 27.531 1 88.94 454 GLN B C 1
ATOM 8279 O O . GLN B 1 454 ? 17.406 7.285 27.438 1 88.94 454 GLN B O 1
ATOM 8284 N N . HIS B 1 455 ? 17.438 5.391 28.453 1 89 455 HIS B N 1
ATOM 8285 C CA . HIS B 1 455 ? 16.219 5.617 29.219 1 89 455 HIS B CA 1
ATOM 8286 C C . HIS B 1 455 ? 16.266 6.957 29.953 1 89 455 HIS B C 1
ATOM 8288 O O . HIS B 1 455 ? 15.281 7.703 29.953 1 89 455 HIS B O 1
ATOM 8294 N N . GLN B 1 456 ? 17.375 7.227 30.562 1 91.56 456 GLN B N 1
ATOM 8295 C CA . GLN B 1 456 ? 17.484 8.461 31.328 1 91.56 456 GLN B CA 1
ATOM 8296 C C . GLN B 1 456 ? 17.359 9.688 30.438 1 91.56 456 GLN B C 1
ATOM 8298 O O . GLN B 1 456 ? 16.703 10.664 30.797 1 91.56 456 GLN B O 1
ATOM 8303 N N . ARG B 1 457 ? 17.953 9.633 29.312 1 92.19 457 ARG B N 1
ATOM 8304 C CA . ARG B 1 457 ? 17.891 10.75 28.375 1 92.19 457 ARG B CA 1
ATOM 8305 C C . ARG B 1 457 ? 16.484 10.898 27.781 1 92.19 457 ARG B C 1
ATOM 8307 O O . ARG B 1 457 ? 16.031 12.016 27.516 1 92.19 457 ARG B O 1
ATOM 8314 N N . VAL B 1 458 ? 15.891 9.773 27.641 1 93.94 458 VAL B N 1
ATOM 8315 C CA . VAL B 1 458 ? 14.523 9.789 27.109 1 93.94 458 VAL B CA 1
ATOM 8316 C C . VAL B 1 458 ? 13.594 10.461 28.109 1 93.94 458 VAL B C 1
ATOM 8318 O O . VAL B 1 458 ? 12.781 11.32 27.734 1 93.94 458 VAL B O 1
ATOM 8321 N N . GLU B 1 459 ? 13.758 10.086 29.312 1 92.75 459 GLU B N 1
ATOM 8322 C CA . GLU B 1 459 ? 12.914 10.656 30.359 1 92.75 459 GLU B CA 1
ATOM 8323 C C . GLU B 1 459 ? 13.141 12.156 30.484 1 92.75 459 GLU B C 1
ATOM 8325 O O . GLU B 1 459 ? 12.188 12.922 30.656 1 92.75 459 GLU B O 1
ATOM 8330 N N . SER B 1 460 ? 14.336 12.531 30.422 1 91 460 SER B N 1
ATOM 8331 C CA . SER B 1 460 ? 14.664 13.953 30.5 1 91 460 SER B CA 1
ATOM 8332 C C . SER B 1 460 ? 14.086 14.727 29.328 1 91 460 SER B C 1
ATOM 8334 O O . SER B 1 460 ? 13.539 15.812 29.5 1 91 460 SER B O 1
ATOM 8336 N N . ALA B 1 461 ? 14.242 14.172 28.172 1 91.19 461 ALA B N 1
ATOM 8337 C CA . ALA B 1 461 ? 13.734 14.828 26.969 1 91.19 461 ALA B CA 1
ATOM 8338 C C . ALA B 1 461 ? 12.211 14.977 27.031 1 91.19 461 ALA B C 1
ATOM 8340 O O . ALA B 1 461 ? 11.672 16 26.625 1 91.19 461 ALA B O 1
ATOM 8341 N N . LEU B 1 462 ? 11.586 13.93 27.516 1 92.56 462 LEU B N 1
ATOM 8342 C CA . LEU B 1 462 ? 10.133 13.961 27.641 1 92.56 462 LEU B CA 1
ATOM 8343 C C . LEU B 1 462 ? 9.703 15.016 28.656 1 92.56 462 LEU B C 1
ATOM 8345 O O . LEU B 1 462 ? 8.727 15.734 28.438 1 92.56 462 LEU B O 1
ATOM 8349 N N . LYS B 1 463 ? 10.414 15.062 29.672 1 88.44 463 LYS B N 1
ATOM 8350 C CA . LYS B 1 463 ? 10.125 16.047 30.703 1 88.44 463 LYS B CA 1
ATOM 8351 C C . LYS B 1 463 ? 10.328 17.469 30.188 1 88.44 463 LYS B C 1
ATOM 8353 O O . LYS B 1 463 ? 9.469 18.328 30.359 1 88.44 463 LYS B O 1
ATOM 8358 N N . ASP B 1 464 ? 11.406 17.656 29.5 1 84.56 464 ASP B N 1
ATOM 8359 C CA . ASP B 1 464 ? 11.75 18.984 28.984 1 84.56 464 ASP B CA 1
ATOM 8360 C C . ASP B 1 464 ? 10.766 19.422 27.906 1 84.56 464 ASP B C 1
ATOM 8362 O O . ASP B 1 464 ? 10.531 20.609 27.719 1 84.56 464 ASP B O 1
ATOM 8366 N N . ALA B 1 465 ? 10.195 18.453 27.25 1 86.12 465 ALA B N 1
ATOM 8367 C CA . ALA B 1 465 ? 9.227 18.766 26.203 1 86.12 465 ALA B CA 1
ATOM 8368 C C . ALA B 1 465 ? 7.828 18.938 26.781 1 86.12 465 ALA B C 1
ATOM 8370 O O . ALA B 1 465 ? 6.871 19.188 26.047 1 86.12 465 ALA B O 1
ATOM 8371 N N . GLY B 1 466 ? 7.68 18.766 28.047 1 80.94 466 GLY B N 1
ATOM 8372 C CA . GLY B 1 466 ? 6.395 18.969 28.703 1 80.94 466 GLY B CA 1
ATOM 8373 C C . GLY B 1 466 ? 5.473 17.766 28.609 1 80.94 466 GLY B C 1
ATOM 8374 O O . GLY B 1 466 ? 4.246 17.922 28.641 1 80.94 466 GLY B O 1
ATOM 8375 N N . LEU B 1 467 ? 5.992 16.562 28.438 1 86.25 467 LEU B N 1
ATOM 8376 C CA . LEU B 1 467 ? 5.156 15.383 28.266 1 86.25 467 LEU B CA 1
ATOM 8377 C C . LEU B 1 467 ? 5.188 14.5 29.516 1 86.25 467 LEU B C 1
ATOM 8379 O O . LEU B 1 467 ? 4.617 13.406 29.516 1 86.25 467 LEU B O 1
ATOM 8383 N N . ALA B 1 468 ? 5.781 14.945 30.531 1 87.19 468 ALA B N 1
ATOM 8384 C CA . ALA B 1 468 ? 5.945 14.141 31.734 1 87.19 468 ALA B CA 1
ATOM 8385 C C . ALA B 1 468 ? 4.59 13.711 32.312 1 87.19 468 ALA B C 1
ATOM 8387 O O . ALA B 1 468 ? 4.402 12.547 32.656 1 87.19 468 ALA B O 1
ATOM 8388 N N . ASP B 1 469 ? 3.691 14.672 32.344 1 83.62 469 ASP B N 1
ATOM 8389 C CA . ASP B 1 469 ? 2.367 14.383 32.906 1 83.62 469 ASP B CA 1
ATOM 8390 C C . ASP B 1 469 ? 1.618 13.383 32 1 83.62 469 ASP B C 1
ATOM 8392 O O . ASP B 1 469 ? 0.92 12.508 32.531 1 83.62 469 ASP B O 1
ATOM 8396 N N . PHE B 1 470 ? 1.721 13.586 30.734 1 82.69 470 PHE B N 1
ATOM 8397 C CA . PHE B 1 470 ? 1.077 12.68 29.797 1 82.69 470 PHE B CA 1
ATOM 8398 C C . PHE B 1 470 ? 1.646 11.266 29.938 1 82.69 470 PHE B C 1
ATOM 8400 O O . PHE B 1 470 ? 0.896 10.289 29.953 1 82.69 470 PHE B O 1
ATOM 8407 N N . VAL B 1 471 ? 2.957 11.109 30.094 1 89.81 471 VAL B N 1
ATOM 8408 C CA . VAL B 1 471 ? 3.641 9.828 30.219 1 89.81 471 VAL B CA 1
ATOM 8409 C C . VAL B 1 471 ? 3.166 9.102 31.469 1 89.81 471 VAL B C 1
ATOM 8411 O O . VAL B 1 471 ? 3.025 7.875 31.469 1 89.81 471 VAL B O 1
ATOM 8414 N N . ALA B 1 472 ? 2.906 9.844 32.469 1 87.88 472 ALA B N 1
ATOM 8415 C CA . ALA B 1 472 ? 2.471 9.273 33.75 1 87.88 472 ALA B CA 1
ATOM 8416 C C . ALA B 1 472 ? 1.087 8.641 33.625 1 87.88 472 ALA B C 1
ATOM 8418 O O . ALA B 1 472 ? 0.748 7.719 34.375 1 87.88 472 ALA B O 1
ATOM 8419 N N . THR B 1 473 ? 0.309 9.055 32.656 1 83.44 473 THR B N 1
ATOM 8420 C CA . THR B 1 473 ? -1.046 8.547 32.469 1 83.44 473 THR B CA 1
ATOM 8421 C C . THR B 1 473 ? -1.04 7.285 31.594 1 83.44 473 THR B C 1
ATOM 8423 O O . THR B 1 473 ? -2.027 6.547 31.562 1 83.44 473 THR B O 1
ATOM 8426 N N . LEU B 1 474 ? -0.005 7.02 31 1 87 474 LEU B N 1
ATOM 8427 C CA . LEU B 1 474 ? 0.064 5.895 30.078 1 87 474 LEU B CA 1
ATOM 8428 C C . LEU B 1 474 ? 0.263 4.582 30.828 1 87 474 LEU B C 1
ATOM 8430 O O . LEU B 1 474 ? 0.986 4.543 31.828 1 87 474 LEU B O 1
ATOM 8434 N N . PRO B 1 475 ? -0.376 3.529 30.391 1 84.81 475 PRO B N 1
ATOM 8435 C CA . PRO B 1 475 ? -0.311 2.242 31.094 1 84.81 475 PRO B CA 1
ATOM 8436 C C . PRO B 1 475 ? 1.12 1.74 31.281 1 84.81 475 PRO B C 1
ATOM 8438 O O . PRO B 1 475 ? 1.458 1.194 32.312 1 84.81 475 PRO B O 1
ATOM 8441 N N . GLN B 1 476 ? 1.97 1.884 30.312 1 90.06 476 GLN B N 1
ATOM 8442 C CA . GLN B 1 476 ? 3.35 1.412 30.391 1 90.06 476 GLN B CA 1
ATOM 8443 C C . GLN B 1 476 ? 4.332 2.574 30.281 1 90.06 476 GLN B C 1
ATOM 8445 O O . GLN B 1 476 ? 5.453 2.406 29.797 1 90.06 476 GLN B O 1
ATOM 8450 N N . LYS B 1 477 ? 3.799 3.697 30.594 1 91.06 477 LYS B N 1
ATOM 8451 C CA . LYS B 1 477 ? 4.625 4.902 30.594 1 91.06 477 LYS B CA 1
ATOM 8452 C C . LYS B 1 477 ? 5.375 5.043 29.266 1 91.06 477 LYS B C 1
ATOM 8454 O O . LYS B 1 477 ? 4.773 4.957 28.203 1 91.06 477 LYS B O 1
ATOM 8459 N N . ALA B 1 478 ? 6.727 5.145 29.344 1 90.25 478 ALA B N 1
ATOM 8460 C CA . ALA B 1 478 ? 7.5 5.402 28.125 1 90.25 478 ALA B CA 1
ATOM 8461 C C . ALA B 1 478 ? 7.543 4.164 27.234 1 90.25 478 ALA B C 1
ATOM 8463 O O . ALA B 1 478 ? 7.891 4.258 26.047 1 90.25 478 ALA B O 1
ATOM 8464 N N . HIS B 1 479 ? 7.055 3.119 27.75 1 88.44 479 HIS B N 1
ATOM 8465 C CA . HIS B 1 479 ? 7.094 1.883 26.969 1 88.44 479 HIS B CA 1
ATOM 8466 C C . HIS B 1 479 ? 5.746 1.606 26.312 1 88.44 479 HIS B C 1
ATOM 8468 O O . HIS B 1 479 ? 5.598 0.618 25.594 1 88.44 479 HIS B O 1
ATOM 8474 N N . THR B 1 480 ? 4.898 2.488 26.469 1 89.31 480 THR B N 1
ATOM 8475 C CA . THR B 1 480 ? 3.582 2.328 25.859 1 89.31 480 THR B CA 1
ATOM 8476 C C . THR B 1 480 ? 3.676 2.408 24.328 1 89.31 480 THR B C 1
ATOM 8478 O O . THR B 1 480 ? 4.293 3.328 23.797 1 89.31 480 THR B O 1
ATOM 8481 N N . PRO B 1 481 ? 3.111 1.374 23.688 1 86.31 481 PRO B N 1
ATOM 8482 C CA . PRO B 1 481 ? 3.113 1.431 22.219 1 86.31 481 PRO B CA 1
ATOM 8483 C C . PRO B 1 481 ? 2.246 2.561 21.672 1 86.31 481 PRO B C 1
ATOM 8485 O O . PRO B 1 481 ? 1.178 2.846 22.219 1 86.31 481 PRO B O 1
ATOM 8488 N N . MET B 1 482 ? 2.822 3.145 20.594 1 85.5 482 MET B N 1
ATOM 8489 C CA . MET B 1 482 ? 2.088 4.242 19.969 1 85.5 482 MET B CA 1
ATOM 8490 C C . MET B 1 482 ? 1.375 3.77 18.703 1 85.5 482 MET B C 1
ATOM 8492 O O . MET B 1 482 ? 1.835 2.842 18.031 1 85.5 482 MET B O 1
ATOM 8496 N N . THR B 1 483 ? 0.253 4.324 18.391 1 76.12 483 THR B N 1
ATOM 8497 C CA . THR B 1 483 ? -0.592 4.109 17.219 1 76.12 483 THR B CA 1
ATOM 8498 C C . THR B 1 483 ? -1.226 2.721 17.266 1 76.12 483 THR B C 1
ATOM 8500 O O . THR B 1 483 ? -0.69 1.806 17.891 1 76.12 483 THR B O 1
ATOM 8503 N N . ARG B 1 484 ? -2.322 2.467 16.656 1 65.25 484 ARG B N 1
ATOM 8504 C CA . ARG B 1 484 ? -3.068 1.214 16.672 1 65.25 484 ARG B CA 1
ATOM 8505 C C . ARG B 1 484 ? -2.848 0.422 15.391 1 65.25 484 ARG B C 1
ATOM 8507 O O . ARG B 1 484 ? -3.561 -0.549 15.125 1 65.25 484 ARG B O 1
ATOM 8514 N N . TYR B 1 485 ? -1.871 0.822 14.672 1 65.06 485 TYR B N 1
ATOM 8515 C CA . TYR B 1 485 ? -1.663 0.166 13.383 1 65.06 485 TYR B CA 1
ATOM 8516 C C . TYR B 1 485 ? -1.117 -1.244 13.578 1 65.06 485 TYR B C 1
ATOM 8518 O O . TYR B 1 485 ? -1.443 -2.15 12.805 1 65.06 485 TYR B O 1
ATOM 8526 N N . THR B 1 486 ? -0.2 -1.408 14.539 1 69 486 THR B N 1
ATOM 8527 C CA . THR B 1 486 ? 0.485 -2.682 14.727 1 69 486 THR B CA 1
ATOM 8528 C C . THR B 1 486 ? -0.054 -3.414 15.945 1 69 486 THR B C 1
ATOM 8530 O O . THR B 1 486 ? 0.015 -4.645 16.031 1 69 486 THR B O 1
ATOM 8533 N N . ARG B 1 487 ? -0.454 -2.568 16.969 1 71.19 487 ARG B N 1
ATOM 8534 C CA . ARG B 1 487 ? -0.955 -3.141 18.219 1 71.19 487 ARG B CA 1
ATOM 8535 C C . ARG B 1 487 ? -2.32 -2.564 18.578 1 71.19 487 ARG B C 1
ATOM 8537 O O . ARG B 1 487 ? -2.541 -1.358 18.453 1 71.19 487 ARG B O 1
ATOM 8544 N N . ASP B 1 488 ? -3.135 -3.486 18.953 1 66.25 488 ASP B N 1
ATOM 8545 C CA . ASP B 1 488 ? -4.488 -3.062 19.297 1 66.25 488 ASP B CA 1
ATOM 8546 C C . ASP B 1 488 ? -4.477 -2.143 20.516 1 66.25 488 ASP B C 1
ATOM 8548 O O . ASP B 1 488 ? -5.383 -1.323 20.688 1 66.25 488 ASP B O 1
ATOM 8552 N N . ASP B 1 489 ? -3.422 -2.27 21.266 1 70.44 489 ASP B N 1
ATOM 8553 C CA . ASP B 1 489 ? -3.359 -1.491 22.5 1 70.44 489 ASP B CA 1
ATOM 8554 C C . ASP B 1 489 ? -2.564 -0.204 22.297 1 70.44 489 ASP B C 1
ATOM 8556 O O . ASP B 1 489 ? -2.205 0.468 23.266 1 70.44 489 ASP B O 1
ATOM 8560 N N . GLY B 1 490 ? -2.301 0.104 21.094 1 78.75 490 GLY B N 1
ATOM 8561 C CA . GLY B 1 490 ? -1.565 1.328 20.812 1 78.75 490 GLY B CA 1
ATOM 8562 C C . GLY B 1 490 ? -2.377 2.584 21.078 1 78.75 490 GLY B C 1
ATOM 8563 O O . GLY B 1 490 ? -3.59 2.602 20.859 1 78.75 490 GLY B O 1
ATOM 8564 N N . ILE B 1 491 ? -1.668 3.59 21.656 1 76.81 491 ILE B N 1
ATOM 8565 C CA . ILE B 1 491 ? -2.328 4.84 22 1 76.81 491 ILE B CA 1
ATOM 8566 C C . ILE B 1 491 ? -2.086 5.879 20.906 1 76.81 491 ILE B C 1
ATOM 8568 O O . ILE B 1 491 ? -0.982 5.973 20.375 1 76.81 491 ILE B O 1
ATOM 8572 N N . GLU B 1 492 ? -3.088 6.609 20.516 1 74.81 492 GLU B N 1
ATOM 8573 C CA . GLU B 1 492 ? -2.975 7.707 19.562 1 74.81 492 GLU B CA 1
ATOM 8574 C C . GLU B 1 492 ? -2.748 9.039 20.266 1 74.81 492 GLU B C 1
ATOM 8576 O O . GLU B 1 492 ? -3.404 9.328 21.266 1 74.81 492 GLU B O 1
ATOM 8581 N N . LEU B 1 493 ? -1.762 9.789 19.781 1 76.75 493 LEU B N 1
ATOM 8582 C CA . LEU B 1 493 ? -1.443 11.086 20.359 1 76.75 493 LEU B CA 1
ATOM 8583 C C . LEU B 1 493 ? -2.305 12.188 19.75 1 76.75 493 LEU B C 1
ATOM 8585 O O . LEU B 1 493 ? -2.686 12.102 18.578 1 76.75 493 LEU B O 1
ATOM 8589 N N . SER B 1 494 ? -2.592 13.156 20.578 1 67.31 494 SER B N 1
ATOM 8590 C CA . SER B 1 494 ? -3.207 14.367 20.031 1 67.31 494 SER B CA 1
ATOM 8591 C C . SER B 1 494 ? -2.209 15.18 19.219 1 67.31 494 SER B C 1
ATOM 8593 O O . SER B 1 494 ? -1.009 14.898 19.234 1 67.31 494 SER B O 1
ATOM 8595 N N . GLY B 1 495 ? -2.68 16.141 18.422 1 69.06 495 GLY B N 1
ATOM 8596 C CA . GLY B 1 495 ? -1.799 17 17.656 1 69.06 495 GLY B CA 1
ATOM 8597 C C . GLY B 1 495 ? -0.732 17.672 18.484 1 69.06 495 GLY B C 1
ATOM 8598 O O . GLY B 1 495 ? 0.447 17.672 18.125 1 69.06 495 GLY B O 1
ATOM 8599 N N . GLY B 1 496 ? -1.17 18.266 19.641 1 70.94 496 GLY B N 1
ATOM 8600 C CA . GLY B 1 496 ? -0.232 18.906 20.531 1 70.94 496 GLY B CA 1
ATOM 8601 C C . GLY B 1 496 ? 0.778 17.953 21.141 1 70.94 496 GLY B C 1
ATOM 8602 O O . GLY B 1 496 ? 1.954 18.297 21.281 1 70.94 496 GLY B O 1
ATOM 8603 N N . GLN B 1 497 ? 0.263 16.766 21.516 1 76.31 497 GLN B N 1
ATOM 8604 C CA . GLN B 1 497 ? 1.155 15.742 22.062 1 76.31 497 GLN B CA 1
ATOM 8605 C C . GLN B 1 497 ? 2.178 15.289 21.016 1 76.31 497 GLN B C 1
ATOM 8607 O O . GLN B 1 497 ? 3.342 15.047 21.359 1 76.31 497 GLN B O 1
ATOM 8612 N N . SER B 1 498 ? 1.737 15.227 19.828 1 83 498 SER B N 1
ATOM 8613 C CA . SER B 1 498 ? 2.631 14.812 18.75 1 83 498 SER B CA 1
ATOM 8614 C C . SER B 1 498 ? 3.736 15.844 18.531 1 83 498 SER B C 1
ATOM 8616 O O . SER B 1 498 ? 4.887 15.484 18.281 1 83 498 SER B O 1
ATOM 8618 N N . GLN B 1 499 ? 3.338 17.078 18.609 1 80.44 499 GLN B N 1
ATOM 8619 C CA . GLN B 1 499 ? 4.324 18.141 18.438 1 80.44 499 GLN B CA 1
ATOM 8620 C C . GLN B 1 499 ? 5.348 18.125 19.578 1 80.44 499 GLN B C 1
ATOM 8622 O O . GLN B 1 499 ? 6.539 18.344 19.344 1 80.44 499 GLN B O 1
ATOM 8627 N N . LYS B 1 500 ? 4.84 17.953 20.812 1 82.44 500 LYS B N 1
ATOM 8628 C CA . LYS B 1 500 ? 5.738 17.859 21.953 1 82.44 500 LYS B CA 1
ATOM 8629 C C . LYS B 1 500 ? 6.668 16.656 21.828 1 82.44 500 LYS B C 1
ATOM 8631 O O . LYS B 1 500 ? 7.82 16.719 22.266 1 82.44 500 LYS B O 1
ATOM 8636 N N . LEU B 1 501 ? 6.129 15.641 21.281 1 89.44 501 LEU B N 1
ATOM 8637 C CA . LEU B 1 501 ? 6.965 14.461 21.031 1 89.44 501 LEU B CA 1
ATOM 8638 C C . LEU B 1 501 ? 8.086 14.789 20.062 1 89.44 501 LEU B C 1
ATOM 8640 O O . LEU B 1 501 ? 9.211 14.312 20.219 1 89.44 501 LEU B O 1
ATOM 8644 N N . MET B 1 502 ? 7.766 15.555 19.031 1 88.94 502 MET B N 1
ATOM 8645 C CA . MET B 1 502 ? 8.797 15.969 18.078 1 88.94 502 MET B CA 1
ATOM 8646 C C . MET B 1 502 ? 9.867 16.812 18.781 1 88.94 502 MET B C 1
ATOM 8648 O O . MET B 1 502 ? 11.047 16.703 18.453 1 88.94 502 MET B O 1
ATOM 8652 N N . LEU B 1 503 ? 9.398 17.609 19.656 1 86.62 503 LEU B N 1
ATOM 8653 C CA . LEU B 1 503 ? 10.344 18.406 20.422 1 86.62 503 LEU B CA 1
ATOM 8654 C C . LEU B 1 503 ? 11.242 17.516 21.281 1 86.62 503 LEU B C 1
ATOM 8656 O O . LEU B 1 503 ? 12.453 17.734 21.359 1 86.62 503 LEU B O 1
ATOM 8660 N N . ALA B 1 504 ? 10.625 16.547 21.922 1 90.5 504 ALA B N 1
ATOM 8661 C CA . ALA B 1 504 ? 11.398 15.602 22.719 1 90.5 504 ALA B CA 1
ATOM 8662 C C . ALA B 1 504 ? 12.453 14.906 21.859 1 90.5 504 ALA B C 1
ATOM 8664 O O . ALA B 1 504 ? 13.578 14.672 22.328 1 90.5 504 ALA B O 1
ATOM 8665 N N . ARG B 1 505 ? 12.102 14.633 20.688 1 91.06 505 ARG B N 1
ATOM 8666 C CA . ARG B 1 505 ? 13.023 14 19.75 1 91.06 505 ARG B CA 1
ATOM 8667 C C . ARG B 1 505 ? 14.219 14.906 19.469 1 91.06 505 ARG B C 1
ATOM 8669 O O . ARG B 1 505 ? 15.359 14.445 19.438 1 91.06 505 ARG B O 1
ATOM 8676 N N . ALA B 1 506 ? 13.922 16.094 19.203 1 89.75 506 ALA B N 1
ATOM 8677 C CA . ALA B 1 506 ? 14.969 17.062 18.906 1 89.75 506 ALA B CA 1
ATOM 8678 C C . ALA B 1 506 ? 15.891 17.266 20.109 1 89.75 506 ALA B C 1
ATOM 8680 O O . ALA B 1 506 ? 17.109 17.391 19.953 1 89.75 506 ALA B O 1
ATOM 8681 N N . LEU B 1 507 ? 15.328 17.266 21.266 1 88.75 507 LEU B N 1
ATOM 8682 C CA . LEU B 1 507 ? 16.094 17.438 22.484 1 88.75 507 LEU B CA 1
ATOM 8683 C C . LEU B 1 507 ? 16.984 16.219 22.734 1 88.75 507 LEU B C 1
ATOM 8685 O O . LEU B 1 507 ? 18.125 16.375 23.203 1 88.75 507 LEU B O 1
ATOM 8689 N N . TYR B 1 508 ? 16.406 15.109 22.5 1 91.56 508 TYR B N 1
ATOM 8690 C CA . TYR B 1 508 ? 17.188 13.891 22.672 1 91.56 508 TYR B CA 1
ATOM 8691 C C . TYR B 1 508 ? 18.375 13.852 21.734 1 91.56 508 TYR B C 1
ATOM 8693 O O . TYR B 1 508 ? 19.469 13.422 22.125 1 91.56 508 TYR B O 1
ATOM 8701 N N . LYS B 1 509 ? 18.156 14.227 20.469 1 89.5 509 LYS B N 1
ATOM 8702 C CA . LYS B 1 509 ? 19.234 14.25 19.484 1 89.5 509 LYS B CA 1
ATOM 8703 C C . LYS B 1 509 ? 20.344 15.203 19.906 1 89.5 509 LYS B C 1
ATOM 8705 O O . LYS B 1 509 ? 21.531 14.93 19.672 1 89.5 509 LYS B O 1
ATOM 8710 N N . ASP B 1 510 ? 19.938 16.344 20.547 1 88.75 510 ASP B N 1
ATOM 8711 C CA . ASP B 1 510 ? 20.875 17.312 21.125 1 88.75 510 ASP B CA 1
ATOM 8712 C C . ASP B 1 510 ? 21.938 17.719 20.109 1 88.75 510 ASP B C 1
ATOM 8714 O O . ASP B 1 510 ? 23.125 17.641 20.391 1 88.75 510 ASP B O 1
ATOM 8718 N N . ALA B 1 511 ? 21.562 18.172 18.906 1 92.25 511 ALA B N 1
ATOM 8719 C CA . ALA B 1 511 ? 22.469 18.641 17.875 1 92.25 511 ALA B CA 1
ATOM 8720 C C . ALA B 1 511 ? 22.844 20.094 18.078 1 92.25 511 ALA B C 1
ATOM 8722 O O . ALA B 1 511 ? 22.141 20.828 18.797 1 92.25 511 ALA B O 1
ATOM 8723 N N . PRO B 1 512 ? 23.938 20.516 17.484 1 93.06 512 PRO B N 1
ATOM 8724 C CA . PRO B 1 512 ? 24.422 21.875 17.703 1 93.06 512 PRO B CA 1
ATOM 8725 C C . PRO B 1 512 ? 23.5 22.938 17.109 1 93.06 512 PRO B C 1
ATOM 8727 O O . PRO B 1 512 ? 23.5 24.094 17.578 1 93.06 512 PRO B O 1
ATOM 8730 N N . VAL B 1 513 ? 22.75 22.594 16.141 1 95.31 513 VAL B N 1
ATOM 8731 C CA . VAL B 1 513 ? 21.859 23.562 15.516 1 95.31 513 VAL B CA 1
ATOM 8732 C C . VAL B 1 513 ? 20.406 23.125 15.688 1 95.31 513 VAL B C 1
ATOM 8734 O O . VAL B 1 513 ? 20.047 22.016 15.258 1 95.31 513 VAL B O 1
ATOM 8737 N N . LEU B 1 514 ? 19.641 23.922 16.312 1 93.56 514 LEU B N 1
ATOM 8738 C CA . LEU B 1 514 ? 18.219 23.641 16.516 1 93.56 514 LEU B CA 1
ATOM 8739 C C . LEU B 1 514 ? 17.391 24.344 15.445 1 93.56 514 LEU B C 1
ATOM 8741 O O . LEU B 1 514 ? 17.547 25.547 15.219 1 93.56 514 LEU B O 1
ATOM 8745 N N . VAL B 1 515 ? 16.594 23.562 14.75 1 93.44 515 VAL B N 1
ATOM 8746 C CA . VAL B 1 515 ? 15.742 24.141 13.703 1 93.44 515 VAL B CA 1
ATOM 8747 C C . VAL B 1 515 ? 14.273 23.875 14.031 1 93.44 515 VAL B C 1
ATOM 8749 O O . VAL B 1 515 ? 13.852 22.719 14.148 1 93.44 515 VAL B O 1
ATOM 8752 N N . LEU B 1 516 ? 13.523 24.906 14.172 1 90.19 516 LEU B N 1
ATOM 8753 C CA . LEU B 1 516 ? 12.086 24.797 14.406 1 90.19 516 LEU B CA 1
ATOM 8754 C C . LEU B 1 516 ? 11.305 25.297 13.195 1 90.19 516 LEU B C 1
ATOM 8756 O O . LEU B 1 516 ? 11.242 26.5 12.945 1 90.19 516 LEU B O 1
ATOM 8760 N N . ASP B 1 517 ? 10.742 24.391 12.484 1 87.94 517 ASP B N 1
ATOM 8761 C CA . ASP B 1 517 ? 9.977 24.734 11.289 1 87.94 517 ASP B CA 1
ATOM 8762 C C . ASP B 1 517 ? 8.477 24.703 11.57 1 87.94 517 ASP B C 1
ATOM 8764 O O . ASP B 1 517 ? 7.82 23.688 11.344 1 87.94 517 ASP B O 1
ATOM 8768 N N . GLU B 1 518 ? 7.898 25.797 11.969 1 79.75 518 GLU B N 1
ATOM 8769 C CA . GLU B 1 518 ? 6.496 26 12.32 1 79.75 518 GLU B CA 1
ATOM 8770 C C . GLU B 1 518 ? 5.996 24.906 13.258 1 79.75 518 GLU B C 1
ATOM 8772 O O . GLU B 1 518 ? 4.965 24.281 13 1 79.75 518 GLU B O 1
ATOM 8777 N N . PRO B 1 519 ? 6.609 24.688 14.344 1 72.25 519 PRO B N 1
ATOM 8778 C CA . PRO B 1 519 ? 6.309 23.562 15.227 1 72.25 519 PRO B CA 1
ATOM 8779 C C . PRO B 1 519 ? 4.996 23.734 15.984 1 72.25 519 PRO B C 1
ATOM 8781 O O . PRO B 1 519 ? 4.535 22.797 16.656 1 72.25 519 PRO B O 1
ATOM 8784 N N . THR B 1 520 ? 4.371 24.859 15.906 1 67.12 520 THR B N 1
ATOM 8785 C CA . THR B 1 520 ? 3.236 25.125 16.781 1 67.12 520 THR B CA 1
ATOM 8786 C C . THR B 1 520 ? 1.963 25.328 15.969 1 67.12 520 THR B C 1
ATOM 8788 O O . THR B 1 520 ? 0.982 25.891 16.469 1 67.12 520 THR B O 1
ATOM 8791 N N . ALA B 1 521 ? 2.053 24.875 14.742 1 64.06 521 ALA B N 1
ATOM 8792 C CA . ALA B 1 521 ? 0.923 25.125 13.852 1 64.06 521 ALA B CA 1
ATOM 8793 C C . ALA B 1 521 ? -0.353 24.484 14.391 1 64.06 521 ALA B C 1
ATOM 8795 O O . ALA B 1 521 ? -1.446 25.031 14.227 1 64.06 521 ALA B O 1
ATOM 8796 N N . ALA B 1 522 ? -0.125 23.406 15.156 1 62.88 522 ALA B N 1
ATOM 8797 C CA . ALA B 1 522 ? -1.293 22.672 15.617 1 62.88 522 ALA B CA 1
ATOM 8798 C C . ALA B 1 522 ? -1.587 22.969 17.078 1 62.88 522 ALA B C 1
ATOM 8800 O O . ALA B 1 522 ? -2.531 22.406 17.656 1 62.88 522 ALA B O 1
ATOM 8801 N N . LEU B 1 523 ? -0.817 23.938 17.656 1 69.81 523 LEU B N 1
ATOM 8802 C CA . LEU B 1 523 ? -0.938 24.188 19.094 1 69.81 523 LEU B CA 1
ATOM 8803 C C . LEU B 1 523 ? -1.794 25.422 19.359 1 69.81 523 LEU B C 1
ATOM 8805 O O . LEU B 1 523 ? -1.82 26.359 18.547 1 69.81 523 LEU B O 1
ATOM 8809 N N . ASP B 1 524 ? -2.482 25.344 20.406 1 66.94 524 ASP B N 1
ATOM 8810 C CA . ASP B 1 524 ? -3.197 26.531 20.859 1 66.94 524 ASP B CA 1
ATOM 8811 C C . ASP B 1 524 ? -2.23 27.578 21.406 1 66.94 524 ASP B C 1
ATOM 8813 O O . ASP B 1 524 ? -1.046 27.297 21.609 1 66.94 524 ASP B O 1
ATOM 8817 N N . ALA B 1 525 ? -2.736 28.719 21.609 1 63.19 525 ALA B N 1
ATOM 8818 C CA . ALA B 1 525 ? -1.908 29.859 21.953 1 63.19 525 ALA B CA 1
ATOM 8819 C C . ALA B 1 525 ? -1.162 29.625 23.266 1 63.19 525 ALA B C 1
ATOM 8821 O O . ALA B 1 525 ? 0.001 30.016 23.406 1 63.19 525 ALA B O 1
ATOM 8822 N N . ILE B 1 526 ? -1.871 28.969 24.172 1 64.31 526 ILE B N 1
ATOM 8823 C CA . ILE B 1 526 ? -1.246 28.75 25.469 1 64.31 526 ILE B CA 1
ATOM 8824 C C . ILE B 1 526 ? -0.102 27.75 25.328 1 64.31 526 ILE B C 1
ATOM 8826 O O . ILE B 1 526 ? 1.006 27.984 25.812 1 64.31 526 ILE B O 1
ATOM 8830 N N . ALA B 1 527 ? -0.44 26.703 24.672 1 69.38 527 ALA B N 1
ATOM 8831 C CA . ALA B 1 527 ? 0.579 25.688 24.453 1 69.38 527 ALA B CA 1
ATOM 8832 C C . ALA B 1 527 ? 1.726 26.219 23.609 1 69.38 527 ALA B C 1
ATOM 8834 O O . ALA B 1 527 ? 2.889 25.875 23.828 1 69.38 527 ALA B O 1
ATOM 8835 N N . GLU B 1 528 ? 1.345 26.984 22.641 1 71.62 528 GLU B N 1
ATOM 8836 C CA . GLU B 1 528 ? 2.352 27.594 21.781 1 71.62 528 GLU B CA 1
ATOM 8837 C C . GLU B 1 528 ? 3.334 28.438 22.578 1 71.62 528 GLU B C 1
ATOM 8839 O O . GLU B 1 528 ? 4.547 28.359 22.375 1 71.62 528 GLU B O 1
ATOM 8844 N N . ASN B 1 529 ? 2.768 29.203 23.453 1 67 529 ASN B N 1
ATOM 8845 C CA . ASN B 1 529 ? 3.615 30.047 24.281 1 67 529 ASN B CA 1
ATOM 8846 C C . ASN B 1 529 ? 4.551 29.203 25.156 1 67 529 ASN B C 1
ATOM 8848 O O . ASN B 1 529 ? 5.719 29.562 25.328 1 67 529 ASN B O 1
ATOM 8852 N N . GLU B 1 530 ? 3.98 28.25 25.703 1 70.5 530 GLU B N 1
ATOM 8853 C CA . GLU B 1 530 ? 4.785 27.359 26.531 1 70.5 530 GLU B CA 1
ATOM 8854 C C . GLU B 1 530 ? 5.922 26.734 25.734 1 70.5 530 GLU B C 1
ATOM 8856 O O . GLU B 1 530 ? 7.055 26.656 26.219 1 70.5 530 GLU B O 1
ATOM 8861 N N . VAL B 1 531 ? 5.57 26.391 24.625 1 73.31 531 VAL B N 1
ATOM 8862 C CA . VAL B 1 531 ? 6.551 25.719 23.781 1 73.31 531 VAL B CA 1
ATOM 8863 C C . VAL B 1 531 ? 7.656 26.688 23.375 1 73.31 531 VAL B C 1
ATOM 8865 O O . VAL B 1 531 ? 8.836 26.328 23.391 1 73.31 531 VAL B O 1
ATOM 8868 N N . TYR B 1 532 ? 7.305 27.906 23.078 1 72.62 532 TYR B N 1
ATOM 8869 C CA . TYR B 1 532 ? 8.32 28.859 22.641 1 72.62 532 TYR B CA 1
ATOM 8870 C C . TYR B 1 532 ? 9.219 29.281 23.797 1 72.62 532 TYR B C 1
ATOM 8872 O O . TYR B 1 532 ? 10.406 29.516 23.609 1 72.62 532 TYR B O 1
ATOM 8880 N N . GLN B 1 533 ? 8.57 29.375 24.953 1 71.62 533 GLN B N 1
ATOM 8881 C CA . GLN B 1 533 ? 9.391 29.656 26.141 1 71.62 533 GLN B CA 1
ATOM 8882 C C . GLN B 1 533 ? 10.375 28.516 26.406 1 71.62 533 GLN B C 1
ATOM 8884 O O . GLN B 1 533 ? 11.539 28.766 26.719 1 71.62 533 GLN B O 1
ATOM 8889 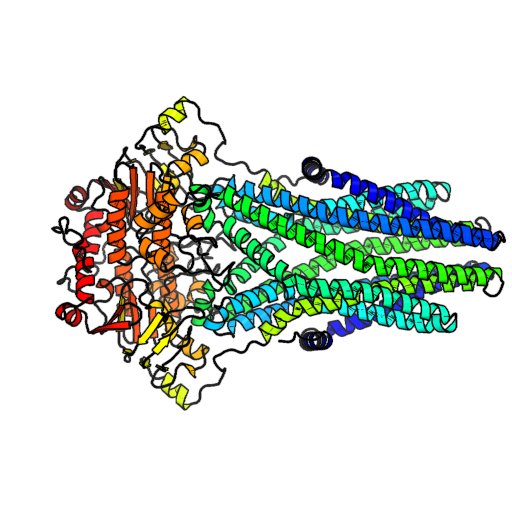N N . GLU B 1 534 ? 9.836 27.422 26.297 1 74.25 534 GLU B N 1
ATOM 8890 C CA . GLU B 1 534 ? 10.688 26.25 26.469 1 74.25 534 GLU B CA 1
ATOM 8891 C C . GLU B 1 534 ? 11.766 26.188 25.391 1 74.25 534 GLU B C 1
ATOM 8893 O O . GLU B 1 534 ? 12.922 25.844 25.688 1 74.25 534 GLU B O 1
ATOM 8898 N N . TYR B 1 535 ? 11.414 26.547 24.25 1 77 535 TYR B N 1
ATOM 8899 C CA . TYR B 1 535 ? 12.359 26.547 23.141 1 77 535 TYR B CA 1
ATOM 8900 C C . TYR B 1 535 ? 13.461 27.578 23.359 1 77 535 TYR B C 1
ATOM 8902 O O . TYR B 1 535 ? 14.625 27.328 23.016 1 77 535 TYR B O 1
ATOM 8910 N N . ALA B 1 536 ? 13.031 28.672 23.859 1 76.06 536 ALA B N 1
ATOM 8911 C CA . ALA B 1 536 ? 14.016 29.719 24.125 1 76.06 536 ALA B CA 1
ATOM 8912 C C . ALA B 1 536 ? 15.078 29.234 25.125 1 76.06 536 ALA B C 1
ATOM 8914 O O . ALA B 1 536 ? 16.266 29.562 24.984 1 76.06 536 ALA B O 1
ATOM 8915 N N . GLN B 1 537 ? 14.586 28.5 26 1 76.25 537 GLN B N 1
ATOM 8916 C CA . GLN B 1 537 ? 15.5 27.953 26.984 1 76.25 537 GLN B CA 1
ATOM 8917 C C . GLN B 1 537 ? 16.391 26.875 26.375 1 76.25 537 GLN B C 1
ATOM 8919 O O . GLN B 1 537 ? 17.594 26.828 26.672 1 76.25 537 GLN B O 1
ATOM 8924 N N . LEU B 1 538 ? 15.781 26.109 25.562 1 76.25 538 LEU B N 1
ATOM 8925 C CA . LEU B 1 538 ? 16.5 25.016 24.938 1 76.25 538 LEU B CA 1
ATOM 8926 C C . LEU B 1 538 ? 17.531 25.516 23.953 1 76.25 538 LEU B C 1
ATOM 8928 O O . LEU B 1 538 ? 18.547 24.859 23.703 1 76.25 538 LEU B O 1
ATOM 8932 N N . ALA B 1 539 ? 17.234 26.625 23.406 1 79.81 539 ALA B N 1
ATOM 8933 C CA . ALA B 1 539 ? 18.109 27.203 22.375 1 79.81 539 ALA B CA 1
ATOM 8934 C C . ALA B 1 539 ? 19.312 27.891 23.016 1 79.81 539 ALA B C 1
ATOM 8936 O O . ALA B 1 539 ? 20.234 28.297 22.312 1 79.81 539 ALA B O 1
ATOM 8937 N N . SER B 1 540 ? 19.281 27.969 24.297 1 79.62 540 SER B N 1
ATOM 8938 C CA . SER B 1 540 ? 20.375 28.656 24.953 1 79.62 540 SER B CA 1
ATOM 8939 C C . SER B 1 540 ? 21.719 28 24.641 1 79.62 540 SER B C 1
ATOM 8941 O O . SER B 1 540 ? 21.875 26.781 24.844 1 79.62 540 SER B O 1
ATOM 8943 N N . GLY B 1 541 ? 22.672 28.719 24.125 1 80.31 541 GLY B N 1
ATOM 8944 C CA . GLY B 1 541 ? 24 28.234 23.812 1 80.31 541 GLY B CA 1
ATOM 8945 C C . GLY B 1 541 ? 24.078 27.531 22.469 1 80.31 541 GLY B C 1
ATOM 8946 O O . GLY B 1 541 ? 25.141 27 22.109 1 80.31 541 GLY B O 1
ATOM 8947 N N . LYS B 1 542 ? 23 27.422 21.781 1 89.25 542 LYS B N 1
ATOM 8948 C CA . LYS B 1 542 ? 22.969 26.75 20.484 1 89.25 542 LYS B CA 1
ATOM 8949 C C . LYS B 1 542 ? 22.594 27.719 19.375 1 89.25 542 LYS B C 1
ATOM 8951 O O . LYS B 1 542 ? 21.984 28.766 19.641 1 89.25 542 LYS B O 1
ATOM 8956 N N . THR B 1 543 ? 23.188 27.438 18.219 1 94.12 543 THR B N 1
ATOM 8957 C CA . THR B 1 543 ? 22.688 28.141 17.031 1 94.12 543 THR B CA 1
ATOM 8958 C C . THR B 1 543 ? 21.281 27.656 16.688 1 94.12 543 THR B C 1
ATOM 8960 O O . THR B 1 543 ? 21.031 26.453 16.641 1 94.12 543 THR B O 1
ATOM 8963 N N . SER B 1 544 ? 20.359 28.578 16.578 1 93.5 544 SER B N 1
ATOM 8964 C CA . SER B 1 544 ? 18.969 28.156 16.422 1 93.5 544 SER B CA 1
ATOM 8965 C C . SER B 1 544 ? 18.281 28.922 15.289 1 93.5 544 SER B C 1
ATOM 8967 O O . SER B 1 544 ? 18.547 30.109 15.094 1 93.5 544 SER B O 1
ATOM 8969 N N . LEU B 1 545 ? 17.516 28.188 14.531 1 94 545 LEU B N 1
ATOM 8970 C CA . LEU B 1 545 ? 16.688 28.75 13.469 1 94 545 LEU B CA 1
ATOM 8971 C C . LEU B 1 545 ? 15.203 28.562 13.773 1 94 545 LEU B C 1
ATOM 8973 O O . LEU B 1 545 ? 14.75 27.422 13.984 1 94 545 LEU B O 1
ATOM 8977 N N . PHE B 1 546 ? 14.508 29.672 13.836 1 91 546 PHE B N 1
ATOM 8978 C CA . PHE B 1 546 ? 13.07 29.641 14.086 1 91 546 PHE B CA 1
ATOM 8979 C C . PHE B 1 546 ? 12.297 30.109 12.859 1 91 546 PHE B C 1
ATOM 8981 O O . PHE B 1 546 ? 12.5 31.234 12.383 1 91 546 PHE B O 1
ATOM 8988 N N . ILE B 1 547 ? 11.516 29.219 12.344 1 90 547 ILE B N 1
ATOM 8989 C CA . ILE B 1 547 ? 10.656 29.578 11.227 1 90 547 ILE B CA 1
ATOM 8990 C C . ILE B 1 547 ? 9.211 29.688 11.695 1 90 547 ILE B C 1
ATOM 8992 O O . ILE B 1 547 ? 8.688 28.781 12.352 1 90 547 ILE B O 1
ATOM 8996 N N . SER B 1 548 ? 8.594 30.797 11.453 1 80.94 548 SER B N 1
ATOM 8997 C CA . SER B 1 548 ? 7.207 31 11.867 1 80.94 548 SER B CA 1
ATOM 8998 C C . SER B 1 548 ? 6.492 31.984 10.953 1 80.94 548 SER B C 1
ATOM 9000 O O . SER B 1 548 ? 7.137 32.812 10.305 1 80.94 548 SER B O 1
ATOM 9002 N N . HIS B 1 549 ? 5.293 31.859 10.883 1 74.19 549 HIS B N 1
ATOM 9003 C CA . HIS B 1 549 ? 4.477 32.875 10.234 1 74.19 549 HIS B CA 1
ATOM 9004 C C . HIS B 1 549 ? 3.82 33.812 11.258 1 74.19 549 HIS B C 1
ATOM 9006 O O . HIS B 1 549 ? 3.207 34.812 10.898 1 74.19 549 HIS B O 1
ATOM 9012 N N . ARG B 1 550 ? 4.059 33.469 12.461 1 73.5 550 ARG B N 1
ATOM 9013 C CA . ARG B 1 550 ? 3.572 34.281 13.562 1 73.5 550 ARG B CA 1
ATOM 9014 C C . ARG B 1 550 ? 4.691 35.156 14.141 1 73.5 550 ARG B C 1
ATOM 9016 O O . ARG B 1 550 ? 5.531 34.656 14.898 1 73.5 550 ARG B O 1
ATOM 9023 N N . LEU B 1 551 ? 4.578 36.375 13.961 1 77.75 551 LEU B N 1
ATOM 9024 C CA . LEU B 1 551 ? 5.676 37.312 14.227 1 77.75 551 LEU B CA 1
ATOM 9025 C C . LEU B 1 551 ? 5.898 37.469 15.719 1 77.75 551 LEU B C 1
ATOM 9027 O O . LEU B 1 551 ? 7.027 37.688 16.172 1 77.75 551 LEU B O 1
ATOM 9031 N N . ALA B 1 552 ? 4.883 37.312 16.484 1 73 552 ALA B N 1
ATOM 9032 C CA . ALA B 1 552 ? 4.988 37.531 17.938 1 73 552 ALA B CA 1
ATOM 9033 C C . ALA B 1 552 ? 5.855 36.469 18.578 1 73 552 ALA B C 1
ATOM 9035 O O . ALA B 1 552 ? 6.539 36.75 19.578 1 73 552 ALA B O 1
ATOM 9036 N N . SER B 1 553 ? 5.918 35.406 18.016 1 74 553 SER B N 1
ATOM 9037 C CA . SER B 1 553 ? 6.625 34.281 18.594 1 74 553 SER B CA 1
ATOM 9038 C C . SER B 1 553 ? 8.117 34.344 18.312 1 74 553 SER B C 1
ATOM 9040 O O . SER B 1 553 ? 8.906 33.594 18.906 1 74 553 SER B O 1
ATOM 9042 N N . THR B 1 554 ? 8.523 35.25 17.5 1 79.62 554 THR B N 1
ATOM 9043 C CA . THR B 1 554 ? 9.93 35.312 17.125 1 79.62 554 THR B CA 1
ATOM 9044 C C . THR B 1 554 ? 10.594 36.562 17.656 1 79.62 554 THR B C 1
ATOM 9046 O O . THR B 1 554 ? 11.719 36.906 17.266 1 79.62 554 THR B O 1
ATOM 9049 N N . ARG B 1 555 ? 9.93 37.25 18.531 1 82.81 555 ARG B N 1
ATOM 9050 C CA . ARG B 1 555 ? 10.43 38.531 19.047 1 82.81 555 ARG B CA 1
ATOM 9051 C C . ARG B 1 555 ? 11.711 38.312 19.844 1 82.81 555 ARG B C 1
ATOM 9053 O O . ARG B 1 555 ? 12.547 39.219 19.922 1 82.81 555 ARG B O 1
ATOM 9060 N N . PHE B 1 556 ? 11.898 37.125 20.406 1 81.06 556 PHE B N 1
ATOM 9061 C CA . PHE B 1 556 ? 13.023 36.875 21.297 1 81.06 556 PHE B CA 1
ATOM 9062 C C . PHE B 1 556 ? 14.289 36.562 20.516 1 81.06 556 PHE B C 1
ATOM 9064 O O . PHE B 1 556 ? 15.375 36.5 21.078 1 81.06 556 PHE B O 1
ATOM 9071 N N . CYS B 1 557 ? 14.156 36.5 19.234 1 90.31 557 CYS B N 1
ATOM 9072 C CA . CYS B 1 557 ? 15.305 36.125 18.422 1 90.31 557 CYS B CA 1
ATOM 9073 C C . CYS B 1 557 ? 16.234 37.344 18.234 1 90.31 557 CYS B C 1
ATOM 9075 O O . CYS B 1 557 ? 15.789 38.469 18.281 1 90.31 557 CYS B O 1
ATOM 9077 N N . ASP B 1 558 ? 17.531 37.031 18.016 1 92.56 558 ASP B N 1
ATOM 9078 C CA . ASP B 1 558 ? 18.547 38.062 17.859 1 92.56 558 ASP B CA 1
ATOM 9079 C C . ASP B 1 558 ? 18.375 38.781 16.516 1 92.56 558 ASP B C 1
ATOM 9081 O O . ASP B 1 558 ? 18.656 40 16.406 1 92.56 558 ASP B O 1
ATOM 9085 N N . THR B 1 559 ? 18.031 38.062 15.594 1 94.75 559 THR B N 1
ATOM 9086 C CA . THR B 1 559 ? 17.828 38.594 14.25 1 94.75 559 THR B CA 1
ATOM 9087 C C . THR B 1 559 ? 16.609 37.969 13.594 1 94.75 559 THR B C 1
ATOM 9089 O O . THR B 1 559 ? 16.344 36.781 13.789 1 94.75 559 THR B O 1
ATOM 9092 N N . ILE B 1 560 ? 15.883 38.781 12.891 1 95.44 560 ILE B N 1
ATOM 9093 C CA . ILE B 1 560 ? 14.703 38.312 12.156 1 95.44 560 ILE B CA 1
ATOM 9094 C C . ILE B 1 560 ? 14.883 38.594 10.664 1 95.44 560 ILE B C 1
ATOM 9096 O O . ILE B 1 560 ? 15.227 39.719 10.281 1 95.44 560 ILE B O 1
ATOM 9100 N N . LEU B 1 561 ? 14.75 37.594 9.883 1 95.69 561 LEU B N 1
ATOM 9101 C CA . LEU B 1 561 ? 14.734 37.75 8.43 1 95.69 561 LEU B CA 1
ATOM 9102 C C . LEU B 1 561 ? 13.312 37.688 7.891 1 95.69 561 LEU B C 1
ATOM 9104 O O . LEU B 1 561 ? 12.602 36.688 8.109 1 95.69 561 LEU B O 1
ATOM 9108 N N . PHE B 1 562 ? 12.906 38.719 7.234 1 94.69 562 PHE B N 1
ATOM 9109 C CA . PHE B 1 562 ? 11.602 38.719 6.582 1 94.69 562 PHE B CA 1
ATOM 9110 C C . PHE B 1 562 ? 11.734 38.312 5.113 1 94.69 562 PHE B C 1
ATOM 9112 O O . PHE B 1 562 ? 12.414 39 4.34 1 94.69 562 PHE B O 1
ATOM 9119 N N . MET B 1 563 ? 11.023 37.25 4.816 1 92.75 563 MET B N 1
ATOM 9120 C CA . MET B 1 563 ? 11.125 36.719 3.461 1 92.75 563 MET B CA 1
ATOM 9121 C C . MET B 1 563 ? 9.812 36.906 2.705 1 92.75 563 MET B C 1
ATOM 9123 O O . MET B 1 563 ? 8.734 36.75 3.279 1 92.75 563 MET B O 1
ATOM 9127 N N . ASP B 1 564 ? 9.969 37.219 1.462 1 89.5 564 ASP B N 1
ATOM 9128 C CA . ASP B 1 564 ? 8.844 37.344 0.537 1 89.5 564 ASP B CA 1
ATOM 9129 C C . ASP B 1 564 ? 9.242 36.875 -0.868 1 89.5 564 ASP B C 1
ATOM 9131 O O . ASP B 1 564 ? 10.305 37.25 -1.368 1 89.5 564 ASP B O 1
ATOM 9135 N N . HIS B 1 565 ? 8.422 36.094 -1.467 1 87.19 565 HIS B N 1
ATOM 9136 C CA . HIS B 1 565 ? 8.586 35.594 -2.828 1 87.19 565 HIS B CA 1
ATOM 9137 C C . HIS B 1 565 ? 10 35.062 -3.049 1 87.19 565 HIS B C 1
ATOM 9139 O O . HIS B 1 565 ? 10.648 35.406 -4.043 1 87.19 565 HIS B O 1
ATOM 9145 N N . GLY B 1 566 ? 10.555 34.438 -2.068 1 91.38 566 GLY B N 1
ATOM 9146 C CA . GLY B 1 566 ? 11.812 33.719 -2.203 1 91.38 566 GLY B CA 1
ATOM 9147 C C . GLY B 1 566 ? 13.023 34.594 -1.957 1 91.38 566 GLY B C 1
ATOM 9148 O O . GLY B 1 566 ? 14.156 34.188 -2.234 1 91.38 566 GLY B O 1
ATOM 9149 N N . GLN B 1 567 ? 12.781 35.812 -1.491 1 94.12 567 GLN B N 1
ATOM 9150 C CA . GLN B 1 567 ? 13.875 36.75 -1.24 1 94.12 567 GLN B CA 1
ATOM 9151 C C . GLN B 1 567 ? 13.805 37.312 0.18 1 94.12 567 GLN B C 1
ATOM 9153 O O . GLN B 1 567 ? 12.734 37.375 0.777 1 94.12 567 GLN B O 1
ATOM 9158 N N . VAL B 1 568 ? 14.961 37.625 0.67 1 94.56 568 VAL B N 1
ATOM 9159 C CA . VAL B 1 568 ? 15.023 38.312 1.958 1 94.56 568 VAL B CA 1
ATOM 9160 C C . VAL B 1 568 ? 14.828 39.812 1.757 1 94.56 568 VAL B C 1
ATOM 9162 O O . VAL B 1 568 ? 15.672 40.469 1.141 1 94.56 568 VAL B O 1
ATOM 9165 N N . LEU B 1 569 ? 13.828 40.344 2.316 1 93.88 569 LEU B N 1
ATOM 9166 C CA . LEU B 1 569 ? 13.492 41.75 2.092 1 93.88 569 LEU B CA 1
ATOM 9167 C C . LEU B 1 569 ? 14.031 42.625 3.219 1 93.88 569 LEU B C 1
ATOM 9169 O O . LEU B 1 569 ? 14.406 43.781 2.99 1 93.88 569 LEU B O 1
ATOM 9173 N N . GLU B 1 570 ? 13.82 42.125 4.426 1 95.06 570 GLU B N 1
ATOM 9174 C CA . GLU B 1 570 ? 14.242 42.875 5.605 1 95.06 570 GLU B CA 1
ATOM 9175 C C . GLU B 1 570 ? 15 41.969 6.586 1 95.06 570 GLU B C 1
ATOM 9177 O O . GLU B 1 570 ? 14.766 40.781 6.637 1 95.06 570 GLU B O 1
ATOM 9182 N N . SER B 1 571 ? 15.977 42.594 7.285 1 95 571 SER B N 1
ATOM 9183 C CA . SER B 1 571 ? 16.734 41.875 8.305 1 95 571 SER B CA 1
ATOM 9184 C C . SER B 1 571 ? 17.062 42.781 9.484 1 95 571 SER B C 1
ATOM 9186 O O . SER B 1 571 ? 17.375 43.969 9.305 1 95 571 SER B O 1
ATOM 9188 N N . GLY B 1 572 ? 16.844 42.312 10.664 1 94.5 572 GLY B N 1
ATOM 9189 C CA . GLY B 1 572 ? 17.156 43.062 11.867 1 94.5 572 GLY B CA 1
ATOM 9190 C C . GLY B 1 572 ? 16.453 42.531 13.102 1 94.5 572 GLY B C 1
ATOM 9191 O O . GLY B 1 572 ? 15.906 41.438 13.086 1 94.5 572 GLY B O 1
ATOM 9192 N N . THR B 1 573 ? 16.547 43.188 14.172 1 94.38 573 THR B N 1
ATOM 9193 C CA . THR B 1 573 ? 15.812 42.844 15.383 1 94.38 573 THR B CA 1
ATOM 9194 C C . THR B 1 573 ? 14.352 43.25 15.258 1 94.38 573 THR B C 1
ATOM 9196 O O . THR B 1 573 ? 13.984 44.031 14.359 1 94.38 573 THR B O 1
ATOM 9199 N N . HIS B 1 574 ? 13.578 42.75 16.156 1 91.62 574 HIS B N 1
ATOM 9200 C CA . HIS B 1 574 ? 12.164 43.094 16.156 1 91.62 574 HIS B CA 1
ATOM 9201 C C . HIS B 1 574 ? 11.969 44.625 16.203 1 91.62 574 HIS B C 1
ATOM 9203 O O . HIS B 1 574 ? 11.234 45.188 15.391 1 91.62 574 HIS B O 1
ATOM 9209 N N . ASP B 1 575 ? 12.727 45.25 17.062 1 92.5 575 ASP B N 1
ATOM 9210 C CA . ASP B 1 575 ? 12.578 46.688 17.281 1 92.5 575 ASP B CA 1
ATOM 9211 C C . ASP B 1 575 ? 13.047 47.5 16.047 1 92.5 575 ASP B C 1
ATOM 9213 O O . ASP B 1 575 ? 12.414 48.469 15.656 1 92.5 575 ASP B O 1
ATOM 9217 N N . GLN B 1 576 ? 14.078 47 15.477 1 94.56 576 GLN B N 1
ATOM 9218 C CA . GLN B 1 576 ? 14.617 47.656 14.281 1 94.56 576 GLN B CA 1
ATOM 9219 C C . GLN B 1 576 ? 13.648 47.531 13.109 1 94.56 576 GLN B C 1
ATOM 9221 O O . GLN B 1 576 ? 13.438 48.5 12.367 1 94.56 576 GLN B O 1
ATOM 9226 N N . LEU B 1 577 ? 13.062 46.406 13.016 1 94.12 577 LEU B N 1
ATOM 9227 C CA . LEU B 1 577 ? 12.172 46.156 11.883 1 94.12 577 LEU B CA 1
ATOM 9228 C C . LEU B 1 577 ? 10.859 46.906 12.039 1 94.12 577 LEU B C 1
ATOM 9230 O O . LEU B 1 577 ? 10.266 47.344 11.047 1 94.12 577 LEU B O 1
ATOM 9234 N N . ILE B 1 578 ? 10.422 47.031 13.266 1 92.12 578 ILE B N 1
ATOM 9235 C CA . ILE B 1 578 ? 9.219 47.812 13.531 1 92.12 578 ILE B CA 1
ATOM 9236 C C . ILE B 1 578 ? 9.484 49.281 13.234 1 92.12 578 ILE B C 1
ATOM 9238 O O . ILE B 1 578 ? 8.648 49.969 12.633 1 92.12 578 ILE B O 1
ATOM 9242 N N . ALA B 1 579 ? 10.641 49.75 13.586 1 93.38 579 ALA B N 1
ATOM 9243 C CA . ALA B 1 579 ? 11.023 51.125 13.391 1 93.38 579 ALA B CA 1
ATOM 9244 C C . ALA B 1 579 ? 11.156 51.469 11.906 1 93.38 579 ALA B C 1
ATOM 9246 O O . ALA B 1 579 ? 10.867 52.562 11.477 1 93.38 579 ALA B O 1
ATOM 9247 N N . ASN B 1 580 ? 11.547 50.5 11.195 1 93.5 580 ASN B N 1
ATOM 9248 C CA . ASN B 1 580 ? 11.75 50.688 9.758 1 93.5 580 ASN B CA 1
ATOM 9249 C C . ASN B 1 580 ? 10.422 50.812 9.016 1 93.5 580 ASN B C 1
ATOM 9251 O O . ASN B 1 580 ? 10.383 51.219 7.859 1 93.5 580 ASN B O 1
ATOM 9255 N N . ASN B 1 581 ? 9.312 50.438 9.57 1 90.56 581 ASN B N 1
ATOM 9256 C CA . ASN B 1 581 ? 7.953 50.531 9.039 1 90.56 581 ASN B CA 1
ATOM 9257 C C . ASN B 1 581 ? 7.852 49.906 7.66 1 90.56 581 ASN B C 1
ATOM 9259 O O . ASN B 1 581 ? 7.25 50.469 6.746 1 90.56 581 ASN B O 1
ATOM 9263 N N . GLY B 1 582 ? 8.547 48.875 7.496 1 91.56 582 GLY B N 1
ATOM 9264 C CA . GLY B 1 582 ? 8.484 48.156 6.242 1 91.56 582 GLY B CA 1
ATOM 9265 C C . GLY B 1 582 ? 7.406 47.062 6.227 1 91.56 582 GLY B C 1
ATOM 9266 O O . GLY B 1 582 ? 6.344 47.25 6.824 1 91.56 582 GLY B O 1
ATOM 9267 N N . ARG B 1 583 ? 7.633 46.031 5.48 1 88.81 583 ARG B N 1
ATOM 9268 C CA . ARG B 1 583 ? 6.652 44.969 5.32 1 88.81 583 ARG B CA 1
ATOM 9269 C C . ARG B 1 583 ? 6.477 44.188 6.617 1 88.81 583 ARG B C 1
ATOM 9271 O O . ARG B 1 583 ? 5.379 43.719 6.926 1 88.81 583 ARG B O 1
ATOM 9278 N N . TYR B 1 584 ? 7.527 44 7.277 1 90.44 584 TYR B N 1
ATOM 9279 C CA . TYR B 1 584 ? 7.473 43.312 8.57 1 90.44 584 TYR B CA 1
ATOM 9280 C C . TYR B 1 584 ? 6.527 44.062 9.523 1 90.44 584 TYR B C 1
ATOM 9282 O O . TYR B 1 584 ? 5.672 43.438 10.148 1 90.44 584 TYR B O 1
ATOM 9290 N N . ALA B 1 585 ? 6.77 45.312 9.648 1 89.25 585 ALA B N 1
ATOM 9291 C CA . ALA B 1 585 ? 5.945 46.125 10.539 1 89.25 585 ALA B CA 1
ATOM 9292 C C . ALA B 1 585 ? 4.477 46.062 10.125 1 89.25 585 ALA B C 1
ATOM 9294 O O . ALA B 1 585 ? 3.588 46 10.984 1 89.25 585 ALA B O 1
ATOM 9295 N N . GLN B 1 586 ? 4.32 46.125 8.875 1 85.25 586 GLN B N 1
ATOM 9296 C CA . GLN B 1 586 ? 2.955 46.062 8.367 1 85.25 586 GLN B CA 1
ATOM 9297 C C . GLN B 1 586 ? 2.293 44.75 8.773 1 85.25 586 GLN B C 1
ATOM 9299 O O . GLN B 1 586 ? 1.146 44.719 9.219 1 85.25 586 GLN B O 1
ATOM 9304 N N . MET B 1 587 ? 2.998 43.719 8.562 1 82.75 587 MET B N 1
ATOM 9305 C CA . MET B 1 587 ? 2.459 42.406 8.898 1 82.75 587 MET B CA 1
ATOM 9306 C C . MET B 1 587 ? 2.219 42.281 10.398 1 82.75 587 MET B C 1
ATOM 9308 O O . MET B 1 587 ? 1.232 41.688 10.828 1 82.75 587 MET B O 1
ATOM 9312 N N . TYR B 1 588 ? 3.133 42.75 11.117 1 82.94 588 TYR B N 1
ATOM 9313 C CA . TYR B 1 588 ? 3.008 42.719 12.57 1 82.94 588 TYR B CA 1
ATOM 9314 C C . TYR B 1 588 ? 1.772 43.469 13.039 1 82.94 588 TYR B C 1
ATOM 9316 O O . TYR B 1 588 ? 1.048 43 13.922 1 82.94 588 TYR B O 1
ATOM 9324 N N . HIS B 1 589 ? 1.589 44.625 12.484 1 78.88 589 HIS B N 1
ATOM 9325 C CA . HIS B 1 589 ? 0.441 45.438 12.852 1 78.88 589 HIS B CA 1
ATOM 9326 C C . HIS B 1 589 ? -0.869 44.75 12.484 1 78.88 589 HIS B C 1
ATOM 9328 O O . HIS B 1 589 ? -1.849 44.844 13.227 1 78.88 589 HIS B O 1
ATOM 9334 N N . ILE B 1 590 ? -0.825 44.156 11.414 1 73.69 590 ILE B N 1
ATOM 9335 C CA . ILE B 1 590 ? -2.014 43.406 10.984 1 73.69 590 ILE B CA 1
ATOM 9336 C C . ILE B 1 590 ? -2.316 42.281 11.977 1 73.69 590 ILE B C 1
ATOM 9338 O O . ILE B 1 590 ? -3.475 42.062 12.336 1 73.69 590 ILE B O 1
ATOM 9342 N N . GLN B 1 591 ? -1.313 41.625 12.414 1 73.69 591 GLN B N 1
ATOM 9343 C CA . GLN B 1 591 ? -1.478 40.5 13.344 1 73.69 591 GLN B CA 1
ATOM 9344 C C . GLN B 1 591 ? -1.896 41 14.727 1 73.69 591 GLN B C 1
ATOM 9346 O O . GLN B 1 591 ? -2.631 40.312 15.438 1 73.69 591 GLN B O 1
ATOM 9351 N N . SER B 1 592 ? -1.412 42.125 15.117 1 71.81 592 SER B N 1
ATOM 9352 C CA . SER B 1 592 ? -1.699 42.688 16.438 1 71.81 592 SER B CA 1
ATOM 9353 C C . SER B 1 592 ? -3.113 43.25 16.5 1 71.81 592 SER B C 1
ATOM 9355 O O . SER B 1 592 ? -3.74 43.25 17.562 1 71.81 592 SER B O 1
ATOM 9357 N N . LYS B 1 593 ? -3.541 43.812 15.453 1 64.94 593 LYS B N 1
ATOM 9358 C CA . LYS B 1 593 ? -4.867 44.406 15.422 1 64.94 593 LYS B CA 1
ATOM 9359 C C . LYS B 1 593 ? -5.949 43.375 15.75 1 64.94 593 LYS B C 1
ATOM 9361 O O . LYS B 1 593 ? -6.984 43.719 16.328 1 64.94 593 LYS B O 1
ATOM 9366 N N . TYR B 1 594 ? -5.727 42.25 15.43 1 60.56 594 TYR B N 1
ATOM 9367 C CA . TYR B 1 594 ? -6.723 41.219 15.703 1 60.56 594 TYR B CA 1
ATOM 9368 C C . TYR B 1 594 ? -6.891 41 17.203 1 60.56 594 TYR B C 1
ATOM 9370 O O . TYR B 1 594 ? -7.934 40.5 17.656 1 60.56 594 TYR B O 1
ATOM 9378 N N . TYR B 1 595 ? -6 41.406 17.953 1 59.03 595 TYR B N 1
ATOM 9379 C CA . TYR B 1 595 ? -6.086 41.219 19.406 1 59.03 595 TYR B CA 1
ATOM 9380 C C . TYR B 1 595 ? -6.336 42.531 20.109 1 59.03 595 TYR B C 1
ATOM 9382 O O . TYR B 1 595 ? -6.41 42.562 21.344 1 59.03 595 TYR B O 1
ATOM 9390 N N . GLN B 1 596 ? -6.422 43.688 19.391 1 54.09 596 GLN B N 1
ATOM 9391 C CA . GLN B 1 596 ? -6.711 44.969 20.031 1 54.09 596 GLN B CA 1
ATOM 9392 C C . GLN B 1 596 ? -8.211 45.188 20.125 1 54.09 596 GLN B C 1
ATOM 9394 O O . GLN B 1 596 ? -8.969 44.812 19.234 1 54.09 596 GLN B O 1
ATOM 9399 N N . PRO B 1 597 ? -8.781 45.406 21.375 1 48.31 597 PRO B N 1
ATOM 9400 C CA . PRO B 1 597 ? -10.211 45.625 21.625 1 48.31 597 PRO B CA 1
ATOM 9401 C C . PRO B 1 597 ? -10.875 46.5 20.562 1 48.31 597 PRO B C 1
ATOM 9403 O O . PRO B 1 597 ? -12.055 46.312 20.266 1 48.31 597 PRO B O 1
ATOM 9406 N N . GLU B 1 598 ? -10.414 47.75 20.266 1 44.41 598 GLU B N 1
ATOM 9407 C CA . GLU B 1 598 ? -11.117 48.812 19.531 1 44.41 598 GLU B CA 1
ATOM 9408 C C . GLU B 1 598 ? -11.156 48.5 18.047 1 44.41 598 GLU B C 1
ATOM 9410 O O . GLU B 1 598 ? -11.555 49.375 17.25 1 44.41 598 GLU B O 1
ATOM 9415 N N . ALA B 1 599 ? -10.547 47.531 17.609 1 44.62 599 ALA B N 1
ATOM 9416 C CA . ALA B 1 599 ? -10.422 47.469 16.156 1 44.62 599 ALA B CA 1
ATOM 9417 C C . ALA B 1 599 ? -11.773 47.219 15.508 1 44.62 599 ALA B C 1
ATOM 9419 O O . ALA B 1 599 ? -12.305 46.094 15.594 1 44.62 599 ALA B O 1
ATOM 9420 N N . LYS B 1 600 ? -12.633 48.156 15.484 1 42.59 600 LYS B N 1
ATOM 9421 C CA . LYS B 1 600 ? -13.719 48.281 14.516 1 42.59 600 LYS B CA 1
ATOM 9422 C C . LYS B 1 600 ? -13.266 47.812 13.133 1 42.59 600 LYS B C 1
ATOM 9424 O O . LYS B 1 600 ? -12.07 47.781 12.836 1 42.59 600 LYS B O 1
ATOM 9429 N N . GLU B 1 601 ? -14.234 47.625 12.117 1 39.94 601 GLU B N 1
ATOM 9430 C CA . GLU B 1 601 ? -14.234 47.219 10.711 1 39.94 601 GLU B CA 1
ATOM 9431 C C . GLU B 1 601 ? -13.094 47.875 9.945 1 39.94 601 GLU B C 1
ATOM 9433 O O . GLU B 1 601 ? -13.156 49.094 9.641 1 39.94 601 GLU B O 1
ATOM 9438 N N . VAL B 1 602 ? -11.875 47.719 10.125 1 38.5 602 VAL B N 1
ATOM 9439 C CA . VAL B 1 602 ? -11.047 48.438 9.148 1 38.5 602 VAL B CA 1
ATOM 9440 C C . VAL B 1 602 ? -11.344 47.875 7.746 1 38.5 602 VAL B C 1
ATOM 9442 O O . VAL B 1 602 ? -11.266 46.688 7.512 1 38.5 602 VAL B O 1
ATOM 9445 N N . PRO B 1 603 ? -11.867 48.656 6.801 1 34.88 603 PRO B N 1
ATOM 9446 C CA . PRO B 1 603 ? -12.07 48.281 5.402 1 34.88 603 PRO B CA 1
ATOM 9447 C C . PRO B 1 603 ? -10.797 47.781 4.727 1 34.88 603 PRO B C 1
ATOM 9449 O O . PRO B 1 603 ? -9.711 48.312 4.977 1 34.88 603 PRO B O 1
ATOM 9452 N N . ALA B 1 604 ? -10.586 46.469 4.441 1 38.19 604 ALA B N 1
ATOM 9453 C CA . ALA B 1 604 ? -9.555 45.969 3.535 1 38.19 604 ALA B CA 1
ATOM 9454 C C . ALA B 1 604 ? -9.211 47 2.473 1 38.19 604 ALA B C 1
ATOM 9456 O O . ALA B 1 604 ? -10.016 47.281 1.574 1 38.19 604 ALA B O 1
ATOM 9457 N N . ASN B 1 605 ? -8.539 47.969 2.65 1 29.5 605 ASN B N 1
ATOM 9458 C CA . ASN B 1 605 ? -8.062 48.781 1.552 1 29.5 605 ASN B CA 1
ATOM 9459 C C . ASN B 1 605 ? -7.434 47.969 0.443 1 29.5 605 ASN B C 1
ATOM 9461 O O . ASN B 1 605 ? -6.742 46.969 0.719 1 29.5 605 ASN B O 1
ATOM 9465 N N . ASP B 1 606 ? -7.875 48.156 -0.911 1 32.5 606 ASP B N 1
ATOM 9466 C CA . ASP B 1 606 ? -7.668 47.688 -2.27 1 32.5 606 ASP B CA 1
ATOM 9467 C C . ASP B 1 606 ? -6.191 47.375 -2.525 1 32.5 606 ASP B C 1
ATOM 9469 O O . ASP B 1 606 ? -5.844 46.75 -3.521 1 32.5 606 ASP B O 1
ATOM 9473 N N . ASN B 1 607 ? -5.133 48.25 -2.047 1 28.67 607 ASN B N 1
ATOM 9474 C CA . ASN B 1 607 ? -3.883 48.406 -2.787 1 28.67 607 ASN B CA 1
ATOM 9475 C C . ASN B 1 607 ? -2.828 47.406 -2.318 1 28.67 607 ASN B C 1
ATOM 9477 O O . ASN B 1 607 ? -1.636 47.594 -2.57 1 28.67 607 ASN B O 1
ATOM 9481 N N . LEU B 1 608 ? -2.854 46.719 -1.203 1 27.3 608 LEU B N 1
ATOM 9482 C CA . LEU B 1 608 ? -1.573 46.062 -1.036 1 27.3 608 LEU B CA 1
ATOM 9483 C C . LEU B 1 608 ? -1.537 44.75 -1.838 1 27.3 608 LEU B C 1
ATOM 9485 O O . LEU B 1 608 ? -2.523 44 -1.872 1 27.3 608 LEU B O 1
#

InterPro domains:
  IPR003439 ABC transporter-like, ATP-binding domain [PF00005] (369-521)
  IPR003439 ABC transporter-like, ATP-binding domain [PS50893] (352-590)
  IPR003593 AAA+ ATPase domain [SM00382] (378-567)
  IPR017871 ABC transporter-like, conserved site [PS00211] (493-507)
  IPR027417 P-loop containing nucleoside triphosphate hydrolase [G3DSA:3.40.50.300] (329-605)
  IPR027417 P-loop containing nucleoside triphosphate hydrolase [SSF52540] (344-591)
  IPR036640 ABC transporter type 1, transmembrane domain superfamily [G3DSA:1.20.1560.10] (6-328)
  IPR036640 ABC transporter type 1, transmembrane domain superfamily [SSF90123] (11-321)
  IPR039421 Type 1 protein exporter [PTHR24221] (151-587)

pLDDT: mean 81.75, std 11.04, range [27.22, 97.81]

Organism: Lacticaseibacillus paracasei (strain ATCC 334 / BCRC 17002 / CCUG 31169 / CIP 107868 / KCTC 3260 / NRRL B-441) (NCBI:txid321967)

Solvent-accessible surface area (backbone atoms only — not comparable to full-atom values): 61927 Å² total; per-residue (Å²): 134,92,71,69,50,62,68,56,47,48,50,55,49,46,53,51,36,61,72,77,46,50,64,51,60,53,38,46,51,50,45,20,52,38,52,31,49,39,51,49,52,63,35,45,44,61,25,53,53,49,39,36,58,74,67,62,50,54,71,67,55,49,50,50,52,52,51,51,48,49,50,50,48,50,50,35,51,52,50,46,49,55,40,47,53,53,39,53,54,51,45,51,51,51,43,50,52,52,49,50,50,53,54,50,47,61,68,63,35,41,54,56,55,55,68,30,62,66,48,40,50,43,50,49,49,12,39,59,36,14,61,67,44,70,82,12,10,60,36,18,32,49,55,19,43,45,44,27,50,27,29,51,51,29,46,51,55,47,46,65,61,43,55,74,72,49,59,67,58,52,56,47,51,52,49,28,49,50,49,24,47,50,26,42,49,54,35,48,56,50,46,66,69,52,45,60,60,53,51,54,54,50,46,40,48,51,51,49,58,52,50,69,68,27,72,86,42,42,61,57,33,56,45,58,56,27,57,63,46,53,49,54,54,49,50,50,50,50,49,52,51,47,52,49,48,51,52,50,49,51,44,47,44,53,13,51,45,50,18,50,52,37,42,50,53,41,49,50,54,50,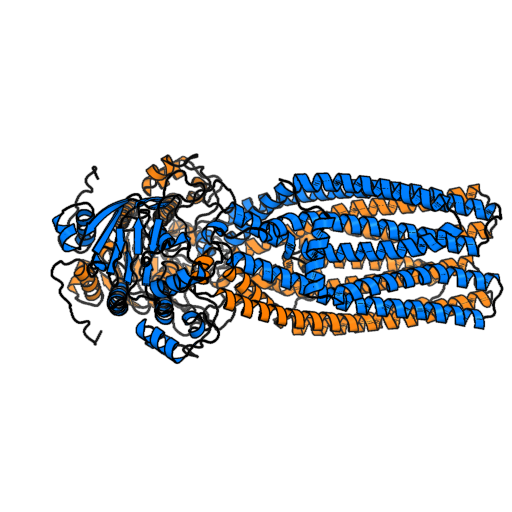57,50,52,52,53,53,35,38,77,70,64,76,39,52,70,44,52,46,50,30,51,49,40,45,50,53,50,47,52,52,40,50,53,48,27,53,50,19,46,50,46,24,53,52,15,35,60,33,30,36,46,35,52,54,59,71,64,58,72,46,84,58,58,89,54,84,76,48,73,68,55,49,56,44,64,64,45,79,43,45,30,39,35,36,45,47,28,20,30,53,56,89,89,51,90,59,59,45,28,50,59,30,65,52,70,47,48,56,40,35,35,37,22,41,33,41,55,83,82,14,31,65,69,57,49,52,34,42,73,49,59,48,36,73,65,71,37,57,47,45,25,46,56,80,37,59,50,78,72,45,29,63,69,60,46,19,57,40,40,20,60,25,54,60,74,75,84,84,54,75,35,26,47,39,42,57,34,50,44,43,90,76,52,58,63,68,56,44,52,49,19,32,42,72,39,68,37,47,70,60,36,68,70,38,94,52,32,54,61,29,42,23,34,50,83,72,36,88,79,24,46,76,71,51,67,54,55,40,39,32,44,39,43,14,24,22,53,53,64,61,29,53,27,37,35,35,40,39,55,43,50,74,36,31,58,68,56,32,49,51,49,50,53,47,44,55,59,66,37,58,80,21,12,28,40,38,36,39,56,54,65,64,79,44,54,84,29,66,31,37,36,34,28,48,82,13,28,72,76,45,76,35,30,58,67,55,38,47,72,63,61,43,69,63,27,51,52,46,49,58,56,29,45,58,55,43,88,79,65,64,88,70,76,82,71,88,80,123,132,92,76,68,49,62,68,55,48,48,51,54,49,47,53,52,36,60,72,76,46,49,65,51,57,52,37,46,51,51,44,19,50,39,52,31,49,39,51,49,50,63,32,47,43,60,26,52,52,50,40,35,58,75,68,63,51,52,72,66,57,50,49,51,51,51,50,50,48,49,49,50,48,49,48,33,51,51,50,46,49,54,40,48,52,54,39,52,54,51,46,51,50,49,44,50,51,53,49,51,50,53,52,49,48,62,67,63,36,42,56,56,55,54,67,31,62,67,46,40,51,40,50,49,48,12,39,60,36,14,62,68,44,70,82,14,9,58,37,19,32,50,54,19,43,46,46,28,49,27,28,50,51,29,46,50,56,46,46,67,60,43,56,75,72,50,60,66,58,52,56,46,51,51,50,28,48,49,47,24,48,52,26,42,49,54,34,47,55,51,48,67,69,51,45,61,58,53,52,53,53,49,48,42,48,50,49,50,56,51,50,69,68,26,72,87,42,43,60,57,34,56,46,58,56,27,58,63,48,52,49,53,53,48,49,49,52,50,48,52,50,48,52,49,49,50,52,50,51,50,44,47,46,54,14,50,45,50,17,51,53,38,42,49,52,41,50,50,53,49,56,51,51,51,52,52,35,39,77,71,64,77,38,52,70,42,54,45,49,31,50,50,41,45,50,53,50,47,53,52,39,49,52,49,27,52,50,19,44,51,44,25,52,50,15,37,61,33,29,40,45,33,52,54,57,70,65,58,72,46,83,56,59,90,52,81,77,50,72,68,55,48,55,45,62,65,44,78,42,44,30,39,36,38,44,48,27,22,30,51,56,89,89,50,91,59,59,45,30,50,59,31,62,51,70,48,48,56,40,34,34,36,22,42,34,41,56,83,82,15,31,65,69,58,50,53,33,40,72,49,59,49,36,73,65,71,38,57,46,44,26,44,56,80,37,59,50,79,73,43,29,63,70,62,45,19,56,41,40,20,60,26,54,60,76,75,82,82,55,75,34,26,48,39,42,56,32,50,44,42,92,74,52,57,62,69,54,45,53,50,19,32,43,72,38,68,38,47,70,61,37,69,71,37,94,51,32,54,62,28,42,22,34,51,81,71,35,89,80,23,48,77,75,51,66,51,54,41,41,31,43,38,44,14,22,24,54,53,64,61,30,53,27,38,34,34,40,39,56,44,49,71,38,31,58,67,57,33,49,51,49,49,54,48,44,56,59,68,36,59,78,21,12,25,42,40,35,40,56,54,67,64,79,44,52,86,30,67,31,37,36,34,28,48,82,13,26,73,76,44,75,35,32,56,68,55,38,47,70,62,60,44,69,63,26,51,51,46,50,59,53,27,46,59,53,43,88,78,64,63,88,71,76,82,71,90,79,122

Foldseek 3Di:
DDFQDLVRVVVVLVVLCVPPPVVLVVLLVQLLVLVLQLLVLQLVLVLVLVVCVVVVHDPVVNVVSNVVSVVSNVVSVVSNVVSVVVNLVVLLVSLVVLVVLLVVLLVQAFLLVCPDPVLVLLSVLLCVQARVDCLHLNNVLSVLVSLLSSLVSSLVSLCVVCVVPDVVLVVLLVVLLVQLLVLLVVLVVVCLVCVVVLSVLVVVLVVLVCQVPDPVCVVVCVVVVCNVVSVVVNVVSVVVNVVVVVVSVVSNVRSNVSSVVSLVVSLCVQLVVLVVCVVVVNDDPSRSSSNNSSSVSNNVSSSSSSVSVSSNNVSSSSNRSNVVSSPDDHPADPDDDDPVRVVLLPDAFKKKWWAQFWADRPPDPDTLAGGETDMQDGLFFEEEAEDPSLCLVVVVCCQQRSDDTPDTFMDMSRHTPSRDDNVSSNLQEQEQAQDFDADQFFLQCLQQVDVPRDVVLLQVLCVLLPCNVVLVPAPVRRRATADCPVPVRHDYDDLLRRLSSSSSNSSSSVHQEYEYHASCVPPDPVSLQVNLVSVVVVSGRGRYYHYHNQPVSRQPGQKYFYGGSNYTDDMGHPVVVCVVVDPSVVSNVVVVLVVDPPDDPPDPDPDD/DDQDDLVRLVVVLVVLCVPPPVVLVVLLVQLLVLLLQLLVLQLVLVLVLVVCVVVVHDPVVNVVSNVVSVVSNVVSVVSNVVSVVVNVVVLLVSLVVLVVLLVVLCVQAFLLVCPDPVLVLLSVLLCVQARVDCLHLSNVLSVLVSLLSSLVSSLVSLCVVCVVPDVVLVVLLVVLLVQLLVLLVVLVVVCLVCVVVLSVLVVVLVVLVCQVPDPVCVVVCVVVVCNVVSVVVNVVSVVVNVVVVVVSVVSNVRSNVSSVVSLVVSLCVQLVVLVVCVVVVNADPSRSSSNNSSSVSNNVSSSSSSVSVSSNNVSSSSNRSNVVSSPDDHPADPDDDDPVRVVLLPDAFKKKWWAQFWADRPPDPDTLAGGATDMQDGLFEEEEAEDPSLCLVVVVCCQQRSDPTPDTFMDMSRHTPSRDDNVSSNLQEQEQAQDFDADQFFLQCLQQVDVPRDPVLLQVLCVLLPCNVVLVPAPNRRRATADCPVPVRHHYDDLLRRLSSSSSNSSSSVHQEYEYHASCVPPDPVSLVVNLVSVVVSSGRGRYYHYDNQPVSRQPGQKYFYGGSNYTDDMGHPVVVCVVVDPSVVSNVVNVLVVDPPPDPPDPDPDD